Protein 6HND (pdb70)

Foldseek 3Di:
DACPVQFEPQLVVQDDDDDDDDPDDDDPDDDDPDDPWDQCVPPPDAKDKDFDDPFPPDPDVDTFIFIAGQDDPPLLADHCRRLVTDDQLQADPNLQVLVQVQCCLFANFQEDQKGKGKFLFLLRLLLLVLNGRAAAQAEEEEAQFADQSSVVSVVVRNYAYDHFYFDLDLQGQGGPVVSVCVCQVCVCVVPVPGDQHAAYEAQRALGVFAQHHHALVRLLSVLVVCVVSVHAYEHEHAKLLLFADFADQDPDDASVCCRPPQRGHDNSHVDHHFSYKYWYGCPQLPHVVQSITMIMTGNVSVSSSSSVCVPPPRHRNSNSSNVVSSCCCVVQVGNNSSSVNSVSVSVVLNNLLNLLQNLQCPFVCVVVVQWDWRGRRIDFKIKIAGCDPQPDQQVVLVVQLQVLLVVLPAHWAFSCVRGSDNVVCSSVRRTTMDGSSPDSDSVCSSSNSNSSRVSSVVCVVVVSHSD/DAQPVQFAPQLVVQDDDVPDDDDPPDDDDPDDDDPDDPKPQCVPPPDAKDKAWDDPFPPDDDVDDTDIFIAGQDDPPQLADHCRVLVIDDQLQADPNLQVLVQVQCCQFANFPADQKGKGKFLFQLRLLLLVLQGRAAAQAEEEEAQFADVSSVVSVVVRNYAYDHFYFDLPLQGQGGPVVSVVVCQVPVCVVPVPGDRHAEYEAQRALGVAALHHHALVSLLSVVVSCVVSVHAYEHEHAWLLLFADFADADPDDASVCSSPPGRHHDNSHVDHHFSYKYWYGCPQLPRSVQSITMIMTGNVSVVSSSSVCVPPPRHRNSNSSNVVSSCCCPVLVGNNSSSVNSVSVSVVLNNLLNLLVNLQCVFPCVVVPQWDWRGRRIDFKIWIAGPDPQPDQQVVLQVQLQVLLVVLPAHWAFSCVRGSDNVVCRSVRRTTMDGSSPDPDSVCSSVNSNSSRVSSVVCVVVVSHSD

GO terms:
  GO:0008793 aromatic-amino-acid:2-oxoglutarate transaminase activity (F, IDA)
  GO:0047536 L-2-aminoadipate:2-oxoglutarate transaminase activity (F, IDA)
  GO:0019477 L-lysine catabolic process (P, IMP)
  GO:0009073 aromatic amino acid family biosynthetic process (P, IMP)
  GO:0009074 aromatic amino acid family catabolic process (P, IMP)

Sequence (937 aa):
SDPTHLISKRAAGRTSVDKPPANFKPHEKPLALSYGMPNHGFFPIDSIDVNLVDYPFQKITPQSTVHISRHTTDPKLIDLARGLQYAAVEGHAPLLQFARDFIIRTHKPNYDDWNVFITTGASDGLNKAADVFLDDGDVILVEEFTFSPFLRFSDNAGAKAVPVKINFDNDSDGIDLTQFVDLLENWEKHYPNLPKPKALYTIATGQNPTGFTQSLEFRKKIYDLAVKYDFAIIEDDPYGYLTLPKYEKPNDLEIDDYLKNHLTPSYLELDTTGRVLRVETFSKLFAPGLRLGFIVGHKEVIDAVKNYSDVVNRGASGLTQTIVNNVIQENFKGVDGWLEWILKMRLNYSYRKDLLLYSIFESQAYKKGYVDVIDPKAGMFVTFKINLPKDVDVLQKMKLLLWKLISYGILVVPGYNMTVDLEFSKDRSNFFRLCYALANNDEEILESGKRLTDAVYEFFSNGLEFHSDPTHLISKRAAGRTSVPSDKPPANFKPHEKPLALSYGMPNHGFFPIDSIDVNLVDYPFQKIHTPQSTVHISRHTTDPKLIDLARGLQYAAVEGHAPLLQFARDFIIRTHKPNYDDWNVFITTGASDGLNKAADVFLDDGDVILVEEFTFSPFLRFSDNAGAKAVPVKINFDNDSDGIDLTQFVDLLENWEKHYPNLPKPKALYTIATGQNPTGFTQSLEFRKKIYDLAVKYDFAIIEDDPYGYLTLPKYEKPNDLEIDDYLKNHLTPSYLELDTTGRVLRVETFSKLFAPGLRLGFIVGHKEVIDAVKNYSDVVNRGASGLTQTIVNNVIQENFKGVDGWLEWILKMRLNYSYRKDLLLYSIFESQAYKKGYVDVIDPKAGMFVTFKINLPKDVDVLQKMKLLLWKLISYGILVVPGYNMTVDLEFSKDRSNFFRLCYALANNDEEILESGKRLTDAVYEFFSNGLEFH

Structure (mmCIF, N/CA/C/O backbone):
data_6HND
#
_entry.id   6HND
#
_cell.length_a   75.377
_cell.length_b   89.285
_cell.length_c   161.908
_cell.angle_alpha   90.00
_cell.angle_beta   90.00
_cell.angle_gamma   90.00
#
_symmetry.space_group_name_H-M   'P 21 21 21'
#
loop_
_entity.id
_entity.type
_entity.pdbx_description
1 polymer 'Aromatic-amino-acid:2-oxoglutarate transaminase'
2 non-polymer "PYRIDOXAL-5'-PHOSPHATE"
3 non-polymer (4S)-2-METHYL-2,4-PENTANEDIOL
4 non-polymer 'POTASSIUM ION'
5 water water
#
loop_
_atom_site.group_PDB
_atom_site.id
_atom_site.type_symbol
_atom_site.label_atom_id
_atom_site.label_alt_id
_atom_site.label_comp_id
_atom_site.label_asym_id
_atom_site.label_entity_id
_atom_site.label_seq_id
_atom_site.pdbx_PDB_ins_code
_atom_site.Cartn_x
_atom_site.Cartn_y
_atom_site.Cartn_z
_atom_site.occupancy
_atom_site.B_iso_or_equiv
_atom_site.auth_seq_id
_atom_site.auth_comp_id
_atom_site.auth_asym_id
_atom_site.auth_atom_id
_atom_site.pdbx_PDB_model_num
ATOM 1 N N . SER A 1 2 ? 50.327 67.288 -18.861 1.00 71.13 2 SER A N 1
ATOM 2 C CA . SER A 1 2 ? 49.608 66.428 -17.879 1.00 75.44 2 SER A CA 1
ATOM 3 C C . SER A 1 2 ? 50.619 65.593 -17.077 1.00 73.87 2 SER A C 1
ATOM 4 O O . SER A 1 2 ? 51.864 65.765 -17.286 1.00 65.63 2 SER A O 1
ATOM 7 N N . ASP A 1 3 ? 50.106 64.746 -16.175 1.00 58.57 3 ASP A N 1
ATOM 8 C CA . ASP A 1 3 ? 50.925 64.042 -15.151 1.00 53.28 3 ASP A CA 1
ATOM 9 C C . ASP A 1 3 ? 50.190 62.767 -14.768 1.00 51.66 3 ASP A C 1
ATOM 10 O O . ASP A 1 3 ? 49.012 62.597 -15.112 1.00 48.08 3 ASP A O 1
ATOM 15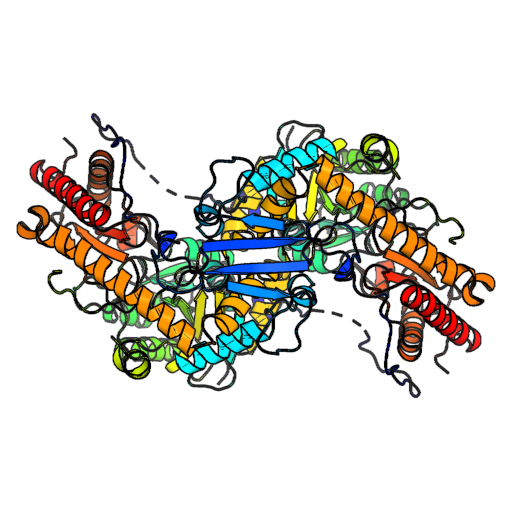 N N . PRO A 1 4 ? 50.901 61.817 -14.112 1.00 49.03 4 PRO A N 1
ATOM 16 C CA . PRO A 1 4 ? 50.366 60.486 -13.861 1.00 48.67 4 PRO A CA 1
ATOM 17 C C . PRO A 1 4 ? 49.598 60.347 -12.544 1.00 47.70 4 PRO A C 1
ATOM 18 O O . PRO A 1 4 ? 49.320 59.222 -12.154 1.00 50.48 4 PRO A O 1
ATOM 22 N N . THR A 1 5 ? 49.226 61.466 -11.922 1.00 46.08 5 THR A N 1
ATOM 23 C CA . THR A 1 5 ? 48.539 61.480 -10.603 1.00 45.65 5 THR A CA 1
ATOM 24 C C . THR A 1 5 ? 47.379 60.480 -10.610 1.00 41.19 5 THR A C 1
ATOM 25 O O . THR A 1 5 ? 47.258 59.736 -9.645 1.00 37.97 5 THR A O 1
ATOM 29 N N . HIS A 1 6 ? 46.544 60.480 -11.648 1.00 39.38 6 HIS A N 1
ATOM 30 C CA . HIS A 1 6 ? 45.321 59.623 -11.711 1.00 39.75 6 HIS A CA 1
ATOM 31 C C . HIS A 1 6 ? 45.701 58.134 -11.795 1.00 36.71 6 HIS A C 1
ATOM 32 O O . HIS A 1 6 ? 44.811 57.254 -11.575 1.00 32.87 6 HIS A O 1
ATOM 39 N N . LEU A 1 7 ? 46.959 57.844 -12.137 1.00 36.82 7 LEU A N 1
ATOM 40 C CA . LEU A 1 7 ? 47.432 56.447 -12.367 1.00 41.45 7 LEU A CA 1
ATOM 41 C C . LEU A 1 7 ? 47.898 55.816 -11.042 1.00 40.52 7 LEU A C 1
ATOM 42 O O . LEU A 1 7 ? 47.861 54.559 -10.932 1.00 43.28 7 LEU A O 1
ATOM 47 N N . ILE A 1 8 ? 48.303 56.637 -10.069 1.00 41.11 8 ILE A N 1
ATOM 48 C CA . ILE A 1 8 ? 48.776 56.171 -8.723 1.00 39.63 8 ILE A CA 1
ATOM 49 C C . ILE A 1 8 ? 47.608 55.517 -7.974 1.00 36.18 8 ILE A C 1
ATOM 50 O O . ILE A 1 8 ? 46.526 56.087 -7.954 1.00 36.04 8 ILE A O 1
ATOM 55 N N . SER A 1 9 ? 47.839 54.328 -7.426 1.00 35.81 9 SER A N 1
ATOM 56 C CA . SER A 1 9 ? 46.860 53.495 -6.706 1.00 35.68 9 SER A CA 1
ATOM 57 C C . SER A 1 9 ? 46.382 54.271 -5.501 1.00 34.86 9 SER A C 1
ATOM 58 O O . SER A 1 9 ? 47.204 54.979 -4.940 1.00 36.21 9 SER A O 1
ATOM 61 N N . LYS A 1 10 ? 45.106 54.125 -5.144 1.00 42.08 10 LYS A N 1
ATOM 62 C CA . LYS A 1 10 ? 44.503 54.702 -3.905 1.00 44.06 10 LYS A CA 1
ATOM 63 C C . LYS A 1 10 ? 45.321 54.227 -2.702 1.00 41.54 10 LYS A C 1
ATOM 64 O O . LYS A 1 10 ? 45.726 55.065 -1.866 1.00 40.45 10 LYS A O 1
ATOM 70 N N . ARG A 1 11 ? 45.627 52.934 -2.670 1.00 38.09 11 ARG A N 1
ATOM 71 C CA . ARG A 1 11 ? 46.460 52.342 -1.601 1.00 38.44 11 ARG A CA 1
ATOM 72 C C . ARG A 1 11 ? 47.735 53.175 -1.472 1.00 37.30 11 ARG A C 1
ATOM 73 O O . ARG A 1 11 ? 47.969 53.698 -0.382 1.00 39.52 11 ARG A O 1
ATOM 81 N N . ALA A 1 12 ? 48.503 53.365 -2.544 1.00 36.26 12 ALA A N 1
ATOM 82 C CA . ALA A 1 12 ? 49.837 53.997 -2.423 1.00 37.57 12 ALA A CA 1
ATOM 83 C C . ALA A 1 12 ? 49.671 55.491 -2.132 1.00 35.93 12 ALA A C 1
ATOM 84 O O . ALA A 1 12 ? 50.459 56.010 -1.334 1.00 38.14 12 ALA A O 1
ATOM 86 N N . ALA A 1 13 ? 48.663 56.138 -2.716 1.00 35.83 13 ALA A N 1
ATOM 87 C CA . ALA A 1 13 ? 48.367 57.589 -2.551 1.00 39.73 13 ALA A CA 1
ATOM 88 C C . ALA A 1 13 ? 47.933 57.879 -1.113 1.00 37.17 13 ALA A C 1
ATOM 89 O O . ALA A 1 13 ? 48.249 58.972 -0.641 1.00 37.67 13 ALA A O 1
ATOM 91 N N . GLY A 1 14 ? 47.276 56.922 -0.451 1.00 42.61 14 GLY A N 1
ATOM 92 C CA . GLY A 1 14 ? 46.735 57.045 0.924 1.00 45.25 14 GLY A CA 1
ATOM 93 C C . GLY A 1 14 ? 47.807 56.988 2.008 1.00 46.63 14 GLY A C 1
ATOM 94 O O . GLY A 1 14 ? 47.538 57.486 3.115 1.00 46.12 14 GLY A O 1
ATOM 95 N N . ARG A 1 15 ? 48.988 56.419 1.725 1.00 41.56 15 ARG A N 1
ATOM 96 C CA . ARG A 1 15 ? 50.059 56.296 2.743 1.00 42.76 15 ARG A CA 1
ATOM 97 C C . ARG A 1 15 ? 50.532 57.714 3.068 1.00 45.48 15 ARG A C 1
ATOM 98 O O . ARG A 1 15 ? 50.628 58.516 2.147 1.00 50.33 15 ARG A O 1
ATOM 106 N N . THR A 1 16 ? 50.752 58.022 4.344 1.00 55.12 16 THR A N 1
ATOM 107 C CA . THR A 1 16 ? 51.195 59.362 4.824 1.00 63.94 16 THR A CA 1
ATOM 108 C C . THR A 1 16 ? 52.721 59.360 4.932 1.00 62.07 16 THR A C 1
ATOM 109 O O . THR A 1 16 ? 53.297 58.275 4.840 1.00 63.09 16 THR A O 1
ATOM 113 N N . SER A 1 17 ? 53.332 60.525 5.141 1.00 67.50 17 SER A N 1
ATOM 114 C CA . SER A 1 17 ? 54.793 60.767 5.021 1.00 76.56 17 SER A CA 1
ATOM 115 C C . SER A 1 17 ? 55.479 60.847 6.397 1.00 88.19 17 SER A C 1
ATOM 116 O O . SER A 1 17 ? 54.834 60.542 7.422 1.00 88.49 17 SER A O 1
ATOM 119 N N . VAL A 1 18 ? 56.747 61.271 6.404 1.00 98.56 18 VAL A N 1
ATOM 120 C CA . VAL A 1 18 ? 57.699 61.177 7.550 1.00 99.80 18 VAL A CA 1
ATOM 121 C C . VAL A 1 18 ? 58.255 62.577 7.846 1.00 95.50 18 VAL A C 1
ATOM 122 O O . VAL A 1 18 ? 57.968 63.087 8.949 1.00 98.39 18 VAL A O 1
ATOM 126 N N . ASP A 1 26 ? 53.257 73.365 15.585 1.00 67.62 26 ASP A N 1
ATOM 127 C CA . ASP A 1 26 ? 52.485 74.512 16.138 1.00 64.49 26 ASP A CA 1
ATOM 128 C C . ASP A 1 26 ? 53.284 75.799 15.888 1.00 57.42 26 ASP A C 1
ATOM 129 O O . ASP A 1 26 ? 54.396 75.701 15.391 1.00 55.84 26 ASP A O 1
ATOM 134 N N . LYS A 1 27 ? 52.710 76.959 16.213 1.00 65.76 27 LYS A N 1
ATOM 135 C CA . LYS A 1 27 ? 53.218 78.309 15.824 1.00 62.94 27 LYS A CA 1
ATOM 136 C C . LYS A 1 27 ? 54.354 78.719 16.752 1.00 52.40 27 LYS A C 1
ATOM 137 O O . LYS A 1 27 ? 54.144 78.807 17.951 1.00 54.63 27 LYS A O 1
ATOM 143 N N . PRO A 1 28 ? 55.553 79.048 16.234 1.00 49.92 28 PRO A N 1
ATOM 144 C CA . PRO A 1 28 ? 56.664 79.474 17.086 1.00 53.18 28 PRO A CA 1
ATOM 145 C C . PRO A 1 28 ? 56.305 80.676 17.942 1.00 53.10 28 PRO A C 1
ATOM 146 O O . PRO A 1 28 ? 55.563 81.547 17.505 1.00 57.77 28 PRO A O 1
ATOM 150 N N . PRO A 1 29 ? 56.789 80.757 19.198 1.00 63.48 29 PRO A N 1
ATOM 151 C CA . PRO A 1 29 ? 56.521 81.922 20.044 1.00 63.57 29 PRO A CA 1
ATOM 152 C C . PRO A 1 29 ? 57.251 83.146 19.478 1.00 64.85 29 PRO A C 1
ATOM 153 O O . PRO A 1 29 ? 58.149 82.968 18.658 1.00 59.98 29 PRO A O 1
ATOM 157 N N . ALA A 1 30 ? 56.853 84.334 19.939 1.00 73.18 30 ALA A N 1
ATOM 158 C CA . ALA A 1 30 ? 57.223 85.651 19.372 1.00 81.56 30 ALA A CA 1
ATOM 159 C C . ALA A 1 30 ? 58.738 85.730 19.104 1.00 79.08 30 ALA A C 1
ATOM 160 O O . ALA A 1 30 ? 59.145 85.828 17.911 1.00 71.06 30 ALA A O 1
ATOM 162 N N . ASN A 1 31 ? 59.552 85.708 20.161 1.00 70.71 31 ASN A N 1
ATOM 163 C CA . ASN A 1 31 ? 60.966 86.162 20.069 1.00 85.31 31 ASN A CA 1
ATOM 164 C C . ASN A 1 31 ? 61.881 84.939 20.004 1.00 85.90 31 ASN A C 1
ATOM 165 O O . ASN A 1 31 ? 62.873 84.882 20.776 1.00 77.17 31 ASN A O 1
ATOM 170 N N . PHE A 1 32 ? 61.564 84.024 19.083 1.00 80.51 32 PHE A N 1
ATOM 171 C CA . PHE A 1 32 ? 62.194 82.687 18.963 1.00 77.04 32 PHE A CA 1
ATOM 172 C C . PHE A 1 32 ? 63.298 82.733 17.905 1.00 70.17 32 PHE A C 1
ATOM 173 O O . PHE A 1 32 ? 63.005 82.791 16.713 1.00 64.55 32 PHE A O 1
ATOM 181 N N . LYS A 1 33 ? 64.545 82.730 18.348 1.00 76.61 33 LYS A N 1
ATOM 182 C CA . LYS A 1 33 ? 65.704 82.484 17.466 1.00 76.09 33 LYS A CA 1
ATOM 183 C C . LYS A 1 33 ? 66.192 81.073 17.792 1.00 71.47 33 LYS A C 1
ATOM 184 O O . LYS A 1 33 ? 66.453 80.750 18.952 1.00 64.00 33 LYS A O 1
ATOM 190 N N . PRO A 1 34 ? 66.309 80.163 16.801 1.00 68.33 34 PRO A N 1
ATOM 191 C CA . PRO A 1 34 ? 67.016 78.909 17.027 1.00 67.11 34 PRO A CA 1
ATOM 192 C C . PRO A 1 34 ? 68.448 79.233 17.472 1.00 68.12 34 PRO A C 1
ATOM 193 O O . PRO A 1 34 ? 68.872 80.375 17.359 1.00 71.44 34 PRO A O 1
ATOM 197 N N . HIS A 1 35 ? 69.144 78.235 18.004 1.00 60.47 35 HIS A N 1
ATOM 198 C CA . HIS A 1 35 ? 70.575 78.318 18.365 1.00 55.76 35 HIS A CA 1
ATOM 199 C C . HIS A 1 35 ? 71.392 78.049 17.107 1.00 62.48 35 HIS A C 1
ATOM 200 O O . HIS A 1 35 ? 70.916 77.290 16.226 1.00 62.28 35 HIS A O 1
ATOM 207 N N . GLU A 1 36 ? 72.554 78.689 17.010 1.00 73.62 36 GLU A N 1
ATOM 208 C CA . GLU A 1 36 ? 73.397 78.668 15.786 1.00 81.82 36 GLU A CA 1
ATOM 209 C C . GLU A 1 36 ? 73.909 77.234 15.584 1.00 68.45 36 GLU A C 1
ATOM 210 O O . GLU A 1 36 ? 73.868 76.754 14.438 1.00 62.20 36 GLU A O 1
ATOM 216 N N . LYS A 1 37 ? 74.404 76.603 16.656 1.00 60.66 37 LYS A N 1
ATOM 217 C CA . LYS A 1 37 ? 75.035 75.254 16.652 1.00 65.89 37 LYS A CA 1
ATOM 218 C C . LYS A 1 37 ? 74.358 74.404 17.727 1.00 60.72 37 LYS A C 1
ATOM 219 O O . LYS A 1 37 ? 74.841 74.333 18.855 1.00 58.72 37 LYS A O 1
ATOM 225 N N . PRO A 1 38 ? 73.210 73.753 17.422 1.00 55.25 38 PRO A N 1
ATOM 226 C CA . PRO A 1 38 ? 72.532 72.912 18.401 1.00 49.11 38 PRO A CA 1
ATOM 227 C C . PRO A 1 38 ? 73.301 71.597 18.579 1.00 47.99 38 PRO A C 1
ATOM 228 O O . PRO A 1 38 ? 73.991 71.190 17.651 1.00 45.69 38 PRO A O 1
ATOM 232 N N . LEU A 1 39 ? 73.213 71.023 19.785 1.00 46.54 39 LEU A N 1
ATOM 233 C CA . LEU A 1 39 ? 73.623 69.633 20.122 1.00 46.85 39 LEU A CA 1
ATOM 234 C C . LEU A 1 39 ? 72.377 68.730 20.154 1.00 46.94 39 LEU A C 1
ATOM 235 O O . LEU A 1 39 ? 71.301 69.189 20.548 1.00 42.06 39 LEU A O 1
ATOM 240 N N . ALA A 1 40 ? 72.531 67.479 1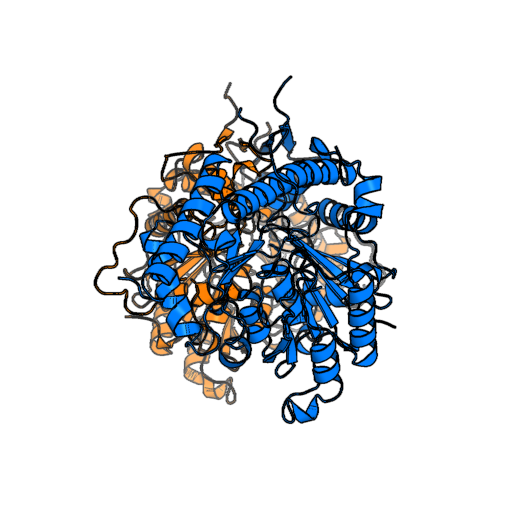9.728 1.00 50.99 40 ALA A N 1
ATOM 241 C CA . ALA A 1 40 ? 71.442 66.487 19.613 1.00 47.80 40 ALA A CA 1
ATOM 242 C C . ALA A 1 40 ? 71.538 65.468 20.757 1.00 45.73 40 ALA A C 1
ATOM 243 O O . ALA A 1 40 ? 72.566 64.760 20.850 1.00 52.25 40 ALA A O 1
ATOM 245 N N . LEU A 1 41 ? 70.474 65.383 21.564 1.00 41.61 41 LEU A N 1
ATOM 246 C CA . LEU A 1 41 ? 70.099 64.187 22.364 1.00 41.91 41 LEU A CA 1
ATOM 247 C C . LEU A 1 41 ? 68.843 63.549 21.758 1.00 40.88 41 LEU A C 1
ATOM 248 O O . LEU A 1 41 ? 68.138 62.815 22.479 1.00 45.40 41 LEU A O 1
ATOM 253 N N . SER A 1 42 ? 68.560 63.791 20.484 1.00 45.76 42 SER A N 1
ATOM 254 C CA . SER A 1 42 ? 67.260 63.430 19.863 1.00 50.85 42 SER A CA 1
ATOM 255 C C . SER A 1 42 ? 67.367 62.067 19.167 1.00 53.03 42 SER A C 1
ATOM 256 O O . SER A 1 42 ? 66.832 61.106 19.694 1.00 57.02 42 SER A O 1
ATOM 259 N N . TYR A 1 43 ? 68.127 61.990 18.080 1.00 60.74 43 TYR A N 1
ATOM 260 C CA . TYR A 1 43 ? 68.142 60.849 17.132 1.00 63.45 43 TYR A CA 1
ATOM 261 C C . TYR A 1 43 ? 68.785 59.640 17.827 1.00 55.60 43 TYR A C 1
ATOM 262 O O . TYR A 1 43 ? 69.904 59.740 18.352 1.00 59.85 43 TYR A O 1
ATOM 271 N N . GLY A 1 44 ? 68.077 58.516 17.849 1.00 51.11 44 GLY A N 1
ATOM 272 C CA . GLY A 1 44 ? 68.551 57.260 18.469 1.00 53.15 44 GLY A CA 1
ATOM 273 C C . GLY A 1 44 ? 69.526 56.520 17.577 1.00 50.92 44 GLY A C 1
ATOM 274 O O . GLY A 1 44 ? 69.110 55.561 16.919 1.00 59.37 44 GLY A O 1
ATOM 275 N N . MET A 1 45 ? 70.781 56.950 17.533 1.00 52.23 45 MET A N 1
ATOM 276 C CA . MET A 1 45 ? 71.779 56.350 16.614 1.00 55.97 45 MET A CA 1
ATOM 277 C C . MET A 1 45 ? 73.211 56.513 17.124 1.00 54.20 45 MET A C 1
ATOM 278 O O . MET A 1 45 ? 73.652 57.589 17.528 1.00 52.30 45 MET A O 1
ATOM 283 N N . PRO A 1 46 ? 74.008 55.437 17.023 1.00 48.13 46 PRO A N 1
ATOM 284 C CA . PRO A 1 46 ? 75.381 55.463 17.492 1.00 45.57 46 PRO A CA 1
ATOM 285 C C . PRO A 1 46 ? 76.247 56.451 16.697 1.00 42.96 46 PRO A C 1
ATOM 286 O O . PRO A 1 46 ? 76.190 56.503 15.481 1.00 43.34 46 PRO A O 1
ATOM 290 N N . ASN A 1 47 ? 77.052 57.223 17.408 1.00 38.70 47 ASN A N 1
ATOM 291 C CA . ASN A 1 47 ? 78.193 57.952 16.808 1.00 37.71 47 ASN A CA 1
ATOM 292 C C . ASN A 1 47 ? 79.012 56.960 15.962 1.00 36.32 47 ASN A C 1
ATOM 293 O O . ASN A 1 47 ? 79.186 55.826 16.390 1.00 32.15 47 ASN A O 1
ATOM 298 N N . HIS A 1 48 ? 79.519 57.371 14.804 1.00 35.15 48 HIS A N 1
ATOM 299 C CA . HIS A 1 48 ? 80.387 56.524 13.936 1.00 37.51 48 HIS A CA 1
ATOM 300 C C . HIS A 1 48 ? 81.606 55.954 14.693 1.00 36.02 48 HIS A C 1
ATOM 301 O O . HIS A 1 48 ? 82.189 54.976 14.219 1.00 36.57 48 HIS A O 1
ATOM 308 N N . GLY A 1 49 ? 81.993 56.515 15.836 1.00 36.08 49 GLY A N 1
ATOM 309 C CA . GLY A 1 49 ? 83.092 55.959 16.653 1.00 36.23 49 GLY A CA 1
ATOM 310 C C . GLY A 1 49 ? 82.804 54.536 17.128 1.00 36.95 49 GLY A C 1
ATOM 311 O O . GLY A 1 49 ? 83.758 53.777 17.383 1.00 35.12 49 GLY A O 1
ATOM 312 N N . PHE A 1 50 ? 81.527 54.174 17.256 1.00 36.91 50 PHE A N 1
ATOM 313 C CA . PHE A 1 50 ? 81.096 52.829 17.699 1.00 35.45 50 PHE A CA 1
ATOM 314 C C . PHE A 1 50 ? 81.239 51.806 16.565 1.00 37.06 50 PHE A C 1
ATOM 315 O O . PHE A 1 50 ? 81.217 50.624 16.879 1.00 40.37 50 PHE A O 1
ATOM 323 N N . PHE A 1 51 ? 81.398 52.217 15.304 1.00 39.34 51 PHE A N 1
ATOM 324 C CA . PHE A 1 51 ? 81.415 51.280 14.141 1.00 39.09 51 PHE A CA 1
ATOM 325 C C . PHE A 1 51 ? 82.717 50.471 14.124 1.00 43.03 51 PHE A C 1
ATOM 326 O O . PHE A 1 51 ? 83.825 51.032 14.111 1.00 40.00 51 PHE A O 1
ATOM 334 N N . PRO A 1 52 ? 82.621 49.121 14.062 1.00 39.83 52 PRO A N 1
ATOM 335 C CA . PRO A 1 52 ? 83.806 48.254 14.026 1.00 42.25 52 PRO A CA 1
ATOM 336 C C . PRO A 1 52 ? 84.742 48.476 12.817 1.00 44.97 52 PRO A C 1
ATOM 337 O O . PRO A 1 52 ? 85.940 48.108 12.913 1.00 36.76 52 PRO A O 1
ATOM 341 N N . ILE A 1 53 ? 84.207 49.033 11.712 1.00 37.90 53 ILE A N 1
ATOM 342 C CA . ILE A 1 53 ? 84.943 49.146 10.418 1.00 38.74 53 ILE A CA 1
ATOM 343 C C . ILE A 1 53 ? 85.464 50.577 10.289 1.00 40.20 53 ILE A C 1
ATOM 344 O O . ILE A 1 53 ? 84.647 51.509 10.312 1.00 38.63 53 ILE A O 1
ATOM 349 N N . ASP A 1 54 ? 86.778 50.716 10.118 1.00 41.82 54 ASP A N 1
ATOM 350 C CA . ASP A 1 54 ? 87.470 52.017 9.992 1.00 39.55 54 ASP A CA 1
ATOM 351 C C . ASP A 1 54 ? 87.638 52.371 8.514 1.00 38.37 54 ASP A C 1
ATOM 352 O O . ASP A 1 54 ? 87.509 53.535 8.165 1.00 36.05 54 ASP A O 1
ATOM 357 N N . SER A 1 55 ? 87.954 51.391 7.671 1.00 41.71 55 SER A N 1
ATOM 358 C CA . SER A 1 55 ? 88.166 51.607 6.220 1.00 37.61 55 SER A CA 1
ATOM 359 C C . SER A 1 55 ? 88.004 50.289 5.465 1.00 36.62 55 SER A C 1
ATOM 360 O O . SER A 1 55 ? 88.049 49.205 6.093 1.00 37.87 55 SER A O 1
ATOM 363 N N . ILE A 1 56 ? 87.822 50.391 4.150 1.00 35.48 56 ILE A N 1
ATOM 364 C CA . ILE A 1 56 ? 87.596 49.207 3.266 1.00 36.67 56 ILE A CA 1
ATOM 365 C C . ILE A 1 56 ? 88.369 49.434 1.969 1.00 35.04 56 ILE A C 1
ATOM 366 O O . ILE A 1 56 ? 88.214 50.515 1.347 1.00 41.42 56 ILE A O 1
ATOM 371 N N . ASP A 1 57 ? 89.145 48.434 1.580 1.00 35.75 57 ASP A N 1
ATOM 372 C CA . ASP A 1 57 ? 89.785 48.349 0.249 1.00 38.18 57 ASP A CA 1
ATOM 373 C C . ASP A 1 57 ? 88.983 47.334 -0.575 1.00 37.72 57 ASP A C 1
ATOM 374 O O . ASP A 1 57 ? 88.906 46.131 -0.176 1.00 36.91 57 ASP A O 1
ATOM 379 N N . VAL A 1 58 ? 88.445 47.799 -1.696 1.00 34.02 58 VAL A N 1
ATOM 380 C CA . VAL A 1 58 ? 87.731 46.953 -2.691 1.00 37.18 58 VAL A CA 1
ATOM 381 C C . VAL A 1 58 ? 88.687 46.761 -3.865 1.00 37.55 58 VAL A C 1
ATOM 382 O O . VAL A 1 58 ? 89.057 47.779 -4.466 1.00 36.17 58 VAL A O 1
ATOM 386 N N . ASN A 1 59 ? 89.079 45.511 -4.136 1.00 39.34 59 ASN A N 1
ATOM 387 C CA . ASN A 1 59 ? 90.113 45.116 -5.141 1.00 40.61 59 ASN A CA 1
ATOM 388 C C . ASN A 1 59 ? 89.399 44.543 -6.375 1.00 39.27 59 ASN A C 1
ATOM 389 O O . ASN A 1 59 ? 88.658 43.556 -6.223 1.00 37.09 59 ASN A O 1
ATOM 394 N N . LEU A 1 60 ? 89.609 45.156 -7.543 1.00 39.63 60 LEU A N 1
ATOM 395 C CA . LEU A 1 60 ? 88.791 44.961 -8.763 1.00 43.46 60 LEU A CA 1
ATOM 396 C C . LEU A 1 60 ? 89.549 44.173 -9.840 1.00 45.57 60 LEU A C 1
ATOM 397 O O . LEU A 1 60 ? 90.789 44.128 -9.805 1.00 47.28 60 LEU A O 1
ATOM 402 N N . VAL A 1 61 ? 88.795 43.540 -10.739 1.00 41.59 61 VAL A N 1
ATOM 403 C CA . VAL A 1 61 ? 89.305 43.004 -12.031 1.00 43.15 61 VAL A CA 1
ATOM 404 C C . VAL A 1 61 ? 89.213 44.128 -13.077 1.00 43.37 61 VAL A C 1
ATOM 405 O O . VAL A 1 61 ? 88.401 45.062 -12.891 1.00 41.96 61 VAL A O 1
ATOM 409 N N . ASP A 1 62 ? 90.065 44.080 -14.105 1.00 47.14 62 ASP A N 1
ATOM 410 C CA . ASP A 1 62 ? 90.071 45.080 -15.207 1.00 50.42 62 ASP A CA 1
ATOM 411 C C . ASP A 1 62 ? 89.138 44.610 -16.317 1.00 49.24 62 ASP A C 1
ATOM 412 O O . ASP A 1 62 ? 88.739 45.474 -17.120 1.00 44.96 62 ASP A O 1
ATOM 417 N N . TYR A 1 63 ? 88.823 43.308 -16.357 1.00 42.50 63 TYR A N 1
ATOM 418 C CA . TYR A 1 63 ? 87.909 42.727 -17.369 1.00 46.89 63 TYR A CA 1
ATOM 419 C C . TYR A 1 63 ? 87.307 41.443 -16.805 1.00 42.32 63 TYR A C 1
ATOM 420 O O . TYR A 1 63 ? 87.929 40.745 -15.999 1.00 37.31 63 TYR A O 1
ATOM 429 N N . PRO A 1 64 ? 86.069 41.101 -17.228 1.00 39.57 64 PRO A N 1
ATOM 430 C CA . PRO A 1 64 ? 85.443 39.842 -16.846 1.00 38.89 64 PRO A CA 1
ATOM 431 C C . PRO A 1 64 ? 86.379 38.655 -17.067 1.00 38.97 64 PRO A C 1
ATOM 432 O O . PRO A 1 64 ? 87.036 38.610 -18.053 1.00 45.05 64 PRO A O 1
ATOM 436 N N . PHE A 1 65 ? 86.415 37.723 -16.130 1.00 42.16 65 PHE A N 1
ATOM 437 C CA . PHE A 1 65 ? 87.188 36.452 -16.226 1.00 42.88 65 PHE A CA 1
ATOM 438 C C . PHE A 1 65 ? 88.695 36.684 -16.051 1.00 42.98 65 PHE A C 1
ATOM 439 O O . PHE A 1 65 ? 89.404 35.679 -15.990 1.00 47.17 65 PHE A O 1
ATOM 447 N N . GLN A 1 66 ? 89.156 37.924 -15.864 1.00 46.87 66 GLN A N 1
ATOM 448 C CA . GLN A 1 66 ? 90.566 38.200 -15.476 1.00 54.14 66 GLN A CA 1
ATOM 449 C C . GLN A 1 66 ? 90.960 37.332 -14.271 1.00 54.76 66 GLN A C 1
ATOM 450 O O . GLN A 1 66 ? 90.162 37.249 -13.324 1.00 51.06 66 GLN A O 1
ATOM 456 N N . LYS A 1 67 ? 92.167 36.757 -14.316 1.00 65.97 67 LYS A N 1
ATOM 457 C CA . LYS A 1 67 ? 92.784 35.893 -13.267 1.00 71.84 67 LYS A CA 1
ATOM 458 C C . LYS A 1 67 ? 93.852 36.702 -12.520 1.00 73.83 67 LYS A C 1
ATOM 459 O O . LYS A 1 67 ? 94.790 37.147 -13.199 1.00 79.47 67 LYS A O 1
ATOM 465 N N . ILE A 1 68 ? 93.720 36.891 -11.198 1.00 80.29 68 ILE A N 1
ATOM 466 C CA . ILE A 1 68 ? 94.818 37.397 -10.306 1.00 88.64 68 ILE A CA 1
ATOM 467 C C . ILE A 1 68 ? 95.424 36.201 -9.553 1.00 84.91 68 ILE A C 1
ATOM 468 O O . ILE A 1 68 ? 94.629 35.388 -9.007 1.00 67.53 68 ILE A O 1
ATOM 473 N N . THR A 1 105 ? 102.378 47.430 -12.716 1.00 91.14 105 THR A N 1
ATOM 474 C CA . THR A 1 105 ? 100.937 47.487 -13.100 1.00 97.22 105 THR A CA 1
ATOM 475 C C . THR A 1 105 ? 100.108 46.871 -11.963 1.00 93.72 105 THR A C 1
ATOM 476 O O . THR A 1 105 ? 99.622 45.738 -12.051 1.00 75.37 105 THR A O 1
ATOM 480 N N . PRO A 1 106 ? 99.910 47.612 -10.845 1.00 92.45 106 PRO A N 1
ATOM 481 C CA . PRO A 1 106 ? 99.259 47.051 -9.659 1.00 83.84 106 PRO A CA 1
ATOM 482 C C . PRO A 1 106 ? 97.736 46.888 -9.830 1.00 71.15 106 PRO A C 1
ATOM 483 O O . PRO A 1 106 ? 97.108 47.639 -10.572 1.00 62.20 106 PRO A O 1
ATOM 487 N N . GLN A 1 107 ? 97.165 45.913 -9.126 1.00 61.51 107 GLN A N 1
ATOM 488 C CA . GLN A 1 107 ? 95.715 45.605 -9.181 1.00 56.40 107 GLN A CA 1
ATOM 489 C C . GLN A 1 107 ? 94.938 46.899 -8.934 1.00 52.60 107 GLN A C 1
ATOM 490 O O . GLN A 1 107 ? 95.348 47.676 -8.048 1.00 57.00 107 GLN A O 1
ATOM 496 N N . SER A 1 108 ? 93.876 47.145 -9.701 1.00 48.79 108 SER A N 1
ATOM 497 C CA . SER A 1 108 ? 92.982 48.315 -9.491 1.00 49.93 108 SER A CA 1
ATOM 498 C C . SER A 1 108 ? 92.282 48.127 -8.140 1.00 49.63 108 SER A C 1
ATOM 499 O O . SER A 1 108 ? 91.833 46.996 -7.842 1.00 46.01 108 SER A O 1
ATOM 502 N N . THR A 1 109 ? 92.235 49.179 -7.331 1.00 44.69 109 THR A N 1
ATOM 503 C CA . THR A 1 109 ? 91.692 49.124 -5.956 1.00 46.09 109 THR A CA 1
ATOM 504 C C . THR A 1 109 ? 91.044 50.478 -5.620 1.00 45.77 109 THR A C 1
ATOM 505 O O . THR A 1 109 ? 91.373 51.486 -6.255 1.00 41.76 109 THR A O 1
ATOM 509 N N . VAL A 1 110 ? 90.121 50.473 -4.662 1.00 44.96 110 VAL A N 1
ATOM 510 C CA . VAL A 1 110 ? 89.406 51.684 -4.183 1.00 41.43 110 VAL A CA 1
ATOM 511 C C . VAL A 1 110 ? 89.494 51.676 -2.661 1.00 36.54 110 VAL A C 1
ATOM 512 O O . VAL A 1 110 ? 89.105 50.672 -2.065 1.00 40.14 110 VAL A O 1
ATOM 516 N N . HIS A 1 111 ? 90.096 52.706 -2.081 1.00 36.52 111 HIS A N 1
ATOM 517 C CA . HIS A 1 111 ? 90.130 52.929 -0.616 1.00 39.79 111 HIS A CA 1
ATOM 518 C C . HIS A 1 111 ? 88.859 53.691 -0.248 1.00 40.93 111 HIS A C 1
ATOM 519 O O . HIS A 1 111 ? 88.594 54.755 -0.845 1.00 42.99 111 HIS A O 1
ATOM 526 N N . ILE A 1 112 ? 88.059 53.111 0.633 1.00 37.44 112 ILE A N 1
ATOM 527 C CA . ILE A 1 112 ? 86.871 53.784 1.203 1.00 36.41 112 ILE A CA 1
ATOM 528 C C . ILE A 1 112 ? 87.244 54.137 2.637 1.00 37.87 112 ILE A C 1
ATOM 529 O O . ILE A 1 112 ? 87.448 53.196 3.452 1.00 37.16 112 ILE A O 1
ATOM 534 N N . SER A 1 113 ? 87.318 55.432 2.925 1.00 39.63 113 SER A N 1
ATOM 535 C CA . SER A 1 113 ? 87.787 55.954 4.227 1.00 44.18 113 SER A CA 1
ATOM 536 C C . SER A 1 113 ? 86.579 56.306 5.110 1.00 41.21 113 SER A C 1
ATOM 537 O O . SER A 1 113 ? 85.461 56.325 4.588 1.00 38.56 113 SER A O 1
ATOM 540 N N . ARG A 1 114 ? 86.814 56.575 6.401 1.00 39.65 114 ARG A N 1
ATOM 541 C CA . ARG A 1 114 ? 85.780 57.003 7.380 1.00 39.70 114 ARG A CA 1
ATOM 542 C C . ARG A 1 114 ? 85.160 58.335 6.935 1.00 38.93 114 ARG A C 1
ATOM 543 O O . ARG A 1 114 ? 83.905 58.497 7.068 1.00 36.01 114 ARG A O 1
ATOM 551 N N . HIS A 1 115 ? 85.990 59.248 6.422 1.00 39.18 115 HIS A N 1
ATOM 552 C CA . HIS A 1 115 ? 85.585 60.639 6.031 1.00 40.38 115 HIS A CA 1
ATOM 553 C C . HIS A 1 115 ? 86.076 60.959 4.620 1.00 40.13 115 HIS A C 1
ATOM 554 O O . HIS A 1 115 ? 87.230 60.577 4.256 1.00 40.42 115 HIS A O 1
ATOM 561 N N . THR A 1 116 ? 85.237 61.691 3.897 1.00 43.44 116 THR A N 1
ATOM 562 C CA . THR A 1 116 ? 85.529 62.320 2.592 1.00 45.15 116 THR A CA 1
ATOM 563 C C . THR A 1 116 ? 84.816 63.673 2.533 1.00 47.55 116 THR A C 1
ATOM 564 O O . THR A 1 116 ? 83.802 63.855 3.273 1.00 42.83 116 THR A O 1
ATOM 568 N N . THR A 1 117 ? 85.286 64.548 1.636 1.00 49.66 117 THR A N 1
ATOM 569 C CA . THR A 1 117 ? 84.617 65.819 1.242 1.00 51.05 117 THR A CA 1
ATOM 570 C C . THR A 1 117 ? 84.281 65.765 -0.252 1.00 46.73 117 THR A C 1
ATOM 571 O O . THR A 1 117 ? 83.569 66.637 -0.738 1.00 60.16 117 THR A O 1
ATOM 575 N N . ASP A 1 118 ? 84.723 64.731 -0.945 1.00 44.75 118 ASP A N 1
ATOM 576 C CA . ASP A 1 118 ? 84.341 64.517 -2.349 1.00 44.44 118 ASP A CA 1
ATOM 577 C C . ASP A 1 118 ? 82.828 64.309 -2.394 1.00 45.65 118 ASP A C 1
ATOM 578 O O . ASP A 1 118 ? 82.327 63.275 -1.962 1.00 47.13 118 ASP A O 1
ATOM 583 N N . PRO A 1 119 ? 82.042 65.250 -2.960 1.00 48.09 119 PRO A N 1
ATOM 584 C CA . PRO A 1 119 ? 80.591 65.063 -3.087 1.00 47.85 119 PRO A CA 1
ATOM 585 C C . PRO A 1 119 ? 80.133 63.893 -3.981 1.00 46.77 119 PRO A C 1
ATOM 586 O O . PRO A 1 119 ? 78.949 63.632 -4.021 1.00 46.56 119 PRO A O 1
ATOM 590 N N . LYS A 1 120 ? 81.052 63.228 -4.696 1.00 46.65 120 LYS A N 1
ATOM 591 C CA . LYS A 1 120 ? 80.717 62.094 -5.611 1.00 49.51 120 LYS A CA 1
ATOM 592 C C . LYS A 1 120 ? 80.947 60.754 -4.884 1.00 48.54 120 LYS A C 1
ATOM 593 O O . LYS A 1 120 ? 80.647 59.687 -5.481 1.00 42.89 120 LYS A O 1
ATOM 599 N N . LEU A 1 121 ? 81.452 60.810 -3.644 1.00 40.48 121 LEU A N 1
ATOM 600 C CA . LEU A 1 121 ? 81.851 59.630 -2.852 1.00 43.96 121 LEU A CA 1
ATOM 601 C C . LEU A 1 121 ? 80.976 59.516 -1.596 1.00 42.50 121 LEU A C 1
ATOM 602 O O . LEU A 1 121 ? 80.483 60.543 -1.114 1.00 44.83 121 LEU A O 1
ATOM 607 N N . ILE A 1 122 ? 80.786 58.293 -1.106 1.00 37.06 122 ILE A N 1
ATOM 608 C CA . ILE A 1 122 ? 80.121 58.006 0.197 1.00 37.63 122 ILE A CA 1
ATOM 609 C C . ILE A 1 122 ? 81.210 57.467 1.134 1.00 38.03 122 ILE A C 1
ATOM 610 O O . ILE A 1 122 ? 81.971 56.559 0.726 1.00 40.81 122 ILE A O 1
ATOM 615 N N . ASP A 1 123 ? 81.296 58.038 2.334 1.00 34.04 123 ASP A N 1
ATOM 616 C CA . ASP A 1 123 ? 82.311 57.667 3.332 1.00 34.46 123 ASP A CA 1
ATOM 617 C C . ASP A 1 123 ? 81.622 56.685 4.282 1.00 36.89 123 ASP A C 1
ATOM 618 O O . ASP A 1 123 ? 80.394 56.475 4.124 1.00 35.19 123 ASP A O 1
ATOM 623 N N . LEU A 1 124 ? 82.380 56.079 5.192 1.00 34.34 124 LEU A N 1
ATOM 624 C CA . LEU A 1 124 ? 81.820 55.082 6.131 1.00 37.40 124 LEU A CA 1
ATOM 625 C C . LEU A 1 124 ? 81.071 55.803 7.254 1.00 40.49 124 LEU A C 1
ATOM 626 O O . LEU A 1 124 ? 80.035 55.240 7.705 1.00 36.17 124 LEU A O 1
ATOM 631 N N . ALA A 1 125 ? 81.493 57.031 7.618 1.00 41.62 125 ALA A N 1
ATOM 632 C CA . ALA A 1 125 ? 80.819 57.823 8.677 1.00 41.15 125 ALA A CA 1
ATOM 633 C C . ALA A 1 125 ? 79.331 57.879 8.316 1.00 37.58 125 ALA A C 1
ATOM 634 O O . ALA A 1 125 ? 78.530 57.581 9.181 1.00 34.21 125 ALA A O 1
ATOM 636 N N . ARG A 1 126 ? 79.017 58.169 7.051 1.00 35.91 126 ARG A N 1
ATOM 637 C CA . ARG A 1 126 ? 77.629 58.315 6.541 1.00 37.45 126 ARG A CA 1
ATOM 638 C C . ARG A 1 126 ? 77.103 56.998 5.957 1.00 35.67 126 ARG A C 1
ATOM 639 O O . ARG A 1 126 ? 75.917 56.701 6.171 1.00 36.67 126 ARG A O 1
ATOM 647 N N . GLY A 1 127 ? 77.936 56.240 5.255 1.00 34.31 127 GLY A N 1
ATOM 648 C CA . GLY A 1 127 ? 77.539 54.951 4.663 1.00 33.49 127 GLY A CA 1
ATOM 649 C C . GLY A 1 127 ? 77.073 53.947 5.706 1.00 35.10 127 GLY A C 1
ATOM 650 O O . GLY A 1 127 ? 76.118 53.225 5.402 1.00 37.95 127 GLY A O 1
ATOM 651 N N . LEU A 1 128 ? 77.704 53.902 6.885 1.00 33.87 128 LEU A N 1
ATOM 652 C CA . LEU A 1 128 ? 77.373 52.923 7.968 1.00 34.56 128 LEU A CA 1
ATOM 653 C C . LEU A 1 128 ? 76.337 53.486 8.964 1.00 35.64 128 LEU A C 1
ATOM 654 O O . LEU A 1 128 ? 75.978 52.770 9.929 1.00 33.70 128 LEU A O 1
ATOM 659 N N . GLN A 1 129 ? 75.860 54.706 8.727 1.00 32.65 129 GLN A N 1
ATOM 660 C CA . GLN A 1 129 ? 74.905 55.427 9.593 1.00 33.22 129 GLN A CA 1
ATOM 661 C C . GLN A 1 129 ? 73.540 55.433 8.911 1.00 35.54 129 GLN A C 1
ATOM 662 O O . GLN A 1 129 ? 73.478 55.285 7.669 1.00 36.47 129 GLN A O 1
ATOM 668 N N . TYR A 1 130 ? 72.479 55.622 9.691 1.00 37.95 130 TYR A N 1
ATOM 669 C CA . TYR A 1 130 ? 71.107 55.844 9.179 1.00 35.83 130 TYR A CA 1
ATOM 670 C C . TYR A 1 130 ? 71.170 56.842 8.033 1.00 36.83 130 TYR A C 1
ATOM 671 O O . TYR A 1 130 ? 71.961 57.804 8.090 1.00 35.49 130 TYR A O 1
ATOM 680 N N . ALA A 1 131 ? 70.386 56.588 6.983 1.00 41.17 131 ALA A N 1
ATOM 681 C CA . ALA A 1 131 ? 70.396 57.414 5.758 1.00 38.88 131 ALA A CA 1
ATOM 682 C C . ALA A 1 131 ? 68.985 57.498 5.188 1.00 35.36 131 ALA A C 1
ATOM 683 O O . ALA A 1 131 ? 68.133 56.662 5.527 1.00 34.05 131 ALA A O 1
ATOM 685 N N . ALA A 1 132 ? 68.763 58.473 4.323 1.00 37.80 132 ALA A N 1
ATOM 686 C CA . ALA A 1 132 ? 67.451 58.666 3.664 1.00 38.93 132 ALA A CA 1
ATOM 687 C C . ALA A 1 132 ? 67.088 57.339 2.986 1.00 37.01 132 ALA A C 1
ATOM 688 O O . ALA A 1 132 ? 67.975 56.714 2.398 1.00 36.35 132 ALA A O 1
ATOM 690 N N . VAL A 1 133 ? 65.832 56.922 3.096 1.00 35.28 133 VAL A N 1
ATOM 691 C CA . VAL A 1 133 ? 65.319 55.632 2.560 1.00 35.82 133 VAL A CA 1
ATOM 692 C C . VAL A 1 133 ? 65.455 55.631 1.031 1.00 37.08 133 VAL A C 1
ATOM 693 O O . VAL A 1 133 ? 65.495 54.529 0.444 1.00 37.03 133 VAL A O 1
ATOM 697 N N . GLU A 1 134 ? 65.458 56.809 0.395 1.00 36.39 134 GLU A N 1
ATOM 698 C CA . GLU A 1 134 ? 65.483 56.922 -1.088 1.00 35.13 134 GLU A CA 1
ATOM 699 C C . GLU A 1 134 ? 66.891 56.612 -1.598 1.00 33.78 134 GLU A C 1
ATOM 700 O O . GLU A 1 134 ? 67.020 56.301 -2.782 1.00 32.82 134 GLU A O 1
ATOM 706 N N . GLY A 1 135 ? 67.897 56.670 -0.727 1.00 31.86 135 GLY A N 1
ATOM 707 C CA . GLY A 1 135 ? 69.294 56.349 -1.073 1.00 31.97 135 GLY A CA 1
ATOM 708 C C . GLY A 1 135 ? 70.255 57.459 -0.685 1.00 30.49 135 GLY A C 1
ATOM 709 O O . GLY A 1 135 ? 69.820 58.562 -0.355 1.00 34.89 135 GLY A O 1
ATOM 710 N N . HIS A 1 136 ? 71.535 57.149 -0.681 1.00 31.19 136 HIS A N 1
ATOM 711 C CA . HIS A 1 136 ? 72.638 58.122 -0.566 1.00 33.12 136 HIS A CA 1
ATOM 712 C C . HIS A 1 136 ? 72.629 59.017 -1.799 1.00 36.08 136 HIS A C 1
ATOM 713 O O . HIS A 1 136 ? 72.470 58.470 -2.867 1.00 41.39 136 HIS A O 1
ATOM 720 N N . ALA A 1 137 ? 72.868 60.325 -1.639 1.00 41.07 137 ALA A N 1
ATOM 721 C CA . ALA A 1 137 ? 72.785 61.377 -2.690 1.00 41.04 137 ALA A CA 1
ATOM 722 C C . ALA A 1 137 ? 73.775 61.106 -3.830 1.00 37.62 137 ALA A C 1
ATOM 723 O O . ALA A 1 137 ? 73.403 61.207 -4.990 1.00 39.22 137 ALA A O 1
ATOM 725 N N . PRO A 1 138 ? 75.054 60.765 -3.577 1.00 32.91 138 PRO A N 1
ATOM 726 C CA . PRO A 1 138 ? 75.965 60.415 -4.663 1.00 35.11 138 PRO A CA 1
ATOM 727 C C . PRO A 1 138 ? 75.432 59.297 -5.572 1.00 36.35 138 PRO A C 1
ATOM 728 O O . PRO A 1 138 ? 75.581 59.433 -6.754 1.00 39.73 138 PRO A O 1
ATOM 732 N N . LEU A 1 139 ? 74.759 58.276 -5.024 1.00 36.32 139 LEU A N 1
ATOM 733 C CA . LEU A 1 139 ? 74.273 57.112 -5.821 1.00 34.75 139 LEU A CA 1
ATOM 734 C C . LEU A 1 139 ? 73.022 57.519 -6.611 1.00 33.86 139 LEU A C 1
ATOM 735 O O . LEU A 1 139 ? 72.964 57.159 -7.805 1.00 34.37 139 LEU A O 1
ATOM 740 N N . LEU A 1 140 ? 72.089 58.252 -5.995 1.00 32.52 140 LEU A N 1
ATOM 741 C CA . LEU A 1 140 ? 70.932 58.881 -6.682 1.00 36.34 140 LEU A CA 1
ATOM 742 C C . LEU A 1 140 ? 71.414 59.788 -7.831 1.00 38.38 140 LEU A C 1
ATOM 743 O O . LEU A 1 140 ? 70.817 59.719 -8.922 1.00 36.46 140 LEU A O 1
ATOM 748 N N . GLN A 1 141 ? 72.483 60.564 -7.628 1.00 36.46 141 GLN A N 1
ATOM 749 C CA . GLN A 1 141 ? 73.033 61.471 -8.665 1.00 38.12 141 GLN A CA 1
ATOM 750 C C . GLN A 1 141 ? 73.633 60.626 -9.796 1.00 37.28 141 GLN A C 1
ATOM 751 O O . GLN A 1 141 ? 73.351 60.941 -10.987 1.00 35.80 141 GLN A O 1
ATOM 757 N N . PHE A 1 142 ? 74.410 59.591 -9.484 1.00 35.48 142 PHE A N 1
ATOM 758 C CA . PHE A 1 142 ? 74.946 58.693 -10.541 1.00 38.09 142 PHE A CA 1
ATOM 759 C C . PHE A 1 142 ? 73.783 58.096 -11.353 1.00 38.86 142 PHE A C 1
ATOM 760 O O . PHE A 1 142 ? 73.853 58.094 -12.573 1.00 42.24 142 PHE A O 1
ATOM 768 N N . ALA A 1 143 ? 72.744 57.567 -10.711 1.00 41.33 143 ALA A N 1
ATOM 769 C CA . ALA A 1 143 ? 71.594 56.978 -11.435 1.00 44.21 143 ALA A CA 1
ATOM 770 C C . ALA A 1 143 ? 70.945 58.041 -12.355 1.00 38.77 143 ALA A C 1
ATOM 771 O O . ALA A 1 143 ? 70.621 57.700 -13.517 1.00 35.72 143 ALA A O 1
ATOM 773 N N . ARG A 1 144 ? 70.777 59.274 -11.886 1.00 34.21 144 ARG A N 1
ATOM 774 C CA . ARG A 1 144 ? 70.261 60.398 -12.728 1.00 42.69 144 ARG A CA 1
ATOM 775 C C . ARG A 1 144 ? 71.162 60.579 -13.954 1.00 36.00 144 ARG A C 1
ATOM 776 O O . ARG A 1 144 ? 70.624 60.509 -15.058 1.00 33.43 144 ARG A O 1
ATOM 784 N N . ASP A 1 145 ? 72.461 60.811 -13.738 1.00 35.29 145 ASP A N 1
ATOM 785 C CA . ASP A 1 145 ? 73.473 61.106 -14.790 1.00 40.08 145 ASP A CA 1
ATOM 786 C C . ASP A 1 145 ? 73.515 59.933 -15.776 1.00 41.51 145 ASP A C 1
ATOM 787 O O . ASP A 1 145 ? 73.603 60.197 -16.963 1.00 45.41 145 ASP A O 1
ATOM 792 N N . PHE A 1 146 ? 73.445 58.689 -15.293 1.00 42.08 146 PHE A N 1
ATOM 793 C CA . PHE A 1 146 ? 73.459 57.445 -16.110 1.00 40.35 146 PHE A CA 1
ATOM 794 C C . PHE A 1 146 ? 72.243 57.429 -17.056 1.00 38.31 146 PHE A C 1
ATOM 795 O O . PHE A 1 146 ? 72.397 57.215 -18.275 1.00 32.65 146 PHE A O 1
ATOM 803 N N . ILE A 1 147 ? 71.049 57.677 -16.512 1.00 38.58 147 ILE A N 1
ATOM 804 C CA . ILE A 1 147 ? 69.781 57.617 -17.289 1.00 39.13 147 ILE A CA 1
ATOM 805 C C . ILE A 1 147 ? 69.774 58.779 -18.295 1.00 39.96 147 ILE A C 1
ATOM 806 O O . ILE A 1 147 ? 69.305 58.572 -19.444 1.00 37.27 147 ILE A O 1
ATOM 811 N N . ILE A 1 148 ? 70.277 59.954 -17.909 1.00 40.85 148 ILE A N 1
ATOM 812 C CA . ILE A 1 148 ? 70.333 61.130 -18.828 1.00 38.29 148 ILE A CA 1
ATOM 813 C C . ILE A 1 148 ? 71.179 60.727 -20.037 1.00 37.27 148 ILE A C 1
ATOM 814 O O . ILE A 1 148 ? 70.772 61.048 -21.159 1.00 39.45 148 ILE A O 1
ATOM 819 N N . ARG A 1 149 ? 72.278 60.013 -19.805 1.00 35.45 149 ARG A N 1
ATOM 820 C CA . ARG A 1 149 ? 73.230 59.588 -20.863 1.00 36.83 149 ARG A CA 1
ATOM 821 C C . ARG A 1 149 ? 72.585 58.509 -21.752 1.00 37.59 149 ARG A C 1
ATOM 822 O O . ARG A 1 149 ? 72.700 58.620 -22.983 1.00 42.49 149 ARG A O 1
ATOM 830 N N . THR A 1 150 ? 71.943 57.496 -21.161 1.00 35.57 150 THR A N 1
ATOM 831 C CA . THR A 1 150 ? 71.498 56.268 -21.863 1.00 36.90 150 THR A CA 1
ATOM 832 C C . THR A 1 150 ? 70.037 56.367 -22.322 1.00 37.31 150 THR A C 1
ATOM 833 O O . THR A 1 150 ? 69.712 55.724 -23.304 1.00 37.52 150 THR A O 1
ATOM 837 N N . HIS A 1 151 ? 69.162 57.074 -21.611 1.00 40.35 151 HIS A N 1
ATOM 838 C CA . HIS A 1 151 ? 67.696 56.901 -21.788 1.00 41.23 151 HIS A CA 1
ATOM 839 C C . HIS A 1 151 ? 66.929 58.120 -21.272 1.00 39.27 151 HIS A C 1
ATOM 840 O O . HIS A 1 151 ? 65.961 57.927 -20.528 1.00 39.55 151 HIS A O 1
ATOM 847 N N . LYS A 1 152 ? 67.318 59.317 -21.710 1.00 38.83 152 LYS A N 1
ATOM 848 C CA . LYS A 1 152 ? 66.827 60.600 -21.140 1.00 43.62 152 LYS A CA 1
ATOM 849 C C . LYS A 1 152 ? 65.306 60.635 -21.261 1.00 37.99 152 LYS A C 1
ATOM 850 O O . LYS A 1 152 ? 64.772 60.462 -22.341 1.00 41.62 152 LYS A O 1
ATOM 856 N N . PRO A 1 153 ? 64.545 60.799 -20.161 1.00 38.22 153 PRO A N 1
ATOM 857 C CA . PRO A 1 153 ? 63.097 60.977 -20.263 1.00 42.50 153 PRO A CA 1
ATOM 858 C C . PRO A 1 153 ? 62.749 62.203 -21.124 1.00 42.58 153 PRO A C 1
ATOM 859 O O . PRO A 1 153 ? 63.542 63.117 -21.234 1.00 43.10 153 PRO A O 1
ATOM 863 N N . ASN A 1 154 ? 61.585 62.153 -21.761 1.00 43.15 154 ASN A N 1
ATOM 864 C CA . ASN A 1 154 ? 61.096 63.198 -22.691 1.00 45.04 154 ASN A CA 1
ATOM 865 C C . ASN A 1 154 ? 60.182 64.151 -21.913 1.00 46.96 154 ASN A C 1
ATOM 866 O O . ASN A 1 154 ? 59.178 64.609 -22.492 1.00 48.14 154 ASN A O 1
ATOM 871 N N . TYR A 1 155 ? 60.484 64.363 -20.625 1.00 43.22 155 TYR A N 1
ATOM 872 C CA . TYR A 1 155 ? 59.777 65.305 -19.728 1.00 42.57 155 TYR A CA 1
ATOM 873 C C . TYR A 1 155 ? 60.748 65.645 -18.599 1.00 43.52 155 TYR A C 1
ATOM 874 O O . TYR A 1 155 ? 61.832 65.009 -18.575 1.00 42.89 155 TYR A O 1
ATOM 883 N N . ASP A 1 156 ? 60.424 66.639 -17.763 1.00 42.57 156 ASP A N 1
ATOM 884 C CA . ASP A 1 156 ? 61.398 67.252 -16.809 1.00 48.15 156 ASP A CA 1
ATOM 885 C C . ASP A 1 156 ? 61.130 66.765 -15.381 1.00 43.18 156 ASP A C 1
ATOM 886 O O . ASP A 1 156 ? 62.029 66.904 -14.554 1.00 52.01 156 ASP A O 1
ATOM 891 N N . ASP A 1 157 ? 59.947 66.220 -15.108 1.00 38.54 157 ASP A N 1
ATOM 892 C CA . ASP A 1 157 ? 59.427 66.046 -13.733 1.00 40.73 157 ASP A CA 1
ATOM 893 C C . ASP A 1 157 ? 59.625 64.601 -13.262 1.00 39.34 157 ASP A C 1
ATOM 894 O O . ASP A 1 157 ? 58.684 64.042 -12.663 1.00 40.53 157 ASP A O 1
ATOM 899 N N . TRP A 1 158 ? 60.789 64.009 -13.529 1.00 38.25 158 TRP A N 1
ATOM 900 C CA . TRP A 1 158 ? 61.103 62.600 -13.167 1.00 36.81 158 TRP A CA 1
ATOM 901 C C . TRP A 1 158 ? 62.154 62.607 -12.071 1.00 38.05 158 TRP A C 1
ATOM 902 O O . TRP A 1 158 ? 62.931 63.567 -11.989 1.00 36.92 158 TRP A O 1
ATOM 913 N N . ASN A 1 159 ? 62.201 61.524 -11.301 1.00 40.80 159 ASN A N 1
ATOM 914 C CA . ASN A 1 159 ? 63.273 61.310 -10.306 1.00 42.52 159 ASN A CA 1
ATOM 915 C C . ASN A 1 159 ? 63.617 59.815 -10.266 1.00 41.28 159 ASN A C 1
ATOM 916 O O . ASN A 1 159 ? 62.935 59.013 -10.941 1.00 38.07 159 ASN A O 1
ATOM 921 N N . VAL A 1 160 ? 64.704 59.496 -9.570 1.00 41.05 160 VAL A N 1
ATOM 922 C CA . VAL A 1 160 ? 65.180 58.117 -9.280 1.00 39.93 160 VAL A CA 1
ATOM 923 C C . VAL A 1 160 ? 65.027 57.829 -7.777 1.00 38.65 160 VAL A C 1
ATOM 924 O O . VAL A 1 160 ? 64.846 58.780 -6.984 1.00 37.62 160 VAL A O 1
ATOM 928 N N . PHE A 1 161 ? 64.999 56.540 -7.440 1.00 36.33 161 PHE A N 1
ATOM 929 C CA . PHE A 1 161 ? 64.800 55.989 -6.080 1.00 34.83 161 PHE A CA 1
ATOM 930 C C . PHE A 1 161 ? 65.668 54.740 -5.978 1.00 32.68 161 PHE A C 1
ATOM 931 O O . PHE A 1 161 ? 65.567 53.927 -6.897 1.00 34.55 161 PHE A O 1
ATOM 939 N N . ILE A 1 162 ? 66.519 54.594 -4.964 1.00 30.03 162 ILE A N 1
ATOM 940 C CA . ILE A 1 162 ? 67.404 53.399 -4.860 1.00 30.10 162 ILE A CA 1
ATOM 941 C C . ILE A 1 162 ? 66.570 52.215 -4.350 1.00 32.27 162 ILE A C 1
ATOM 942 O O . ILE A 1 162 ? 65.803 52.395 -3.425 1.00 33.78 162 ILE A O 1
ATOM 947 N N . THR A 1 163 ? 66.680 51.052 -4.997 1.00 35.20 163 THR A N 1
ATOM 948 C CA . THR A 1 163 ? 65.929 49.818 -4.663 1.00 32.99 163 THR A CA 1
ATOM 949 C C . THR A 1 163 ? 66.911 48.722 -4.252 1.00 32.85 163 THR A C 1
ATOM 950 O O . THR A 1 163 ? 68.153 48.977 -4.311 1.00 28.69 163 THR A O 1
ATOM 954 N N . THR A 1 164 ? 66.388 47.552 -3.863 1.00 31.99 164 THR A N 1
ATOM 955 C CA . THR A 1 164 ? 67.219 46.370 -3.531 1.00 32.11 164 THR A CA 1
ATOM 956 C C . THR A 1 164 ? 67.264 45.399 -4.707 1.00 29.42 164 THR A C 1
ATOM 957 O O . THR A 1 164 ? 67.560 44.241 -4.447 1.00 27.04 164 THR A O 1
ATOM 961 N N . GLY A 1 165 ? 67.008 45.874 -5.933 1.00 29.79 165 GLY A N 1
ATOM 962 C CA . GLY A 1 165 ? 67.052 45.063 -7.168 1.00 30.81 165 GLY A CA 1
ATOM 963 C C . GLY A 1 165 ? 65.828 45.250 -8.042 1.00 28.72 165 GLY A C 1
ATOM 964 O O . GLY A 1 165 ? 64.960 46.027 -7.661 1.00 29.73 165 GLY A O 1
ATOM 965 N N . ALA A 1 166 ? 65.757 44.552 -9.184 1.00 29.02 166 ALA A N 1
ATOM 966 C CA . ALA A 1 166 ? 64.633 44.642 -10.144 1.00 31.03 166 ALA A CA 1
ATOM 967 C C . ALA A 1 166 ? 63.340 44.101 -9.505 1.00 33.09 166 ALA A C 1
ATOM 968 O O . ALA A 1 166 ? 62.279 44.801 -9.613 1.00 28.57 166 ALA A O 1
ATOM 970 N N . SER A 1 167 ? 63.406 42.943 -8.839 1.00 29.59 167 SER A N 1
ATOM 971 C CA . SER A 1 167 ? 62.202 42.358 -8.188 1.00 33.98 167 SER A CA 1
ATOM 972 C C . SER A 1 167 ? 61.654 43.350 -7.164 1.00 32.87 167 SER A C 1
ATOM 973 O O . SER A 1 167 ? 60.423 43.434 -7.038 1.00 31.72 167 SER A O 1
ATOM 976 N N . ASP A 1 168 ? 62.529 44.083 -6.474 1.00 31.68 168 ASP A N 1
ATOM 977 C CA . ASP A 1 168 ? 62.099 45.114 -5.496 1.00 35.14 168 ASP A CA 1
ATOM 978 C C . ASP A 1 168 ? 61.419 46.292 -6.232 1.00 35.58 168 ASP A C 1
ATOM 979 O O . ASP A 1 168 ? 60.332 46.742 -5.780 1.00 34.41 168 ASP A O 1
ATOM 984 N N . GLY A 1 169 ? 62.038 46.785 -7.314 1.00 34.71 169 GLY A N 1
ATOM 985 C CA . GLY A 1 169 ? 61.465 47.841 -8.171 1.00 31.95 169 GLY A CA 1
ATOM 986 C C . GLY A 1 169 ? 60.113 47.431 -8.731 1.00 31.79 169 GLY A C 1
ATOM 987 O O . GLY A 1 169 ? 59.170 48.247 -8.750 1.00 34.78 169 GLY A O 1
ATOM 988 N N . LEU A 1 170 ? 60.003 46.194 -9.184 1.00 30.24 170 LEU A N 1
ATOM 989 C CA . LEU A 1 170 ? 58.761 45.654 -9.765 1.00 28.85 170 LEU A CA 1
ATOM 990 C C . LEU A 1 170 ? 57.654 45.631 -8.695 1.00 29.85 170 LEU A C 1
ATOM 991 O O . LEU A 1 170 ? 56.484 45.937 -9.032 1.00 33.22 170 LEU A O 1
ATOM 996 N N . ASN A 1 171 ? 57.976 45.220 -7.471 1.00 30.65 171 ASN A N 1
ATOM 997 C CA . ASN A 1 171 ? 56.978 45.166 -6.370 1.00 33.12 171 ASN A CA 1
ATOM 998 C C . ASN A 1 171 ? 56.532 46.595 -6.068 1.00 29.09 171 ASN A C 1
ATOM 999 O O . ASN A 1 171 ? 55.313 46.810 -5.991 1.00 29.79 171 ASN A O 1
ATOM 1004 N N . LYS A 1 172 ? 57.479 47.531 -6.005 1.00 26.91 172 LYS A N 1
ATOM 1005 C CA . LYS A 1 172 ? 57.190 48.972 -5.780 1.00 28.38 172 LYS A CA 1
ATOM 1006 C C . LYS A 1 172 ? 56.218 49.462 -6.869 1.00 33.14 172 LYS A C 1
ATOM 1007 O O . LYS A 1 172 ? 55.265 50.236 -6.549 1.00 29.46 172 LYS A O 1
ATOM 1013 N N . ALA A 1 173 ? 56.454 49.015 -8.110 1.00 33.27 173 ALA A N 1
ATOM 1014 C CA . ALA A 1 173 ? 55.729 49.444 -9.316 1.00 35.02 173 ALA A CA 1
ATOM 1015 C C . ALA A 1 173 ? 54.333 48.827 -9.284 1.00 32.15 173 ALA A C 1
ATOM 1016 O O . ALA A 1 173 ? 53.363 49.529 -9.626 1.00 29.82 173 ALA A O 1
ATOM 1018 N N . ALA A 1 174 ? 54.219 47.566 -8.898 1.00 28.25 174 ALA A N 1
ATOM 1019 C CA . ALA A 1 174 ? 52.890 46.920 -8.778 1.00 30.20 174 ALA A CA 1
ATOM 1020 C C . ALA A 1 174 ? 52.062 47.675 -7.727 1.00 33.75 174 ALA A C 1
ATOM 1021 O O . ALA A 1 174 ? 50.879 48.034 -7.974 1.00 31.18 174 ALA A O 1
ATOM 1023 N N . ASP A 1 175 ? 52.662 47.947 -6.585 1.00 35.60 175 ASP A N 1
ATOM 1024 C CA . ASP A 1 175 ? 51.966 48.677 -5.489 1.00 33.80 175 ASP A CA 1
ATOM 1025 C C . ASP A 1 175 ? 51.566 50.093 -5.925 1.00 33.85 175 ASP A C 1
ATOM 1026 O O . ASP A 1 175 ? 50.423 50.500 -5.670 1.00 35.84 175 ASP A O 1
ATOM 1031 N N . VAL A 1 176 ? 52.458 50.830 -6.581 1.00 30.77 176 VAL A N 1
ATOM 1032 C CA . VAL A 1 176 ? 52.195 52.260 -6.848 1.00 31.33 176 VAL A CA 1
ATOM 1033 C C . VAL A 1 176 ? 51.125 52.383 -7.942 1.00 35.02 176 VAL A C 1
ATOM 1034 O O . VAL A 1 176 ? 50.473 53.433 -7.986 1.00 37.05 176 VAL A O 1
ATOM 1038 N N . PHE A 1 177 ? 50.916 51.378 -8.797 1.00 35.68 177 PHE A N 1
ATOM 1039 C CA . PHE A 1 177 ? 49.921 51.496 -9.897 1.00 33.04 177 PHE A CA 1
ATOM 1040 C C . PHE A 1 177 ? 48.675 50.634 -9.679 1.00 34.09 177 PHE A C 1
ATOM 1041 O O . PHE A 1 177 ? 47.653 50.994 -10.277 1.00 40.72 177 PHE A O 1
ATOM 1049 N N . LEU A 1 178 ? 48.690 49.573 -8.869 1.00 32.70 178 LEU A N 1
ATOM 1050 C CA . LEU A 1 178 ? 47.582 48.582 -8.906 1.00 33.36 178 LEU A CA 1
ATOM 1051 C C . LEU A 1 178 ? 46.801 48.588 -7.591 1.00 36.34 178 LEU A C 1
ATOM 1052 O O . LEU A 1 178 ? 47.401 48.295 -6.565 1.00 35.30 178 LEU A O 1
ATOM 1057 N N . ASP A 1 179 ? 45.498 48.882 -7.660 1.00 37.89 179 ASP A N 1
ATOM 1058 C CA . ASP A 1 179 ? 44.539 48.814 -6.526 1.00 40.77 179 ASP A CA 1
ATOM 1059 C C . ASP A 1 179 ? 43.940 47.420 -6.528 1.00 40.19 179 ASP A C 1
ATOM 1060 O O . ASP A 1 179 ? 44.051 46.736 -7.559 1.00 40.83 179 ASP A O 1
ATOM 1065 N N . ASP A 1 180 ? 43.312 47.044 -5.422 1.00 44.07 180 ASP A N 1
ATOM 1066 C CA . ASP A 1 180 ? 42.537 45.788 -5.301 1.00 44.78 180 ASP A CA 1
ATOM 1067 C C . ASP A 1 180 ? 41.486 45.746 -6.412 1.00 42.99 180 ASP A C 1
ATOM 1068 O O . ASP A 1 180 ? 40.708 46.692 -6.486 1.00 46.17 180 ASP A O 1
ATOM 1073 N N . GLY A 1 181 ? 41.510 44.701 -7.251 1.00 41.19 181 GLY A N 1
ATOM 1074 C CA . GLY A 1 181 ? 40.576 44.471 -8.375 1.00 41.20 181 GLY A CA 1
ATOM 1075 C C . GLY A 1 181 ? 41.048 45.012 -9.727 1.00 39.07 181 GLY A C 1
ATOM 1076 O O . GLY A 1 181 ? 40.325 44.834 -10.710 1.00 40.48 181 GLY A O 1
ATOM 1077 N N . ASP A 1 182 ? 42.183 45.703 -9.787 1.00 37.40 182 ASP A N 1
ATOM 1078 C CA . ASP A 1 182 ? 42.723 46.264 -11.047 1.00 36.33 182 ASP A CA 1
ATOM 1079 C C . ASP A 1 182 ? 43.262 45.131 -11.923 1.00 41.86 182 ASP A C 1
ATOM 1080 O O . ASP A 1 182 ? 43.600 44.027 -11.395 1.00 42.12 182 ASP A O 1
ATOM 1085 N N . VAL A 1 183 ? 43.407 45.418 -13.216 1.00 36.17 183 VAL A N 1
ATOM 1086 C CA . VAL A 1 183 ? 43.989 44.454 -14.176 1.00 34.77 183 VAL A CA 1
ATOM 1087 C C . VAL A 1 183 ? 45.346 44.992 -14.616 1.00 33.15 183 VAL A C 1
ATOM 1088 O O . VAL A 1 183 ? 45.465 46.217 -14.817 1.00 36.03 183 VAL A O 1
ATOM 1092 N N . ILE A 1 184 ? 46.343 44.108 -14.673 1.00 31.00 184 ILE A N 1
ATOM 1093 C CA . ILE A 1 184 ? 47.674 44.378 -15.288 1.00 31.52 184 ILE A CA 1
ATOM 1094 C C . ILE A 1 184 ? 47.861 43.435 -16.484 1.00 33.23 184 ILE A C 1
ATOM 1095 O O . ILE A 1 184 ? 47.659 42.197 -16.365 1.00 35.55 184 ILE A O 1
ATOM 1100 N N . LEU A 1 185 ? 48.189 44.025 -17.623 1.00 33.05 185 LEU A N 1
ATOM 1101 C CA . LEU A 1 185 ? 48.585 43.292 -18.835 1.00 30.84 185 LEU A CA 1
ATOM 1102 C C . LEU A 1 185 ? 50.036 42.819 -18.629 1.00 31.61 185 LEU A C 1
ATOM 1103 O O . LEU A 1 185 ? 50.912 43.644 -18.277 1.00 30.32 185 LEU A O 1
ATOM 1108 N N . VAL A 1 186 ? 50.262 41.527 -18.820 1.00 28.18 186 VAL A N 1
ATOM 1109 C CA . VAL A 1 186 ? 51.568 40.849 -18.634 1.00 30.81 186 VAL A CA 1
ATOM 1110 C C . VAL A 1 186 ? 51.811 40.014 -19.894 1.00 31.27 186 VAL A C 1
ATOM 1111 O O . VAL A 1 186 ? 50.857 39.404 -20.394 1.00 33.04 186 VAL A O 1
ATOM 1115 N N . GLU A 1 187 ? 53.032 39.997 -20.401 1.00 32.80 187 GLU A N 1
ATOM 1116 C CA . GLU A 1 187 ? 53.396 39.116 -21.536 1.00 30.84 187 GLU A CA 1
ATOM 1117 C C . GLU A 1 187 ? 53.177 37.666 -21.074 1.00 33.98 187 GLU A C 1
ATOM 1118 O O . GLU A 1 187 ? 53.494 37.338 -19.901 1.00 33.03 187 GLU A O 1
ATOM 1124 N N . GLU A 1 188 ? 52.562 36.857 -21.935 1.00 33.94 188 GLU A N 1
ATOM 1125 C CA . GLU A 1 188 ? 51.973 35.542 -21.591 1.00 33.78 188 GLU A CA 1
ATOM 1126 C C . GLU A 1 188 ? 53.072 34.631 -21.040 1.00 33.19 188 GLU A C 1
ATOM 1127 O O . GLU A 1 188 ? 52.772 33.787 -20.160 1.00 31.80 188 GLU A O 1
ATOM 1133 N N . PHE A 1 189 ? 54.288 34.781 -21.561 1.00 32.98 189 PHE A N 1
ATOM 1134 C CA . PHE A 1 189 ? 55.536 34.266 -20.957 1.00 33.70 189 PHE A CA 1
ATOM 1135 C C . PHE A 1 189 ? 56.249 35.474 -20.344 1.00 33.92 189 PHE A C 1
ATOM 1136 O O . PHE A 1 189 ? 56.385 36.497 -21.030 1.00 37.93 189 PHE A O 1
ATOM 1144 N N . THR A 1 190 ? 56.678 35.363 -19.088 1.00 32.50 190 THR A N 1
ATOM 1145 C CA . THR A 1 190 ? 57.206 36.498 -18.300 1.00 34.64 190 THR A CA 1
ATOM 1146 C C . THR A 1 190 ? 58.128 36.017 -17.172 1.00 35.64 190 THR A C 1
ATOM 1147 O O . THR A 1 190 ? 58.369 34.773 -17.013 1.00 34.70 190 THR A O 1
ATOM 1151 N N . PHE A 1 191 ? 58.661 36.998 -16.457 1.00 33.91 191 PHE A N 1
ATOM 1152 C CA . PHE A 1 191 ? 59.385 36.834 -15.179 1.00 38.04 191 PHE A CA 1
ATOM 1153 C C . PHE A 1 191 ? 58.323 36.563 -14.094 1.00 34.62 191 PHE A C 1
ATOM 1154 O O . PHE A 1 191 ? 57.745 37.518 -13.518 1.00 36.59 191 PHE A O 1
ATOM 1162 N N . SER A 1 192 ? 58.058 35.278 -13.858 1.00 35.91 192 SER A N 1
ATOM 1163 C CA . SER A 1 192 ? 57.005 34.697 -12.966 1.00 38.15 192 SER A CA 1
ATOM 1164 C C . SER A 1 192 ? 56.897 35.400 -11.606 1.00 34.23 192 SER A C 1
ATOM 1165 O O . SER A 1 192 ? 55.799 35.611 -11.155 1.00 33.95 192 SER A O 1
ATOM 1168 N N . PRO A 1 193 ? 57.989 35.738 -10.878 1.00 33.87 193 PRO A N 1
ATOM 1169 C CA . PRO A 1 193 ? 57.856 36.405 -9.588 1.00 34.06 193 PRO A CA 1
ATOM 1170 C C . PRO A 1 193 ? 57.047 37.707 -9.669 1.00 35.98 193 PRO A C 1
ATOM 1171 O O . PRO A 1 193 ? 56.526 38.106 -8.640 1.00 35.68 193 PRO A O 1
ATOM 1175 N N . PHE A 1 194 ? 56.968 38.353 -10.837 1.00 31.64 194 PHE A N 1
ATOM 1176 C CA . PHE A 1 194 ? 56.146 39.573 -10.993 1.00 31.62 194 PHE A CA 1
ATOM 1177 C C . PHE A 1 194 ? 54.715 39.262 -10.527 1.00 33.97 194 PHE A C 1
ATOM 1178 O O . PHE A 1 194 ? 54.087 40.098 -9.868 1.00 33.19 194 PHE A O 1
ATOM 1186 N N . LEU A 1 195 ? 54.211 38.071 -10.861 1.00 35.07 195 LEU A N 1
ATOM 1187 C CA . LEU A 1 195 ? 52.824 37.673 -10.537 1.00 37.89 195 LEU A CA 1
ATOM 1188 C C . LEU A 1 195 ? 52.634 37.621 -9.019 1.00 35.96 195 LEU A C 1
ATOM 1189 O O . LEU A 1 195 ? 51.505 37.825 -8.572 1.00 42.74 195 LEU A O 1
ATOM 1194 N N . ARG A 1 196 ? 53.687 37.421 -8.242 1.00 34.44 196 ARG A N 1
ATOM 1195 C CA . ARG A 1 196 ? 53.565 37.480 -6.761 1.00 35.36 196 ARG A CA 1
ATOM 1196 C C . ARG A 1 196 ? 53.290 38.928 -6.372 1.00 35.59 196 ARG A C 1
ATOM 1197 O O . ARG A 1 196 ? 52.403 39.133 -5.539 1.00 32.97 196 ARG A O 1
ATOM 1205 N N . PHE A 1 197 ? 53.954 39.886 -7.028 1.00 33.33 197 PHE A N 1
ATOM 1206 C CA . PHE A 1 197 ? 53.861 41.324 -6.679 1.00 33.16 197 PHE A CA 1
ATOM 1207 C C . PHE A 1 197 ? 52.490 41.853 -7.117 1.00 34.82 197 PHE A C 1
ATOM 1208 O O . PHE A 1 197 ? 51.846 42.619 -6.360 1.00 33.36 197 PHE A O 1
ATOM 1216 N N . SER A 1 198 ? 52.022 41.459 -8.297 1.00 34.50 198 SER A N 1
ATOM 1217 C CA . SER A 1 198 ? 50.705 41.913 -8.808 1.00 35.04 198 SER A CA 1
ATOM 1218 C C . SER A 1 198 ? 49.618 41.267 -7.933 1.00 34.22 198 SER A C 1
ATOM 1219 O O . SER A 1 198 ? 48.664 41.963 -7.585 1.00 34.03 198 SER A O 1
ATOM 1222 N N . ASP A 1 199 ? 49.778 40.001 -7.547 1.00 35.54 199 ASP A N 1
ATOM 1223 C CA . ASP A 1 199 ? 48.813 39.306 -6.653 1.00 38.25 199 ASP A CA 1
ATOM 1224 C C . ASP A 1 199 ? 48.792 40.014 -5.290 1.00 41.50 199 ASP A C 1
ATOM 1225 O O . ASP A 1 199 ? 47.691 40.284 -4.778 1.00 41.09 199 ASP A O 1
ATOM 1230 N N . ASN A 1 200 ? 49.968 40.365 -4.765 1.00 35.91 200 ASN A N 1
ATOM 1231 C CA . ASN A 1 200 ? 50.113 41.122 -3.498 1.00 38.14 200 ASN A CA 1
ATOM 1232 C C . ASN A 1 200 ? 49.246 42.389 -3.547 1.00 38.17 200 ASN A C 1
ATOM 1233 O O . ASN A 1 200 ? 48.699 42.746 -2.526 1.00 37.54 200 ASN A O 1
ATOM 1238 N N . ALA A 1 201 ? 49.146 43.063 -4.695 1.00 41.19 201 ALA A N 1
ATOM 1239 C CA . ALA A 1 201 ? 48.396 44.336 -4.827 1.00 36.86 201 ALA A CA 1
ATOM 1240 C C . ALA A 1 201 ? 46.910 44.045 -5.052 1.00 36.11 201 ALA A C 1
ATOM 1241 O O . ALA A 1 201 ? 46.141 45.013 -5.174 1.00 41.09 201 ALA A O 1
ATOM 1243 N N . GLY A 1 202 ? 46.527 42.772 -5.163 1.00 36.59 202 GLY A N 1
ATOM 1244 C CA . GLY A 1 202 ? 45.136 42.354 -5.441 1.00 40.88 202 GLY A CA 1
ATOM 1245 C C . GLY A 1 202 ? 44.724 42.540 -6.902 1.00 40.28 202 GLY A C 1
ATOM 1246 O O . GLY A 1 202 ? 43.524 42.608 -7.158 1.00 38.49 202 GLY A O 1
ATOM 1247 N N . ALA A 1 203 ? 45.688 42.643 -7.824 1.00 40.80 203 ALA A N 1
ATOM 1248 C CA . ALA A 1 203 ? 45.475 42.800 -9.283 1.00 38.33 203 ALA A CA 1
ATOM 1249 C C . ALA A 1 203 ? 45.333 41.430 -9.958 1.00 40.67 203 ALA A C 1
ATOM 1250 O O . ALA A 1 203 ? 45.992 40.452 -9.510 1.00 37.77 203 ALA A O 1
ATOM 1252 N N . LYS A 1 204 ? 44.515 41.374 -11.017 1.00 42.61 204 LYS A N 1
ATOM 1253 C CA . LYS A 1 204 ? 44.392 40.214 -11.934 1.00 45.27 204 LYS A CA 1
ATOM 1254 C C . LYS A 1 204 ? 45.348 40.443 -13.105 1.00 42.35 204 LYS A C 1
ATOM 1255 O O . LYS A 1 204 ? 45.355 41.546 -13.661 1.00 40.18 204 LYS A O 1
ATOM 1261 N N . ALA A 1 205 ? 46.136 39.430 -13.445 1.00 40.49 205 ALA A N 1
ATOM 1262 C CA . ALA A 1 205 ? 47.103 39.446 -14.555 1.00 38.22 205 ALA A CA 1
ATOM 1263 C C . ALA A 1 205 ? 46.404 38.859 -15.793 1.00 40.67 205 ALA A C 1
ATOM 1264 O O . ALA A 1 205 ? 46.004 37.680 -15.764 1.00 37.96 205 ALA A O 1
ATOM 1266 N N . VAL A 1 206 ? 46.259 39.666 -16.842 1.00 39.07 206 VAL A N 1
ATOM 1267 C CA . VAL A 1 206 ? 45.707 39.230 -18.151 1.00 39.21 206 VAL A CA 1
ATOM 1268 C C . VAL A 1 206 ? 46.878 39.030 -19.123 1.00 35.63 206 VAL A C 1
ATOM 1269 O O . VAL A 1 206 ? 47.655 39.942 -19.377 1.00 34.17 206 VAL A O 1
ATOM 1273 N N . PRO A 1 207 ? 47.064 37.805 -19.662 1.00 33.73 207 PRO A N 1
ATOM 1274 C CA . PRO A 1 207 ? 48.176 37.526 -20.563 1.00 34.12 207 PRO A CA 1
ATOM 1275 C C . PRO A 1 207 ? 48.015 38.243 -21.913 1.00 36.92 207 PRO A C 1
ATOM 1276 O O . PRO A 1 207 ? 46.890 38.303 -22.403 1.00 41.43 207 PRO A O 1
ATOM 1280 N N . VAL A 1 208 ? 49.117 38.758 -22.466 1.00 38.98 208 VAL A N 1
ATOM 1281 C CA . VAL A 1 208 ? 49.241 39.348 -23.840 1.00 39.60 208 VAL A CA 1
ATOM 1282 C C . VAL A 1 208 ? 50.034 38.382 -24.746 1.00 40.57 208 VAL A C 1
ATOM 1283 O O . VAL A 1 208 ? 51.204 38.035 -24.381 1.00 33.23 208 VAL A O 1
ATOM 1287 N N . LYS A 1 209 ? 49.454 37.920 -25.865 1.00 35.75 209 LYS A N 1
ATOM 1288 C CA . LYS A 1 209 ? 50.115 36.850 -26.658 1.00 36.79 209 LYS A CA 1
ATOM 1289 C C . LYS A 1 209 ? 51.465 37.386 -27.151 1.00 35.45 209 LYS A C 1
ATOM 1290 O O . LYS A 1 209 ? 51.575 38.593 -27.442 1.00 31.88 209 LYS A O 1
ATOM 1296 N N . ILE A 1 210 ? 52.467 36.511 -27.175 1.00 32.70 210 ILE A N 1
ATOM 1297 C CA . ILE A 1 210 ? 53.770 36.761 -27.831 1.00 34.01 210 ILE A CA 1
ATOM 1298 C C . ILE A 1 210 ? 53.714 36.123 -29.223 1.00 37.29 210 ILE A C 1
ATOM 1299 O O . ILE A 1 210 ? 53.157 34.990 -29.360 1.00 34.84 210 ILE A O 1
ATOM 1304 N N . ASN A 1 211 ? 54.244 36.839 -30.214 1.00 37.59 211 ASN A N 1
ATOM 1305 C CA . ASN A 1 211 ? 54.493 36.318 -31.578 1.00 36.43 211 ASN A CA 1
ATOM 1306 C C . ASN A 1 211 ? 55.874 35.658 -31.527 1.00 37.27 211 ASN A C 1
ATOM 1307 O O . ASN A 1 211 ? 56.837 36.325 -31.061 1.00 30.90 211 ASN A O 1
ATOM 1312 N N . PHE A 1 212 ? 55.966 34.402 -32.001 1.00 36.40 212 PHE A N 1
ATOM 1313 C CA . PHE A 1 212 ? 57.201 33.578 -31.979 1.00 36.34 212 PHE A CA 1
ATOM 1314 C C . PHE A 1 212 ? 57.929 33.546 -33.332 1.00 37.77 212 PHE A C 1
ATOM 1315 O O . PHE A 1 212 ? 58.872 32.752 -33.445 1.00 43.04 212 PHE A O 1
ATOM 1323 N N . ASP A 1 213 ? 57.571 34.384 -34.305 1.00 34.70 213 ASP A N 1
ATOM 1324 C CA . ASP A 1 213 ? 58.290 34.409 -35.602 1.00 36.60 213 ASP A CA 1
ATOM 1325 C C . ASP A 1 213 ? 59.727 34.847 -35.305 1.00 41.83 213 ASP A C 1
ATOM 1326 O O . ASP A 1 213 ? 59.934 35.528 -34.273 1.00 41.88 213 ASP A O 1
ATOM 1331 N N . ASN A 1 214 ? 60.683 34.506 -36.168 1.00 43.00 214 ASN A N 1
ATOM 1332 C CA . ASN A 1 214 ? 62.123 34.786 -35.916 1.00 44.92 214 ASN A CA 1
ATOM 1333 C C . ASN A 1 214 ? 62.348 36.310 -35.910 1.00 45.75 214 ASN A C 1
ATOM 1334 O O . ASN A 1 214 ? 63.283 36.747 -35.228 1.00 50.71 214 ASN A O 1
ATOM 1339 N N . ASP A 1 215 ? 61.512 37.099 -36.590 1.00 40.15 215 ASP A N 1
ATOM 1340 C CA . ASP A 1 215 ? 61.622 38.585 -36.626 1.00 42.69 215 ASP A CA 1
ATOM 1341 C C . ASP A 1 215 ? 60.599 39.272 -35.690 1.00 42.81 215 ASP A C 1
ATOM 1342 O O . ASP A 1 215 ? 60.239 40.450 -35.947 1.00 48.41 215 ASP A O 1
ATOM 1347 N N . SER A 1 216 ? 60.056 38.572 -34.692 1.00 42.77 216 SER A N 1
ATOM 1348 C CA . SER A 1 216 ? 59.048 39.132 -33.750 1.00 40.04 216 SER A CA 1
ATOM 1349 C C . SER A 1 216 ? 59.650 40.282 -32.919 1.00 38.98 216 SER A C 1
ATOM 1350 O O . SER A 1 216 ? 60.858 40.268 -32.627 1.00 36.29 216 SER A O 1
ATOM 1353 N N . ASP A 1 217 ? 58.818 41.250 -32.539 1.00 38.41 217 ASP A N 1
ATOM 1354 C CA . ASP A 1 217 ? 59.148 42.296 -31.535 1.00 40.90 217 ASP A CA 1
ATOM 1355 C C . ASP A 1 217 ? 58.886 41.769 -30.110 1.00 35.60 217 ASP A C 1
ATOM 1356 O O . ASP A 1 217 ? 59.232 42.461 -29.129 1.00 38.99 217 ASP A O 1
ATOM 1361 N N . GLY A 1 218 ? 58.291 40.585 -30.004 1.00 35.37 218 GLY A N 1
ATOM 1362 C CA . GLY A 1 218 ? 57.765 40.020 -28.756 1.00 36.44 218 GLY A CA 1
ATOM 1363 C C . GLY A 1 218 ? 56.259 40.019 -28.776 1.00 34.75 218 GLY A C 1
ATOM 1364 O O . GLY A 1 218 ? 55.693 39.184 -29.462 1.00 36.27 218 GLY A O 1
ATOM 1365 N N . ILE A 1 219 ? 55.637 40.919 -28.015 1.00 37.63 219 ILE A N 1
ATOM 1366 C CA . ILE A 1 219 ? 54.162 41.066 -27.974 1.00 34.46 219 ILE A CA 1
ATOM 1367 C C . ILE A 1 219 ? 53.655 41.007 -29.429 1.00 36.33 219 ILE A C 1
ATOM 1368 O O . ILE A 1 219 ? 54.211 41.683 -30.329 1.00 35.00 219 ILE A O 1
ATOM 1373 N N . ASP A 1 220 ? 52.631 40.212 -29.669 1.00 35.92 220 ASP A N 1
ATOM 1374 C CA . ASP A 1 220 ? 51.906 40.221 -30.957 1.00 40.18 220 ASP A CA 1
ATOM 1375 C C . ASP A 1 220 ? 51.035 41.479 -30.986 1.00 39.68 220 ASP A C 1
ATOM 1376 O O . ASP A 1 220 ? 49.992 41.461 -30.306 1.00 34.90 220 ASP A O 1
ATOM 1381 N N . LEU A 1 221 ? 51.411 42.494 -31.775 1.00 40.34 221 LEU A N 1
ATOM 1382 C CA . LEU A 1 221 ? 50.772 43.835 -31.722 1.00 42.66 221 LEU A CA 1
ATOM 1383 C C . LEU A 1 221 ? 49.321 43.738 -32.198 1.00 42.35 221 LEU A C 1
ATOM 1384 O O . LEU A 1 221 ? 48.489 44.470 -31.659 1.00 45.64 221 LEU A O 1
ATOM 1389 N N . THR A 1 222 ? 49.043 42.880 -33.179 1.00 44.59 222 THR A N 1
ATOM 1390 C CA . THR A 1 222 ? 47.697 42.696 -33.790 1.00 44.79 222 THR A CA 1
ATOM 1391 C C . THR A 1 222 ? 46.740 42.153 -32.712 1.00 43.05 222 THR A C 1
ATOM 1392 O O . THR A 1 222 ? 45.630 42.679 -32.591 1.00 42.23 222 THR A O 1
ATOM 1396 N N . GLN A 1 223 ? 47.140 41.129 -31.953 1.00 45.79 223 GLN A N 1
ATOM 1397 C CA . GLN A 1 223 ? 46.293 40.564 -30.868 1.00 43.87 223 GLN A CA 1
ATOM 1398 C C . GLN A 1 223 ? 46.229 41.533 -29.676 1.00 39.30 223 GLN A C 1
ATOM 1399 O O . GLN A 1 223 ? 45.226 41.483 -28.950 1.00 45.24 223 GLN A O 1
ATOM 1405 N N . PHE A 1 224 ? 47.239 42.375 -29.460 1.00 36.73 224 PHE A N 1
ATOM 1406 C CA . PHE A 1 224 ? 47.249 43.378 -28.360 1.00 39.80 224 PHE A CA 1
ATOM 1407 C C . PHE A 1 224 ? 46.199 44.456 -28.670 1.00 39.29 224 PHE A C 1
ATOM 1408 O O . PHE A 1 224 ? 45.372 44.778 -27.785 1.00 36.63 224 PHE A O 1
ATOM 1416 N N . VAL A 1 225 ? 46.188 44.959 -29.907 1.00 36.20 225 VAL A N 1
ATOM 1417 C CA . VAL A 1 225 ? 45.180 45.960 -30.361 1.00 38.77 225 VAL A CA 1
ATOM 1418 C C . VAL A 1 225 ? 43.795 45.300 -30.321 1.00 39.73 225 VAL A C 1
ATOM 1419 O O . VAL A 1 225 ? 42.832 45.954 -29.858 1.00 37.21 225 VAL A O 1
ATOM 1423 N N . ASP A 1 226 ? 43.679 44.033 -30.721 1.00 39.73 226 ASP A N 1
ATOM 1424 C CA . ASP A 1 226 ? 42.361 43.339 -30.653 1.00 45.88 226 ASP A CA 1
ATOM 1425 C C . ASP A 1 226 ? 41.896 43.274 -29.190 1.00 45.70 226 ASP A C 1
ATOM 1426 O O . ASP A 1 226 ? 40.676 43.415 -28.925 1.00 47.28 226 ASP A O 1
ATOM 1431 N N . LEU A 1 227 ? 42.824 43.011 -28.271 1.00 48.01 227 LEU A N 1
ATOM 1432 C CA . LEU A 1 227 ? 42.498 42.804 -26.834 1.00 43.98 227 LEU A CA 1
ATOM 1433 C C . LEU A 1 227 ? 41.951 44.130 -26.297 1.00 41.51 227 LEU A C 1
ATOM 1434 O O . LEU A 1 227 ? 40.895 44.119 -25.672 1.00 41.40 227 LEU A O 1
ATOM 1439 N N . LEU A 1 228 ? 42.632 45.232 -26.590 1.00 37.18 228 LEU A N 1
ATOM 1440 C CA . LEU A 1 228 ? 42.243 46.556 -26.080 1.00 39.66 228 LEU A CA 1
ATOM 1441 C C . LEU A 1 228 ? 40.959 47.056 -26.770 1.00 43.74 228 LEU A C 1
ATOM 1442 O O . LEU A 1 228 ? 40.112 47.607 -26.063 1.00 48.56 228 LEU A O 1
ATOM 1447 N N . GLU A 1 229 ? 40.773 46.836 -28.074 1.00 44.05 229 GLU A N 1
ATOM 1448 C CA . GLU A 1 229 ? 39.609 47.405 -28.803 1.00 44.80 229 GLU A CA 1
ATOM 1449 C C . GLU A 1 229 ? 38.335 46.624 -28.467 1.00 44.49 229 GLU A C 1
ATOM 1450 O O . GLU A 1 229 ? 37.254 47.214 -28.567 1.00 39.60 229 GLU A O 1
ATOM 1456 N N . ASN A 1 230 ? 38.447 45.334 -28.130 1.00 50.41 230 ASN A N 1
ATOM 1457 C CA . ASN A 1 230 ? 37.284 44.433 -27.887 1.00 47.76 230 ASN A CA 1
ATOM 1458 C C . ASN A 1 230 ? 37.333 43.905 -26.450 1.00 45.65 230 ASN A C 1
ATOM 1459 O O . ASN A 1 230 ? 36.962 42.726 -26.233 1.00 43.58 230 ASN A O 1
ATOM 1464 N N . TRP A 1 231 ? 37.711 44.768 -25.497 1.00 45.91 231 TRP A N 1
ATOM 1465 C CA . TRP A 1 231 ? 38.021 44.370 -24.095 1.00 50.75 231 TRP A CA 1
ATOM 1466 C C . TRP A 1 231 ? 36.819 43.644 -23.470 1.00 54.73 231 TRP A C 1
ATOM 1467 O O . TRP A 1 231 ? 37.032 42.592 -22.834 1.00 51.50 231 TRP A O 1
ATOM 1478 N N . GLU A 1 232 ? 35.604 44.165 -23.667 1.00 58.09 232 GLU A N 1
ATOM 1479 C CA . GLU A 1 232 ? 34.371 43.627 -23.038 1.00 63.55 232 GLU A CA 1
ATOM 1480 C C . GLU A 1 232 ? 34.016 42.267 -23.646 1.00 60.45 232 GLU A C 1
ATOM 1481 O O . GLU A 1 232 ? 33.323 41.497 -22.974 1.00 65.61 232 GLU A O 1
ATOM 1487 N N . LYS A 1 233 ? 34.505 41.954 -24.843 1.00 64.12 233 LYS A N 1
ATOM 1488 C CA . LYS A 1 233 ? 34.239 40.651 -25.504 1.00 71.59 233 LYS A CA 1
ATOM 1489 C C . LYS A 1 233 ? 35.162 39.591 -24.891 1.00 65.12 233 LYS A C 1
ATOM 1490 O O . LYS A 1 233 ? 34.680 38.498 -24.610 1.00 61.66 233 LYS A O 1
ATOM 1496 N N . HIS A 1 234 ? 36.440 39.905 -24.670 1.00 60.56 234 HIS A N 1
ATOM 1497 C CA . HIS A 1 234 ? 37.413 38.963 -24.058 1.00 56.02 234 HIS A CA 1
ATOM 1498 C C . HIS A 1 234 ? 37.141 38.834 -22.555 1.00 51.85 234 HIS A C 1
ATOM 1499 O O . HIS A 1 234 ? 37.312 37.705 -22.028 1.00 49.90 234 HIS A O 1
ATOM 1506 N N . TYR A 1 235 ? 36.791 39.933 -21.874 1.00 48.82 235 TYR A N 1
ATOM 1507 C CA . TYR A 1 235 ? 36.686 39.974 -20.389 1.00 51.26 235 TYR A CA 1
ATOM 1508 C C . TYR A 1 235 ? 35.541 40.895 -19.974 1.00 52.92 235 TYR A C 1
ATOM 1509 O O . TYR A 1 235 ? 35.752 41.995 -19.470 1.00 55.21 235 TYR A O 1
ATOM 1518 N N . PRO A 1 236 ? 34.273 40.462 -20.121 1.00 60.71 236 PRO A N 1
ATOM 1519 C CA . PRO A 1 236 ? 33.135 41.334 -19.808 1.00 62.05 236 PRO A CA 1
ATOM 1520 C C . PRO A 1 236 ? 33.061 41.722 -18.318 1.00 63.97 236 PRO A C 1
ATOM 1521 O O . PRO A 1 236 ? 32.450 42.733 -18.039 1.00 63.23 236 PRO A O 1
ATOM 1525 N N . ASN A 1 237 ? 33.733 40.964 -17.429 1.00 69.72 237 ASN A N 1
ATOM 1526 C CA . ASN A 1 237 ? 33.670 41.132 -15.949 1.00 70.24 237 ASN A CA 1
ATOM 1527 C C . ASN A 1 237 ? 34.841 41.963 -15.387 1.00 71.32 237 ASN A C 1
ATOM 1528 O O . ASN A 1 237 ? 34.624 42.576 -14.313 1.00 64.05 237 ASN A O 1
ATOM 1533 N N . LEU A 1 238 ? 35.996 42.038 -16.074 1.00 64.58 238 LEU A N 1
ATOM 1534 C CA . LEU A 1 238 ? 37.215 42.752 -15.587 1.00 54.39 238 LEU A CA 1
ATOM 1535 C C . LEU A 1 238 ? 37.145 44.219 -15.976 1.00 51.69 238 LEU A C 1
ATOM 1536 O O . LEU A 1 238 ? 36.729 44.534 -17.086 1.00 55.40 238 LEU A O 1
ATOM 1541 N N . PRO A 1 239 ? 37.623 45.146 -15.114 1.00 46.92 239 PRO A N 1
ATOM 1542 C CA . PRO A 1 239 ? 37.863 46.529 -15.522 1.00 46.76 239 PRO A CA 1
ATOM 1543 C C . PRO A 1 239 ? 38.900 46.648 -16.642 1.00 45.66 239 PRO A C 1
ATOM 1544 O O . PRO A 1 239 ? 39.678 45.726 -16.838 1.00 43.18 239 PRO A O 1
ATOM 1548 N N . LYS A 1 240 ? 38.902 47.806 -17.298 1.00 44.82 240 LYS A N 1
ATOM 1549 C CA . LYS A 1 240 ? 39.896 48.179 -18.328 1.00 49.20 240 LYS A CA 1
ATOM 1550 C C . LYS A 1 240 ? 41.266 48.060 -17.686 1.00 46.82 240 LYS A C 1
ATOM 1551 O O . LYS A 1 240 ? 41.409 48.391 -16.514 1.00 47.64 240 LYS A O 1
ATOM 1557 N N . PRO A 1 241 ? 42.297 47.578 -18.407 1.00 48.22 241 PRO A N 1
ATOM 1558 C CA . PRO A 1 241 ? 43.625 47.441 -17.819 1.00 46.34 241 PRO A CA 1
ATOM 1559 C C . PRO A 1 241 ? 44.154 48.776 -17.276 1.00 41.96 241 PRO A C 1
ATOM 1560 O O . PRO A 1 241 ? 43.889 49.822 -17.841 1.00 43.56 241 PRO A O 1
ATOM 1564 N N . LYS A 1 242 ? 44.834 48.689 -16.139 1.00 37.82 242 LYS A N 1
ATOM 1565 C CA . LYS A 1 242 ? 45.450 49.820 -15.411 1.00 36.47 242 LYS A CA 1
ATOM 1566 C C . LYS A 1 242 ? 46.896 50.005 -15.867 1.00 36.39 242 LYS A C 1
ATOM 1567 O O . LYS A 1 242 ? 47.409 51.145 -15.815 1.00 36.17 242 LYS A O 1
ATOM 1573 N N . ALA A 1 243 ? 47.577 48.916 -16.234 1.00 37.91 243 ALA A N 1
ATOM 1574 C CA . ALA A 1 243 ? 49.010 48.971 -16.597 1.00 36.22 243 ALA A CA 1
ATOM 1575 C C . ALA A 1 243 ? 49.392 47.823 -17.531 1.00 33.14 243 ALA A C 1
ATOM 1576 O O . ALA A 1 243 ? 48.592 46.885 -17.700 1.00 32.19 243 ALA A O 1
ATOM 1578 N N . LEU A 1 244 ? 50.609 47.920 -18.076 1.00 33.02 244 LEU A N 1
ATOM 1579 C CA . LEU A 1 244 ? 51.305 46.871 -18.870 1.00 33.79 244 LEU A CA 1
ATOM 1580 C C . LEU A 1 244 ? 52.688 46.633 -18.257 1.00 35.40 244 LEU A C 1
ATOM 1581 O O . LEU A 1 244 ? 53.416 47.637 -18.035 1.00 35.15 244 LEU A O 1
ATOM 1586 N N . TYR A 1 245 ? 53.030 45.365 -17.999 1.00 33.71 245 TYR A N 1
ATOM 1587 C CA . TYR A 1 245 ? 54.376 44.941 -17.559 1.00 33.33 245 TYR A CA 1
ATOM 1588 C C . TYR A 1 245 ? 55.059 44.321 -18.783 1.00 33.12 245 TYR A C 1
ATOM 1589 O O . TYR A 1 245 ? 54.613 43.273 -19.296 1.00 30.24 245 TYR A O 1
ATOM 1598 N N . THR A 1 246 ? 56.122 44.953 -19.249 1.00 31.45 246 THR A N 1
ATOM 1599 C CA . THR A 1 246 ? 56.807 44.523 -20.487 1.00 33.45 246 THR A CA 1
ATOM 1600 C C . THR A 1 246 ? 58.309 44.548 -20.232 1.00 32.70 246 THR A C 1
ATOM 1601 O O . THR A 1 246 ? 58.826 45.569 -19.775 1.00 29.67 246 THR A O 1
ATOM 1605 N N . ILE A 1 247 ? 58.950 43.419 -20.492 1.00 32.09 247 ILE A N 1
ATOM 1606 C CA . ILE A 1 247 ? 60.418 43.302 -20.545 1.00 31.66 247 ILE A CA 1
ATOM 1607 C C . ILE A 1 247 ? 60.756 43.488 -22.024 1.00 34.42 247 ILE A C 1
ATOM 1608 O O . ILE A 1 247 ? 61.017 42.491 -22.714 1.00 36.49 247 ILE A O 1
ATOM 1613 N N . ALA A 1 248 ? 60.724 44.743 -22.481 1.00 36.62 248 ALA A N 1
ATOM 1614 C CA . ALA A 1 248 ? 60.682 45.142 -23.908 1.00 33.48 248 ALA A CA 1
ATOM 1615 C C . ALA A 1 248 ? 61.978 44.723 -24.609 1.00 32.98 248 ALA A C 1
ATOM 1616 O O . ALA A 1 248 ? 61.886 44.198 -25.716 1.00 33.55 248 ALA A O 1
ATOM 1618 N N . THR A 1 249 ? 63.127 44.876 -23.961 1.00 33.61 249 THR A N 1
ATOM 1619 C CA . THR A 1 249 ? 64.441 44.415 -24.481 1.00 34.28 249 THR A CA 1
ATOM 1620 C C . THR A 1 249 ? 64.902 43.134 -23.790 1.00 36.02 249 THR A C 1
ATOM 1621 O O . THR A 1 249 ? 65.009 43.132 -22.548 1.00 39.67 249 THR A O 1
ATOM 1625 N N . GLY A 1 250 ? 65.286 42.119 -24.575 1.00 35.20 250 GLY A N 1
ATOM 1626 C CA . GLY A 1 250 ? 65.814 40.852 -24.026 1.00 34.90 250 GLY A CA 1
ATOM 1627 C C . GLY A 1 250 ? 64.769 40.211 -23.140 1.00 36.51 250 GLY A C 1
ATOM 1628 O O . GLY A 1 250 ? 65.098 39.829 -22.000 1.00 43.49 250 GLY A O 1
ATOM 1629 N N . GLN A 1 251 ? 63.536 40.143 -23.660 1.00 37.38 251 GLN A N 1
ATOM 1630 C CA . GLN A 1 251 ? 62.318 39.638 -22.981 1.00 35.26 251 GLN A CA 1
ATOM 1631 C C . GLN A 1 251 ? 62.661 38.322 -22.261 1.00 35.72 251 GLN A C 1
ATOM 1632 O O . GLN A 1 251 ? 63.314 37.443 -22.853 1.00 31.63 251 GLN A O 1
ATOM 1638 N N . ASN A 1 252 ? 62.264 38.215 -21.002 1.00 34.95 252 ASN A N 1
ATOM 1639 C CA . ASN A 1 252 ? 62.395 36.968 -20.223 1.00 37.59 252 ASN A CA 1
ATOM 1640 C C . ASN A 1 252 ? 61.051 36.243 -20.275 1.00 37.28 252 ASN A C 1
ATOM 1641 O O . ASN A 1 252 ? 60.090 36.714 -19.691 1.00 38.77 252 ASN A O 1
ATOM 1646 N N . PRO A 1 253 ? 60.914 35.043 -20.872 1.00 38.83 253 PRO A N 1
ATOM 1647 C CA . PRO A 1 253 ? 62.049 34.225 -21.315 1.00 40.93 253 PRO A CA 1
ATOM 1648 C C . PRO A 1 253 ? 62.465 34.276 -22.787 1.00 38.49 253 PRO A C 1
ATOM 1649 O O . PRO A 1 253 ? 63.513 33.733 -23.091 1.00 43.91 253 PRO A O 1
ATOM 1653 N N . THR A 1 254 ? 61.656 34.889 -23.653 1.00 39.60 254 THR A N 1
ATOM 1654 C CA . THR A 1 254 ? 61.719 34.690 -25.129 1.00 38.41 254 THR A CA 1
ATOM 1655 C C . THR A 1 254 ? 62.954 35.349 -25.752 1.00 38.30 254 THR A C 1
ATOM 1656 O O . THR A 1 254 ? 63.409 34.837 -26.765 1.00 40.05 254 THR A O 1
ATOM 1660 N N . GLY A 1 255 ? 63.441 36.457 -25.192 1.00 40.62 255 GLY A N 1
ATOM 1661 C CA . GLY A 1 255 ? 64.673 37.132 -25.635 1.00 38.46 255 GLY A CA 1
ATOM 1662 C C . GLY A 1 255 ? 64.387 38.155 -26.706 1.00 37.77 255 GLY A C 1
ATOM 1663 O O . GLY A 1 255 ? 65.332 38.794 -27.177 1.00 40.69 255 GLY A O 1
ATOM 1664 N N . PHE A 1 256 ? 63.124 38.340 -27.082 1.00 40.52 256 PHE A N 1
ATOM 1665 C CA . PHE A 1 256 ? 62.739 39.337 -28.119 1.00 40.15 256 PHE A CA 1
ATOM 1666 C C . PHE A 1 256 ? 63.000 40.779 -27.645 1.00 37.47 256 PHE A C 1
ATOM 1667 O O . PHE A 1 256 ? 62.893 41.072 -26.456 1.00 41.34 256 PHE A O 1
ATOM 1675 N N . THR A 1 257 ? 63.313 41.660 -28.588 1.00 34.84 257 THR A N 1
ATOM 1676 C CA . THR A 1 257 ? 63.510 43.111 -28.400 1.00 33.16 257 THR A CA 1
ATOM 1677 C C . THR A 1 257 ? 62.516 43.885 -29.269 1.00 35.45 257 THR A C 1
ATOM 1678 O O . THR A 1 257 ? 62.617 43.757 -30.502 1.00 36.87 257 THR A O 1
ATOM 1682 N N . GLN A 1 258 ? 61.610 44.659 -28.648 1.00 32.96 258 GLN A N 1
ATOM 1683 C CA . GLN A 1 258 ? 60.696 45.586 -29.358 1.00 33.82 258 GLN A CA 1
ATOM 1684 C C . GLN A 1 258 ? 61.549 46.645 -30.061 1.00 36.83 258 GLN A C 1
ATOM 1685 O O . GLN A 1 258 ? 62.466 47.222 -29.412 1.00 34.70 258 GLN A O 1
ATOM 1691 N N . SER A 1 259 ? 61.249 46.916 -31.328 1.00 34.95 259 SER A N 1
ATOM 1692 C CA . SER A 1 259 ? 61.884 48.007 -32.101 1.00 36.34 259 SER A CA 1
ATOM 1693 C C . SER A 1 259 ? 61.370 49.352 -31.569 1.00 36.14 259 SER A C 1
ATOM 1694 O O . SER A 1 259 ? 60.355 49.386 -30.851 1.00 36.45 259 SER A O 1
ATOM 1697 N N . LEU A 1 260 ? 62.090 50.428 -31.878 1.00 40.72 260 LEU A N 1
ATOM 1698 C CA . LEU A 1 260 ? 61.654 51.798 -31.567 1.00 42.05 260 LEU A CA 1
ATOM 1699 C C . LEU A 1 260 ? 60.219 51.985 -32.094 1.00 43.55 260 LEU A C 1
ATOM 1700 O O . LEU A 1 260 ? 59.348 52.448 -31.344 1.00 41.25 260 LEU A O 1
ATOM 1705 N N . GLU A 1 261 ? 59.979 51.616 -33.345 1.00 41.58 261 GLU A N 1
ATOM 1706 C CA . GLU A 1 261 ? 58.694 51.847 -34.049 1.00 43.44 261 GLU A CA 1
ATOM 1707 C C . GLU A 1 261 ? 57.570 51.096 -33.313 1.00 38.97 261 GLU A C 1
ATOM 1708 O O . GLU A 1 261 ? 56.460 51.643 -33.172 1.00 41.35 261 GLU A O 1
ATOM 1714 N N . PHE A 1 262 ? 57.831 49.879 -32.846 1.00 36.00 262 PHE A N 1
ATOM 1715 C CA . PHE A 1 262 ? 56.875 49.075 -32.036 1.00 35.90 262 PHE A CA 1
ATOM 1716 C C . PHE A 1 262 ? 56.580 49.776 -30.697 1.00 35.45 262 PHE A C 1
ATOM 1717 O O . PHE A 1 262 ? 55.399 49.970 -30.298 1.00 35.44 262 PHE A O 1
ATOM 1725 N N . ARG A 1 263 ? 57.629 50.216 -30.016 1.00 36.82 263 ARG A N 1
ATOM 1726 C CA . ARG A 1 263 ? 57.497 50.951 -28.725 1.00 39.76 263 ARG A CA 1
ATOM 1727 C C . ARG A 1 263 ? 56.561 52.145 -28.936 1.00 37.72 263 ARG A C 1
ATOM 1728 O O . ARG A 1 263 ? 55.693 52.348 -28.079 1.00 37.30 263 ARG A O 1
ATOM 1736 N N . LYS A 1 264 ? 56.713 52.884 -30.043 1.00 39.61 264 LYS A N 1
ATOM 1737 C CA . LYS A 1 264 ? 55.898 54.094 -30.339 1.00 42.66 264 LYS A CA 1
ATOM 1738 C C . LYS A 1 264 ? 54.435 53.668 -30.442 1.00 43.06 264 LYS A C 1
ATOM 1739 O O . LYS A 1 264 ? 53.570 54.376 -29.887 1.00 41.69 264 LYS A O 1
ATOM 1745 N N . LYS A 1 265 ? 54.163 52.525 -31.079 1.00 42.91 265 LYS A N 1
ATOM 1746 C CA . LYS A 1 265 ? 52.773 51.998 -31.179 1.00 43.48 265 LYS A CA 1
ATOM 1747 C C . LYS A 1 265 ? 52.239 51.596 -29.787 1.00 40.55 265 LYS A C 1
ATOM 1748 O O . LYS A 1 265 ? 51.080 51.923 -29.511 1.00 40.94 265 LYS A O 1
ATOM 1754 N N . ILE A 1 266 ? 53.040 50.939 -28.932 1.00 39.87 266 ILE A N 1
ATOM 1755 C CA . ILE A 1 266 ? 52.624 50.524 -27.550 1.00 36.12 266 ILE A CA 1
ATOM 1756 C C . ILE A 1 266 ? 52.375 51.776 -26.690 1.00 34.96 266 ILE A C 1
ATOM 1757 O O . ILE A 1 266 ? 51.376 51.790 -25.925 1.00 34.94 266 ILE A O 1
ATOM 1762 N N . TYR A 1 267 ? 53.209 52.808 -26.826 1.00 33.51 267 TYR A N 1
ATOM 1763 C CA . TYR A 1 267 ? 53.068 54.055 -26.033 1.00 38.11 267 TYR A CA 1
ATOM 1764 C C . TYR A 1 267 ? 51.757 54.767 -26.388 1.00 40.91 267 TYR A C 1
ATOM 1765 O O . TYR A 1 267 ? 51.025 55.163 -25.463 1.00 40.01 267 TYR A O 1
ATOM 1774 N N . ASP A 1 268 ? 51.482 54.933 -27.686 1.00 41.34 268 ASP A N 1
ATOM 1775 C CA . ASP A 1 268 ? 50.259 55.581 -28.223 1.00 41.04 268 ASP A CA 1
ATOM 1776 C C . ASP A 1 268 ? 49.050 54.783 -27.734 1.00 37.45 268 ASP A C 1
ATOM 1777 O O . ASP A 1 268 ? 48.054 55.428 -27.389 1.00 41.56 268 ASP A O 1
ATOM 1782 N N . LEU A 1 269 ? 49.134 53.447 -27.674 1.00 39.45 269 LEU A N 1
ATOM 1783 C CA . LEU A 1 269 ? 48.077 52.592 -27.057 1.00 38.19 269 LEU A CA 1
ATOM 1784 C C . LEU A 1 269 ? 47.967 52.908 -25.554 1.00 40.69 269 LEU A C 1
ATOM 1785 O O . LEU A 1 269 ? 46.809 53.010 -25.049 1.00 36.19 269 LEU A O 1
ATOM 1790 N N . ALA A 1 270 ? 49.089 53.084 -24.848 1.00 37.56 270 ALA A N 1
ATOM 1791 C CA . ALA A 1 270 ? 49.051 53.388 -23.397 1.00 42.33 270 ALA A CA 1
ATOM 1792 C C . ALA A 1 270 ? 48.376 54.769 -23.174 1.00 47.70 270 ALA A C 1
ATOM 1793 O O . ALA A 1 270 ? 47.622 54.958 -22.139 1.00 39.13 270 ALA A O 1
ATOM 1795 N N . VAL A 1 271 ? 48.584 55.720 -24.098 1.00 44.47 271 VAL A N 1
ATOM 1796 C CA . VAL A 1 271 ? 47.938 57.068 -24.009 1.00 43.28 271 VAL A CA 1
ATOM 1797 C C . VAL A 1 271 ? 46.439 56.923 -24.320 1.00 42.57 271 VAL A C 1
ATOM 1798 O O . VAL A 1 271 ? 45.629 57.337 -23.499 1.00 44.93 271 VAL A O 1
ATOM 1802 N N . LYS A 1 272 ? 46.085 56.278 -25.420 1.00 42.07 272 LYS A N 1
ATOM 1803 C CA . LYS A 1 272 ? 44.681 56.142 -25.873 1.00 46.32 272 LYS A CA 1
ATOM 1804 C C . LYS A 1 272 ? 43.810 55.445 -24.820 1.00 44.21 272 LYS A C 1
ATOM 1805 O O . LYS A 1 272 ? 42.680 55.871 -24.622 1.00 45.28 272 LYS A O 1
ATOM 1811 N N . TYR A 1 273 ? 44.307 54.372 -24.211 1.00 44.96 273 TYR A N 1
ATOM 1812 C CA . TYR A 1 273 ? 43.550 53.489 -23.293 1.00 41.34 273 TYR A CA 1
ATOM 1813 C C . TYR A 1 273 ? 43.938 53.789 -21.834 1.00 41.57 273 TYR A C 1
ATOM 1814 O O . TYR A 1 273 ? 43.377 53.134 -20.936 1.00 40.37 273 TYR A O 1
ATOM 1823 N N . ASP A 1 274 ? 44.868 54.743 -21.644 1.00 42.71 274 ASP A N 1
ATOM 1824 C CA . ASP A 1 274 ? 45.297 55.422 -20.382 1.00 43.37 274 ASP A CA 1
ATOM 1825 C C . ASP A 1 274 ? 45.742 54.394 -19.345 1.00 42.37 274 ASP A C 1
ATOM 1826 O O . ASP A 1 274 ? 45.095 54.309 -18.296 1.00 44.98 274 ASP A O 1
ATOM 1831 N N . PHE A 1 275 ? 46.823 53.664 -19.634 1.00 40.01 275 PHE A N 1
ATOM 1832 C CA . PHE A 1 275 ? 47.427 52.690 -18.703 1.00 37.23 275 PHE A CA 1
ATOM 1833 C C . PHE A 1 275 ? 48.914 53.017 -18.521 1.00 41.66 275 PHE A C 1
ATOM 1834 O O . PHE A 1 275 ? 49.503 53.696 -19.382 1.00 39.11 275 PHE A O 1
ATOM 1842 N N . ALA A 1 276 ? 49.471 52.652 -17.357 1.00 38.17 276 ALA A N 1
ATOM 1843 C CA . ALA A 1 276 ? 50.896 52.830 -17.015 1.00 35.23 276 ALA A CA 1
ATOM 1844 C C . ALA A 1 276 ? 51.713 51.763 -17.728 1.00 33.77 276 ALA A C 1
ATOM 1845 O O . ALA A 1 276 ? 51.187 50.667 -17.984 1.00 33.44 276 ALA A O 1
ATOM 1847 N N . ILE A 1 277 ? 52.954 52.098 -18.040 1.00 31.63 277 ILE A N 1
ATOM 1848 C CA . ILE A 1 277 ? 53.963 51.126 -18.512 1.00 31.69 277 ILE A CA 1
ATOM 1849 C C . ILE A 1 277 ? 55.002 50.910 -17.407 1.00 32.01 277 ILE A C 1
ATOM 1850 O O . ILE A 1 277 ? 55.721 51.861 -17.013 1.00 33.93 277 ILE A O 1
ATOM 1855 N N . ILE A 1 278 ? 55.064 49.678 -16.919 1.00 32.46 278 ILE A N 1
ATOM 1856 C CA . ILE A 1 278 ? 56.196 49.174 -16.104 1.00 32.22 278 ILE A CA 1
ATOM 1857 C C . ILE A 1 278 ? 57.187 48.541 -17.084 1.00 29.72 278 ILE A C 1
ATOM 1858 O O . ILE A 1 278 ? 56.938 47.443 -17.589 1.00 28.72 278 ILE A O 1
ATOM 1863 N N . GLU A 1 279 ? 58.256 49.270 -17.364 1.00 30.95 279 GLU A N 1
ATOM 1864 C CA . GLU A 1 279 ? 59.377 48.817 -18.209 1.00 32.93 279 GLU A CA 1
ATOM 1865 C C . GLU A 1 279 ? 60.432 48.154 -17.318 1.00 33.97 279 GLU A C 1
ATOM 1866 O O . GLU A 1 279 ? 61.003 48.858 -16.460 1.00 33.13 279 GLU A O 1
ATOM 1872 N N . ASP A 1 280 ? 60.693 46.860 -17.510 1.00 35.83 280 ASP A N 1
ATOM 1873 C CA . ASP A 1 280 ? 61.744 46.114 -16.758 1.00 34.92 280 ASP A CA 1
ATOM 1874 C C . ASP A 1 280 ? 62.915 45.891 -17.725 1.00 35.93 280 ASP A C 1
ATOM 1875 O O . ASP A 1 280 ? 62.656 45.325 -18.807 1.00 33.89 280 ASP A O 1
ATOM 1880 N N . ASP A 1 281 ? 64.118 46.369 -17.388 1.00 32.70 281 ASP A N 1
ATOM 1881 C CA . ASP A 1 281 ? 65.281 46.327 -18.302 1.00 32.87 281 ASP A CA 1
ATOM 1882 C C . ASP A 1 281 ? 66.561 45.952 -17.551 1.00 33.83 281 ASP A C 1
ATOM 1883 O O . ASP A 1 281 ? 67.486 46.768 -17.424 1.00 34.22 281 ASP A O 1
ATOM 1888 N N . PRO A 1 282 ? 66.703 44.687 -17.083 1.00 34.46 282 PRO A N 1
ATOM 1889 C CA . PRO A 1 282 ? 67.920 44.242 -16.401 1.00 37.30 282 PRO A CA 1
ATOM 1890 C C . PRO A 1 282 ? 69.162 44.027 -17.285 1.00 40.97 282 PRO A C 1
ATOM 1891 O O . PRO A 1 282 ? 70.264 44.016 -16.743 1.00 42.56 282 PRO A O 1
ATOM 1895 N N . TYR A 1 283 ? 68.993 43.876 -18.601 1.00 45.43 283 TYR A N 1
ATOM 1896 C CA . TYR A 1 283 ? 70.138 43.599 -19.518 1.00 51.50 283 TYR A CA 1
ATOM 1897 C C . TYR A 1 283 ? 69.918 44.167 -20.931 1.00 42.00 283 TYR A C 1
ATOM 1898 O O . TYR A 1 283 ? 70.634 43.762 -21.818 1.00 37.65 283 TYR A O 1
ATOM 1907 N N . GLY A 1 284 ? 69.077 45.184 -21.102 1.00 39.70 284 GLY A N 1
ATOM 1908 C CA . GLY A 1 284 ? 68.958 45.857 -22.403 1.00 38.27 284 GLY A CA 1
ATOM 1909 C C . GLY A 1 284 ? 70.263 46.507 -22.852 1.00 36.63 284 GLY A C 1
ATOM 1910 O O . GLY A 1 284 ? 70.406 46.726 -24.059 1.00 41.79 284 GLY A O 1
ATOM 1911 N N . TYR A 1 285 ? 71.184 46.792 -21.932 1.00 33.34 285 TYR A N 1
ATOM 1912 C CA . TYR A 1 285 ? 72.508 47.406 -22.207 1.00 35.63 285 TYR A CA 1
ATOM 1913 C C . TYR A 1 285 ? 73.452 46.408 -22.883 1.00 37.92 285 TYR A C 1
ATOM 1914 O O . TYR A 1 285 ? 74.393 46.857 -23.552 1.00 40.34 285 TYR A O 1
ATOM 1923 N N . LEU A 1 286 ? 73.203 45.111 -22.712 1.00 37.37 286 LEU A N 1
ATOM 1924 C CA . LEU A 1 286 ? 73.990 44.015 -23.330 1.00 38.15 286 LEU A CA 1
ATOM 1925 C C . LEU A 1 286 ? 73.381 43.701 -24.701 1.00 39.00 286 LEU A C 1
ATOM 1926 O O . LEU A 1 286 ? 72.707 42.652 -24.829 1.00 38.03 286 LEU A O 1
ATOM 1931 N N . THR A 1 287 ? 73.571 44.595 -25.677 1.00 38.38 287 THR A N 1
ATOM 1932 C CA . THR A 1 287 ? 73.070 44.425 -27.063 1.00 36.05 287 THR A CA 1
ATOM 1933 C C . THR A 1 287 ? 73.985 43.439 -27.809 1.00 38.51 287 THR A C 1
ATOM 1934 O O . THR A 1 287 ? 75.220 43.486 -27.597 1.00 34.52 287 THR A O 1
ATOM 1938 N N . LEU A 1 288 ? 73.381 42.559 -28.618 1.00 38.11 288 LEU A N 1
ATOM 1939 C CA . LEU A 1 288 ? 74.054 41.415 -29.283 1.00 40.65 288 LEU A CA 1
ATOM 1940 C C . LEU A 1 288 ? 73.900 41.555 -30.792 1.00 39.35 288 LEU A C 1
ATOM 1941 O O . LEU A 1 288 ? 72.797 41.490 -31.329 1.00 38.67 288 LEU A O 1
ATOM 1946 N N . PRO A 1 289 ? 75.006 41.735 -31.532 1.00 38.52 289 PRO A N 1
ATOM 1947 C CA . PRO A 1 289 ? 74.937 41.748 -32.993 1.00 42.71 289 PRO A CA 1
ATOM 1948 C C . PRO A 1 289 ? 74.400 40.401 -33.509 1.00 41.16 289 PRO A C 1
ATOM 1949 O O . PRO A 1 289 ? 74.595 39.377 -32.862 1.00 37.69 289 PRO A O 1
ATOM 1953 N N . LYS A 1 290 ? 73.648 40.416 -34.605 1.00 42.19 290 LYS A N 1
ATOM 1954 C CA . LYS A 1 290 ? 72.966 39.181 -35.080 1.00 50.58 290 LYS A CA 1
ATOM 1955 C C . LYS A 1 290 ? 74.003 38.069 -35.327 1.00 46.37 290 LYS A C 1
ATOM 1956 O O . LYS A 1 290 ? 75.215 38.350 -35.527 1.00 38.51 290 LYS A O 1
ATOM 1962 N N . TYR A 1 291 ? 73.558 36.820 -35.238 1.00 41.19 291 TYR A N 1
ATOM 1963 C CA . TYR A 1 291 ? 74.447 35.643 -35.349 1.00 43.82 291 TYR A CA 1
ATOM 1964 C C . TYR A 1 291 ? 75.372 35.743 -36.584 1.00 43.53 291 TYR A C 1
ATOM 1965 O O . TYR A 1 291 ? 74.918 36.057 -37.717 1.00 39.62 291 TYR A O 1
ATOM 1974 N N . GLU A 1 292 ? 76.650 35.443 -36.349 1.00 47.60 292 GLU A N 1
ATOM 1975 C CA . GLU A 1 292 ? 77.728 35.189 -37.347 1.00 55.32 292 GLU A CA 1
ATOM 1976 C C . GLU A 1 292 ? 78.465 33.915 -36.922 1.00 54.96 292 GLU A C 1
ATOM 1977 O O . GLU A 1 292 ? 78.651 33.745 -35.701 1.00 49.01 292 GLU A O 1
ATOM 1983 N N . LYS A 1 293 ? 78.865 33.051 -37.862 1.00 62.21 293 LYS A N 1
ATOM 1984 C CA . LYS A 1 293 ? 79.695 31.851 -37.553 1.00 65.06 293 LYS A CA 1
ATOM 1985 C C . LYS A 1 293 ? 80.803 32.324 -36.622 1.00 59.80 293 LYS A C 1
ATOM 1986 O O . LYS A 1 293 ? 81.533 33.226 -36.994 1.00 59.84 293 LYS A O 1
ATOM 1992 N N . PRO A 1 294 ? 80.919 31.847 -35.361 1.00 65.15 294 PRO A N 1
ATOM 1993 C CA . PRO A 1 294 ? 82.085 32.170 -34.535 1.00 68.62 294 PRO A CA 1
ATOM 1994 C C . PRO A 1 294 ? 83.410 31.555 -35.023 1.00 68.82 294 PRO A C 1
ATOM 1995 O O . PRO A 1 294 ? 83.405 30.751 -35.951 1.00 62.11 294 PRO A O 1
ATOM 1999 N N . ASN A 1 295 ? 84.502 31.979 -34.383 1.00 78.89 295 ASN A N 1
ATOM 2000 C CA . ASN A 1 295 ? 85.872 31.425 -34.533 1.00 89.95 295 ASN A CA 1
ATOM 2001 C C . ASN A 1 295 ? 86.185 30.517 -33.333 1.00 85.55 295 ASN A C 1
ATOM 2002 O O . ASN A 1 295 ? 86.366 29.303 -33.564 1.00 87.02 295 ASN A O 1
ATOM 2007 N N . ASP A 1 309 ? 85.003 46.326 -30.731 1.00 86.50 309 ASP A N 1
ATOM 2008 C CA . ASP A 1 309 ? 85.662 47.558 -30.205 1.00 86.51 309 ASP A CA 1
ATOM 2009 C C . ASP A 1 309 ? 84.718 48.760 -30.407 1.00 84.84 309 ASP A C 1
ATOM 2010 O O . ASP A 1 309 ? 85.224 49.865 -30.755 1.00 84.89 309 ASP A O 1
ATOM 2015 N N . LEU A 1 310 ? 83.404 48.545 -30.219 1.00 65.99 310 LEU A N 1
ATOM 2016 C CA . LEU A 1 310 ? 82.345 49.589 -30.165 1.00 59.10 310 LEU A CA 1
ATOM 2017 C C . LEU A 1 310 ? 82.795 50.760 -29.281 1.00 55.78 310 LEU A C 1
ATOM 2018 O O . LEU A 1 310 ? 83.336 50.503 -28.198 1.00 54.40 310 LEU A O 1
ATOM 2023 N N . GLU A 1 311 ? 82.553 51.987 -29.749 1.00 51.23 311 GLU A N 1
ATOM 2024 C CA . GLU A 1 311 ? 82.733 53.264 -29.014 1.00 49.60 311 GLU A CA 1
ATOM 2025 C C . GLU A 1 311 ? 81.381 53.690 -28.406 1.00 47.65 311 GLU A C 1
ATOM 2026 O O . GLU A 1 311 ? 80.321 53.463 -29.040 1.00 40.88 311 GLU A O 1
ATOM 2032 N N . ILE A 1 312 ? 81.425 54.318 -27.232 1.00 44.99 312 ILE A N 1
ATOM 2033 C CA . ILE A 1 312 ? 80.237 54.761 -26.449 1.00 51.23 312 ILE A CA 1
ATOM 2034 C C . ILE A 1 312 ? 79.216 55.431 -27.383 1.00 49.98 312 ILE A C 1
ATOM 2035 O O . ILE A 1 312 ? 78.040 55.011 -27.402 1.00 44.96 312 ILE A O 1
ATOM 2040 N N . ASP A 1 313 ? 79.631 56.465 -28.104 1.00 48.85 313 ASP A N 1
ATOM 2041 C CA . ASP A 1 313 ? 78.713 57.296 -28.923 1.00 51.52 313 ASP A CA 1
ATOM 2042 C C . ASP A 1 313 ? 78.025 56.420 -29.973 1.00 48.29 313 ASP A C 1
ATOM 2043 O O . ASP A 1 313 ? 76.828 56.644 -30.207 1.00 44.94 313 ASP A O 1
ATOM 2048 N N . ASP A 1 314 ? 78.740 55.465 -30.581 1.00 46.19 314 ASP A N 1
ATOM 2049 C CA . ASP A 1 314 ? 78.163 54.569 -31.630 1.00 46.33 314 ASP A CA 1
ATOM 2050 C C . ASP A 1 314 ? 77.129 53.654 -30.944 1.00 41.57 314 ASP A C 1
ATOM 2051 O O . ASP A 1 314 ? 75.964 53.596 -31.391 1.00 43.69 314 ASP A O 1
ATOM 2056 N N . TYR A 1 315 ? 77.534 53.013 -29.852 1.00 40.26 315 TYR A N 1
ATOM 2057 C CA . TYR A 1 315 ? 76.667 52.208 -28.962 1.00 37.32 315 TYR A CA 1
ATOM 2058 C C . TYR A 1 315 ? 75.399 52.982 -28.595 1.00 38.53 315 TYR A C 1
ATOM 2059 O O . TYR A 1 315 ? 74.309 52.465 -28.851 1.00 36.04 315 TYR A O 1
ATOM 2068 N N . LEU A 1 316 ? 75.532 54.188 -28.036 1.00 42.80 316 LEU A N 1
ATOM 2069 C CA . LEU A 1 316 ? 74.378 54.968 -27.520 1.00 43.37 316 LEU A CA 1
ATOM 2070 C C . LEU A 1 316 ? 73.458 55.308 -28.692 1.00 46.57 316 LEU A C 1
ATOM 2071 O O . LEU A 1 316 ? 72.233 55.127 -28.537 1.00 50.26 316 LEU A O 1
ATOM 2076 N N . LYS A 1 317 ? 74.017 55.750 -29.817 1.00 51.41 317 LYS A N 1
ATOM 2077 C CA . LYS A 1 317 ? 73.222 56.285 -30.957 1.00 57.42 317 LYS A CA 1
ATOM 2078 C C . LYS A 1 317 ? 72.617 55.126 -31.755 1.00 55.09 317 LYS A C 1
ATOM 2079 O O . LYS A 1 317 ? 71.428 55.225 -32.148 1.00 54.74 317 LYS A O 1
ATOM 2085 N N . ASN A 1 318 ? 73.366 54.042 -31.952 1.00 50.19 318 ASN A N 1
ATOM 2086 C CA . ASN A 1 318 ? 73.006 53.050 -32.998 1.00 49.52 318 ASN A CA 1
ATOM 2087 C C . ASN A 1 318 ? 72.696 51.652 -32.447 1.00 44.04 318 ASN A C 1
ATOM 2088 O O . ASN A 1 318 ? 71.955 50.960 -33.144 1.00 42.55 318 ASN A O 1
ATOM 2093 N N . HIS A 1 319 ? 73.220 51.239 -31.286 1.00 40.43 319 HIS A N 1
ATOM 2094 C CA . HIS A 1 319 ? 73.072 49.847 -30.754 1.00 43.95 319 HIS A CA 1
ATOM 2095 C C . HIS A 1 319 ? 71.931 49.752 -29.730 1.00 44.54 319 HIS A C 1
ATOM 2096 O O . HIS A 1 319 ? 71.068 48.882 -29.878 1.00 41.89 319 HIS A O 1
ATOM 2103 N N . LEU A 1 320 ? 71.919 50.653 -28.750 1.00 42.51 320 LEU A N 1
ATOM 2104 C CA . LEU A 1 320 ? 70.957 50.663 -27.633 1.00 40.79 320 LEU A CA 1
ATOM 2105 C C . LEU A 1 320 ? 69.560 50.953 -28.192 1.00 39.21 320 LEU A C 1
ATOM 2106 O O . LEU A 1 320 ? 69.458 51.868 -28.975 1.00 42.38 320 LEU A O 1
ATOM 2111 N N . THR A 1 321 ? 68.532 50.170 -27.861 1.00 36.98 321 THR A N 1
ATOM 2112 C CA . THR A 1 321 ? 67.126 50.491 -28.225 1.00 39.62 321 THR A CA 1
ATOM 2113 C C . THR A 1 321 ? 66.575 51.486 -27.195 1.00 44.15 321 THR A C 1
ATOM 2114 O O . THR A 1 321 ? 66.816 51.353 -25.994 1.00 44.80 321 THR A O 1
ATOM 2118 N N . PRO A 1 322 ? 65.917 52.582 -27.638 1.00 41.60 322 PRO A N 1
ATOM 2119 C CA . PRO A 1 322 ? 65.341 53.536 -26.712 1.00 39.08 322 PRO A CA 1
ATOM 2120 C C . PRO A 1 322 ? 64.381 52.886 -25.701 1.00 42.63 322 PRO A C 1
ATOM 2121 O O . PRO A 1 322 ? 63.593 52.020 -26.074 1.00 39.00 322 PRO A O 1
ATOM 2125 N N . SER A 1 323 ? 64.444 53.390 -24.457 1.00 39.17 323 SER A N 1
ATOM 2126 C CA . SER A 1 323 ? 63.501 53.128 -23.342 1.00 35.56 323 SER A CA 1
ATOM 2127 C C . SER A 1 323 ? 62.160 53.834 -23.619 1.00 36.06 323 SER A C 1
ATOM 2128 O O . SER A 1 323 ? 62.142 54.955 -24.188 1.00 34.57 323 SER A O 1
ATOM 2131 N N . TYR A 1 324 ? 61.070 53.244 -23.142 1.00 34.14 324 TYR A N 1
ATOM 2132 C CA . TYR A 1 324 ? 59.752 53.909 -23.021 1.00 33.72 324 TYR A CA 1
ATOM 2133 C C . TYR A 1 324 ? 59.899 55.267 -22.320 1.00 35.42 324 TYR A C 1
ATOM 2134 O O . TYR A 1 324 ? 59.089 56.149 -22.592 1.00 37.91 324 TYR A O 1
ATOM 2143 N N . LEU A 1 325 ? 60.921 55.483 -21.498 1.00 36.94 325 LEU A N 1
ATOM 2144 C CA . LEU A 1 325 ? 61.137 56.823 -20.882 1.00 40.21 325 LEU A CA 1
ATOM 2145 C C . LEU A 1 325 ? 61.274 57.875 -21.986 1.00 41.29 325 LEU A C 1
ATOM 2146 O O . LEU A 1 325 ? 60.858 59.029 -21.762 1.00 39.59 325 LEU A O 1
ATOM 2151 N N . GLU A 1 326 ? 61.894 57.507 -23.100 1.00 37.93 326 GLU A N 1
ATOM 2152 C CA . GLU A 1 326 ? 62.298 58.498 -24.125 1.00 42.16 326 GLU A CA 1
ATOM 2153 C C . GLU A 1 326 ? 61.045 58.875 -24.920 1.00 39.99 326 GLU A C 1
ATOM 2154 O O . GLU A 1 326 ? 61.075 59.920 -25.574 1.00 48.69 326 GLU A O 1
ATOM 2160 N N . LEU A 1 327 ? 59.984 58.070 -24.857 1.00 35.50 327 LEU A N 1
ATOM 2161 C CA . LEU A 1 327 ? 58.683 58.381 -25.498 1.00 38.84 327 LEU A CA 1
ATOM 2162 C C . LEU A 1 327 ? 57.730 59.055 -24.507 1.00 39.13 327 LEU A C 1
ATOM 2163 O O . LEU A 1 327 ? 56.715 59.628 -24.941 1.00 41.25 327 LEU A O 1
ATOM 2168 N N . ASP A 1 328 ? 58.013 58.949 -23.216 1.00 39.45 328 ASP A N 1
ATOM 2169 C CA . ASP A 1 328 ? 57.083 59.404 -22.161 1.00 37.35 328 ASP A CA 1
ATOM 2170 C C . ASP A 1 328 ? 57.136 60.934 -22.089 1.00 40.41 328 ASP A C 1
ATOM 2171 O O . ASP A 1 328 ? 58.250 61.474 -21.857 1.00 36.15 328 ASP A O 1
ATOM 2176 N N . THR A 1 329 ? 55.975 61.589 -22.248 1.00 39.00 329 THR A N 1
ATOM 2177 C CA . THR A 1 329 ? 55.801 63.067 -22.128 1.00 44.92 329 THR A CA 1
ATOM 2178 C C . THR A 1 329 ? 55.151 63.451 -20.786 1.00 43.88 329 THR A C 1
ATOM 2179 O O . THR A 1 329 ? 55.155 64.645 -20.501 1.00 40.90 329 THR A O 1
ATOM 2183 N N . THR A 1 330 ? 54.630 62.499 -19.992 1.00 43.11 330 THR A N 1
ATOM 2184 C CA . THR A 1 330 ? 53.745 62.818 -18.839 1.00 43.58 330 THR A CA 1
ATOM 2185 C C . THR A 1 330 ? 54.073 62.030 -17.558 1.00 50.45 330 THR A C 1
ATOM 2186 O O . THR A 1 330 ? 53.589 62.458 -16.494 1.00 55.25 330 THR A O 1
ATOM 2190 N N . GLY A 1 331 ? 54.857 60.950 -17.619 1.00 44.41 331 GLY A N 1
ATOM 2191 C CA . GLY A 1 331 ? 55.250 60.182 -16.423 1.00 42.30 331 GLY A CA 1
ATOM 2192 C C . GLY A 1 331 ? 54.430 58.916 -16.253 1.00 41.24 331 GLY A C 1
ATOM 2193 O O . GLY A 1 331 ? 54.432 58.347 -15.109 1.00 37.87 331 GLY A O 1
ATOM 2194 N N . ARG A 1 332 ? 53.797 58.439 -17.333 1.00 35.70 332 ARG A N 1
ATOM 2195 C CA . ARG A 1 332 ? 52.998 57.182 -17.285 1.00 38.09 332 ARG A CA 1
ATOM 2196 C C . ARG A 1 332 ? 53.935 55.964 -17.337 1.00 33.82 332 ARG A C 1
ATOM 2197 O O . ARG A 1 332 ? 53.405 54.836 -17.174 1.00 32.68 332 ARG A O 1
ATOM 2205 N N . VAL A 1 333 ? 55.249 56.173 -17.485 1.00 29.94 333 VAL A N 1
ATOM 2206 C CA . VAL A 1 333 ? 56.260 55.077 -17.535 1.00 32.30 333 VAL A CA 1
ATOM 2207 C C . VAL A 1 333 ? 57.054 55.028 -16.239 1.00 35.51 333 VAL A C 1
ATOM 2208 O O . VAL A 1 333 ? 57.542 56.091 -15.788 1.00 32.32 333 VAL A O 1
ATOM 2212 N N . LEU A 1 334 ? 57.218 53.813 -15.699 1.00 36.29 334 LEU A N 1
ATOM 2213 C CA . LEU A 1 334 ? 58.121 53.545 -14.546 1.00 34.38 334 LEU A CA 1
ATOM 2214 C C . LEU A 1 334 ? 59.138 52.523 -15.037 1.00 31.19 334 LEU A C 1
ATOM 2215 O O . LEU A 1 334 ? 58.750 51.397 -15.403 1.00 30.27 334 LEU A O 1
ATOM 2220 N N . ARG A 1 335 ? 60.391 52.943 -15.122 1.00 32.87 335 ARG A N 1
ATOM 2221 C CA . ARG A 1 335 ? 61.508 52.077 -15.563 1.00 33.49 335 ARG A CA 1
ATOM 2222 C C . ARG A 1 335 ? 62.145 51.416 -14.341 1.00 33.87 335 ARG A C 1
ATOM 2223 O O . ARG A 1 335 ? 62.498 52.151 -13.403 1.00 37.17 335 ARG A O 1
ATOM 2231 N N . VAL A 1 336 ? 62.289 50.089 -14.364 1.00 31.50 336 VAL A N 1
ATOM 2232 C CA . VAL A 1 336 ? 62.990 49.294 -13.316 1.00 33.13 336 VAL A CA 1
ATOM 2233 C C . VAL A 1 336 ? 64.390 48.911 -13.824 1.00 34.54 336 VAL A C 1
ATOM 2234 O O . VAL A 1 336 ? 64.509 48.247 -14.895 1.00 35.74 336 VAL A O 1
ATOM 2238 N N . GLU A 1 337 ? 65.417 49.320 -13.080 1.00 32.92 337 GLU A N 1
ATOM 2239 C CA . GLU A 1 337 ? 66.842 48.993 -13.336 1.00 31.32 337 GLU A CA 1
ATOM 2240 C C . GLU A 1 337 ? 67.378 48.189 -12.158 1.00 31.69 337 GLU A C 1
ATOM 2241 O O . GLU A 1 337 ? 66.787 48.257 -11.054 1.00 31.88 337 GLU A O 1
ATOM 2247 N N . THR A 1 338 ? 68.458 47.449 -12.378 1.00 32.01 338 THR A N 1
ATOM 2248 C CA . THR A 1 338 ? 69.146 46.671 -11.322 1.00 31.41 338 THR A CA 1
ATOM 2249 C C . THR A 1 338 ? 70.640 46.686 -11.605 1.00 31.96 338 THR A C 1
ATOM 2250 O O . THR A 1 338 ? 71.045 46.870 -12.814 1.00 31.13 338 THR A O 1
ATOM 2254 N N . PHE A 1 339 ? 71.414 46.466 -10.546 1.00 31.36 339 PHE A N 1
ATOM 2255 C CA . PHE A 1 339 ? 72.879 46.238 -10.598 1.00 34.64 339 PHE A CA 1
ATOM 2256 C C . PHE A 1 339 ? 73.141 44.727 -10.640 1.00 30.64 339 PHE A C 1
ATOM 2257 O O . PHE A 1 339 ? 74.337 44.348 -10.594 1.00 35.23 339 PHE A O 1
ATOM 2265 N N . SER A 1 340 ? 72.102 43.890 -10.728 1.00 29.46 340 SER A N 1
ATOM 2266 C CA . SER A 1 340 ? 72.205 42.418 -10.501 1.00 34.15 340 SER A CA 1
ATOM 2267 C C . SER A 1 340 ? 72.981 41.769 -11.652 1.00 38.58 340 SER A C 1
ATOM 2268 O O . SER A 1 340 ? 73.803 40.879 -11.430 1.00 39.17 340 SER A O 1
ATOM 2271 N N . LYS A 1 341 ? 72.672 42.176 -12.891 1.00 41.30 341 LYS A N 1
ATOM 2272 C CA . LYS A 1 341 ? 73.127 41.454 -14.071 1.00 42.91 341 LYS A CA 1
ATOM 2273 C C . LYS A 1 341 ? 74.380 42.148 -14.637 1.00 43.60 341 LYS A C 1
ATOM 2274 O O . LYS A 1 341 ? 75.186 41.508 -15.300 1.00 56.28 341 LYS A O 1
ATOM 2280 N N . LEU A 1 342 ? 74.631 43.415 -14.286 1.00 42.50 342 LEU A N 1
ATOM 2281 C CA . LEU A 1 342 ? 75.777 44.159 -14.799 1.00 42.75 342 LEU A CA 1
ATOM 2282 C C . LEU A 1 342 ? 76.905 44.305 -13.776 1.00 37.41 342 LEU A C 1
ATOM 2283 O O . LEU A 1 342 ? 78.014 44.607 -14.200 1.00 42.62 342 LEU A O 1
ATOM 2288 N N . PHE A 1 343 ? 76.626 44.203 -12.479 1.00 32.09 343 PHE A N 1
ATOM 2289 C CA . PHE A 1 343 ? 77.644 44.224 -11.406 1.00 31.80 343 PHE A CA 1
ATOM 2290 C C . PHE A 1 343 ? 77.662 42.837 -10.730 1.00 35.95 343 PHE A C 1
ATOM 2291 O O . PHE A 1 343 ? 78.606 42.071 -10.982 1.00 37.76 343 PHE A O 1
ATOM 2299 N N . ALA A 1 344 ? 76.637 42.514 -9.928 1.00 36.42 344 ALA A N 1
ATOM 2300 C CA . ALA A 1 344 ? 76.462 41.231 -9.200 1.00 34.82 344 ALA A CA 1
ATOM 2301 C C . ALA A 1 344 ? 75.057 41.136 -8.589 1.00 32.41 344 ALA A C 1
ATOM 2302 O O . ALA A 1 344 ? 74.540 42.059 -7.969 1.00 34.08 344 ALA A O 1
ATOM 2304 N N . PRO A 1 345 ? 74.379 39.986 -8.703 1.00 32.99 345 PRO A N 1
ATOM 2305 C CA . PRO A 1 345 ? 73.092 39.813 -8.021 1.00 32.08 345 PRO A CA 1
ATOM 2306 C C . PRO A 1 345 ? 73.151 40.035 -6.495 1.00 33.19 345 PRO A C 1
ATOM 2307 O O . PRO A 1 345 ? 72.187 40.519 -5.880 1.00 32.34 345 PRO A O 1
ATOM 2311 N N . GLY A 1 346 ? 74.262 39.652 -5.868 1.00 30.69 346 GLY A N 1
ATOM 2312 C CA . GLY A 1 346 ? 74.321 39.571 -4.401 1.00 29.69 346 GLY A CA 1
ATOM 2313 C C . GLY A 1 346 ? 74.416 40.941 -3.788 1.00 32.35 346 GLY A C 1
ATOM 2314 O O . GLY A 1 346 ? 74.457 41.037 -2.547 1.00 34.18 346 GLY A O 1
ATOM 2315 N N . LEU A 1 347 ? 74.496 41.984 -4.618 1.00 33.34 347 LEU A N 1
ATOM 2316 C CA . LEU A 1 347 ? 74.407 43.383 -4.132 1.00 31.06 347 LEU A CA 1
ATOM 2317 C C . LEU A 1 347 ? 73.020 43.621 -3.519 1.00 31.10 347 LEU A C 1
ATOM 2318 O O . LEU A 1 347 ? 72.953 44.261 -2.478 1.00 30.23 347 LEU A O 1
ATOM 2323 N N . ARG A 1 348 ? 71.958 43.107 -4.148 1.00 30.86 348 ARG A N 1
ATOM 2324 C CA . ARG A 1 348 ? 70.566 43.471 -3.810 1.00 31.51 348 ARG A CA 1
ATOM 2325 C C . ARG A 1 348 ? 70.474 44.995 -3.931 1.00 31.34 348 ARG A C 1
ATOM 2326 O O . ARG A 1 348 ? 70.197 45.691 -2.923 1.00 31.05 348 ARG A O 1
ATOM 2334 N N . LEU A 1 349 ? 70.749 45.502 -5.129 1.00 33.68 349 LEU A N 1
ATOM 2335 C CA . LEU A 1 349 ? 70.780 46.959 -5.392 1.00 32.98 349 LEU A CA 1
ATOM 2336 C C . LEU A 1 349 ? 70.264 47.232 -6.794 1.00 32.07 349 LEU A C 1
ATOM 2337 O O . LEU A 1 349 ? 70.636 46.497 -7.708 1.00 35.67 349 LEU A O 1
ATOM 2342 N N . GLY A 1 350 ? 69.445 48.271 -6.929 1.00 33.50 350 GLY A N 1
ATOM 2343 C CA . GLY A 1 350 ? 68.948 48.775 -8.215 1.00 30.78 350 GLY A CA 1
ATOM 2344 C C . GLY A 1 350 ? 68.466 50.198 -8.107 1.00 32.04 350 GLY A C 1
ATOM 2345 O O . GLY A 1 350 ? 68.796 50.868 -7.130 1.00 30.71 350 GLY A O 1
ATOM 2346 N N . PHE A 1 351 ? 67.694 50.656 -9.091 1.00 36.34 351 PHE A N 1
ATOM 2347 C CA . PHE A 1 351 ? 66.917 51.919 -8.973 1.00 36.96 351 PHE A CA 1
ATOM 2348 C C . PHE A 1 351 ? 65.730 51.838 -9.914 1.00 34.26 351 PHE A C 1
ATOM 2349 O O . PHE A 1 351 ? 65.723 50.991 -10.797 1.00 32.39 351 PHE A O 1
ATOM 2357 N N . ILE A 1 352 ? 64.750 52.686 -9.656 1.00 33.79 352 ILE A N 1
ATOM 2358 C CA . ILE A 1 352 ? 63.582 52.927 -10.537 1.00 34.27 352 ILE A CA 1
ATOM 2359 C C . ILE A 1 352 ? 63.643 54.392 -11.006 1.00 33.41 352 ILE A C 1
ATOM 2360 O O . ILE A 1 352 ? 64.244 55.230 -10.324 1.00 29.57 352 ILE A O 1
ATOM 2365 N N . VAL A 1 353 ? 63.061 54.660 -12.166 1.00 33.43 353 VAL A N 1
ATOM 2366 C CA . VAL A 1 353 ? 62.968 56.018 -12.759 1.00 35.67 353 VAL A CA 1
ATOM 2367 C C . VAL A 1 353 ? 61.490 56.223 -13.028 1.00 34.24 353 VAL A C 1
ATOM 2368 O O . VAL A 1 353 ? 60.891 55.357 -13.630 1.00 39.96 353 VAL A O 1
ATOM 2372 N N . GLY A 1 354 ? 60.925 57.311 -12.547 1.00 34.63 354 GLY A N 1
ATOM 2373 C CA . GLY A 1 354 ? 59.528 57.661 -12.854 1.00 37.89 354 GLY A CA 1
ATOM 2374 C C . GLY A 1 354 ? 59.219 59.073 -12.418 1.00 35.53 354 GLY A C 1
ATOM 2375 O O . GLY A 1 354 ? 60.145 59.757 -11.969 1.00 36.35 354 GLY A O 1
ATOM 2376 N N . HIS A 1 355 ? 57.960 59.477 -12.550 1.00 37.33 355 HIS A N 1
ATOM 2377 C CA . HIS A 1 355 ? 57.467 60.841 -12.209 1.00 38.87 355 HIS A CA 1
ATOM 2378 C C . HIS A 1 355 ? 57.729 61.111 -10.723 1.00 43.17 355 HIS A C 1
ATOM 2379 O O . HIS A 1 355 ? 57.547 60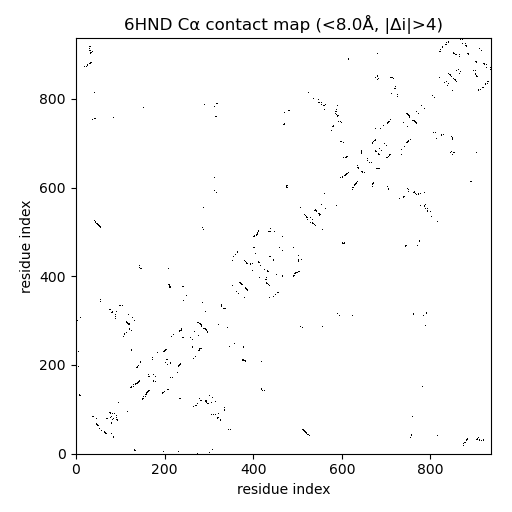.176 -9.905 1.00 40.42 355 HIS A O 1
ATOM 2386 N N . LYS A 1 356 ? 58.138 62.337 -10.385 1.00 48.61 356 LYS A N 1
ATOM 2387 C CA . LYS A 1 356 ? 58.328 62.820 -8.985 1.00 49.79 356 LYS A CA 1
ATOM 2388 C C . LYS A 1 356 ? 57.268 62.231 -8.052 1.00 40.96 356 LYS A C 1
ATOM 2389 O O . LYS A 1 356 ? 57.634 61.832 -6.967 1.00 40.00 356 LYS A O 1
ATOM 2395 N N . GLU A 1 357 ? 55.997 62.262 -8.460 1.00 40.80 357 GLU A N 1
ATOM 2396 C CA . GLU A 1 357 ? 54.812 61.909 -7.640 1.00 43.11 357 GLU A CA 1
ATOM 2397 C C . GLU A 1 357 ? 54.673 60.386 -7.484 1.00 43.30 357 GLU A C 1
ATOM 2398 O O . GLU A 1 357 ? 54.208 59.954 -6.414 1.00 39.15 357 GLU A O 1
ATOM 2404 N N . VAL A 1 358 ? 55.025 59.607 -8.513 1.00 37.02 358 VAL A N 1
ATOM 2405 C CA . VAL A 1 358 ? 55.092 58.119 -8.438 1.00 34.94 358 VAL A CA 1
ATOM 2406 C C . VAL A 1 358 ? 56.205 57.759 -7.452 1.00 32.19 358 VAL A C 1
ATOM 2407 O O . VAL A 1 358 ? 55.956 56.941 -6.533 1.00 32.41 358 VAL A O 1
ATOM 2411 N N . ILE A 1 359 ? 57.372 58.371 -7.595 1.00 29.36 359 ILE A N 1
ATOM 2412 C CA . ILE A 1 359 ? 58.522 58.106 -6.687 1.00 33.94 359 ILE A CA 1
ATOM 2413 C C . ILE A 1 359 ? 58.152 58.441 -5.224 1.00 37.36 359 ILE A C 1
ATOM 2414 O O . ILE A 1 359 ? 58.582 57.666 -4.317 1.00 36.11 359 ILE A O 1
ATOM 2419 N N . ASP A 1 360 ? 57.398 59.527 -4.985 1.00 39.88 360 ASP A N 1
ATOM 2420 C CA . ASP A 1 360 ? 56.964 59.964 -3.628 1.00 44.13 360 ASP A CA 1
ATOM 2421 C C . ASP A 1 360 ? 56.101 58.871 -2.996 1.00 40.65 360 ASP A C 1
ATOM 2422 O O . ASP A 1 360 ? 56.345 58.527 -1.825 1.00 35.32 360 ASP A O 1
ATOM 2427 N N . ALA A 1 361 ? 55.130 58.353 -3.742 1.00 36.67 361 ALA A N 1
ATOM 2428 C CA . ALA A 1 361 ? 54.305 57.216 -3.289 1.00 38.83 361 ALA A CA 1
ATOM 2429 C C . ALA A 1 361 ? 55.222 56.019 -3.004 1.00 37.78 361 ALA A C 1
ATOM 2430 O O . ALA A 1 361 ? 55.094 55.425 -1.920 1.00 36.73 361 ALA A O 1
ATOM 2432 N N . VAL A 1 362 ? 56.128 55.678 -3.915 1.00 36.12 362 VAL A N 1
ATOM 2433 C CA . VAL A 1 362 ? 57.053 54.516 -3.710 1.00 36.70 362 VAL A CA 1
ATOM 2434 C C . VAL A 1 362 ? 57.834 54.717 -2.393 1.00 35.04 362 VAL A C 1
ATOM 2435 O O . VAL A 1 362 ? 57.997 53.715 -1.626 1.00 33.54 362 VAL A O 1
ATOM 2439 N N . LYS A 1 363 ? 58.241 55.951 -2.082 1.00 35.61 363 LYS A N 1
ATOM 2440 C CA . LYS A 1 363 ? 58.950 56.289 -0.809 1.00 36.41 363 LYS A CA 1
ATOM 2441 C C . LYS A 1 363 ? 58.104 55.828 0.387 1.00 34.82 363 LYS A C 1
ATOM 2442 O O . LYS A 1 363 ? 58.615 55.080 1.213 1.00 32.42 363 LYS A O 1
ATOM 2448 N N . ASN A 1 364 ? 56.830 56.205 0.439 1.00 34.49 364 ASN A N 1
ATOM 2449 C CA . ASN A 1 364 ? 55.914 55.919 1.577 1.00 32.66 364 ASN A CA 1
ATOM 2450 C C . ASN A 1 364 ? 55.659 54.409 1.691 1.00 34.76 364 ASN A C 1
ATOM 2451 O O . ASN A 1 364 ? 55.521 53.921 2.846 1.00 34.59 364 ASN A O 1
ATOM 2456 N N . TYR A 1 365 ? 55.597 53.688 0.558 1.00 32.41 365 TYR A N 1
ATOM 2457 C CA . TYR A 1 365 ? 55.531 52.199 0.538 1.00 33.08 365 TYR A CA 1
ATOM 2458 C C . TYR A 1 365 ? 56.823 51.646 1.154 1.00 29.94 365 TYR A C 1
ATOM 2459 O O . TYR A 1 365 ? 56.756 50.777 1.992 1.00 28.48 365 TYR A O 1
ATOM 2468 N N . SER A 1 366 ? 57.975 52.206 0.781 1.00 30.12 366 SER A N 1
ATOM 2469 C CA . SER A 1 366 ? 59.312 51.707 1.183 1.00 31.17 366 SER A CA 1
ATOM 2470 C C . SER A 1 366 ? 59.478 51.849 2.709 1.00 32.20 366 SER A C 1
ATOM 2471 O O . SER A 1 366 ? 59.983 50.918 3.333 1.00 30.59 366 SER A O 1
ATOM 2474 N N . ASP A 1 367 ? 58.983 52.940 3.289 1.00 32.40 367 ASP A N 1
ATOM 2475 C CA . ASP A 1 367 ? 58.988 53.206 4.748 1.00 34.33 367 ASP A CA 1
ATOM 2476 C C . ASP A 1 367 ? 58.292 52.050 5.504 1.00 33.25 367 ASP A C 1
ATOM 2477 O O . ASP A 1 367 ? 58.663 51.800 6.650 1.00 34.30 367 ASP A O 1
ATOM 2482 N N . VAL A 1 368 ? 57.302 51.383 4.911 1.00 33.10 368 VAL A N 1
ATOM 2483 C CA . VAL A 1 368 ? 56.561 50.268 5.558 1.00 31.27 368 VAL A CA 1
ATOM 2484 C C . VAL A 1 368 ? 57.320 48.955 5.353 1.00 33.69 368 VAL A C 1
ATOM 2485 O O . VAL A 1 368 ? 57.677 48.326 6.370 1.00 35.15 368 VAL A O 1
ATOM 2489 N N . VAL A 1 369 ? 57.567 48.541 4.104 1.00 31.30 369 VAL A N 1
ATOM 2490 C CA . VAL A 1 369 ? 57.947 47.132 3.803 1.00 31.29 369 VAL A CA 1
ATOM 2491 C C . VAL A 1 369 ? 59.434 46.954 3.456 1.00 32.30 369 VAL A C 1
ATOM 2492 O O . VAL A 1 369 ? 59.893 45.769 3.406 1.00 34.25 369 VAL A O 1
ATOM 2496 N N . ASN A 1 370 ? 60.180 48.015 3.171 1.00 35.61 370 ASN A N 1
ATOM 2497 C CA . ASN A 1 370 ? 61.601 47.861 2.739 1.00 35.98 370 ASN A CA 1
ATOM 2498 C C . ASN A 1 370 ? 62.361 49.165 2.963 1.00 35.85 370 ASN A C 1
ATOM 2499 O O . ASN A 1 370 ? 62.462 49.968 2.022 1.00 35.83 370 ASN A O 1
ATOM 2504 N N . ARG A 1 371 ? 62.910 49.328 4.166 1.00 35.61 371 ARG A N 1
ATOM 2505 C CA . ARG A 1 371 ? 63.423 50.627 4.674 1.00 34.18 371 ARG A CA 1
ATOM 2506 C C . ARG A 1 371 ? 64.892 50.851 4.264 1.00 34.97 371 ARG A C 1
ATOM 2507 O O . ARG A 1 371 ? 65.745 51.135 5.153 1.00 36.06 371 ARG A O 1
ATOM 2515 N N . GLY A 1 372 ? 65.186 50.758 2.961 1.00 32.90 372 GLY A N 1
ATOM 2516 C CA . GLY A 1 372 ? 66.482 51.172 2.384 1.00 34.29 372 GLY A CA 1
ATOM 2517 C C . GLY A 1 372 ? 67.357 49.997 1.949 1.00 34.47 372 GLY A C 1
ATOM 2518 O O . GLY A 1 372 ? 67.487 49.001 2.711 1.00 28.99 372 GLY A O 1
ATOM 2519 N N . ALA A 1 373 ? 67.919 50.094 0.745 1.00 32.41 373 ALA A N 1
ATOM 2520 C CA . ALA A 1 373 ? 69.071 49.277 0.302 1.00 36.53 373 ALA A CA 1
ATOM 2521 C C . ALA A 1 373 ? 70.236 49.432 1.293 1.00 33.81 373 ALA A C 1
ATOM 2522 O O . ALA A 1 373 ? 70.447 50.525 1.809 1.00 34.77 373 ALA A O 1
ATOM 2524 N N . SER A 1 374 ? 70.919 48.339 1.604 1.00 29.90 374 SER A N 1
ATOM 2525 C CA . SER A 1 374 ? 72.133 48.344 2.456 1.00 31.78 374 SER A CA 1
ATOM 2526 C C . SER A 1 374 ? 72.989 49.590 2.163 1.00 30.44 374 SER A C 1
ATOM 2527 O O . SER A 1 374 ? 73.451 49.754 1.024 1.00 28.78 374 SER A O 1
ATOM 2530 N N . GLY A 1 375 ? 73.230 50.412 3.181 1.00 30.75 375 GLY A N 1
ATOM 2531 C CA . GLY A 1 375 ? 74.102 51.597 3.112 1.00 30.43 375 GLY A CA 1
ATOM 2532 C C . GLY A 1 375 ? 75.520 51.225 2.760 1.00 29.83 375 GLY A C 1
ATOM 2533 O O . GLY A 1 375 ? 76.126 51.931 1.956 1.00 34.70 375 GLY A O 1
ATOM 2534 N N . LEU A 1 376 ? 76.032 50.141 3.324 1.00 28.89 376 LEU A N 1
ATOM 2535 C CA . LEU A 1 376 ? 77.421 49.672 3.067 1.00 30.06 376 LEU A CA 1
ATOM 2536 C C . LEU A 1 376 ? 77.554 49.256 1.597 1.00 32.40 376 LEU A C 1
ATOM 2537 O O . LEU A 1 376 ? 78.580 49.576 0.973 1.00 33.75 376 LEU A O 1
ATOM 2542 N N . THR A 1 377 ? 76.536 48.580 1.049 1.00 33.16 377 THR A N 1
ATOM 2543 C CA . THR A 1 377 ? 76.499 48.180 -0.384 1.00 31.12 377 THR A CA 1
ATOM 2544 C C . THR A 1 377 ? 76.428 49.440 -1.255 1.00 31.52 377 THR A C 1
ATOM 2545 O O . THR A 1 377 ? 77.197 49.525 -2.191 1.00 33.84 377 THR A O 1
ATOM 2549 N N . GLN A 1 378 ? 75.594 50.417 -0.912 1.00 31.68 378 GLN A N 1
ATOM 2550 C CA . GLN A 1 378 ? 75.492 51.676 -1.692 1.00 33.72 378 GLN A CA 1
ATOM 2551 C C . GLN A 1 378 ? 76.860 52.333 -1.687 1.00 35.39 378 GLN A C 1
ATOM 2552 O O . GLN A 1 378 ? 77.282 52.855 -2.741 1.00 33.84 378 GLN A O 1
ATOM 2558 N N . THR A 1 379 ? 77.507 52.312 -0.532 1.00 30.32 379 THR A N 1
ATOM 2559 C CA . THR A 1 379 ? 78.850 52.895 -0.369 1.00 34.75 379 THR A CA 1
ATOM 2560 C C . THR A 1 379 ? 79.814 52.227 -1.358 1.00 35.83 379 THR A C 1
ATOM 2561 O O . THR A 1 379 ? 80.495 52.946 -2.100 1.00 39.11 379 THR A O 1
ATOM 2565 N N . ILE A 1 380 ? 79.876 50.902 -1.362 1.00 36.21 380 ILE A N 1
ATOM 2566 C CA . ILE A 1 380 ? 80.887 50.147 -2.157 1.00 34.77 380 ILE A CA 1
ATOM 2567 C C . ILE A 1 380 ? 80.598 50.303 -3.659 1.00 36.57 380 ILE A C 1
ATOM 2568 O O . ILE A 1 380 ? 81.549 50.553 -4.401 1.00 33.40 380 ILE A O 1
ATOM 2573 N N . VAL A 1 381 ? 79.339 50.164 -4.087 1.00 30.87 381 VAL A N 1
ATOM 2574 C CA . VAL A 1 381 ? 79.000 50.215 -5.518 1.00 32.98 381 VAL A CA 1
ATOM 2575 C C . VAL A 1 381 ? 79.256 51.648 -5.995 1.00 37.24 381 VAL A C 1
ATOM 2576 O O . VAL A 1 381 ? 79.950 51.817 -7.045 1.00 37.46 381 VAL A O 1
ATOM 2580 N N . ASN A 1 382 ? 78.767 52.635 -5.250 1.00 35.95 382 ASN A N 1
ATOM 2581 C CA . ASN A 1 382 ? 78.931 54.065 -5.607 1.00 38.21 382 ASN A CA 1
ATOM 2582 C C . ASN A 1 382 ? 80.421 54.358 -5.755 1.00 36.23 382 ASN A C 1
ATOM 2583 O O . ASN A 1 382 ? 80.797 55.005 -6.734 1.00 38.10 382 ASN A O 1
ATOM 2588 N N . ASN A 1 383 ? 81.234 53.934 -4.798 1.00 36.03 383 ASN A N 1
ATOM 2589 C CA . ASN A 1 383 ? 82.635 54.425 -4.750 1.00 40.11 383 ASN A CA 1
ATOM 2590 C C . ASN A 1 383 ? 83.424 53.667 -5.821 1.00 40.21 383 ASN A C 1
ATOM 2591 O O . ASN A 1 383 ? 84.310 54.256 -6.442 1.00 41.42 383 ASN A O 1
ATOM 2596 N N . VAL A 1 384 ? 83.074 52.420 -6.090 1.00 40.81 384 VAL A N 1
ATOM 2597 C CA . VAL A 1 384 ? 83.750 51.636 -7.166 1.00 38.80 384 VAL A CA 1
ATOM 2598 C C . VAL A 1 384 ? 83.434 52.314 -8.500 1.00 38.61 384 VAL A C 1
ATOM 2599 O O . VAL A 1 384 ? 84.350 52.512 -9.276 1.00 38.98 384 VAL A O 1
ATOM 2603 N N . ILE A 1 385 ? 82.179 52.689 -8.735 1.00 36.40 385 ILE A N 1
ATOM 2604 C CA . ILE A 1 385 ? 81.771 53.274 -10.037 1.00 37.54 385 ILE A CA 1
ATOM 2605 C C . ILE A 1 385 ? 82.450 54.644 -10.210 1.00 41.83 385 ILE A C 1
ATOM 2606 O O . ILE A 1 385 ? 82.831 54.923 -11.357 1.00 40.30 385 ILE A O 1
ATOM 2611 N N . GLN A 1 386 ? 82.605 55.444 -9.143 1.00 41.60 386 GLN A N 1
ATOM 2612 C CA . GLN A 1 386 ? 83.196 56.815 -9.216 1.00 43.79 386 GLN A CA 1
ATOM 2613 C C . GLN A 1 386 ? 84.732 56.797 -9.245 1.00 43.87 386 GLN A C 1
ATOM 2614 O O . GLN A 1 386 ? 85.288 57.488 -10.101 1.00 45.02 386 GLN A O 1
ATOM 2620 N N . GLU A 1 387 ? 85.376 56.103 -8.307 1.00 41.59 387 GLU A N 1
ATOM 2621 C CA . GLU A 1 387 ? 86.854 56.062 -8.145 1.00 47.99 387 GLU A CA 1
ATOM 2622 C C . GLU A 1 387 ? 87.493 55.200 -9.246 1.00 50.84 387 GLU A C 1
ATOM 2623 O O . GLU A 1 387 ? 88.434 55.670 -9.897 1.00 49.28 387 GLU A O 1
ATOM 2629 N N . ASN A 1 388 ? 87.026 53.967 -9.436 1.00 46.18 388 ASN A N 1
ATOM 2630 C CA . ASN A 1 388 ? 87.657 53.013 -10.381 1.00 43.30 388 ASN A CA 1
ATOM 2631 C C . ASN A 1 388 ? 87.250 53.389 -11.809 1.00 43.97 388 ASN A C 1
ATOM 2632 O O . ASN A 1 388 ? 88.140 53.656 -12.642 1.00 44.47 388 ASN A O 1
ATOM 2637 N N . PHE A 1 389 ? 85.949 53.472 -12.063 1.00 43.88 389 PHE A N 1
ATOM 2638 C CA . PHE A 1 389 ? 85.376 53.601 -13.424 1.00 45.96 389 PHE A CA 1
ATOM 2639 C C . PHE A 1 389 ? 85.197 55.071 -13.824 1.00 41.91 389 PHE A C 1
ATOM 2640 O O . PHE A 1 389 ? 84.937 55.316 -15.002 1.00 45.89 389 PHE A O 1
ATOM 2648 N N . LYS A 1 390 ? 85.354 56.012 -12.900 1.00 39.29 390 LYS A N 1
ATOM 2649 C CA . LYS A 1 390 ? 85.339 57.476 -13.180 1.00 43.55 390 LYS A CA 1
ATOM 2650 C C . LYS A 1 390 ? 83.971 57.910 -13.701 1.00 43.28 390 LYS A C 1
ATOM 2651 O O . LYS A 1 390 ? 83.935 58.865 -14.486 1.00 49.10 390 LYS A O 1
ATOM 2657 N N . GLY A 1 391 ? 82.896 57.248 -13.259 1.00 42.52 391 GLY A N 1
ATOM 2658 C CA . GLY A 1 391 ? 81.504 57.687 -13.461 1.00 39.90 391 GLY A CA 1
ATOM 2659 C C . GLY A 1 391 ? 80.821 57.013 -14.643 1.00 36.20 391 GLY A C 1
ATOM 2660 O O . GLY A 1 391 ? 81.130 55.859 -14.978 1.00 32.69 391 GLY A O 1
ATOM 2661 N N . VAL A 1 392 ? 79.903 57.742 -15.254 1.00 37.80 392 VAL A N 1
ATOM 2662 C CA . VAL A 1 392 ? 78.927 57.226 -16.248 1.00 44.31 392 VAL A CA 1
ATOM 2663 C C . VAL A 1 392 ? 79.631 56.582 -17.455 1.00 44.78 392 VAL A C 1
ATOM 2664 O O . VAL A 1 392 ? 79.272 55.442 -17.788 1.00 48.13 392 VAL A O 1
ATOM 2668 N N . ASP A 1 393 ? 80.540 57.286 -18.123 1.00 43.85 393 ASP A N 1
ATOM 2669 C CA . ASP A 1 393 ? 81.132 56.804 -19.400 1.00 45.05 393 ASP A CA 1
ATOM 2670 C C . ASP A 1 393 ? 82.032 55.598 -19.098 1.00 45.39 393 ASP A C 1
ATOM 2671 O O . ASP A 1 393 ? 81.977 54.598 -19.842 1.00 46.58 393 ASP A O 1
ATOM 2676 N N . GLY A 1 394 ? 82.792 55.650 -18.006 1.00 43.19 394 GLY A N 1
ATOM 2677 C CA . GLY A 1 394 ? 83.660 54.525 -17.618 1.00 42.77 394 GLY A CA 1
ATOM 2678 C C . GLY A 1 394 ? 82.856 53.289 -17.263 1.00 39.36 394 GLY A C 1
ATOM 2679 O O . GLY A 1 394 ? 83.293 52.197 -17.620 1.00 41.42 394 GLY A O 1
ATOM 2680 N N . TRP A 1 395 ? 81.723 53.445 -16.576 1.00 38.59 395 TRP A N 1
ATOM 2681 C CA . TRP A 1 395 ? 80.800 52.319 -16.277 1.00 35.90 395 TRP A CA 1
ATOM 2682 C C . TRP A 1 395 ? 80.275 51.783 -17.605 1.00 35.61 395 TRP A C 1
ATOM 2683 O O . TRP A 1 395 ? 80.269 50.535 -17.764 1.00 36.07 395 TRP A O 1
ATOM 2694 N N . LEU A 1 396 ? 79.945 52.656 -18.570 1.00 36.27 396 LEU A N 1
ATOM 2695 C CA . LEU A 1 396 ? 79.487 52.188 -19.913 1.00 37.11 396 LEU A CA 1
ATOM 2696 C C . LEU A 1 396 ? 80.597 51.355 -20.584 1.00 42.35 396 LEU A C 1
ATOM 2697 O O . LEU A 1 396 ? 80.251 50.327 -21.224 1.00 39.85 396 LEU A O 1
ATOM 2702 N N . GLU A 1 397 ? 81.879 51.706 -20.396 1.00 44.32 397 GLU A N 1
ATOM 2703 C CA . GLU A 1 397 ? 83.018 50.917 -20.950 1.00 44.35 397 GLU A CA 1
ATOM 2704 C C . GLU A 1 397 ? 83.057 49.546 -20.274 1.00 41.97 397 GLU A C 1
ATOM 2705 O O . GLU A 1 397 ? 83.437 48.574 -20.951 1.00 42.64 397 GLU A O 1
ATOM 2711 N N . TRP A 1 398 ? 82.741 49.459 -18.979 1.00 41.46 398 TRP A N 1
ATOM 2712 C CA . TRP A 1 398 ? 82.683 48.152 -18.274 1.00 40.07 398 TRP A CA 1
ATOM 2713 C C . TRP A 1 398 ? 81.548 47.319 -18.904 1.00 39.01 398 TRP A C 1
ATOM 2714 O O . TRP A 1 398 ? 81.746 46.104 -19.207 1.00 32.95 398 TRP A O 1
ATOM 2725 N N . ILE A 1 399 ? 80.396 47.954 -19.115 1.00 37.03 399 ILE A N 1
ATOM 2726 C CA . ILE A 1 399 ? 79.201 47.311 -19.748 1.00 39.55 399 ILE A CA 1
ATOM 2727 C C . ILE A 1 399 ? 79.581 46.772 -21.133 1.00 37.71 399 ILE A C 1
ATOM 2728 O O . ILE A 1 399 ? 79.195 45.614 -21.429 1.00 40.06 399 ILE A O 1
ATOM 2733 N N . LEU A 1 400 ? 80.373 47.525 -21.903 1.00 38.36 400 LEU A N 1
ATOM 2734 C CA . LEU A 1 400 ? 80.786 47.141 -23.284 1.00 46.41 400 LEU A CA 1
ATOM 2735 C C . LEU A 1 400 ? 81.702 45.904 -23.272 1.00 41.25 400 LEU A C 1
ATOM 2736 O O . LEU A 1 400 ? 81.585 45.082 -24.213 1.00 37.47 400 LEU A O 1
ATOM 2741 N N . LYS A 1 401 ? 82.586 45.777 -22.290 1.00 40.24 401 LYS A N 1
ATOM 2742 C CA . LYS A 1 401 ? 83.447 44.572 -22.169 1.00 46.54 401 LYS A CA 1
ATOM 2743 C C . LYS A 1 401 ? 82.545 43.375 -21.861 1.00 44.45 401 LYS A C 1
ATOM 2744 O O . LYS A 1 401 ? 82.829 42.273 -22.357 1.00 45.26 401 LYS A O 1
ATOM 2750 N N . MET A 1 402 ? 81.561 43.575 -20.986 1.00 42.94 402 MET A N 1
ATOM 2751 C CA . MET A 1 402 ? 80.576 42.525 -20.631 1.00 45.99 402 MET A CA 1
ATOM 2752 C C . MET A 1 402 ? 79.850 42.101 -21.926 1.00 40.73 402 MET A C 1
ATOM 2753 O O . MET A 1 402 ? 79.804 40.897 -22.244 1.00 40.56 402 MET A O 1
ATOM 2758 N N . ARG A 1 403 ? 79.365 43.081 -22.685 1.00 39.59 403 ARG A N 1
ATOM 2759 C CA . ARG A 1 403 ? 78.654 42.912 -23.978 1.00 37.56 403 ARG A CA 1
ATOM 2760 C C . ARG A 1 403 ? 79.426 41.956 -24.895 1.00 38.39 403 ARG A C 1
ATOM 2761 O O . ARG A 1 403 ? 78.803 41.026 -25.407 1.00 40.15 403 ARG A O 1
ATOM 2769 N N . LEU A 1 404 ? 80.722 42.195 -25.112 1.00 43.94 404 LEU A N 1
ATOM 2770 C CA . LEU A 1 404 ? 81.600 41.369 -25.985 1.00 42.26 404 LEU A CA 1
ATOM 2771 C C . LEU A 1 404 ? 81.538 39.926 -25.497 1.00 43.24 404 LEU A C 1
ATOM 2772 O O . LEU A 1 404 ? 81.471 39.013 -26.340 1.00 44.49 404 LEU A O 1
ATOM 2777 N N . ASN A 1 405 ? 81.542 39.715 -24.184 1.00 43.54 405 ASN A N 1
ATOM 2778 C CA . ASN A 1 405 ? 81.536 38.344 -23.612 1.00 46.80 405 ASN A CA 1
ATOM 2779 C C . ASN A 1 405 ? 80.212 37.660 -23.976 1.00 44.83 405 ASN A C 1
ATOM 2780 O O . ASN A 1 405 ? 80.221 36.567 -24.581 1.00 44.68 405 ASN A O 1
ATOM 2785 N N . TYR A 1 406 ? 79.112 38.308 -23.625 1.00 40.95 406 TYR A N 1
ATOM 2786 C CA . TYR A 1 406 ? 77.746 37.782 -23.800 1.00 41.16 406 TYR A CA 1
ATOM 2787 C C . TYR A 1 406 ? 77.523 37.530 -25.288 1.00 37.25 406 TYR A C 1
ATOM 2788 O O . TYR A 1 406 ? 76.866 36.533 -25.617 1.00 35.38 406 TYR A O 1
ATOM 2797 N N . SER A 1 407 ? 78.055 38.406 -26.142 1.00 35.68 407 SER A N 1
ATOM 2798 C CA . SER A 1 407 ? 77.903 38.306 -27.615 1.00 42.35 407 SER A CA 1
ATOM 2799 C C . SER A 1 407 ? 78.552 37.004 -28.106 1.00 41.91 407 SER A C 1
ATOM 2800 O O . SER A 1 407 ? 77.882 36.255 -28.856 1.00 44.63 407 SER A O 1
ATOM 2803 N N . TYR A 1 408 ? 79.790 36.731 -27.676 1.00 42.69 408 TYR A N 1
ATOM 2804 C CA . TYR A 1 408 ? 80.549 35.520 -28.062 1.00 44.81 408 TYR A CA 1
ATOM 2805 C C . TYR A 1 408 ? 79.835 34.297 -27.509 1.00 41.60 408 TYR A C 1
ATOM 2806 O O . TYR A 1 408 ? 79.683 33.340 -28.240 1.00 47.24 408 TYR A O 1
ATOM 2815 N N . ARG A 1 409 ? 79.424 34.332 -26.246 1.00 37.46 409 ARG A N 1
ATOM 2816 C CA . ARG A 1 409 ? 78.717 33.194 -25.612 1.00 35.45 409 ARG A CA 1
ATOM 2817 C C . ARG A 1 409 ? 77.441 32.859 -26.399 1.00 36.06 409 ARG A C 1
ATOM 2818 O O . ARG A 1 409 ? 77.166 31.665 -26.587 1.00 33.43 409 ARG A O 1
ATOM 2826 N N . LYS A 1 410 ? 76.650 33.855 -26.799 1.00 36.20 410 LYS A N 1
ATOM 2827 C CA . LYS A 1 410 ? 75.350 33.597 -27.485 1.00 39.40 410 LYS A CA 1
ATOM 2828 C C . LYS A 1 410 ? 75.612 32.926 -28.843 1.00 40.47 410 LYS A C 1
ATOM 2829 O O . LYS A 1 410 ? 74.895 31.960 -29.181 1.00 36.71 410 LYS A O 1
ATOM 2835 N N . ASP A 1 411 ? 76.579 33.453 -29.597 1.00 38.36 411 ASP A N 1
ATOM 2836 C CA . ASP A 1 411 ? 76.953 32.963 -30.949 1.00 38.94 411 ASP A CA 1
ATOM 2837 C C . ASP A 1 411 ? 77.503 31.536 -30.831 1.00 37.14 411 ASP A C 1
ATOM 2838 O O . ASP A 1 411 ? 77.189 30.693 -31.694 1.00 34.85 411 ASP A O 1
ATOM 2843 N N . LEU A 1 412 ? 78.227 31.258 -29.751 1.00 36.97 412 LEU A N 1
ATOM 2844 C CA . LEU A 1 412 ? 78.807 29.924 -29.465 1.00 39.56 412 LEU A CA 1
ATOM 2845 C C . LEU A 1 412 ? 77.681 28.918 -29.208 1.00 38.62 412 LEU A C 1
ATOM 2846 O O . LEU A 1 412 ? 77.713 27.808 -29.799 1.00 38.78 412 LEU A O 1
ATOM 2851 N N . LEU A 1 413 ? 76.718 29.277 -28.371 1.00 35.39 413 LEU A N 1
ATOM 2852 C CA . LEU A 1 413 ? 75.578 28.375 -28.089 1.00 36.68 413 LEU A CA 1
ATOM 2853 C C . LEU A 1 413 ? 74.789 28.146 -29.383 1.00 34.55 413 LEU A C 1
ATOM 2854 O O . LEU A 1 413 ? 74.467 26.992 -29.669 1.00 34.05 413 LEU A O 1
ATOM 2859 N N . LEU A 1 414 ? 74.491 29.207 -30.137 1.00 35.88 414 LEU A N 1
ATOM 2860 C CA . LEU A 1 414 ? 73.734 29.107 -31.409 1.00 38.26 414 LEU A CA 1
ATOM 2861 C C . LEU A 1 414 ? 74.505 28.216 -32.390 1.00 36.73 414 LEU A C 1
ATOM 2862 O O . LEU A 1 414 ? 73.869 27.375 -33.044 1.00 34.83 414 LEU A O 1
ATOM 2867 N N . TYR A 1 415 ? 75.816 28.406 -32.495 1.00 38.96 415 TYR A N 1
ATOM 2868 C CA . TYR A 1 415 ? 76.706 27.552 -33.328 1.00 41.67 415 TYR A CA 1
ATOM 2869 C C . TYR A 1 415 ? 76.522 26.081 -32.946 1.00 40.65 415 TYR A C 1
ATOM 2870 O O . TYR A 1 415 ? 76.183 25.296 -33.833 1.00 40.85 415 TYR A O 1
ATOM 2879 N N . SER A 1 416 ? 76.725 25.721 -31.674 1.00 39.17 416 SER A N 1
ATOM 2880 C CA . SER A 1 416 ? 76.615 24.320 -31.193 1.00 37.93 416 SER A CA 1
ATOM 2881 C C . SER A 1 416 ? 75.275 23.762 -31.666 1.00 39.21 416 SER A C 1
ATOM 2882 O O . SER A 1 416 ? 75.205 22.589 -32.038 1.00 46.07 416 SER A O 1
ATOM 2885 N N . ILE A 1 417 ? 74.241 24.589 -31.705 1.00 37.44 417 ILE A N 1
ATOM 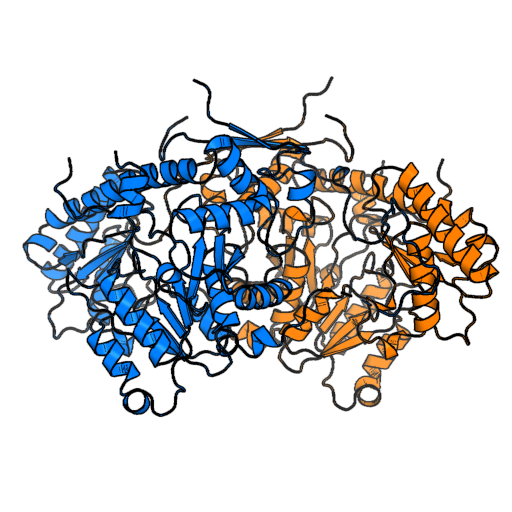2886 C CA . ILE A 1 417 ? 72.878 24.109 -32.071 1.00 36.95 417 ILE A CA 1
ATOM 2887 C C . ILE A 1 417 ? 72.759 23.949 -33.593 1.00 35.07 417 ILE A C 1
ATOM 2888 O O . ILE A 1 417 ? 72.212 22.941 -34.028 1.00 38.35 417 ILE A O 1
ATOM 2893 N N . PHE A 1 418 ? 73.224 24.917 -34.381 1.00 36.98 418 PHE A N 1
ATOM 2894 C CA . PHE A 1 418 ? 73.162 24.882 -35.861 1.00 39.12 418 PHE A CA 1
ATOM 2895 C C . PHE A 1 418 ? 73.933 23.672 -36.428 1.00 39.86 418 PHE A C 1
ATOM 2896 O O . PHE A 1 418 ? 73.552 23.208 -37.510 1.00 44.37 418 PHE A O 1
ATOM 2904 N N . GLU A 1 419 ? 74.972 23.188 -35.740 1.00 40.37 419 GLU A N 1
ATOM 2905 C CA . GLU A 1 419 ? 75.852 22.066 -36.169 1.00 44.79 419 GLU A CA 1
ATOM 2906 C C . GLU A 1 419 ? 75.206 20.700 -35.881 1.00 44.42 419 GLU A C 1
ATOM 2907 O O . GLU A 1 419 ? 75.667 19.699 -36.419 1.00 48.09 419 GLU A O 1
ATOM 2913 N N . SER A 1 420 ? 74.171 20.672 -35.062 1.00 40.54 420 SER A N 1
ATOM 2914 C CA . SER A 1 420 ? 73.545 19.445 -34.545 1.00 39.63 420 SER A CA 1
ATOM 2915 C C . SER A 1 420 ? 72.645 18.841 -35.624 1.00 39.94 420 SER A C 1
ATOM 2916 O O . SER A 1 420 ? 72.141 19.600 -36.456 1.00 45.76 420 SER A O 1
ATOM 2919 N N . GLN A 1 421 ? 72.408 17.533 -35.551 1.00 43.82 421 GLN A N 1
ATOM 2920 C CA . GLN A 1 421 ? 71.455 16.805 -36.420 1.00 46.89 421 GLN A CA 1
ATOM 2921 C C . GLN A 1 421 ? 70.030 17.239 -36.056 1.00 44.70 421 GLN A C 1
ATOM 2922 O O . GLN A 1 421 ? 69.192 17.343 -36.964 1.00 47.41 421 GLN A O 1
ATOM 2928 N N . ALA A 1 422 ? 69.743 17.496 -34.785 1.00 40.84 422 ALA A N 1
ATOM 2929 C CA . ALA A 1 422 ? 68.399 17.948 -34.361 1.00 41.52 422 ALA A CA 1
ATOM 2930 C C . ALA A 1 422 ? 68.032 19.235 -35.121 1.00 38.47 422 ALA A C 1
ATOM 2931 O O . ALA A 1 422 ? 66.882 19.378 -35.535 1.00 39.11 422 ALA A O 1
ATOM 2933 N N . TYR A 1 423 ? 68.956 20.174 -35.264 1.00 38.90 423 TYR A N 1
ATOM 2934 C CA . TYR A 1 423 ? 68.684 21.424 -36.023 1.00 40.34 423 TYR A CA 1
ATOM 2935 C C . TYR A 1 423 ? 68.530 21.085 -37.503 1.00 37.06 423 TYR A C 1
ATOM 2936 O O . TYR A 1 423 ? 67.555 21.539 -38.125 1.00 39.65 423 TYR A O 1
ATOM 2945 N N . LYS A 1 424 ? 69.443 20.284 -38.049 1.00 40.90 424 LYS A N 1
ATOM 2946 C CA . LYS A 1 424 ? 69.501 20.015 -39.517 1.00 44.67 424 LYS A CA 1
ATOM 2947 C C . LYS A 1 424 ? 68.254 19.239 -39.964 1.00 43.36 424 LYS A C 1
ATOM 2948 O O . LYS A 1 424 ? 67.794 19.462 -41.101 1.00 46.48 424 LYS A O 1
ATOM 2954 N N . LYS A 1 425 ? 67.729 18.366 -39.101 1.00 43.82 425 LYS A N 1
ATOM 2955 C CA . LYS A 1 425 ? 66.513 17.552 -39.358 1.00 44.38 425 LYS A CA 1
ATOM 2956 C C . LYS A 1 425 ? 65.242 18.393 -39.131 1.00 41.48 425 LYS A C 1
ATOM 2957 O O . LYS A 1 425 ? 64.153 17.876 -39.414 1.00 43.30 425 LYS A O 1
ATOM 2963 N N . GLY A 1 426 ? 65.360 19.627 -38.620 1.00 40.18 426 GLY A N 1
ATOM 2964 C CA . GLY A 1 426 ? 64.215 20.507 -38.302 1.00 37.20 426 GLY A CA 1
ATOM 2965 C C . GLY A 1 426 ? 63.452 20.123 -37.035 1.00 37.37 426 GLY A C 1
ATOM 2966 O O . GLY A 1 426 ? 62.311 20.574 -36.885 1.00 38.92 426 GLY A O 1
ATOM 2967 N N . TYR A 1 427 ? 64.034 19.343 -36.126 1.00 38.16 427 TYR A N 1
ATOM 2968 C CA . TYR A 1 427 ? 63.410 18.980 -34.827 1.00 39.36 427 TYR A CA 1
ATOM 2969 C C . TYR A 1 427 ? 63.441 20.201 -33.898 1.00 41.66 427 TYR A C 1
ATOM 2970 O O . TYR A 1 427 ? 62.606 20.295 -32.979 1.00 40.91 427 TYR A O 1
ATOM 2979 N N . VAL A 1 428 ? 64.413 21.096 -34.075 1.00 39.06 428 VAL A N 1
ATOM 2980 C CA . VAL A 1 428 ? 64.554 22.277 -33.181 1.00 42.14 428 VAL A CA 1
ATOM 2981 C C . VAL A 1 428 ? 64.905 23.525 -34.003 1.00 42.40 428 VAL A C 1
ATOM 2982 O O . VAL A 1 428 ? 65.432 23.412 -35.126 1.00 40.62 428 VAL A O 1
ATOM 2986 N N . ASP A 1 429 ? 64.692 24.683 -33.387 1.00 43.58 429 ASP A N 1
ATOM 2987 C CA . ASP A 1 429 ? 65.025 26.021 -33.930 1.00 38.86 429 ASP A CA 1
ATOM 2988 C C . ASP A 1 429 ? 65.324 26.935 -32.734 1.00 38.68 429 ASP A C 1
ATOM 2989 O O . ASP A 1 429 ? 64.972 26.554 -31.595 1.00 38.85 429 ASP A O 1
ATOM 2994 N N . VAL A 1 430 ? 65.975 28.062 -32.995 1.00 38.65 430 VAL A N 1
ATOM 2995 C CA . VAL A 1 430 ? 66.477 29.058 -32.006 1.00 42.69 430 VAL A CA 1
ATOM 2996 C C . VAL A 1 430 ? 66.094 30.428 -32.541 1.00 45.13 430 VAL A C 1
ATOM 2997 O O . VAL A 1 430 ? 66.446 30.693 -33.684 1.00 61.52 430 VAL A O 1
ATOM 3001 N N . ILE A 1 431 ? 65.426 31.256 -31.745 1.00 45.44 431 ILE A N 1
ATOM 3002 C CA . ILE A 1 431 ? 65.375 32.733 -31.942 1.00 41.73 431 ILE A CA 1
ATOM 3003 C C . ILE A 1 431 ? 66.759 33.322 -31.606 1.00 40.94 431 ILE A C 1
ATOM 3004 O O . ILE A 1 431 ? 67.319 33.036 -30.535 1.00 39.06 431 ILE A O 1
ATOM 3009 N N . ASP A 1 432 ? 67.290 34.146 -32.501 1.00 36.18 432 ASP A N 1
ATOM 3010 C CA . ASP A 1 432 ? 68.521 34.932 -32.264 1.00 37.57 432 ASP A CA 1
ATOM 3011 C C . ASP A 1 432 ? 68.189 36.141 -31.370 1.00 39.80 432 ASP A C 1
ATOM 3012 O O . ASP A 1 432 ? 67.558 37.107 -31.803 1.00 38.32 432 ASP A O 1
ATOM 3017 N N . PRO A 1 433 ? 68.614 36.171 -30.085 1.00 42.98 433 PRO A N 1
ATOM 3018 C CA . PRO A 1 433 ? 68.289 37.299 -29.209 1.00 39.80 433 PRO A CA 1
ATOM 3019 C C . PRO A 1 433 ? 69.110 38.531 -29.587 1.00 40.31 433 PRO A C 1
ATOM 3020 O O . PRO A 1 433 ? 70.265 38.350 -29.955 1.00 40.02 433 PRO A O 1
ATOM 3024 N N . LYS A 1 434 ? 68.518 39.726 -29.451 1.00 42.45 434 LYS A N 1
ATOM 3025 C CA . LYS A 1 434 ? 69.131 41.037 -29.815 1.00 36.04 434 LYS A CA 1
ATOM 3026 C C . LYS A 1 434 ? 69.802 41.659 -28.592 1.00 36.81 434 LYS A C 1
ATOM 3027 O O . LYS A 1 434 ? 70.641 42.586 -28.756 1.00 34.84 434 LYS A O 1
ATOM 3033 N N . ALA A 1 435 ? 69.510 41.124 -27.410 1.00 35.44 435 ALA A N 1
ATOM 3034 C CA . ALA A 1 435 ? 70.068 41.611 -26.138 1.00 34.78 435 ALA A CA 1
ATOM 3035 C C . ALA A 1 435 ? 69.933 40.535 -25.068 1.00 34.84 435 ALA A C 1
ATOM 3036 O O . ALA A 1 435 ? 69.040 39.664 -25.161 1.00 38.37 435 ALA A O 1
ATOM 3038 N N . GLY A 1 436 ? 70.754 40.649 -24.044 1.00 33.46 436 GLY A N 1
ATOM 3039 C CA . GLY A 1 436 ? 70.533 39.935 -22.780 1.00 37.45 436 GLY A CA 1
ATOM 3040 C C . GLY A 1 436 ? 71.228 38.599 -22.768 1.00 38.15 436 GLY A C 1
ATOM 3041 O O . GLY A 1 436 ? 72.332 38.511 -23.352 1.00 35.55 436 GLY A O 1
ATOM 3042 N N . MET A 1 437 ? 70.611 37.617 -22.109 1.00 39.06 437 MET A N 1
ATOM 3043 C CA . MET A 1 437 ? 71.291 36.362 -21.721 1.00 38.70 437 MET A CA 1
ATOM 3044 C C . MET A 1 437 ? 70.388 35.157 -21.993 1.00 35.45 437 MET A C 1
ATOM 3045 O O . MET A 1 437 ? 70.784 34.057 -21.597 1.00 38.26 437 MET A O 1
ATOM 3050 N N . PHE A 1 438 ? 69.247 35.317 -22.657 1.00 36.31 438 PHE A N 1
ATOM 3051 C CA . PHE A 1 438 ? 68.297 34.186 -22.845 1.00 37.83 438 PHE A CA 1
ATOM 3052 C C . PHE A 1 438 ? 68.092 33.889 -24.330 1.00 40.40 438 PHE A C 1
ATOM 3053 O O . PHE A 1 438 ? 68.067 34.848 -25.141 1.00 36.66 438 PHE A O 1
ATOM 3061 N N . VAL A 1 439 ? 67.912 32.594 -24.637 1.00 38.90 439 VAL A N 1
ATOM 3062 C CA . VAL A 1 439 ? 67.591 32.055 -25.992 1.00 35.54 439 VAL A CA 1
ATOM 3063 C C . VAL A 1 439 ? 66.337 31.192 -25.891 1.00 34.70 439 VAL A C 1
ATOM 3064 O O . VAL A 1 439 ? 66.319 30.235 -25.112 1.00 34.43 439 VAL A O 1
ATOM 3068 N N . THR A 1 440 ? 65.327 31.511 -26.694 1.00 36.77 440 THR A N 1
ATOM 3069 C CA . THR A 1 440 ? 64.194 30.598 -26.987 1.00 36.49 440 THR A CA 1
ATOM 3070 C C . THR A 1 440 ? 64.692 29.479 -27.889 1.00 35.12 440 THR A C 1
ATOM 3071 O O . THR A 1 440 ? 65.184 29.765 -28.997 1.00 32.68 440 THR A O 1
ATOM 3075 N N . PHE A 1 441 ? 64.576 28.259 -27.379 1.00 38.11 441 PHE A N 1
ATOM 3076 C CA . PHE A 1 441 ? 64.908 26.979 -28.039 1.00 32.70 441 PHE A CA 1
ATOM 3077 C C . PHE A 1 441 ? 63.599 26.277 -28.358 1.00 32.53 441 PHE A C 1
ATOM 3078 O O . PHE A 1 441 ? 62.963 25.733 -27.435 1.00 35.95 441 PHE A O 1
ATOM 3086 N N . LYS A 1 442 ? 63.212 26.297 -29.625 1.00 34.61 442 LYS A N 1
ATOM 3087 C CA . LYS A 1 442 ? 61.908 25.767 -30.074 1.00 36.72 442 LYS A CA 1
ATOM 3088 C C . LYS A 1 442 ? 62.037 24.269 -30.313 1.00 37.12 442 LYS A C 1
ATOM 3089 O O . LYS A 1 442 ? 63.127 23.803 -30.754 1.00 34.44 442 LYS A O 1
ATOM 3095 N N . ILE A 1 443 ? 60.957 23.553 -29.998 1.00 38.00 443 ILE A N 1
ATOM 3096 C CA . ILE A 1 443 ? 60.788 22.085 -30.236 1.00 39.61 443 ILE A CA 1
ATOM 3097 C C . ILE A 1 443 ? 59.662 21.909 -31.268 1.00 38.24 443 ILE A C 1
ATOM 3098 O O . ILE A 1 443 ? 58.502 22.216 -30.928 1.00 37.02 443 ILE A O 1
ATOM 3103 N N . ASN A 1 444 ? 59.982 21.484 -32.491 1.00 37.60 444 ASN A N 1
ATOM 3104 C CA . ASN A 1 444 ? 58.970 21.324 -33.573 1.00 45.09 444 ASN A CA 1
ATOM 3105 C C . ASN A 1 444 ? 58.228 19.993 -33.326 1.00 44.55 444 ASN A C 1
ATOM 3106 O O . ASN A 1 444 ? 58.440 19.022 -34.081 1.00 45.74 444 ASN A O 1
ATOM 3111 N N . LEU A 1 445 ? 57.402 19.941 -32.281 1.00 38.81 445 LEU A N 1
ATOM 3112 C CA . LEU A 1 445 ? 56.501 18.786 -32.018 1.00 39.29 445 LEU A CA 1
ATOM 3113 C C . LEU A 1 445 ? 55.482 18.720 -33.152 1.00 40.64 445 LEU A C 1
ATOM 3114 O O . LEU A 1 445 ? 55.103 19.732 -33.715 1.00 40.53 445 LEU A O 1
ATOM 3119 N N . PRO A 1 446 ? 55.015 17.537 -33.572 1.00 41.62 446 PRO A N 1
ATOM 3120 C CA . PRO A 1 446 ? 53.891 17.482 -34.504 1.00 44.55 446 PRO A CA 1
ATOM 3121 C C . PRO A 1 446 ? 52.710 18.255 -33.904 1.00 43.36 446 PRO A C 1
ATOM 3122 O O . PRO A 1 446 ? 52.557 18.232 -32.707 1.00 45.46 446 PRO A O 1
ATOM 3126 N N . LYS A 1 447 ? 51.939 18.937 -34.753 1.00 43.59 447 LYS A N 1
ATOM 3127 C CA . LYS A 1 447 ? 50.846 19.873 -34.375 1.00 45.33 447 LYS A CA 1
ATOM 3128 C C . LYS A 1 447 ? 49.817 19.187 -33.450 1.00 47.55 447 LYS A C 1
ATOM 3129 O O . LYS A 1 447 ? 49.186 19.911 -32.634 1.00 45.45 447 LYS A O 1
ATOM 3135 N N . ASP A 1 448 ? 49.629 17.866 -33.567 1.00 42.52 448 ASP A N 1
ATOM 3136 C CA . ASP A 1 448 ? 48.462 17.164 -32.971 1.00 47.24 448 ASP A CA 1
ATOM 3137 C C . ASP A 1 448 ? 48.845 16.464 -31.659 1.00 47.64 448 ASP A C 1
ATOM 3138 O O . ASP A 1 448 ? 47.916 15.915 -31.026 1.00 47.74 448 ASP A O 1
ATOM 3143 N N . VAL A 1 449 ? 50.120 16.482 -31.245 1.00 44.36 449 VAL A N 1
ATOM 3144 C CA . VAL A 1 449 ? 50.520 15.891 -29.935 1.00 43.13 449 VAL A CA 1
ATOM 3145 C C . VAL A 1 449 ? 50.222 16.895 -28.827 1.00 42.56 449 VAL A C 1
ATOM 3146 O O . VAL A 1 449 ? 50.027 18.083 -29.109 1.00 43.33 449 VAL A O 1
ATOM 3150 N N . ASP A 1 450 ? 50.130 16.382 -27.611 1.00 45.46 450 ASP A N 1
ATOM 3151 C CA . ASP A 1 450 ? 49.885 17.157 -26.372 1.00 44.97 450 ASP A CA 1
ATOM 3152 C C . ASP A 1 450 ? 51.196 17.912 -26.062 1.00 44.24 450 ASP A C 1
ATOM 3153 O O . ASP A 1 450 ? 52.168 17.242 -25.674 1.00 41.86 450 ASP A O 1
ATOM 3158 N N . VAL A 1 451 ? 51.243 19.236 -26.255 1.00 40.33 451 VAL A N 1
ATOM 3159 C CA . VAL A 1 451 ? 52.479 20.050 -26.038 1.00 44.82 451 VAL A CA 1
ATOM 3160 C C . VAL A 1 451 ? 53.035 19.788 -24.631 1.00 41.78 451 VAL A C 1
ATOM 3161 O O . VAL A 1 451 ? 54.256 19.551 -24.521 1.00 40.47 451 VAL A O 1
ATOM 3165 N N . LEU A 1 452 ? 52.192 19.916 -23.601 1.00 41.53 452 LEU A N 1
ATOM 3166 C CA . LEU A 1 452 ? 52.615 19.834 -22.175 1.00 43.51 452 LEU A CA 1
ATOM 3167 C C . LEU A 1 452 ? 53.102 18.407 -21.878 1.00 43.48 452 LEU A C 1
ATOM 3168 O O . LEU A 1 452 ? 54.202 18.270 -21.327 1.00 38.63 452 LEU A O 1
ATOM 3173 N N . GLN A 1 453 ? 52.349 17.381 -22.279 1.00 47.16 453 GLN A N 1
ATOM 3174 C CA . GLN A 1 453 ? 52.725 15.964 -22.023 1.00 50.21 453 GLN A CA 1
ATOM 3175 C C . GLN A 1 453 ? 54.119 15.759 -22.636 1.00 47.19 453 GLN A C 1
ATOM 3176 O O . GLN A 1 453 ? 55.030 15.321 -21.919 1.00 45.38 453 GLN A O 1
ATOM 3182 N N . LYS A 1 454 ? 54.317 16.109 -23.906 1.00 46.50 454 LYS A N 1
ATOM 3183 C CA . LYS A 1 454 ? 55.562 15.736 -24.627 1.00 44.89 454 LYS A CA 1
ATOM 3184 C C . LYS A 1 454 ? 56.727 16.593 -24.127 1.00 45.20 454 LYS A C 1
ATOM 3185 O O . LYS A 1 454 ? 57.852 16.045 -24.054 1.00 42.13 454 LYS A O 1
ATOM 3191 N N . MET A 1 455 ? 56.492 17.869 -23.792 1.00 41.74 455 MET A N 1
ATOM 3192 C CA . MET A 1 455 ? 57.579 18.775 -23.316 1.00 40.10 455 MET A CA 1
ATOM 3193 C C . MET A 1 455 ? 58.085 18.346 -21.920 1.00 43.76 455 MET A C 1
ATOM 3194 O O . MET A 1 455 ? 59.319 18.528 -21.653 1.00 39.86 455 MET A O 1
ATOM 3199 N N . LYS A 1 456 ? 57.196 17.842 -21.042 1.00 46.22 456 LYS A N 1
ATOM 3200 C CA . LYS A 1 456 ? 57.550 17.283 -19.701 1.00 48.02 456 LYS A CA 1
ATOM 3201 C C . LYS A 1 456 ? 58.442 16.054 -19.896 1.00 42.24 456 LYS A C 1
ATOM 3202 O O . LYS A 1 456 ? 59.520 15.949 -19.260 1.00 44.68 456 LYS A O 1
ATOM 3208 N N . LEU A 1 457 ? 57.988 15.145 -20.749 1.00 40.34 457 LEU A N 1
ATOM 3209 C CA . LEU A 1 457 ? 58.721 13.903 -21.108 1.00 40.95 457 LEU A CA 1
ATOM 3210 C C . LEU A 1 457 ? 60.110 14.287 -21.650 1.00 42.14 457 LEU A C 1
ATOM 3211 O O . LEU A 1 457 ? 61.098 13.776 -21.105 1.00 46.61 457 LEU A O 1
ATOM 3216 N N . LEU A 1 458 ? 60.191 15.217 -22.615 1.00 41.10 458 LEU A N 1
ATOM 3217 C CA . LEU A 1 458 ? 61.464 15.707 -23.222 1.00 40.26 458 LEU A CA 1
ATOM 3218 C C . LEU A 1 458 ? 62.352 16.375 -22.155 1.00 41.68 458 LEU A C 1
ATOM 3219 O O . LEU A 1 458 ? 63.583 16.198 -22.213 1.00 42.20 458 LEU A O 1
ATOM 3224 N N . LEU A 1 459 ? 61.776 17.068 -21.173 1.00 40.64 459 LEU A N 1
ATOM 3225 C CA . LEU A 1 459 ? 62.586 17.659 -20.078 1.00 43.54 459 LEU A CA 1
ATOM 3226 C C . LEU A 1 459 ? 63.272 16.546 -19.264 1.00 43.98 459 LEU A C 1
ATOM 3227 O O . LEU A 1 459 ? 64.489 16.691 -18.955 1.00 43.14 459 LEU A O 1
ATOM 3232 N N . TRP A 1 460 ? 62.556 15.468 -18.938 1.00 41.12 460 TRP A N 1
ATOM 3233 C CA . TRP A 1 460 ? 63.151 14.302 -18.220 1.00 41.83 460 TRP A CA 1
ATOM 3234 C C . TRP A 1 460 ? 64.348 13.773 -19.014 1.00 40.58 460 TRP A C 1
ATOM 3235 O O . TRP A 1 460 ? 65.386 13.539 -18.389 1.00 45.70 460 TRP A O 1
ATOM 3246 N N . LYS A 1 461 ? 64.200 13.641 -20.336 1.00 41.74 461 LYS A N 1
ATOM 3247 C CA . LYS A 1 461 ? 65.267 13.232 -21.277 1.00 38.30 461 LYS A CA 1
ATOM 3248 C C . LYS A 1 461 ? 66.447 14.205 -21.225 1.00 40.73 461 LYS A C 1
ATOM 3249 O O . LYS A 1 461 ? 67.605 13.714 -21.211 1.00 37.64 461 LYS A O 1
ATOM 3255 N N . LEU A 1 462 ? 66.197 15.522 -21.237 1.00 37.80 462 LEU A N 1
ATOM 3256 C CA . LEU A 1 462 ? 67.295 16.522 -21.118 1.00 39.52 462 LEU A CA 1
ATOM 3257 C C . LEU A 1 462 ? 68.035 16.265 -19.801 1.00 37.96 462 LEU A C 1
ATOM 3258 O O . LEU A 1 462 ? 69.271 16.359 -19.771 1.00 40.75 462 LEU A O 1
ATOM 3263 N N . ILE A 1 463 ? 67.315 16.021 -18.714 1.00 39.74 463 ILE A N 1
ATOM 3264 C CA . ILE A 1 463 ? 67.961 15.882 -17.374 1.00 41.34 463 ILE A CA 1
ATOM 3265 C C . ILE A 1 463 ? 68.822 14.603 -17.384 1.00 41.76 463 ILE A C 1
ATOM 3266 O O . ILE A 1 463 ? 69.992 14.666 -16.902 1.00 40.43 463 ILE A O 1
ATOM 3271 N N . SER A 1 464 ? 68.327 13.510 -17.981 1.00 41.76 464 SER A N 1
ATOM 3272 C CA . SER A 1 464 ? 69.081 12.233 -18.077 1.00 42.46 464 SER A CA 1
ATOM 3273 C C . SER A 1 464 ? 70.347 12.467 -18.900 1.00 42.18 464 SER A C 1
ATOM 3274 O O . SER A 1 464 ? 71.357 11.820 -18.615 1.00 48.20 464 SER A O 1
ATOM 3277 N N . TYR A 1 465 ? 70.313 13.397 -19.849 1.00 43.29 465 TYR A N 1
ATOM 3278 C CA . TYR A 1 465 ? 71.482 13.744 -20.705 1.00 42.65 465 TYR A CA 1
ATOM 3279 C C . TYR A 1 465 ? 72.385 14.783 -20.026 1.00 38.93 465 TYR A C 1
ATOM 3280 O O . TYR A 1 465 ? 73.432 15.085 -20.628 1.00 38.84 465 TYR A O 1
ATOM 3289 N N . GLY A 1 466 ? 72.044 15.271 -18.823 1.00 37.06 466 GLY A N 1
ATOM 3290 C CA . GLY A 1 466 ? 72.944 16.135 -18.033 1.00 35.90 466 GLY A CA 1
ATOM 3291 C C . GLY A 1 466 ? 72.956 17.552 -18.578 1.00 42.16 466 GLY A C 1
ATOM 3292 O O . GLY A 1 466 ? 74.050 18.166 -18.650 1.00 46.48 466 GLY A O 1
ATOM 3293 N N . ILE A 1 467 ? 71.785 18.049 -18.981 1.00 44.31 467 ILE A N 1
ATOM 3294 C CA . ILE A 1 467 ? 71.559 19.460 -19.417 1.00 41.27 467 ILE A CA 1
ATOM 3295 C C . ILE A 1 467 ? 70.272 19.946 -18.746 1.00 41.30 467 ILE A C 1
ATOM 3296 O O . ILE A 1 467 ? 69.219 19.255 -18.882 1.00 40.00 467 ILE A O 1
ATOM 3301 N N . LEU A 1 468 ? 70.381 21.050 -17.998 1.00 42.96 468 LEU A N 1
ATOM 3302 C CA . LEU A 1 468 ? 69.268 21.693 -17.243 1.00 40.94 468 LEU A CA 1
ATOM 3303 C C . LEU A 1 468 ? 68.863 22.991 -17.948 1.00 43.34 468 LEU A C 1
ATOM 3304 O O . LEU A 1 468 ? 69.737 23.891 -18.188 1.00 40.25 468 LEU A O 1
ATOM 3309 N N . VAL A 1 469 ? 67.584 23.070 -18.276 1.00 37.89 469 VAL A N 1
ATOM 3310 C CA . VAL A 1 469 ? 66.949 24.223 -18.960 1.00 41.01 469 VAL A CA 1
ATOM 3311 C C . VAL A 1 469 ? 65.650 24.534 -18.209 1.00 41.07 469 VAL A C 1
ATOM 3312 O O . VAL A 1 469 ? 65.276 23.717 -17.362 1.00 39.60 469 VAL A O 1
ATOM 3316 N N . VAL A 1 470 ? 64.990 25.659 -18.517 1.00 42.69 470 VAL A N 1
ATOM 3317 C CA . VAL A 1 470 ? 63.637 26.007 -17.979 1.00 40.20 470 VAL A CA 1
ATOM 3318 C C . VAL A 1 470 ? 62.596 25.799 -19.079 1.00 39.19 470 VAL A C 1
ATOM 3319 O O . VAL A 1 470 ? 62.675 26.381 -20.162 1.00 39.03 470 VAL A O 1
ATOM 3323 N N . PRO A 1 471 ? 61.572 24.959 -18.855 1.00 35.84 471 PRO A N 1
ATOM 3324 C CA . PRO A 1 471 ? 60.466 24.855 -19.809 1.00 37.77 471 PRO A CA 1
ATOM 3325 C C . PRO A 1 471 ? 59.586 26.111 -19.817 1.00 37.84 471 PRO A C 1
ATOM 3326 O O . PRO A 1 471 ? 59.272 26.664 -18.759 1.00 36.40 471 PRO A O 1
ATOM 3330 N N . GLY A 1 472 ? 59.191 26.549 -21.007 1.00 38.30 472 GLY A N 1
ATOM 3331 C CA . GLY A 1 472 ? 58.370 27.764 -21.168 1.00 39.76 472 GLY A CA 1
ATOM 3332 C C . GLY A 1 472 ? 57.082 27.681 -20.361 1.00 38.17 472 GLY A C 1
ATOM 3333 O O . GLY A 1 472 ? 56.656 28.721 -19.860 1.00 42.98 472 GLY A O 1
ATOM 3334 N N . TYR A 1 473 ? 56.514 26.480 -20.191 1.00 37.72 473 TYR A N 1
ATOM 3335 C CA . TYR A 1 473 ? 55.217 26.269 -19.508 1.00 38.72 473 TYR A CA 1
ATOM 3336 C C . TYR A 1 473 ? 55.328 26.640 -18.022 1.00 37.14 473 TYR A C 1
ATOM 3337 O O . TYR A 1 473 ? 54.284 26.901 -17.420 1.00 41.49 473 TYR A O 1
ATOM 3346 N N . ASN A 1 474 ? 56.539 26.748 -17.476 1.00 35.41 474 ASN A N 1
ATOM 3347 C CA . ASN A 1 474 ? 56.765 27.156 -16.069 1.00 34.92 474 ASN A CA 1
ATOM 3348 C C . ASN A 1 474 ? 56.748 28.673 -15.967 1.00 36.53 474 ASN A C 1
ATOM 3349 O O . ASN A 1 474 ? 56.867 29.173 -14.850 1.00 34.15 474 ASN A O 1
ATOM 3354 N N . MET A 1 475 ? 56.646 29.414 -17.073 1.00 35.33 475 MET A N 1
ATOM 3355 C CA . MET A 1 475 ? 56.800 30.884 -16.967 1.00 39.31 475 MET A CA 1
ATOM 3356 C C . MET A 1 475 ? 55.578 31.558 -17.578 1.00 37.24 475 MET A C 1
ATOM 3357 O O . MET A 1 475 ? 55.716 32.665 -18.141 1.00 38.53 475 MET A O 1
ATOM 3362 N N . THR A 1 476 ? 54.416 30.935 -17.426 1.00 33.73 476 THR A N 1
ATOM 3363 C CA . THR A 1 476 ? 53.149 31.447 -18.000 1.00 34.27 476 THR A CA 1
ATOM 3364 C C . THR A 1 476 ? 52.421 32.280 -16.960 1.00 34.05 476 THR A C 1
ATOM 3365 O O . THR A 1 476 ? 52.563 32.014 -15.746 1.00 31.16 476 THR A O 1
ATOM 3369 N N . VAL A 1 477 ? 51.641 33.227 -17.452 1.00 35.76 477 VAL A N 1
ATOM 3370 C CA . VAL A 1 477 ? 50.590 33.891 -16.650 1.00 38.09 477 VAL A CA 1
ATOM 3371 C C . VAL A 1 477 ? 49.451 32.896 -16.455 1.00 39.97 477 VAL A C 1
ATOM 3372 O O . VAL A 1 477 ? 49.004 32.735 -15.296 1.00 41.70 477 VAL A O 1
ATOM 3376 N N . ASP A 1 478 ? 49.017 32.278 -17.555 1.00 42.27 478 ASP A N 1
ATOM 3377 C CA . ASP A 1 478 ? 47.891 31.311 -17.624 1.00 44.32 478 ASP A CA 1
ATOM 3378 C C . ASP A 1 478 ? 48.286 30.184 -18.588 1.00 42.56 478 ASP A C 1
ATOM 3379 O O . ASP A 1 478 ? 48.442 30.442 -19.814 1.00 39.27 478 ASP A O 1
ATOM 3384 N N . LEU A 1 479 ? 48.397 28.977 -18.044 1.00 45.72 479 LEU A N 1
ATOM 3385 C CA . LEU A 1 479 ? 48.945 27.773 -18.707 1.00 46.28 479 LEU A CA 1
ATOM 3386 C C . LEU A 1 479 ? 48.031 27.359 -19.860 1.00 46.54 479 LEU A C 1
ATOM 3387 O O . LEU A 1 479 ? 48.549 27.150 -20.954 1.00 44.13 479 LEU A O 1
ATOM 3392 N N . GLU A 1 480 ? 46.725 27.260 -19.630 1.00 43.35 480 GLU A N 1
ATOM 3393 C CA . GLU A 1 480 ? 45.746 26.891 -20.685 1.00 48.42 480 GLU A CA 1
ATOM 3394 C C . GLU A 1 480 ? 45.817 27.915 -21.829 1.00 47.05 480 GLU A C 1
ATOM 3395 O O . GLU A 1 480 ? 45.710 27.534 -23.000 1.00 42.73 480 GLU A O 1
ATOM 3401 N N . PHE A 1 481 ? 45.923 29.198 -21.516 1.00 43.10 481 PHE A N 1
ATOM 3402 C CA . PHE A 1 481 ? 45.981 30.239 -22.568 1.00 41.37 481 PHE A CA 1
ATOM 3403 C C . PHE A 1 481 ? 47.242 30.018 -23.429 1.00 39.89 481 PHE A C 1
ATOM 3404 O O . PHE A 1 481 ? 47.154 30.148 -24.655 1.00 34.45 481 PHE A O 1
ATOM 3412 N N . SER A 1 482 ? 48.380 29.636 -22.841 1.00 35.20 482 SER A N 1
ATOM 3413 C CA . SER A 1 482 ? 49.683 29.688 -23.544 1.00 36.11 482 SER A CA 1
ATOM 3414 C C . SER A 1 482 ? 50.176 28.308 -23.994 1.00 38.36 482 SER A C 1
ATOM 3415 O O . SER A 1 482 ? 51.215 28.274 -24.656 1.00 44.11 482 SER A O 1
ATOM 3418 N N . LYS A 1 483 ? 49.481 27.214 -23.687 1.00 44.81 483 LYS A N 1
ATOM 3419 C CA . LYS A 1 483 ? 50.014 25.830 -23.870 1.00 46.97 483 LYS A CA 1
ATOM 3420 C C . LYS A 1 483 ? 50.482 25.634 -25.324 1.00 44.47 483 LYS A C 1
ATOM 3421 O O . LYS A 1 483 ? 51.593 25.096 -25.529 1.00 41.49 483 LYS A O 1
ATOM 3427 N N . ASP A 1 484 ? 49.715 26.116 -26.307 1.00 43.06 484 ASP A N 1
ATOM 3428 C CA . ASP A 1 484 ? 50.002 25.860 -27.745 1.00 43.23 484 ASP A CA 1
ATOM 3429 C C . ASP A 1 484 ? 51.327 26.502 -28.140 1.00 39.15 484 ASP A C 1
ATOM 3430 O O . ASP A 1 484 ? 51.840 26.082 -29.165 1.00 38.98 484 ASP A O 1
ATOM 3435 N N . ARG A 1 485 ? 51.868 27.445 -27.351 1.00 40.57 485 ARG A N 1
ATOM 3436 C CA . ARG A 1 485 ? 53.145 28.164 -27.667 1.00 37.31 485 ARG A CA 1
ATOM 3437 C C . ARG A 1 485 ? 54.224 27.827 -26.626 1.00 33.52 485 ARG A C 1
ATOM 3438 O O . ARG A 1 485 ? 55.257 28.506 -26.620 1.00 33.62 485 ARG A O 1
ATOM 3446 N N . SER A 1 486 ? 54.015 26.775 -25.826 1.00 36.41 486 SER A N 1
ATOM 3447 C CA . SER A 1 486 ? 54.885 26.336 -24.697 1.00 39.23 486 SER A CA 1
ATOM 3448 C C . SER A 1 486 ? 55.876 25.285 -25.173 1.00 38.46 486 SER A C 1
ATOM 3449 O O . SER A 1 486 ? 56.590 24.718 -24.318 1.00 45.16 486 SER A O 1
ATOM 3452 N N . ASN A 1 487 ? 55.909 25.035 -26.481 1.00 39.79 487 ASN A N 1
ATOM 3453 C CA . ASN A 1 487 ? 56.860 24.084 -27.107 1.00 38.27 487 ASN A CA 1
ATOM 3454 C C . ASN A 1 487 ? 58.223 24.765 -27.219 1.00 35.87 487 ASN A C 1
ATOM 3455 O O . ASN A 1 487 ? 58.783 24.796 -28.307 1.00 36.41 487 ASN A O 1
ATOM 3460 N N . PHE A 1 488 ? 58.776 25.240 -26.115 1.00 33.75 488 PHE A N 1
ATOM 3461 C CA . PHE A 1 488 ? 60.160 25.766 -26.114 1.00 35.89 488 PHE A CA 1
ATOM 3462 C C . PHE A 1 488 ? 60.754 25.697 -24.707 1.00 34.20 488 PHE A C 1
ATOM 3463 O O . PHE A 1 488 ? 59.982 25.615 -23.741 1.00 36.77 488 PHE A O 1
ATOM 3471 N N . PHE A 1 489 ? 62.090 25.688 -24.640 1.00 32.00 489 PHE A N 1
ATOM 3472 C CA . PHE A 1 489 ? 62.900 25.868 -23.408 1.00 32.49 489 PHE A CA 1
ATOM 3473 C C . PHE A 1 489 ? 63.692 27.179 -23.545 1.00 31.79 489 PHE A C 1
ATOM 3474 O O . PHE A 1 489 ? 64.145 27.553 -24.641 1.00 30.78 489 PHE A O 1
ATOM 3482 N N . ARG A 1 490 ? 63.826 27.875 -22.434 1.00 28.38 490 ARG A N 1
ATOM 3483 C CA . ARG A 1 490 ? 64.694 29.044 -22.287 1.00 30.41 490 ARG A CA 1
ATOM 3484 C C . ARG A 1 490 ? 66.085 28.497 -22.002 1.00 31.36 490 ARG A C 1
ATOM 3485 O O . ARG A 1 490 ? 66.175 27.556 -21.198 1.00 32.25 490 ARG A O 1
ATOM 3493 N N . LEU A 1 491 ? 67.111 29.048 -22.651 1.00 32.65 491 LEU A N 1
ATOM 3494 C CA . LEU A 1 491 ? 68.530 28.677 -22.407 1.00 34.42 491 LEU A CA 1
ATOM 3495 C C . LEU A 1 491 ? 69.194 29.938 -21.899 1.00 35.66 491 LEU A C 1
ATOM 3496 O O . LEU A 1 491 ? 68.800 31.022 -22.347 1.00 40.20 491 LEU A O 1
ATOM 3501 N N . CYS A 1 492 ? 70.135 29.789 -20.994 1.00 33.71 492 CYS A N 1
ATOM 3502 C CA . CYS A 1 492 ? 70.878 30.922 -20.437 1.00 35.90 492 CYS A CA 1
ATOM 3503 C C . CYS A 1 492 ? 72.354 30.581 -20.487 1.00 34.49 492 CYS A C 1
ATOM 3504 O O . CYS A 1 492 ? 72.742 29.584 -19.839 1.00 34.38 492 CYS A O 1
ATOM 3507 N N . TYR A 1 493 ? 73.112 31.394 -21.224 1.00 36.33 493 TYR A N 1
ATOM 3508 C CA . TYR A 1 493 ? 74.559 31.197 -21.457 1.00 35.32 493 TYR A CA 1
ATOM 3509 C C . TYR A 1 493 ? 75.359 32.101 -20.516 1.00 35.66 493 TYR A C 1
ATOM 3510 O O . TYR A 1 493 ? 76.570 32.216 -20.741 1.00 39.90 493 TYR A O 1
ATOM 3519 N N . ALA A 1 494 ? 74.737 32.676 -19.485 1.00 34.31 494 ALA A N 1
ATOM 3520 C CA . ALA A 1 494 ? 75.411 33.565 -18.500 1.00 39.73 494 ALA A CA 1
ATOM 3521 C C . ALA A 1 494 ? 76.179 32.795 -17.410 1.00 42.12 494 ALA A C 1
ATOM 3522 O O . ALA A 1 494 ? 77.206 33.328 -16.956 1.00 41.60 494 ALA A O 1
ATOM 3524 N N . LEU A 1 495 ? 75.723 31.603 -16.995 1.00 40.66 495 LEU A N 1
ATOM 3525 C CA . LEU A 1 495 ? 76.323 30.849 -15.860 1.00 43.21 495 LEU A CA 1
ATOM 3526 C C . LEU A 1 495 ? 77.623 30.124 -16.242 1.00 43.12 495 LEU A C 1
ATOM 3527 O O . LEU A 1 495 ? 78.458 29.973 -15.341 1.00 41.80 495 LEU A O 1
ATOM 3532 N N . ALA A 1 496 ? 77.792 29.665 -17.489 1.00 41.76 496 ALA A N 1
ATOM 3533 C CA . ALA A 1 496 ? 78.913 28.784 -17.907 1.00 45.57 496 ALA A CA 1
ATOM 3534 C C . ALA A 1 496 ? 80.251 29.426 -17.534 1.00 47.21 496 ALA A C 1
ATOM 3535 O O . ALA A 1 496 ? 80.403 30.662 -17.716 1.00 46.86 496 ALA A O 1
ATOM 3537 N N . ASN A 1 497 ? 81.179 28.604 -17.051 1.00 42.17 497 ASN A N 1
ATOM 3538 C CA . ASN A 1 497 ? 82.562 28.992 -16.663 1.00 43.31 497 ASN A CA 1
ATOM 3539 C C . ASN A 1 497 ? 83.395 29.344 -17.899 1.00 44.99 497 ASN A C 1
ATOM 3540 O O . ASN A 1 497 ? 84.247 30.216 -17.794 1.00 48.06 497 ASN A O 1
ATOM 3545 N N . ASN A 1 498 ? 83.160 28.680 -19.031 1.00 48.35 498 ASN A N 1
ATOM 3546 C CA . ASN A 1 498 ? 84.051 28.761 -20.218 1.00 43.97 498 ASN A CA 1
ATOM 3547 C C . ASN A 1 498 ? 83.306 28.297 -21.476 1.00 46.06 498 ASN A C 1
ATOM 3548 O O . ASN A 1 498 ? 82.170 27.746 -21.363 1.00 43.92 498 ASN A O 1
ATOM 3553 N N . ASP A 1 499 ? 83.974 28.473 -22.619 1.00 49.28 499 ASP A N 1
ATOM 3554 C CA . ASP A 1 499 ? 83.526 28.102 -23.986 1.00 49.02 499 ASP A CA 1
ATOM 3555 C C . ASP A 1 499 ? 83.185 26.606 -24.036 1.00 48.36 499 ASP A C 1
ATOM 3556 O O . ASP A 1 499 ? 82.122 26.262 -24.601 1.00 47.40 499 ASP A O 1
ATOM 3561 N N . GLU A 1 500 ? 84.037 25.762 -23.448 1.00 47.02 500 GLU A N 1
ATOM 3562 C CA . GLU A 1 500 ? 83.906 24.283 -23.497 1.00 48.57 500 GLU A CA 1
ATOM 3563 C C . GLU A 1 500 ? 82.559 23.883 -22.884 1.00 44.97 500 GLU A C 1
ATOM 3564 O O . GLU A 1 500 ? 81.913 22.985 -23.418 1.00 42.71 500 GLU A O 1
ATOM 3570 N N . GLU A 1 501 ? 82.134 24.527 -21.798 1.00 44.03 501 GLU A N 1
ATOM 3571 C CA . GLU A 1 501 ? 80.836 24.180 -21.160 1.00 46.29 501 GLU A CA 1
ATOM 3572 C C . GLU A 1 501 ? 79.672 24.573 -22.078 1.00 42.95 501 GLU A C 1
ATOM 3573 O O . GLU A 1 501 ? 78.648 23.839 -22.079 1.00 40.83 501 GLU A O 1
ATOM 3579 N N . ILE A 1 502 ? 79.812 25.666 -22.832 1.00 38.41 502 ILE A N 1
ATOM 3580 C CA . ILE A 1 502 ? 78.702 26.173 -23.681 1.00 38.73 502 ILE A CA 1
ATOM 3581 C C . ILE A 1 502 ? 78.514 25.150 -24.797 1.00 39.35 502 ILE A C 1
ATOM 3582 O O . ILE A 1 502 ? 77.355 24.719 -25.022 1.00 37.01 502 ILE A O 1
ATOM 3587 N N . LEU A 1 503 ? 79.619 24.763 -25.453 1.00 40.83 503 LEU A N 1
ATOM 3588 C CA . LEU A 1 503 ? 79.613 23.808 -26.604 1.00 39.24 503 LEU A CA 1
ATOM 3589 C C . LEU A 1 503 ? 79.098 22.451 -26.110 1.00 36.01 503 LEU A C 1
ATOM 3590 O O . LEU A 1 503 ? 78.207 21.870 -26.763 1.00 41.32 503 LEU A O 1
ATOM 3595 N N . GLU A 1 504 ? 79.549 21.988 -24.951 1.00 35.15 504 GLU A N 1
ATOM 3596 C CA . GLU A 1 504 ? 79.078 20.694 -24.405 1.00 33.81 504 GLU A CA 1
ATOM 3597 C C . GLU A 1 504 ? 77.583 20.816 -24.091 1.00 36.23 504 GLU A C 1
ATOM 3598 O O . GLU A 1 504 ? 76.844 19.839 -24.383 1.00 36.31 504 GLU A O 1
ATOM 3604 N N . SER A 1 505 ? 77.138 21.976 -23.588 1.00 34.01 505 SER A N 1
ATOM 3605 C CA . SER A 1 505 ? 75.717 22.233 -23.217 1.00 35.82 505 SER A CA 1
ATOM 3606 C C . SER A 1 505 ? 74.796 22.073 -24.435 1.00 32.39 505 SER A C 1
ATOM 3607 O O . SER A 1 505 ? 73.821 21.352 -24.340 1.00 31.62 505 SER A O 1
ATOM 3610 N N . GLY A 1 506 ? 75.101 22.778 -25.515 1.00 32.44 506 GLY A N 1
ATOM 3611 C CA . GLY A 1 506 ? 74.382 22.675 -26.788 1.00 34.13 506 GLY A CA 1
ATOM 3612 C C . GLY A 1 506 ? 74.402 21.271 -27.337 1.00 35.59 506 GLY A C 1
ATOM 3613 O O . GLY A 1 506 ? 73.432 20.884 -27.995 1.00 39.87 506 GLY A O 1
ATOM 3614 N N . LYS A 1 507 ? 75.492 20.534 -27.133 1.00 40.69 507 LYS A N 1
ATOM 3615 C CA . LYS A 1 507 ? 75.638 19.152 -27.651 1.00 36.39 507 LYS A CA 1
ATOM 3616 C C . LYS A 1 507 ? 74.665 18.243 -26.899 1.00 34.11 507 LYS A C 1
ATOM 3617 O O . LYS A 1 507 ? 73.886 17.531 -27.561 1.00 35.48 507 LYS A O 1
ATOM 3623 N N . ARG A 1 508 ? 74.691 18.279 -25.567 1.00 34.11 508 ARG A N 1
ATOM 3624 C CA . ARG A 1 508 ? 73.810 17.445 -24.715 1.00 36.62 508 ARG A CA 1
ATOM 3625 C C . ARG A 1 508 ? 72.342 17.769 -25.010 1.00 39.00 508 ARG A C 1
ATOM 3626 O O . ARG A 1 508 ? 71.503 16.836 -25.045 1.00 38.93 508 ARG A O 1
ATOM 3634 N N . LEU A 1 509 ? 72.042 19.053 -25.192 1.00 38.83 509 LEU A N 1
ATOM 3635 C CA . LEU A 1 509 ? 70.670 19.555 -25.441 1.00 38.16 509 LEU A CA 1
ATOM 3636 C C . LEU A 1 509 ? 70.204 18.948 -26.760 1.00 39.21 509 LEU A C 1
ATOM 3637 O O . LEU A 1 509 ? 69.115 18.349 -26.808 1.00 39.02 509 LEU A O 1
ATOM 3642 N N . THR A 1 510 ? 71.029 19.098 -27.798 1.00 39.02 510 THR A N 1
ATOM 3643 C CA . THR A 1 510 ? 70.665 18.714 -29.182 1.00 40.87 510 THR A CA 1
ATOM 3644 C C . THR A 1 510 ? 70.651 17.185 -29.319 1.00 39.41 510 THR A C 1
ATOM 3645 O O . THR A 1 510 ? 69.725 16.691 -30.003 1.00 37.93 510 THR A O 1
ATOM 3649 N N . ASP A 1 511 ? 71.619 16.471 -28.721 1.00 41.46 511 ASP A N 1
ATOM 3650 C CA . ASP A 1 511 ? 71.613 14.977 -28.649 1.00 40.62 511 ASP A CA 1
ATOM 3651 C C . ASP A 1 511 ? 70.313 14.504 -27.963 1.00 38.25 511 ASP A C 1
ATOM 3652 O O . ASP A 1 511 ? 69.635 13.640 -28.485 1.00 38.17 511 ASP A O 1
ATOM 3657 N N . ALA A 1 512 ? 69.989 15.046 -26.793 1.00 38.32 512 ALA A N 1
ATOM 3658 C CA . ALA A 1 512 ? 68.790 14.667 -26.017 1.00 38.86 512 ALA A CA 1
ATOM 3659 C C . ALA A 1 512 ? 67.557 14.770 -26.922 1.00 38.21 512 ALA A C 1
ATOM 3660 O O . ALA A 1 512 ? 66.784 13.786 -26.990 1.00 38.92 512 ALA A O 1
ATOM 3662 N N . VAL A 1 513 ? 67.366 15.899 -27.614 1.00 37.07 513 VAL A N 1
ATOM 3663 C CA . VAL A 1 513 ? 66.144 16.097 -28.453 1.00 38.33 513 VAL A CA 1
ATOM 3664 C C . VAL A 1 513 ? 66.183 15.106 -29.618 1.00 38.08 513 VAL A C 1
ATOM 3665 O O . VAL A 1 513 ? 65.111 14.559 -29.974 1.00 39.82 513 VAL A O 1
ATOM 3669 N N . TYR A 1 514 ? 67.356 14.883 -30.211 1.00 39.44 514 TYR A N 1
ATOM 3670 C CA . TYR A 1 514 ? 67.493 13.973 -31.371 1.00 37.90 514 TYR A CA 1
ATOM 3671 C C . TYR A 1 514 ? 67.072 12.564 -30.915 1.00 40.92 514 TYR A C 1
ATOM 3672 O O . TYR A 1 514 ? 66.254 11.955 -31.599 1.00 40.87 514 TYR A O 1
ATOM 3681 N N . GLU A 1 515 ? 67.549 12.095 -29.757 1.00 41.64 515 GLU A N 1
ATOM 3682 C CA . GLU A 1 515 ? 67.182 10.761 -29.201 1.00 45.05 515 GLU A CA 1
ATOM 3683 C C . GLU A 1 515 ? 65.654 10.713 -29.038 1.00 45.48 515 GLU A C 1
ATOM 3684 O O . GLU A 1 515 ? 65.053 9.731 -29.547 1.00 39.57 515 GLU A O 1
ATOM 3690 N N . PHE A 1 516 ? 65.057 11.770 -28.447 1.00 42.27 516 PHE A N 1
ATOM 3691 C CA . PHE A 1 516 ? 63.609 11.884 -28.118 1.00 41.71 516 PHE A CA 1
ATOM 3692 C C . PHE A 1 516 ? 62.747 11.733 -29.374 1.00 41.90 516 PHE A C 1
ATOM 3693 O O . PHE A 1 516 ? 61.790 10.933 -29.374 1.00 40.43 516 PHE A O 1
ATOM 3701 N N . PHE A 1 517 ? 63.079 12.460 -30.435 1.00 43.07 517 PHE A N 1
ATOM 3702 C CA . PHE A 1 517 ? 62.406 12.352 -31.761 1.00 44.93 517 PHE A CA 1
ATOM 3703 C C . PHE A 1 517 ? 62.680 10.983 -32.426 1.00 46.34 517 PHE A C 1
ATOM 3704 O O . PHE A 1 517 ? 61.735 10.412 -32.981 1.00 44.53 517 PHE A O 1
ATOM 3712 N N . SER A 1 518 ? 63.925 10.482 -32.402 1.00 48.01 518 SER A N 1
ATOM 3713 C CA . SER A 1 518 ? 64.306 9.121 -32.887 1.00 50.53 518 SER A CA 1
ATOM 3714 C C . SER A 1 518 ? 63.465 8.064 -32.164 1.00 50.63 518 SER A C 1
ATOM 3715 O O . SER A 1 518 ? 63.126 7.068 -32.800 1.00 48.06 518 SER A O 1
ATOM 3718 N N . ASN A 1 519 ? 63.138 8.295 -30.890 1.00 45.33 519 ASN A N 1
ATOM 3719 C CA . ASN A 1 519 ? 62.304 7.378 -30.077 1.00 42.67 519 ASN A CA 1
ATOM 3720 C C . ASN A 1 519 ? 60.802 7.512 -30.369 1.00 40.39 519 ASN A C 1
ATOM 3721 O O . ASN A 1 519 ? 60.039 6.869 -29.653 1.00 46.15 519 ASN A O 1
ATOM 3726 N N . GLY A 1 520 ? 60.376 8.291 -31.364 1.00 40.53 520 GLY A N 1
ATOM 3727 C CA . GLY A 1 520 ? 58.937 8.546 -31.588 1.00 43.83 520 GLY A CA 1
ATOM 3728 C C . GLY A 1 520 ? 58.299 9.410 -30.495 1.00 42.61 520 GLY A C 1
ATOM 3729 O O . GLY A 1 520 ? 57.100 9.255 -30.269 1.00 43.14 520 GLY A O 1
ATOM 3730 N N . LEU A 1 521 ? 59.057 10.353 -29.920 1.00 46.51 521 LEU A N 1
ATOM 3731 C CA . LEU A 1 521 ? 58.644 11.335 -28.871 1.00 47.68 521 LEU A CA 1
ATOM 3732 C C . LEU A 1 521 ? 58.360 10.562 -27.581 1.00 47.76 521 LEU A C 1
ATOM 3733 O O . LEU A 1 521 ? 57.233 10.655 -27.051 1.00 40.56 521 LEU A O 1
ATOM 3738 N N . GLU A 1 522 ? 59.344 9.774 -27.152 1.00 50.85 522 GLU A N 1
ATOM 3739 C CA . GLU A 1 522 ? 59.250 8.850 -25.990 1.00 49.88 522 GLU A CA 1
ATOM 3740 C C . GLU A 1 522 ? 60.612 8.888 -25.296 1.00 48.19 522 GLU A C 1
ATOM 3741 O O . GLU A 1 522 ? 61.602 9.248 -25.961 1.00 44.88 522 GLU A O 1
ATOM 3747 N N . PHE A 1 523 ? 60.659 8.567 -24.007 1.00 53.28 523 PHE A N 1
ATOM 3748 C CA . PHE A 1 523 ? 61.912 8.581 -23.210 1.00 53.15 523 PHE A CA 1
ATOM 3749 C C . PHE A 1 523 ? 62.825 7.422 -23.661 1.00 57.89 523 PHE A C 1
ATOM 3750 O O . PHE A 1 523 ? 64.034 7.704 -23.875 1.00 47.85 523 PHE A O 1
ATOM 3758 N N . HIS A 1 524 ? 62.263 6.195 -23.757 1.00 65.17 524 HIS A N 1
ATOM 3759 C CA . HIS A 1 524 ? 62.808 4.940 -24.368 1.00 67.39 524 HIS A CA 1
ATOM 3760 C C . HIS A 1 524 ? 64.267 4.716 -23.949 1.00 73.71 524 HIS A C 1
ATOM 3761 O O . HIS A 1 524 ? 64.538 4.194 -22.847 1.00 78.95 524 HIS A O 1
ATOM 3768 N N . SER B 1 2 ? 51.808 22.739 21.363 1.00 73.13 2 SER B N 1
ATOM 3769 C CA . SER B 1 2 ? 53.294 22.850 21.229 1.00 77.34 2 SER B CA 1
ATOM 3770 C C . SER B 1 2 ? 53.705 23.286 19.806 1.00 73.63 2 SER B C 1
ATOM 3771 O O . SER B 1 2 ? 54.882 23.053 19.430 1.00 72.65 2 SER B O 1
ATOM 3774 N N . ASP B 1 3 ? 52.800 23.914 19.039 1.00 68.20 3 ASP B N 1
ATOM 3775 C CA . ASP B 1 3 ? 53.164 24.760 17.867 1.00 56.70 3 ASP B CA 1
ATOM 3776 C C . ASP B 1 3 ? 52.213 25.952 17.815 1.00 47.92 3 ASP B C 1
ATOM 3777 O O . ASP B 1 3 ? 51.144 25.902 18.405 1.00 52.72 3 ASP B O 1
ATOM 3782 N N . PRO B 1 4 ? 52.574 27.054 17.105 1.00 45.42 4 PRO B N 1
ATOM 3783 C CA . PRO B 1 4 ? 51.741 28.252 17.004 1.00 41.03 4 PRO B CA 1
ATOM 3784 C C . PRO B 1 4 ? 50.980 28.458 15.688 1.00 39.17 4 PRO B C 1
ATOM 3785 O O . PRO B 1 4 ? 50.609 29.579 15.405 1.00 40.47 4 PRO B O 1
ATOM 3789 N N . THR B 1 5 ? 50.735 27.384 14.940 1.00 41.58 5 THR B N 1
ATOM 3790 C CA . THR B 1 5 ? 49.916 27.363 13.694 1.00 41.13 5 THR B CA 1
ATOM 3791 C C . THR B 1 5 ? 48.661 28.235 13.880 1.00 40.26 5 THR B C 1
ATOM 3792 O O . THR B 1 5 ? 48.297 29.013 12.949 1.00 39.20 5 THR B O 1
ATOM 3796 N N . HIS B 1 6 ? 47.978 28.119 15.016 1.00 36.29 6 HIS B N 1
ATOM 3797 C CA . HIS B 1 6 ? 46.683 28.827 15.221 1.00 39.23 6 HIS B CA 1
ATOM 3798 C C . HIS B 1 6 ? 46.895 30.355 15.204 1.00 41.14 6 HIS B C 1
ATOM 3799 O O . HIS B 1 6 ? 45.891 31.090 14.980 1.00 42.62 6 HIS B O 1
ATOM 3806 N N . LEU B 1 7 ? 48.117 30.841 15.477 1.00 35.14 7 LEU B N 1
ATOM 3807 C CA . LEU B 1 7 ? 48.369 32.308 15.627 1.00 37.23 7 LEU B CA 1
ATOM 3808 C C . LEU B 1 7 ? 48.813 32.906 14.283 1.00 32.99 7 LEU B C 1
ATOM 3809 O O . LEU B 1 7 ? 48.736 34.131 14.108 1.00 38.32 7 LEU B O 1
ATOM 3814 N N . ILE B 1 8 ? 49.278 32.096 13.352 1.00 34.43 8 ILE B N 1
ATOM 3815 C CA . ILE B 1 8 ? 49.704 32.615 12.015 1.00 36.11 8 ILE B CA 1
ATOM 3816 C C . ILE B 1 8 ? 48.493 33.212 11.281 1.00 34.90 8 ILE B C 1
ATOM 3817 O O . ILE B 1 8 ? 47.419 32.602 11.274 1.00 37.42 8 ILE B O 1
ATOM 3822 N N . SER B 1 9 ? 48.625 34.450 10.804 1.00 36.83 9 SER B N 1
ATOM 3823 C CA . SER B 1 9 ? 47.606 35.157 9.993 1.00 35.10 9 SER B CA 1
ATOM 3824 C C . SER B 1 9 ? 47.234 34.288 8.781 1.00 39.04 9 SER B C 1
ATOM 3825 O O . SER B 1 9 ? 48.130 33.620 8.206 1.00 37.16 9 SER B O 1
ATOM 3828 N N . LYS B 1 10 ? 45.949 34.298 8.436 1.00 41.28 10 LYS B N 1
ATOM 3829 C CA . LYS B 1 10 ? 45.377 33.696 7.206 1.00 43.67 10 LYS B CA 1
ATOM 3830 C C . LYS B 1 10 ? 46.140 34.237 5.998 1.00 39.66 10 LYS B C 1
ATOM 3831 O O . LYS B 1 10 ? 46.472 33.417 5.155 1.00 38.34 10 LYS B O 1
ATOM 3837 N N . ARG B 1 11 ? 46.425 35.544 5.987 1.00 35.93 11 ARG B N 1
ATOM 3838 C CA . ARG B 1 11 ? 47.162 36.218 4.886 1.00 37.74 11 ARG B CA 1
ATOM 3839 C C . ARG B 1 11 ? 48.543 35.577 4.713 1.00 37.06 11 ARG B C 1
ATOM 3840 O O . ARG B 1 11 ? 48.836 35.135 3.613 1.00 39.58 11 ARG B O 1
ATOM 3848 N N . ALA B 1 12 ? 49.345 35.517 5.774 1.00 37.19 12 ALA B N 1
ATOM 3849 C CA . ALA B 1 12 ? 50.702 34.933 5.665 1.00 37.85 12 ALA B CA 1
ATOM 3850 C C . ALA B 1 12 ? 50.636 33.409 5.426 1.00 38.95 12 ALA B C 1
ATOM 3851 O O . ALA B 1 12 ? 51.519 32.897 4.749 1.00 40.16 12 ALA B O 1
ATOM 3853 N N . ALA B 1 13 ? 49.658 32.686 5.968 1.00 36.08 13 ALA B N 1
ATOM 3854 C CA . ALA B 1 13 ? 49.551 31.223 5.755 1.00 39.47 13 ALA B CA 1
ATOM 3855 C C . ALA B 1 13 ? 49.076 30.931 4.329 1.00 41.31 13 ALA B C 1
ATOM 3856 O O . ALA B 1 13 ? 49.363 29.826 3.848 1.00 41.14 13 ALA B O 1
ATOM 3858 N N . GLY B 1 14 ? 48.312 31.842 3.718 1.00 41.50 14 GLY B N 1
ATOM 3859 C CA . GLY B 1 14 ? 47.767 31.670 2.355 1.00 45.30 14 GLY B CA 1
ATOM 3860 C C . GLY B 1 14 ? 48.817 31.838 1.257 1.00 43.98 14 GLY B C 1
ATOM 3861 O O . GLY B 1 14 ? 48.615 31.310 0.156 1.00 44.42 14 GLY B O 1
ATOM 3862 N N . ARG B 1 15 ? 49.906 32.558 1.521 1.00 44.57 15 ARG B N 1
ATOM 3863 C CA . ARG B 1 15 ? 51.005 32.731 0.532 1.00 46.70 15 ARG B CA 1
ATOM 3864 C C . ARG B 1 15 ? 51.609 31.364 0.168 1.00 44.32 15 ARG B C 1
ATOM 3865 O O . ARG B 1 15 ? 51.904 30.599 1.077 1.00 47.80 15 ARG B O 1
ATOM 3873 N N . THR B 1 16 ? 51.786 31.075 -1.122 1.00 48.04 16 THR B N 1
ATOM 3874 C CA . THR B 1 16 ? 52.408 29.809 -1.618 1.00 59.78 16 THR B CA 1
ATOM 3875 C C . THR B 1 16 ? 53.943 29.893 -1.553 1.00 60.35 16 THR B C 1
ATOM 3876 O O . THR B 1 16 ? 54.467 30.982 -1.275 1.00 64.89 16 THR B O 1
ATOM 3880 N N . SER B 1 17 ? 54.627 28.768 -1.784 1.00 69.37 17 SER B N 1
ATOM 3881 C CA . SER B 1 17 ? 56.109 28.610 -1.753 1.00 77.93 17 SER B CA 1
ATOM 3882 C C . SER B 1 17 ? 56.706 28.712 -3.166 1.00 78.61 17 SER B C 1
ATOM 3883 O O . SER B 1 17 ? 55.942 28.653 -4.154 1.00 76.68 17 SER B O 1
ATOM 3886 N N . VAL B 1 18 ? 58.032 28.864 -3.242 1.00 87.41 18 VAL B N 1
ATOM 3887 C CA . VAL B 1 18 ? 58.834 28.924 -4.502 1.00 99.23 18 VAL B CA 1
ATOM 3888 C C . VAL B 1 18 ? 58.044 28.262 -5.643 1.00 110.83 18 VAL B C 1
ATOM 3889 O O . VAL B 1 18 ? 58.599 27.343 -6.281 1.00 116.22 18 VAL B O 1
ATOM 3893 N N . PRO B 1 24 ? 61.156 19.141 -12.282 1.00 82.36 24 PRO B N 1
ATOM 3894 C CA . PRO B 1 24 ? 59.783 18.660 -12.559 1.00 87.72 24 PRO B CA 1
ATOM 3895 C C . PRO B 1 24 ? 59.144 18.001 -11.318 1.00 95.16 24 PRO B C 1
ATOM 3896 O O . PRO B 1 24 ? 59.880 17.483 -10.485 1.00 91.29 24 PRO B O 1
ATOM 3900 N N . SER B 1 25 ? 57.807 18.025 -11.215 1.00 93.90 25 SER B N 1
ATOM 3901 C CA . SER B 1 25 ? 57.040 17.555 -10.023 1.00 97.80 25 SER B CA 1
ATOM 3902 C C . SER B 1 25 ? 56.375 16.180 -10.254 1.00 95.44 25 SER B C 1
ATOM 3903 O O . SER B 1 25 ? 56.148 15.494 -9.242 1.00 95.92 25 SER B O 1
ATOM 3906 N N . ASP B 1 26 ? 56.101 15.773 -11.506 1.00 91.48 26 ASP B N 1
ATOM 3907 C CA . ASP B 1 26 ? 55.350 14.530 -11.849 1.00 82.23 26 ASP B CA 1
ATOM 3908 C C . ASP B 1 26 ? 56.287 13.310 -11.731 1.00 79.39 26 ASP B C 1
ATOM 3909 O O . ASP B 1 26 ? 57.422 13.463 -11.226 1.00 74.28 26 ASP B O 1
ATOM 3914 N N . LYS B 1 27 ? 55.812 12.120 -12.115 1.00 77.99 27 LYS B N 1
ATOM 3915 C CA . LYS B 1 27 ? 56.553 10.833 -11.959 1.00 82.16 27 LYS B CA 1
ATOM 3916 C C . LYS B 1 27 ? 57.564 10.668 -13.095 1.00 72.62 27 LYS B C 1
ATOM 3917 O O . LYS B 1 27 ? 57.163 10.646 -14.260 1.00 63.61 27 LYS B O 1
ATOM 3923 N N . PRO B 1 28 ? 58.886 10.537 -12.802 1.00 58.83 28 PRO B N 1
ATOM 3924 C CA . PRO B 1 28 ? 59.880 10.289 -13.840 1.00 59.16 28 PRO B CA 1
ATOM 3925 C C . PRO B 1 28 ? 59.573 8.975 -14.542 1.00 52.74 28 PRO B C 1
ATOM 3926 O O . PRO B 1 28 ? 59.018 8.058 -13.942 1.00 52.48 28 PRO B O 1
ATOM 3930 N N . PRO B 1 29 ? 59.877 8.878 -15.855 1.00 55.17 29 PRO B N 1
ATOM 3931 C CA . PRO B 1 29 ? 59.701 7.625 -16.593 1.00 56.31 29 PRO B CA 1
ATOM 3932 C C . PRO B 1 29 ? 60.580 6.490 -16.033 1.00 57.74 29 PRO B C 1
ATOM 3933 O O . PRO B 1 29 ? 61.561 6.760 -15.370 1.00 58.27 29 PRO B O 1
ATOM 3937 N N . ALA B 1 30 ? 60.191 5.243 -16.304 1.00 63.31 30 ALA B N 1
ATOM 3938 C CA . ALA B 1 30 ? 60.665 4.021 -15.610 1.00 62.50 30 ALA B CA 1
ATOM 3939 C C . ALA B 1 30 ? 62.195 3.973 -15.619 1.00 62.78 30 ALA B C 1
ATOM 3940 O O . ALA B 1 30 ? 62.803 3.566 -14.599 1.00 59.70 30 ALA B O 1
ATOM 3942 N N . ASN B 1 31 ? 62.797 4.365 -16.737 1.00 59.25 31 ASN B N 1
ATOM 3943 C CA . ASN B 1 31 ? 64.242 4.148 -16.983 1.00 60.20 31 ASN B CA 1
ATOM 3944 C C . ASN B 1 31 ? 65.044 5.425 -16.697 1.00 60.42 31 ASN B C 1
ATOM 3945 O O . ASN B 1 31 ? 66.195 5.497 -17.154 1.00 57.50 31 ASN B O 1
ATOM 3950 N N . PHE B 1 32 ? 64.480 6.402 -15.985 1.00 57.97 32 PHE B N 1
ATOM 3951 C CA . PHE B 1 32 ? 65.135 7.718 -15.784 1.00 58.06 32 PHE B CA 1
ATOM 3952 C C . PHE B 1 32 ? 66.205 7.606 -14.693 1.00 60.53 32 PHE B C 1
ATOM 3953 O O . PHE B 1 32 ? 65.913 7.117 -13.594 1.00 66.76 32 PHE B O 1
ATOM 3961 N N . LYS B 1 33 ? 67.419 8.041 -15.025 1.00 62.01 33 LYS B N 1
ATOM 3962 C CA . LYS B 1 33 ? 68.570 8.176 -14.106 1.00 64.23 33 LYS B CA 1
ATOM 3963 C C . LYS B 1 33 ? 69.133 9.576 -14.318 1.00 63.35 33 LYS B C 1
ATOM 3964 O O . LYS B 1 33 ? 69.514 9.931 -15.435 1.00 50.80 33 LYS B O 1
ATOM 3970 N N . PRO B 1 34 ? 69.208 10.415 -13.261 1.00 64.03 34 PRO B N 1
ATOM 3971 C CA . PRO B 1 34 ? 69.788 11.746 -13.391 1.00 63.69 34 PRO B CA 1
ATOM 3972 C C . PRO B 1 34 ? 71.271 11.580 -13.725 1.00 58.44 34 PRO B C 1
ATOM 3973 O O . PRO B 1 34 ? 71.837 10.598 -13.324 1.00 58.83 34 PRO B O 1
ATOM 3977 N N . HIS B 1 35 ? 71.836 12.516 -14.479 1.00 54.81 35 HIS B N 1
ATOM 3978 C CA . HIS B 1 35 ? 73.260 12.502 -14.888 1.00 49.56 35 HIS B CA 1
ATOM 3979 C C . HIS B 1 35 ? 74.054 12.972 -13.669 1.00 52.83 35 HIS B C 1
ATOM 3980 O O . HIS B 1 35 ? 73.502 13.813 -12.922 1.00 48.53 35 HIS B O 1
ATOM 3987 N N . GLU B 1 36 ? 75.269 12.448 -13.466 1.00 53.08 36 GLU B N 1
ATOM 3988 C CA . GLU B 1 36 ? 76.050 12.636 -12.208 1.00 59.63 36 GLU B CA 1
ATOM 3989 C C . GLU B 1 36 ? 76.673 14.045 -12.150 1.00 59.10 36 GLU B C 1
ATOM 3990 O O . GLU B 1 36 ? 76.755 14.611 -11.031 1.00 60.70 36 GLU B O 1
ATOM 3996 N N . LYS B 1 37 ? 77.095 14.608 -13.292 1.00 59.73 37 LYS B N 1
ATOM 3997 C CA . LYS B 1 37 ? 77.593 16.011 -13.418 1.00 54.73 37 LYS B CA 1
ATOM 3998 C C . LYS B 1 37 ? 76.838 16.736 -14.532 1.00 56.53 37 LYS B C 1
ATOM 3999 O O . LYS B 1 37 ? 77.338 16.862 -15.660 1.00 50.10 37 LYS B O 1
ATOM 4005 N N . PRO B 1 38 ? 75.613 17.245 -14.248 1.00 49.87 38 PRO B N 1
ATOM 4006 C CA . PRO B 1 38 ? 74.849 17.995 -15.243 1.00 46.10 38 PRO B CA 1
ATOM 4007 C C . PRO B 1 38 ? 75.491 19.366 -15.473 1.00 41.60 38 PRO B C 1
ATOM 4008 O O . PRO B 1 38 ? 76.086 19.886 -14.552 1.00 40.34 38 PRO B O 1
ATOM 4012 N N . LEU B 1 39 ? 75.404 19.888 -16.699 1.00 42.42 39 LEU B N 1
ATOM 4013 C CA . LEU B 1 39 ? 75.625 21.336 -16.996 1.00 43.80 39 LEU B CA 1
ATOM 4014 C C . LEU B 1 39 ? 74.268 22.051 -17.030 1.00 42.20 39 LEU B C 1
ATOM 4015 O O . LEU B 1 39 ? 73.247 21.397 -17.328 1.00 44.43 39 LEU B O 1
ATOM 4020 N N . ALA B 1 40 ? 74.261 23.323 -16.638 1.00 43.43 40 ALA B N 1
ATOM 4021 C CA . ALA B 1 40 ? 73.050 24.154 -16.468 1.00 41.08 40 ALA B CA 1
ATOM 4022 C C . ALA B 1 40 ? 73.014 25.249 -17.539 1.00 38.54 40 ALA B C 1
ATOM 4023 O O . ALA B 1 40 ? 73.999 25.977 -17.684 1.00 40.29 40 ALA B O 1
ATOM 4025 N N . LEU B 1 41 ? 71.905 25.349 -18.262 1.00 41.60 41 LEU B N 1
ATOM 4026 C CA . LEU B 1 41 ? 71.533 26.536 -19.080 1.00 42.69 41 LEU B CA 1
ATOM 4027 C C . LEU B 1 41 ? 70.246 27.126 -18.491 1.00 44.43 41 LEU B C 1
ATOM 4028 O O . LEU B 1 41 ? 69.525 27.843 -19.240 1.00 48.07 41 LEU B O 1
ATOM 4033 N N . SER B 1 42 ? 69.956 26.849 -17.210 1.00 45.16 42 SER B N 1
ATOM 4034 C CA . SER B 1 42 ? 68.626 27.122 -16.604 1.00 49.18 42 SER B CA 1
ATOM 4035 C C . SER B 1 42 ? 68.595 28.531 -15.992 1.00 48.06 42 SER B C 1
ATOM 4036 O O . SER B 1 42 ? 67.981 29.412 -16.588 1.00 52.07 42 SER B O 1
ATOM 4039 N N . TYR B 1 43 ? 69.288 28.746 -14.886 1.00 56.60 43 TYR B N 1
ATOM 4040 C CA . TYR B 1 43 ? 69.103 29.926 -14.004 1.00 59.66 43 TYR B CA 1
ATOM 4041 C C . TYR B 1 43 ? 69.793 31.150 -14.628 1.00 48.15 43 TYR B C 1
ATOM 4042 O O . TYR B 1 43 ? 70.895 30.982 -15.126 1.00 47.08 43 TYR B O 1
ATOM 4051 N N . GLY B 1 44 ? 69.180 32.337 -14.528 1.00 43.35 44 GLY B N 1
ATOM 4052 C CA . GLY B 1 44 ? 69.694 33.634 -15.016 1.00 41.30 44 GLY B CA 1
ATOM 4053 C C . GLY B 1 44 ? 70.718 34.248 -14.082 1.00 45.14 44 GLY B C 1
ATOM 4054 O O . GLY B 1 44 ? 70.542 35.395 -13.693 1.00 53.65 44 GLY B O 1
ATOM 4055 N N . MET B 1 45 ? 71.758 33.495 -13.724 1.00 53.32 45 MET B N 1
ATOM 4056 C CA . MET B 1 45 ? 72.878 33.910 -12.834 1.00 51.59 45 MET B CA 1
ATOM 4057 C C . MET B 1 45 ? 74.106 34.181 -13.691 1.00 53.27 45 MET B C 1
ATOM 4058 O O . MET B 1 45 ? 74.513 33.332 -14.473 1.00 53.35 45 MET B O 1
ATOM 4063 N N . PRO B 1 46 ? 74.728 35.373 -13.613 1.00 47.21 46 PRO B N 1
ATOM 4064 C CA . PRO B 1 46 ? 76.000 35.567 -14.273 1.00 42.60 46 PRO B CA 1
ATOM 4065 C C . PRO B 1 46 ? 76.999 34.757 -13.455 1.00 39.70 46 PRO B C 1
ATOM 4066 O O . PRO B 1 46 ? 76.961 34.814 -12.233 1.00 39.34 46 PRO B O 1
ATOM 4070 N N . ASN B 1 47 ? 77.851 34.015 -14.154 1.00 37.48 47 ASN B N 1
ATOM 4071 C CA . ASN B 1 47 ? 79.083 33.413 -13.584 1.00 35.92 47 ASN B CA 1
ATOM 4072 C C . ASN B 1 47 ? 79.855 34.467 -12.781 1.00 37.66 47 ASN B C 1
ATOM 4073 O O . ASN B 1 47 ? 79.916 35.594 -13.246 1.00 37.82 47 ASN B O 1
ATOM 4078 N N . HIS B 1 48 ? 80.463 34.094 -11.649 1.00 38.36 48 HIS B N 1
ATOM 4079 C CA . HIS B 1 48 ? 81.237 35.017 -10.776 1.00 40.58 48 HIS B CA 1
ATOM 4080 C C . HIS B 1 48 ? 82.362 35.723 -11.552 1.00 40.36 48 HIS B C 1
ATOM 4081 O O . HIS B 1 48 ? 82.789 36.777 -11.078 1.00 36.86 48 HIS B O 1
ATOM 4088 N N . GLY B 1 49 ? 82.829 35.187 -12.690 1.00 42.01 49 GLY B N 1
ATOM 4089 C CA . GLY B 1 49 ? 83.882 35.830 -13.511 1.00 39.32 49 GLY B CA 1
ATOM 4090 C C . GLY B 1 49 ? 83.485 37.232 -13.995 1.00 42.23 49 GLY B C 1
ATOM 4091 O O . GLY B 1 49 ? 84.388 38.058 -14.272 1.00 37.83 49 GLY B O 1
ATOM 4092 N N . PHE B 1 50 ? 82.184 37.488 -14.118 1.00 34.95 50 PHE B N 1
ATOM 4093 C CA . PHE B 1 50 ? 81.619 38.786 -14.525 1.00 36.12 50 PHE B CA 1
ATOM 4094 C C . PHE B 1 50 ? 81.702 39.838 -13.412 1.00 36.07 50 PHE B C 1
ATOM 4095 O O . PHE B 1 50 ? 81.528 41.014 -13.721 1.00 34.30 50 PHE B O 1
ATOM 4103 N N . PHE B 1 51 ? 81.910 39.458 -12.154 1.00 34.88 51 PHE B N 1
ATOM 4104 C CA . PHE B 1 51 ? 81.818 40.407 -11.011 1.00 36.40 51 PHE B CA 1
ATOM 4105 C C . PHE B 1 51 ? 83.049 41.312 -10.997 1.00 37.90 51 PHE B C 1
ATOM 4106 O O . PHE B 1 51 ? 84.177 40.817 -11.045 1.00 38.72 51 PHE B O 1
ATOM 4114 N N . PRO B 1 52 ? 82.879 42.650 -10.899 1.00 34.76 52 PRO B N 1
ATOM 4115 C CA . PRO B 1 52 ? 84.012 43.571 -10.875 1.00 38.71 52 PRO B CA 1
ATOM 4116 C C . PRO B 1 52 ? 84.945 43.382 -9.669 1.00 37.89 52 PRO B C 1
ATOM 4117 O O . PRO B 1 52 ? 86.100 43.724 -9.778 1.00 44.06 52 PRO B O 1
ATOM 4121 N N . ILE B 1 53 ? 84.430 42.856 -8.558 1.00 36.64 53 ILE B N 1
ATOM 4122 C CA . ILE B 1 53 ? 85.139 42.803 -7.243 1.00 37.66 53 ILE B CA 1
ATOM 4123 C C . ILE B 1 53 ? 85.757 41.421 -7.098 1.00 37.64 53 ILE B C 1
ATOM 4124 O O . ILE B 1 53 ? 84.976 40.472 -7.040 1.00 37.14 53 ILE B O 1
ATOM 4129 N N . ASP B 1 54 ? 87.091 41.342 -7.017 1.00 41.31 54 ASP B N 1
ATOM 4130 C CA . ASP B 1 54 ? 87.868 40.079 -6.866 1.00 42.78 54 ASP B CA 1
ATOM 4131 C C . ASP B 1 54 ? 88.162 39.778 -5.382 1.00 40.97 54 ASP B C 1
ATOM 4132 O O . ASP B 1 54 ? 88.176 38.566 -5.001 1.00 38.50 54 ASP B O 1
ATOM 4137 N N . SER B 1 55 ? 88.412 40.809 -4.568 1.00 35.44 55 SER B N 1
ATOM 4138 C CA . SER B 1 55 ? 88.663 40.651 -3.107 1.00 40.54 55 SER B CA 1
ATOM 4139 C C . SER B 1 55 ? 88.368 41.963 -2.359 1.00 40.05 55 SER B C 1
ATOM 4140 O O . SER B 1 55 ? 88.357 43.033 -2.981 1.00 40.57 55 SER B O 1
ATOM 4143 N N . ILE B 1 56 ? 88.155 41.862 -1.052 1.00 39.40 56 ILE B N 1
ATOM 4144 C CA . ILE B 1 56 ? 87.834 43.013 -0.154 1.00 41.94 56 ILE B CA 1
ATOM 4145 C C . ILE B 1 56 ? 88.687 42.861 1.110 1.00 37.23 56 ILE B C 1
ATOM 4146 O O . ILE B 1 56 ? 88.789 41.738 1.622 1.00 37.40 56 ILE B O 1
ATOM 4151 N N . ASP B 1 57 ? 89.345 43.941 1.515 1.00 34.39 57 ASP B N 1
ATOM 4152 C CA . ASP B 1 57 ? 90.054 44.048 2.811 1.00 36.48 57 ASP B CA 1
ATOM 4153 C C . ASP B 1 57 ? 89.193 44.947 3.673 1.00 36.11 57 ASP B C 1
ATOM 4154 O O . ASP B 1 57 ? 88.871 46.066 3.217 1.00 39.97 57 ASP B O 1
ATOM 4159 N N . VAL B 1 58 ? 88.749 44.431 4.810 1.00 39.28 58 VAL B N 1
ATOM 4160 C CA . VAL B 1 58 ? 87.894 45.177 5.775 1.00 38.63 58 VAL B CA 1
ATOM 4161 C C . VAL B 1 58 ? 88.807 45.495 6.952 1.00 39.44 58 VAL B C 1
ATOM 4162 O O . VAL B 1 58 ? 89.215 44.544 7.628 1.00 33.90 58 VAL B O 1
ATOM 4166 N N . ASN B 1 59 ? 89.123 46.777 7.127 1.00 39.36 59 ASN B N 1
ATOM 4167 C CA . ASN B 1 59 ? 90.088 47.294 8.130 1.00 40.19 59 ASN B CA 1
ATOM 4168 C C . ASN B 1 59 ? 89.299 47.808 9.342 1.00 40.63 59 ASN B C 1
ATOM 4169 O O . ASN B 1 59 ? 88.392 48.655 9.147 1.00 40.24 59 ASN B O 1
ATOM 4174 N N . LEU B 1 60 ? 89.637 47.301 10.532 1.00 38.47 60 LEU B N 1
ATOM 4175 C CA . LEU B 1 60 ? 88.792 47.400 11.744 1.00 44.56 60 LEU B CA 1
ATOM 4176 C C . LEU B 1 60 ? 89.482 48.221 12.835 1.00 42.25 60 LEU B C 1
ATOM 4177 O O . LEU B 1 60 ? 90.697 48.484 12.751 1.00 45.67 60 LEU B O 1
ATOM 4182 N N . VAL B 1 61 ? 88.687 48.623 13.811 1.00 41.18 61 VAL B N 1
ATOM 4183 C CA . VAL B 1 61 ? 89.161 49.188 15.101 1.00 43.80 61 VAL B CA 1
ATOM 4184 C C . VAL B 1 61 ? 89.133 48.038 16.097 1.00 44.60 61 VAL B C 1
ATOM 4185 O O . VAL B 1 61 ? 88.419 47.060 15.830 1.00 50.20 61 VAL B O 1
ATOM 4189 N N . ASP B 1 62 ? 89.921 48.138 17.166 1.00 51.94 62 ASP B N 1
ATOM 4190 C CA . ASP B 1 62 ? 89.984 47.131 18.259 1.00 53.47 62 ASP B CA 1
ATOM 4191 C C . ASP B 1 62 ? 88.989 47.510 19.355 1.00 50.16 62 ASP B C 1
ATOM 4192 O O . ASP B 1 62 ? 88.507 46.600 20.063 1.00 54.26 62 ASP B O 1
ATOM 4197 N N . TYR B 1 63 ? 88.686 48.799 19.479 1.00 42.35 63 TYR B N 1
ATOM 4198 C CA . TYR B 1 63 ? 87.768 49.325 20.515 1.00 43.66 63 TYR B CA 1
ATOM 4199 C C . TYR B 1 63 ? 87.083 50.551 19.930 1.00 45.16 63 TYR B C 1
ATOM 4200 O O . TYR B 1 63 ? 87.651 51.256 19.080 1.00 45.94 63 TYR B O 1
ATOM 4209 N N . PRO B 1 64 ? 85.833 50.823 20.356 1.00 41.92 64 PRO B N 1
ATOM 4210 C CA . PRO B 1 64 ? 85.129 52.025 19.924 1.00 39.86 64 PRO B CA 1
ATOM 4211 C C . PRO B 1 64 ? 85.991 53.265 20.167 1.00 40.08 64 PRO B C 1
ATOM 4212 O O . PRO B 1 64 ? 86.590 53.349 21.222 1.00 41.84 64 PRO B O 1
ATOM 4216 N N . PHE B 1 65 ? 85.983 54.199 19.209 1.00 44.32 65 PHE B N 1
ATOM 4217 C CA . PHE B 1 65 ? 86.670 55.520 19.261 1.00 43.13 65 PHE B CA 1
ATOM 4218 C C . PHE B 1 65 ? 88.191 55.375 19.133 1.00 43.08 65 PHE B C 1
ATOM 4219 O O . PHE B 1 65 ? 88.838 56.391 19.319 1.00 47.24 65 PHE B O 1
ATOM 4227 N N . GLN B 1 66 ? 88.730 54.202 18.779 1.00 46.43 66 GLN B N 1
ATOM 4228 C CA . GLN B 1 66 ? 90.169 54.064 18.426 1.00 50.71 66 GLN B CA 1
ATOM 4229 C C . GLN B 1 66 ? 90.500 55.002 17.260 1.00 52.98 66 GLN B C 1
ATOM 4230 O O . GLN B 1 66 ? 89.714 55.038 16.301 1.00 52.18 66 GLN B O 1
ATOM 4236 N N . LYS B 1 67 ? 91.633 55.711 17.348 1.00 60.69 67 LYS B N 1
ATOM 4237 C CA . LYS B 1 67 ? 92.183 56.626 16.306 1.00 69.12 67 LYS B CA 1
ATOM 4238 C C . LYS B 1 67 ? 93.303 55.886 15.566 1.00 73.23 67 LYS B C 1
ATOM 4239 O O . LYS B 1 67 ? 94.293 55.520 16.228 1.00 68.27 67 LYS B O 1
ATOM 4245 N N . ILE B 1 68 ? 93.130 55.656 14.254 1.00 82.46 68 ILE B N 1
ATOM 4246 C CA . ILE B 1 68 ? 94.029 54.816 13.396 1.00 83.61 68 ILE B CA 1
ATOM 4247 C C . ILE B 1 68 ? 95.038 55.729 12.687 1.00 73.01 68 ILE B C 1
ATOM 4248 O O . ILE B 1 68 ? 94.552 56.690 12.055 1.00 63.75 68 ILE B O 1
ATOM 4253 N N . HIS B 1 104 ? 103.453 49.404 17.128 1.00 80.17 104 HIS B N 1
ATOM 4254 C CA . HIS B 1 104 ? 103.232 48.656 18.392 1.00 85.73 104 HIS B CA 1
ATOM 4255 C C . HIS B 1 104 ? 102.324 47.454 18.096 1.00 91.39 104 HIS B C 1
ATOM 4256 O O . HIS B 1 104 ? 102.732 46.324 18.413 1.00 99.88 104 HIS B O 1
ATOM 4263 N N . THR B 1 105 ? 101.149 47.682 17.500 1.00 89.59 105 THR B N 1
ATOM 4264 C CA . THR B 1 105 ? 100.204 46.622 17.037 1.00 86.08 105 THR B CA 1
ATOM 4265 C C . THR B 1 105 ? 99.789 46.930 15.598 1.00 82.72 105 THR B C 1
ATOM 4266 O O . THR B 1 105 ? 99.305 48.028 15.314 1.00 74.41 105 THR B O 1
ATOM 4270 N N . PRO B 1 106 ? 99.958 45.990 14.638 1.00 80.13 106 PRO B N 1
ATOM 4271 C CA . PRO B 1 106 ? 99.284 46.103 13.341 1.00 74.87 106 PRO B CA 1
ATOM 4272 C C . PRO B 1 106 ? 97.754 46.262 13.488 1.00 68.50 106 PRO B C 1
ATOM 4273 O O . PRO B 1 106 ? 97.158 45.739 14.423 1.00 53.13 106 PRO B O 1
ATOM 4277 N N . GLN B 1 107 ? 97.145 47.018 12.574 1.00 60.07 107 GLN B N 1
ATOM 4278 C CA . GLN B 1 107 ? 95.678 47.179 12.493 1.00 52.68 107 GLN B CA 1
ATOM 4279 C C . GLN B 1 107 ? 95.055 45.818 12.151 1.00 48.17 107 GLN B C 1
ATOM 4280 O O . GLN B 1 107 ? 95.650 45.048 11.366 1.00 45.54 107 GLN B O 1
ATOM 4286 N N . SER B 1 108 ? 93.918 45.519 12.770 1.00 48.50 108 SER B N 1
ATOM 4287 C CA . SER B 1 108 ? 93.107 44.313 12.487 1.00 47.94 108 SER B CA 1
ATOM 4288 C C . SER B 1 108 ? 92.474 44.494 11.112 1.00 44.67 108 SER B C 1
ATOM 4289 O O . SER B 1 108 ? 91.932 45.583 10.833 1.00 38.72 108 SER B O 1
ATOM 4292 N N . THR B 1 109 ? 92.615 43.484 10.262 1.00 43.19 109 THR B N 1
ATOM 4293 C CA . THR B 1 109 ? 92.058 43.481 8.892 1.00 44.71 109 THR B CA 1
ATOM 4294 C C . THR B 1 109 ? 91.528 42.078 8.578 1.00 39.46 109 THR B C 1
ATOM 4295 O O . THR B 1 109 ? 92.129 41.077 8.997 1.00 43.18 109 THR B O 1
ATOM 4299 N N . VAL B 1 110 ? 90.402 42.011 7.899 1.00 37.70 110 VAL B N 1
ATOM 4300 C CA . VAL B 1 110 ? 89.848 40.738 7.362 1.00 38.33 110 VAL B CA 1
ATOM 4301 C C . VAL B 1 110 ? 89.924 40.815 5.829 1.00 35.90 110 VAL B C 1
ATOM 4302 O O . VAL B 1 110 ? 89.511 41.832 5.242 1.00 39.42 110 VAL B O 1
ATOM 4306 N N . HIS B 1 111 ? 90.461 39.783 5.206 1.00 36.56 111 HIS B N 1
ATOM 4307 C CA . HIS B 1 111 ? 90.522 39.648 3.731 1.00 39.53 111 HIS B CA 1
ATOM 4308 C C . HIS B 1 111 ? 89.398 38.711 3.275 1.00 41.58 111 HIS B C 1
ATOM 4309 O O . HIS B 1 111 ? 89.295 37.563 3.784 1.00 40.27 111 HIS B O 1
ATOM 4316 N N . ILE B 1 112 ? 88.567 39.194 2.359 1.00 41.89 112 ILE B N 1
ATOM 4317 C CA . ILE B 1 112 ? 87.449 38.407 1.771 1.00 42.14 112 ILE B CA 1
ATOM 4318 C C . ILE B 1 112 ? 87.850 38.060 0.343 1.00 41.18 112 ILE B C 1
ATOM 4319 O O . ILE B 1 112 ? 87.908 38.979 -0.490 1.00 45.21 112 ILE B O 1
ATOM 4324 N N . SER B 1 113 ? 88.132 36.787 0.087 1.00 44.09 113 SER B N 1
ATOM 4325 C CA . SER B 1 113 ? 88.625 36.272 -1.222 1.00 44.36 113 SER B CA 1
ATOM 4326 C C . SER B 1 113 ? 87.442 35.812 -2.091 1.00 39.91 113 SER B C 1
ATOM 4327 O O . SER B 1 113 ? 86.325 35.557 -1.546 1.00 40.85 113 SER B O 1
ATOM 4330 N N . ARG B 1 114 ? 87.686 35.663 -3.388 1.00 38.31 114 ARG B N 1
ATOM 4331 C CA . ARG B 1 114 ? 86.701 35.127 -4.352 1.00 37.29 114 ARG B CA 1
ATOM 4332 C C . ARG B 1 114 ? 86.206 33.772 -3.853 1.00 39.98 114 ARG B C 1
ATOM 4333 O O . ARG B 1 114 ? 84.976 33.546 -3.907 1.00 44.19 114 ARG B O 1
ATOM 4341 N N . HIS B 1 115 ? 87.101 32.923 -3.340 1.00 42.09 115 HIS B N 1
ATOM 4342 C CA . HIS B 1 115 ? 86.793 31.502 -3.007 1.00 43.63 115 HIS B CA 1
ATOM 4343 C C . HIS B 1 115 ? 87.276 31.168 -1.604 1.00 43.38 115 HIS B C 1
ATOM 4344 O O . HIS B 1 115 ? 88.392 31.586 -1.265 1.00 47.53 115 HIS B O 1
ATOM 4351 N N . THR B 1 116 ? 86.478 30.390 -0.867 1.00 44.37 116 THR B N 1
ATOM 4352 C CA . THR B 1 116 ? 86.846 29.825 0.451 1.00 44.22 116 THR B CA 1
ATOM 4353 C C . THR B 1 116 ? 86.283 28.410 0.561 1.00 45.82 116 THR B C 1
ATOM 4354 O O . THR B 1 116 ? 85.259 28.142 -0.092 1.00 45.11 116 THR B O 1
ATOM 4358 N N . THR B 1 117 ? 86.911 27.560 1.378 1.00 48.61 117 THR B N 1
ATOM 4359 C CA . THR B 1 117 ? 86.382 26.226 1.798 1.00 53.12 117 THR B CA 1
ATOM 4360 C C . THR B 1 117 ? 86.114 26.222 3.313 1.00 54.13 117 THR B C 1
ATOM 4361 O O . THR B 1 117 ? 85.795 25.146 3.862 1.00 54.47 117 THR B O 1
ATOM 4365 N N . ASP B 1 118 ? 86.272 27.366 3.984 1.00 46.34 118 ASP B N 1
ATOM 4366 C CA . ASP B 1 118 ? 85.950 27.474 5.425 1.00 48.49 118 ASP B CA 1
ATOM 4367 C C . ASP B 1 118 ? 84.432 27.582 5.548 1.00 50.04 118 ASP B C 1
ATOM 4368 O O . ASP B 1 118 ? 83.864 28.585 5.131 1.00 47.18 118 ASP B O 1
ATOM 4373 N N . PRO B 1 119 ? 83.725 26.570 6.112 1.00 51.36 119 PRO B N 1
ATOM 4374 C CA . PRO B 1 119 ? 82.265 26.624 6.227 1.00 48.45 119 PRO B CA 1
ATOM 4375 C C . PRO B 1 119 ? 81.698 27.741 7.120 1.00 45.90 119 PRO B C 1
ATOM 4376 O O . PRO B 1 119 ? 80.480 27.877 7.209 1.00 49.81 119 PRO B O 1
ATOM 4380 N N . LYS B 1 120 ? 82.561 28.509 7.777 1.00 44.08 120 LYS B N 1
ATOM 4381 C CA . LYS B 1 120 ? 82.134 29.574 8.710 1.00 47.81 120 LYS B CA 1
ATOM 4382 C C . LYS B 1 120 ? 82.306 30.933 8.025 1.00 45.83 120 LYS B C 1
ATOM 4383 O O . LYS B 1 120 ? 81.880 31.956 8.619 1.00 40.60 120 LYS B O 1
ATOM 4389 N N . LEU B 1 121 ? 82.833 30.935 6.794 1.00 41.52 121 LEU B N 1
ATOM 4390 C CA . LEU B 1 121 ? 83.069 32.166 5.994 1.00 44.20 121 LEU B CA 1
ATOM 4391 C C . LEU B 1 121 ? 82.203 32.154 4.743 1.00 39.81 121 LEU B C 1
ATOM 4392 O O . LEU B 1 121 ? 81.903 31.080 4.233 1.00 39.04 121 LEU B O 1
ATOM 4397 N N . ILE B 1 122 ? 81.858 33.346 4.261 1.00 41.83 122 ILE B N 1
ATOM 4398 C CA . ILE B 1 122 ? 81.222 33.546 2.929 1.00 37.51 122 ILE B CA 1
ATOM 4399 C C . ILE B 1 122 ? 82.276 34.150 2.009 1.00 36.93 122 ILE B C 1
ATOM 4400 O O . ILE B 1 122 ? 82.864 35.142 2.407 1.00 39.04 122 ILE B O 1
ATOM 4405 N N . ASP B 1 123 ? 82.508 33.534 0.849 1.00 36.02 123 ASP B N 1
ATOM 4406 C CA . ASP B 1 123 ? 83.407 34.051 -0.207 1.00 37.89 123 ASP B CA 1
ATOM 4407 C C . ASP B 1 123 ? 82.599 34.970 -1.137 1.00 37.90 123 ASP B C 1
ATOM 4408 O O . ASP B 1 123 ? 81.327 35.001 -1.040 1.00 32.26 123 ASP B O 1
ATOM 4413 N N . LEU B 1 124 ? 83.285 35.707 -2.006 1.00 35.64 124 LEU B N 1
ATOM 4414 C CA . LEU B 1 124 ? 82.590 36.658 -2.907 1.00 39.91 124 LEU B CA 1
ATOM 4415 C C . LEU B 1 124 ? 81.911 35.894 -4.055 1.00 41.53 124 LEU B C 1
ATOM 4416 O O . LEU B 1 124 ? 80.869 36.381 -4.540 1.00 39.03 124 LEU B O 1
ATOM 4421 N N . ALA B 1 125 ? 82.425 34.727 -4.459 1.00 42.53 125 ALA B N 1
ATOM 4422 C CA . ALA B 1 125 ? 81.784 33.890 -5.508 1.00 43.00 125 ALA B CA 1
ATOM 4423 C C . ALA B 1 125 ? 80.328 33.589 -5.103 1.00 39.94 125 ALA B C 1
ATOM 4424 O O . ALA B 1 125 ? 79.402 33.728 -5.941 1.00 36.05 125 ALA B O 1
ATOM 4426 N N . ARG B 1 126 ? 80.103 33.247 -3.847 1.00 36.37 126 ARG B N 1
ATOM 4427 C CA . ARG B 1 126 ? 78.718 33.034 -3.351 1.00 41.18 126 ARG B CA 1
ATOM 4428 C C . ARG B 1 126 ? 78.105 34.343 -2.821 1.00 38.99 126 ARG B C 1
ATOM 4429 O O . ARG B 1 126 ? 76.889 34.539 -3.023 1.00 38.81 126 ARG B O 1
ATOM 4437 N N . GLY B 1 127 ? 78.902 35.203 -2.177 1.00 38.01 127 GLY B N 1
ATOM 4438 C CA . GLY B 1 127 ? 78.413 36.431 -1.517 1.00 36.72 127 GLY B CA 1
ATOM 4439 C C . GLY B 1 127 ? 77.800 37.401 -2.512 1.00 36.08 127 GLY B C 1
ATOM 4440 O O . GLY B 1 127 ? 76.780 38.052 -2.176 1.00 36.94 127 GLY B O 1
ATOM 4441 N N . LEU B 1 128 ? 78.399 37.489 -3.698 1.00 34.03 128 LEU B N 1
ATOM 4442 C CA . LEU B 1 128 ? 77.931 38.339 -4.807 1.00 34.63 128 LEU B CA 1
ATOM 4443 C C . LEU B 1 128 ? 76.986 37.603 -5.765 1.00 36.39 128 LEU B C 1
ATOM 4444 O O . LEU B 1 128 ? 76.445 38.278 -6.705 1.00 34.13 128 LEU B O 1
ATOM 4449 N N . GLN B 1 129 ? 76.730 36.314 -5.535 1.00 38.26 129 GLN B N 1
ATOM 4450 C CA . GLN B 1 129 ? 75.747 35.533 -6.337 1.00 38.46 129 GLN B CA 1
ATOM 4451 C C . GLN B 1 129 ? 74.388 35.506 -5.617 1.00 40.57 129 GLN B C 1
ATOM 4452 O O . GLN B 1 129 ? 74.365 35.728 -4.382 1.00 40.63 129 GLN B O 1
ATOM 4458 N N . TYR B 1 130 ? 73.310 35.279 -6.387 1.00 39.58 130 TYR B N 1
ATOM 4459 C CA . TYR B 1 130 ? 71.949 34.937 -5.896 1.00 38.23 130 TYR B CA 1
ATOM 4460 C C . TYR B 1 130 ? 72.094 33.937 -4.751 1.00 37.13 130 TYR B C 1
ATOM 4461 O O . TYR B 1 130 ? 72.891 32.968 -4.879 1.00 34.93 130 TYR B O 1
ATOM 4470 N N . ALA B 1 131 ? 71.378 34.192 -3.659 1.00 36.86 131 ALA B N 1
ATOM 4471 C CA . ALA B 1 131 ? 71.434 33.393 -2.415 1.00 38.34 131 ALA B CA 1
ATOM 4472 C C . ALA B 1 131 ? 70.010 33.063 -1.934 1.00 35.82 131 ALA B C 1
ATOM 4473 O O . ALA B 1 131 ? 69.081 33.736 -2.330 1.00 33.95 131 ALA B O 1
ATOM 4475 N N . ALA B 1 132 ? 69.852 32.074 -1.071 1.00 36.85 132 ALA B N 1
ATOM 4476 C CA . ALA B 1 132 ? 68.560 31.771 -0.407 1.00 37.39 132 ALA B CA 1
ATOM 4477 C C . ALA B 1 132 ? 68.076 33.041 0.294 1.00 34.80 132 ALA B C 1
ATOM 4478 O O . ALA B 1 132 ? 68.901 33.714 0.954 1.00 33.95 132 ALA B O 1
ATOM 4480 N N . VAL B 1 133 ? 66.780 33.313 0.194 1.00 31.14 133 VAL B N 1
ATOM 4481 C CA . VAL B 1 133 ? 66.173 34.582 0.671 1.00 35.23 133 VAL B CA 1
ATOM 4482 C C . VAL B 1 133 ? 66.304 34.688 2.191 1.00 35.23 133 VAL B C 1
ATOM 4483 O O . VAL B 1 133 ? 66.381 35.825 2.665 1.00 35.84 133 VAL B O 1
ATOM 4487 N N . GLU B 1 134 ? 66.326 33.561 2.908 1.00 33.86 134 GLU B N 1
ATOM 4488 C CA . GLU B 1 134 ? 66.428 33.504 4.394 1.00 33.25 134 GLU B CA 1
ATOM 4489 C C . GLU B 1 134 ? 67.847 33.861 4.863 1.00 33.50 134 GLU B C 1
ATOM 4490 O O . GLU B 1 134 ? 68.025 34.157 6.057 1.00 33.47 134 GLU B O 1
ATOM 4496 N N . GLY B 1 135 ? 68.832 33.819 3.974 1.00 31.78 135 GLY B N 1
ATOM 4497 C CA . GLY B 1 135 ? 70.185 34.308 4.264 1.00 32.13 135 GLY B CA 1
ATOM 4498 C C . GLY B 1 135 ? 71.237 33.269 3.940 1.00 35.31 135 GLY B C 1
ATOM 4499 O O . GLY B 1 135 ? 70.887 32.078 3.719 1.00 36.53 135 GLY B O 1
ATOM 4500 N N . HIS B 1 136 ? 72.498 33.699 3.934 1.00 35.99 136 HIS B N 1
ATOM 4501 C CA . HIS B 1 136 ? 73.673 32.806 3.773 1.00 34.23 136 HIS B CA 1
ATOM 4502 C C . HIS B 1 136 ? 73.799 31.911 5.001 1.00 34.85 136 HIS B C 1
ATOM 4503 O O . HIS B 1 136 ? 73.548 32.389 6.081 1.00 37.49 136 HIS B O 1
ATOM 4510 N N . ALA B 1 137 ? 74.239 30.673 4.808 1.00 38.44 137 ALA B N 1
ATOM 4511 C CA . ALA B 1 137 ? 74.224 29.588 5.808 1.00 38.59 137 ALA B CA 1
ATOM 4512 C C . ALA B 1 137 ? 75.131 29.954 6.982 1.00 36.77 137 ALA B C 1
ATOM 4513 O O . ALA B 1 137 ? 74.761 29.764 8.135 1.00 36.00 137 ALA B O 1
ATOM 4515 N N . PRO B 1 138 ? 76.374 30.415 6.755 1.00 35.18 138 PRO B N 1
ATOM 4516 C CA . PRO B 1 138 ? 77.261 30.728 7.872 1.00 38.20 138 PRO B CA 1
ATOM 4517 C C . PRO B 1 138 ? 76.727 31.868 8.767 1.00 38.01 138 PRO B C 1
ATOM 4518 O O . PRO B 1 138 ? 77.087 31.931 9.926 1.00 40.00 138 PRO B O 1
ATOM 4522 N N . LEU B 1 139 ? 75.898 32.761 8.225 1.00 38.54 139 LEU B N 1
ATOM 4523 C CA . LEU B 1 139 ? 75.390 33.909 9.013 1.00 38.05 139 LEU B CA 1
ATOM 4524 C C . LEU B 1 139 ? 74.190 33.420 9.807 1.00 37.86 139 LEU B C 1
ATOM 4525 O O . LEU B 1 139 ? 74.047 33.872 10.966 1.00 34.03 139 LEU B O 1
ATOM 4530 N N . LEU B 1 140 ? 73.346 32.588 9.181 1.00 36.94 140 LEU B N 1
ATOM 4531 C CA . LEU B 1 140 ? 72.216 31.925 9.873 1.00 36.83 140 LEU B CA 1
ATOM 4532 C C . LEU B 1 140 ? 72.799 31.096 11.025 1.00 38.26 140 LEU B C 1
ATOM 4533 O O . LEU B 1 140 ? 72.310 31.277 12.128 1.00 36.86 140 LEU B O 1
ATOM 4538 N N . GLN B 1 141 ? 73.847 30.287 10.798 1.00 38.95 141 GLN B N 1
ATOM 4539 C CA . GLN B 1 141 ? 74.420 29.437 11.876 1.00 41.85 141 GLN B CA 1
ATOM 4540 C C . GLN B 1 141 ? 74.944 30.342 13.001 1.00 43.64 141 GLN B C 1
ATOM 4541 O O . GLN B 1 141 ? 74.622 30.047 14.183 1.00 39.75 141 GLN B O 1
ATOM 4547 N N . PHE B 1 142 ? 75.679 31.413 12.681 1.00 41.19 142 PHE B N 1
ATOM 4548 C CA . PHE B 1 142 ? 76.202 32.335 13.719 1.00 41.12 142 PHE B CA 1
ATOM 4549 C C . PHE B 1 142 ? 75.047 32.866 14.568 1.00 40.22 142 PHE B C 1
ATOM 4550 O O . PHE B 1 142 ? 75.185 32.867 15.792 1.00 38.81 142 PHE B O 1
ATOM 4558 N N . ALA B 1 143 ? 73.949 33.294 13.943 1.00 41.37 143 ALA B N 1
ATOM 4559 C CA . ALA B 1 143 ? 72.755 33.807 14.668 1.00 42.97 143 ALA B CA 1
ATOM 4560 C C . ALA B 1 143 ? 72.164 32.692 15.560 1.00 38.97 143 ALA B C 1
ATOM 4561 O O . ALA B 1 143 ? 71.823 33.021 16.699 1.00 35.88 143 ALA B O 1
ATOM 4563 N N . ARG B 1 144 ? 72.042 31.439 15.092 1.00 36.64 144 ARG B N 1
ATOM 4564 C CA . ARG B 1 144 ? 71.585 30.316 15.966 1.00 40.93 144 ARG B CA 1
ATOM 4565 C C . ARG B 1 144 ? 72.505 30.237 17.197 1.00 37.03 144 ARG B C 1
ATOM 4566 O O . ARG B 1 144 ? 72.000 30.258 18.318 1.00 38.51 144 ARG B O 1
ATOM 4574 N N . ASP B 1 145 ? 73.814 30.156 16.976 1.00 36.42 145 ASP B N 1
ATOM 4575 C CA . ASP B 1 145 ? 74.834 29.926 18.027 1.00 37.13 145 ASP B CA 1
ATOM 4576 C C . ASP B 1 145 ? 74.780 31.062 19.047 1.00 37.98 145 ASP B C 1
ATOM 4577 O O . ASP B 1 145 ? 74.848 30.770 20.256 1.00 37.87 145 ASP B O 1
ATOM 4582 N N . PHE B 1 146 ? 74.629 32.303 18.569 1.00 36.58 146 PHE B N 1
ATOM 4583 C CA . PHE B 1 146 ? 74.572 33.539 19.385 1.00 35.27 146 PHE B CA 1
ATOM 4584 C C . PHE B 1 146 ? 73.344 33.486 20.282 1.00 36.32 146 PHE B C 1
ATOM 4585 O O . PHE B 1 146 ? 73.465 33.830 21.465 1.00 39.57 146 PHE B O 1
ATOM 4593 N N . ILE B 1 147 ? 72.185 33.119 19.718 1.00 39.63 147 ILE B N 1
ATOM 4594 C CA . ILE B 1 147 ? 70.899 33.019 20.475 1.00 39.34 147 ILE B CA 1
ATOM 4595 C C . ILE B 1 147 ? 70.977 31.829 21.453 1.00 38.45 147 ILE B C 1
ATOM 4596 O O . ILE B 1 147 ? 70.517 31.963 22.587 1.00 40.89 147 ILE B O 1
ATOM 4601 N N . ILE B 1 148 ? 71.583 30.714 21.071 1.00 37.11 148 ILE B N 1
ATOM 4602 C CA . ILE B 1 148 ? 71.776 29.579 22.016 1.00 42.34 148 ILE B CA 1
ATOM 4603 C C . ILE B 1 148 ? 72.601 30.092 23.212 1.00 39.64 148 ILE B C 1
ATOM 4604 O O . ILE B 1 148 ? 72.190 29.838 24.346 1.00 41.54 148 ILE B O 1
ATOM 4609 N N . ARG B 1 149 ? 73.669 30.856 22.967 1.00 38.70 149 ARG B N 1
ATOM 4610 C CA . ARG B 1 149 ? 74.562 31.373 24.041 1.00 39.21 149 ARG B CA 1
ATOM 4611 C C . ARG B 1 149 ? 73.803 32.373 24.943 1.00 38.49 149 ARG B C 1
ATOM 4612 O O . ARG B 1 149 ? 73.903 32.257 26.179 1.00 33.63 149 ARG B O 1
ATOM 4620 N N . THR B 1 150 ? 73.058 33.319 24.365 1.00 37.11 150 THR B N 1
ATOM 4621 C CA . THR B 1 150 ? 72.526 34.505 25.100 1.00 42.74 150 THR B CA 1
ATOM 4622 C C . THR B 1 150 ? 71.095 34.285 25.596 1.00 35.93 150 THR B C 1
ATOM 4623 O O . THR B 1 150 ? 70.769 34.829 26.671 1.00 35.58 150 THR B O 1
ATOM 4627 N N . HIS B 1 151 ? 70.263 33.582 24.829 1.00 37.58 151 HIS B N 1
ATOM 4628 C CA . HIS B 1 151 ? 68.782 33.602 25.012 1.00 38.97 151 HIS B CA 1
ATOM 4629 C C . HIS B 1 151 ? 68.123 32.324 24.481 1.00 37.98 151 HIS B C 1
ATOM 4630 O O . HIS B 1 151 ? 67.190 32.462 23.693 1.00 37.67 151 HIS B O 1
ATOM 4637 N N . LYS B 1 152 ? 68.599 31.143 24.881 1.00 39.92 152 LYS B N 1
ATOM 4638 C CA . LYS B 1 152 ? 68.166 29.823 24.338 1.00 44.59 152 LYS B CA 1
ATOM 4639 C C . LYS B 1 152 ? 66.652 29.683 24.480 1.00 41.05 152 LYS B C 1
ATOM 4640 O O . LYS B 1 152 ? 66.123 29.757 25.583 1.00 45.15 152 LYS B O 1
ATOM 4646 N N . PRO B 1 153 ? 65.890 29.487 23.380 1.00 39.33 153 PRO B N 1
ATOM 4647 C CA . PRO B 1 153 ? 64.466 29.172 23.491 1.00 39.93 153 PRO B CA 1
ATOM 4648 C C . PRO B 1 153 ? 64.207 27.899 24.318 1.00 39.51 153 PRO B C 1
ATOM 4649 O O . PRO B 1 153 ? 65.022 26.996 24.315 1.00 38.41 153 PRO B O 1
ATOM 4653 N N . ASN B 1 154 ? 63.088 27.861 25.023 1.00 39.88 154 ASN B N 1
ATOM 4654 C CA . ASN B 1 154 ? 62.715 26.728 25.902 1.00 41.06 154 ASN B CA 1
ATOM 4655 C C . ASN B 1 154 ? 61.925 25.698 25.096 1.00 39.98 154 ASN B C 1
ATOM 4656 O O . ASN B 1 154 ? 60.921 25.203 25.631 1.00 43.66 154 ASN B O 1
ATOM 4661 N N . TYR B 1 155 ? 62.318 25.435 23.842 1.00 39.07 155 TYR B N 1
ATOM 4662 C CA . TYR B 1 155 ? 61.700 24.417 22.936 1.00 37.68 155 TYR B CA 1
ATOM 4663 C C . TYR B 1 155 ? 62.653 24.252 21.760 1.00 39.64 155 TYR B C 1
ATOM 4664 O O . TYR B 1 155 ? 63.584 25.084 21.648 1.00 44.79 155 TYR B O 1
ATOM 4673 N N . ASP B 1 156 ? 62.430 23.253 20.913 1.00 40.87 156 ASP B N 1
ATOM 4674 C CA . ASP B 1 156 ? 63.458 22.742 19.961 1.00 47.83 156 ASP B CA 1
ATOM 4675 C C . ASP B 1 156 ? 63.171 23.171 18.509 1.00 44.50 156 ASP B C 1
ATOM 4676 O O . ASP B 1 156 ? 64.145 23.238 17.725 1.00 46.89 156 ASP B O 1
ATOM 4681 N N . ASP B 1 157 ? 61.920 23.500 18.181 1.00 43.79 157 ASP B N 1
ATOM 4682 C CA . ASP B 1 157 ? 61.406 23.686 16.796 1.00 48.13 157 ASP B CA 1
ATOM 4683 C C . ASP B 1 157 ? 61.422 25.167 16.391 1.00 43.53 157 ASP B C 1
ATOM 4684 O O . ASP B 1 157 ? 60.440 25.641 15.779 1.00 38.65 157 ASP B O 1
ATOM 4689 N N . TRP B 1 158 ? 62.510 25.864 16.706 1.00 41.21 158 TRP B N 1
ATOM 4690 C CA . TRP B 1 158 ? 62.712 27.295 16.379 1.00 40.07 158 TRP B CA 1
ATOM 4691 C C . TRP B 1 158 ? 63.717 27.393 15.238 1.00 37.49 158 TRP B C 1
ATOM 4692 O O . TRP B 1 158 ? 64.464 26.400 14.992 1.00 32.35 158 TRP B O 1
ATOM 4703 N N . ASN B 1 159 ? 63.757 28.559 14.606 1.00 35.86 159 ASN B N 1
ATOM 4704 C CA . ASN B 1 159 ? 64.754 28.854 13.555 1.00 38.72 159 ASN B CA 1
ATOM 4705 C C . ASN B 1 159 ? 65.006 30.365 13.484 1.00 37.49 159 ASN B C 1
ATOM 4706 O O . ASN B 1 159 ? 64.277 31.141 14.126 1.00 38.85 159 ASN B O 1
ATOM 4711 N N . VAL B 1 160 ? 66.049 30.758 12.758 1.00 36.52 160 VAL B N 1
ATOM 4712 C CA . VAL B 1 160 ? 66.387 32.178 12.529 1.00 37.33 160 VAL B CA 1
ATOM 4713 C C . VAL B 1 160 ? 66.147 32.479 11.044 1.00 36.37 160 VAL B C 1
ATOM 4714 O O . VAL B 1 160 ? 66.071 31.543 10.250 1.00 36.77 160 VAL B O 1
ATOM 4718 N N . PHE B 1 161 ? 66.068 33.764 10.712 1.00 33.89 161 PHE B N 1
ATOM 4719 C CA . PHE B 1 161 ? 65.849 34.314 9.354 1.00 34.00 161 PHE B CA 1
ATOM 4720 C C . PHE B 1 161 ? 66.539 35.682 9.263 1.00 33.61 161 PHE B C 1
ATOM 4721 O O . PHE B 1 161 ? 66.209 36.574 10.060 1.00 34.88 161 PHE B O 1
ATOM 4729 N N . ILE B 1 162 ? 67.464 35.840 8.324 1.00 32.56 162 ILE B N 1
ATOM 4730 C CA . ILE B 1 162 ? 68.204 37.115 8.140 1.00 34.14 162 ILE B CA 1
ATOM 4731 C C . ILE B 1 162 ? 67.211 38.161 7.612 1.00 33.74 162 ILE B C 1
ATOM 4732 O O . ILE B 1 162 ? 66.503 37.870 6.621 1.00 34.91 162 ILE B O 1
ATOM 4737 N N . THR B 1 163 ? 67.183 39.332 8.261 1.00 31.48 163 THR B N 1
ATOM 4738 C CA . THR B 1 163 ? 66.357 40.505 7.883 1.00 29.82 163 THR B CA 1
ATOM 4739 C C . THR B 1 163 ? 67.243 41.676 7.478 1.00 30.04 163 THR B C 1
ATOM 4740 O O . THR B 1 163 ? 68.482 41.564 7.561 1.00 30.76 163 THR B O 1
ATOM 4744 N N . THR B 1 164 ? 66.620 42.785 7.103 1.00 30.61 164 THR B N 1
ATOM 4745 C CA . THR B 1 164 ? 67.349 44.029 6.765 1.00 32.08 164 THR B CA 1
ATOM 4746 C C . THR B 1 164 ? 67.324 44.992 7.961 1.00 31.46 164 THR B C 1
ATOM 4747 O O . THR B 1 164 ? 67.565 46.170 7.747 1.00 31.22 164 THR B O 1
ATOM 4751 N N . GLY B 1 165 ? 67.076 44.491 9.171 1.00 32.91 165 GLY B N 1
ATOM 4752 C CA . GLY B 1 165 ? 67.116 45.284 10.415 1.00 31.90 165 GLY B CA 1
ATOM 4753 C C . GLY B 1 165 ? 65.914 45.041 11.298 1.00 29.90 165 GLY B C 1
ATOM 4754 O O . GLY B 1 165 ? 65.092 44.177 10.984 1.00 36.19 165 GLY B O 1
ATOM 4755 N N . ALA B 1 166 ? 65.786 45.809 12.365 1.00 29.96 166 ALA B N 1
ATOM 4756 C CA . ALA B 1 166 ? 64.709 45.642 13.354 1.00 31.39 166 ALA B CA 1
ATOM 4757 C C . ALA B 1 166 ? 63.342 45.954 12.726 1.00 32.71 166 ALA B C 1
ATOM 4758 O O . ALA B 1 166 ? 62.409 45.144 12.900 1.00 33.91 166 ALA B O 1
ATOM 4760 N N . SER B 1 167 ? 63.230 47.079 12.028 1.00 32.57 167 SER B N 1
ATOM 4761 C CA . SER B 1 167 ? 61.989 47.554 11.373 1.00 33.18 167 SER B CA 1
ATOM 4762 C C . SER B 1 167 ? 61.519 46.535 10.323 1.00 36.88 167 SER B C 1
ATOM 4763 O O . SER B 1 167 ? 60.307 46.243 10.249 1.00 35.69 167 SER B O 1
ATOM 4766 N N . ASP B 1 168 ? 62.449 45.955 9.569 1.00 35.04 168 ASP B N 1
ATOM 4767 C CA . ASP B 1 168 ? 62.156 44.815 8.677 1.00 33.71 168 ASP B CA 1
ATOM 4768 C C . ASP B 1 168 ? 61.607 43.596 9.467 1.00 34.93 168 ASP B C 1
ATOM 4769 O O . ASP B 1 168 ? 60.581 42.982 9.012 1.00 32.28 168 ASP B O 1
ATOM 4774 N N . GLY B 1 169 ? 62.271 43.203 10.562 1.00 32.93 169 GLY B N 1
ATOM 4775 C CA . GLY B 1 169 ? 61.794 42.133 11.468 1.00 33.28 169 GLY B CA 1
ATOM 4776 C C . GLY B 1 169 ? 60.390 42.402 12.012 1.00 32.76 169 GLY B C 1
ATOM 4777 O O . GLY B 1 169 ? 59.559 41.488 12.001 1.00 30.18 169 GLY B O 1
ATOM 4778 N N . LEU B 1 170 ? 60.128 43.634 12.454 1.00 32.58 170 LEU B N 1
ATOM 4779 C CA . LEU B 1 170 ? 58.821 44.075 13.013 1.00 31.35 170 LEU B CA 1
ATOM 4780 C C . LEU B 1 170 ? 57.708 44.035 11.955 1.00 31.46 170 LEU B C 1
ATOM 4781 O O . LEU B 1 170 ? 56.557 43.707 12.295 1.00 33.82 170 LEU B O 1
ATOM 4786 N N . ASN B 1 171 ? 58.011 44.383 10.715 1.00 32.42 171 ASN B N 1
ATOM 4787 C CA . ASN B 1 171 ? 57.024 44.312 9.612 1.00 30.30 171 ASN B CA 1
ATOM 4788 C C . ASN B 1 171 ? 56.735 42.840 9.295 1.00 28.67 171 ASN B C 1
ATOM 4789 O O . ASN B 1 171 ? 55.577 42.486 9.104 1.00 26.76 171 ASN B O 1
ATOM 4794 N N . LYS B 1 172 ? 57.769 42.016 9.277 1.00 28.70 172 LYS B N 1
ATOM 4795 C CA . LYS B 1 172 ? 57.646 40.559 9.093 1.00 28.64 172 LYS B CA 1
ATOM 4796 C C . LYS B 1 172 ? 56.733 39.986 10.190 1.00 32.25 172 LYS B C 1
ATOM 4797 O O . LYS B 1 172 ? 55.884 39.143 9.881 1.00 33.27 172 LYS B O 1
ATOM 4803 N N . ALA B 1 173 ? 56.893 40.429 11.436 1.00 32.55 173 ALA B N 1
ATOM 4804 C CA . ALA B 1 173 ? 56.152 39.903 12.593 1.00 31.77 173 ALA B CA 1
ATOM 4805 C C . ALA B 1 173 ? 54.712 40.396 12.542 1.00 32.09 173 ALA B C 1
ATOM 4806 O O . ALA B 1 173 ? 53.824 39.604 12.821 1.00 30.81 173 ALA B O 1
ATOM 4808 N N . ALA B 1 174 ? 54.490 41.682 12.290 1.00 29.95 174 ALA B N 1
ATOM 4809 C CA . ALA B 1 174 ? 53.127 42.233 12.131 1.00 32.16 174 ALA B CA 1
ATOM 4810 C C . ALA B 1 174 ? 52.411 41.439 11.032 1.00 31.34 174 ALA B C 1
ATOM 4811 O O . ALA B 1 174 ? 51.292 40.969 11.269 1.00 31.96 174 ALA B O 1
ATOM 4813 N N . ASP B 1 175 ? 53.079 41.188 9.907 1.00 34.46 175 ASP B N 1
ATOM 4814 C CA . ASP B 1 175 ? 52.461 40.443 8.775 1.00 32.06 175 ASP B CA 1
ATOM 4815 C C . ASP B 1 175 ? 52.098 39.016 9.210 1.00 31.25 175 ASP B C 1
ATOM 4816 O O . ASP B 1 175 ? 50.980 38.590 8.912 1.00 36.58 175 ASP B O 1
ATOM 4821 N N . VAL B 1 176 ? 53.001 38.302 9.883 1.00 30.49 176 VAL B N 1
ATOM 4822 C CA . VAL B 1 176 ? 52.847 36.850 10.152 1.00 30.45 176 VAL B CA 1
ATOM 4823 C C . VAL B 1 176 ? 51.799 36.634 11.243 1.00 33.57 176 VAL B C 1
ATOM 4824 O O . VAL B 1 176 ? 51.245 35.515 11.269 1.00 32.53 176 VAL B O 1
ATOM 4828 N N . PHE B 1 177 ? 51.543 37.611 12.131 1.00 32.05 177 PHE B N 1
ATOM 4829 C CA . PHE B 1 177 ? 50.574 37.429 13.253 1.00 34.78 177 PHE B CA 1
ATOM 4830 C C . PHE B 1 177 ? 49.250 38.193 13.048 1.00 34.06 177 PHE B C 1
ATOM 4831 O O . PHE B 1 177 ? 48.270 37.758 13.651 1.00 37.17 177 PHE B O 1
ATOM 4839 N N . LEU B 1 178 ? 49.182 39.276 12.273 1.00 31.66 178 LEU B N 1
ATOM 4840 C CA . LEU B 1 178 ? 47.971 40.135 12.265 1.00 31.85 178 LEU B CA 1
ATOM 4841 C C . LEU B 1 178 ? 47.226 40.062 10.924 1.00 34.67 178 LEU B C 1
ATOM 4842 O O . LEU B 1 178 ? 47.756 40.488 9.904 1.00 38.83 178 LEU B O 1
ATOM 4847 N N . ASP B 1 179 ? 45.993 39.597 10.935 1.00 37.03 179 ASP B N 1
ATOM 4848 C CA . ASP B 1 179 ? 45.063 39.726 9.785 1.00 36.82 179 ASP B CA 1
ATOM 4849 C C . ASP B 1 179 ? 44.387 41.083 9.872 1.00 37.45 179 ASP B C 1
ATOM 4850 O O . ASP B 1 179 ? 44.443 41.716 10.957 1.00 35.75 179 ASP B O 1
ATOM 4855 N N . ASP B 1 180 ? 43.760 41.478 8.774 1.00 40.34 180 ASP B N 1
ATOM 4856 C CA . ASP B 1 180 ? 42.893 42.679 8.669 1.00 45.76 180 ASP B CA 1
ATOM 4857 C C . ASP B 1 180 ? 41.818 42.600 9.764 1.00 40.04 180 ASP B C 1
ATOM 4858 O O . ASP B 1 180 ? 41.149 41.574 9.836 1.00 40.80 180 ASP B O 1
ATOM 4863 N N . GLY B 1 181 ? 41.692 43.627 10.600 1.00 35.74 181 GLY B N 1
ATOM 4864 C CA . GLY B 1 181 ? 40.702 43.663 11.685 1.00 36.32 181 GLY B CA 1
ATOM 4865 C C . GLY B 1 181 ? 41.266 43.228 13.030 1.00 33.84 181 GLY B C 1
ATOM 4866 O O . GLY B 1 181 ? 40.605 43.466 14.056 1.00 38.94 181 GLY B O 1
ATOM 4867 N N . ASP B 1 182 ? 42.419 42.566 13.070 1.00 32.73 182 ASP B N 1
ATOM 4868 C CA . ASP B 1 182 ? 42.996 42.108 14.362 1.00 34.42 182 ASP B CA 1
ATOM 4869 C C . ASP B 1 182 ? 43.419 43.320 15.209 1.00 35.63 182 ASP B C 1
ATOM 4870 O O . ASP B 1 182 ? 43.571 44.443 14.692 1.00 36.01 182 ASP B O 1
ATOM 4875 N N . VAL B 1 183 ? 43.531 43.102 16.506 1.00 38.99 183 VAL B N 1
ATOM 4876 C CA . VAL B 1 183 ? 44.019 44.114 17.484 1.00 40.88 183 VAL B CA 1
ATOM 4877 C C . VAL B 1 183 ? 45.442 43.718 17.905 1.00 37.55 183 VAL B C 1
ATOM 4878 O O . VAL B 1 183 ? 45.664 42.539 18.195 1.00 35.72 183 VAL B O 1
ATOM 4882 N N . ILE B 1 184 ? 46.376 44.666 17.922 1.00 34.86 184 ILE B N 1
ATOM 4883 C CA . ILE B 1 184 ? 47.681 44.443 18.594 1.00 32.82 184 ILE B CA 1
ATOM 4884 C C . ILE B 1 184 ? 47.777 45.422 19.753 1.00 32.58 184 ILE B C 1
ATOM 4885 O O . ILE B 1 184 ? 47.418 46.619 19.591 1.00 31.08 184 ILE B O 1
ATOM 4890 N N . LEU B 1 185 ? 48.188 44.877 20.882 1.00 30.15 185 LEU B N 1
ATOM 4891 C CA . LEU B 1 185 ? 48.490 45.609 22.131 1.00 31.88 185 LEU B CA 1
ATOM 4892 C C . LEU B 1 185 ? 49.871 46.235 21.968 1.00 31.99 185 LEU B C 1
ATOM 4893 O O . LEU B 1 185 ? 50.837 45.465 21.725 1.00 31.11 185 LEU B O 1
ATOM 4898 N N . VAL B 1 186 ? 49.961 47.553 22.107 1.00 29.58 186 VAL B N 1
ATOM 4899 C CA . VAL B 1 186 ? 51.243 48.283 21.957 1.00 30.38 186 VAL B CA 1
ATOM 4900 C C . VAL B 1 186 ? 51.459 49.142 23.205 1.00 33.72 186 VAL B C 1
ATOM 4901 O O . VAL B 1 186 ? 50.495 49.808 23.655 1.00 32.89 186 VAL B O 1
ATOM 4905 N N . GLU B 1 187 ? 52.682 49.128 23.737 1.00 33.44 187 GLU B N 1
ATOM 4906 C CA . GLU B 1 187 ? 53.125 50.082 24.798 1.00 33.57 187 GLU B CA 1
ATOM 4907 C C . GLU B 1 187 ? 52.736 51.505 24.378 1.00 33.02 187 GLU B C 1
ATOM 4908 O O . GLU B 1 187 ? 53.051 51.881 23.261 1.00 36.83 187 GLU B O 1
ATOM 4914 N N . GLU B 1 188 ? 52.076 52.246 25.272 1.00 32.82 188 GLU B N 1
ATOM 4915 C CA . GLU B 1 188 ? 51.418 53.547 24.983 1.00 34.88 188 GLU B CA 1
ATOM 4916 C C . GLU B 1 188 ? 52.448 54.551 24.467 1.00 35.70 188 GLU B C 1
ATOM 4917 O O . GLU B 1 188 ? 52.033 55.393 23.679 1.00 32.50 188 GLU B O 1
ATOM 4923 N N . PHE B 1 189 ? 53.707 54.472 24.926 1.00 33.29 189 PHE B N 1
ATOM 4924 C CA . PHE B 1 189 ? 54.874 55.134 24.279 1.00 32.69 189 PHE B CA 1
ATOM 4925 C C . PHE B 1 189 ? 55.705 54.023 23.658 1.00 36.08 189 PHE B C 1
ATOM 4926 O O . PHE B 1 189 ? 56.010 53.024 24.385 1.00 35.03 189 PHE B O 1
ATOM 4934 N N . THR B 1 190 ? 56.017 54.167 22.372 1.00 31.94 190 THR B N 1
ATOM 4935 C CA . THR B 1 190 ? 56.596 53.063 21.583 1.00 31.07 190 THR B CA 1
ATOM 4936 C C . THR B 1 190 ? 57.527 53.601 20.486 1.00 36.62 190 THR B C 1
ATOM 4937 O O . THR B 1 190 ? 57.698 54.849 20.340 1.00 37.17 190 THR B O 1
ATOM 4941 N N . PHE B 1 191 ? 58.145 52.661 19.780 1.00 37.27 191 PHE B N 1
ATOM 4942 C CA . PHE B 1 191 ? 58.814 52.852 18.478 1.00 37.20 191 PHE B CA 1
ATOM 4943 C C . PHE B 1 191 ? 57.717 53.067 17.431 1.00 33.55 191 PHE B C 1
ATOM 4944 O O . PHE B 1 191 ? 57.194 52.095 16.866 1.00 32.28 191 PHE B O 1
ATOM 4952 N N . SER B 1 192 ? 57.374 54.339 17.231 1.00 36.49 192 SER B N 1
ATOM 4953 C CA . SER B 1 192 ? 56.368 54.889 16.271 1.00 38.13 192 SER B CA 1
ATOM 4954 C C . SER B 1 192 ? 56.328 54.142 14.937 1.00 32.59 192 SER B C 1
ATOM 4955 O O . SER B 1 192 ? 55.248 53.847 14.446 1.00 32.21 192 SER B O 1
ATOM 4958 N N . PRO B 1 193 ? 57.453 53.857 14.254 1.00 29.78 193 PRO B N 1
ATOM 4959 C CA . PRO B 1 193 ? 57.355 53.234 12.948 1.00 32.84 193 PRO B CA 1
ATOM 4960 C C . PRO B 1 193 ? 56.599 51.892 13.007 1.00 34.22 193 PRO B C 1
ATOM 4961 O O . PRO B 1 193 ? 55.929 51.561 12.027 1.00 32.71 193 PRO B O 1
ATOM 4965 N N . PHE B 1 194 ? 56.625 51.193 14.146 1.00 31.26 194 PHE B N 1
ATOM 4966 C CA . PHE B 1 194 ? 55.860 49.931 14.318 1.00 31.60 194 PHE B CA 1
ATOM 4967 C C . PHE B 1 194 ? 54.386 50.090 13.884 1.00 35.12 194 PHE B C 1
ATOM 4968 O O . PHE B 1 194 ? 53.787 49.165 13.261 1.00 37.37 194 PHE B O 1
ATOM 4976 N N . LEU B 1 195 ? 53.767 51.212 14.223 1.00 32.57 195 LEU B N 1
ATOM 4977 C CA . LEU B 1 195 ? 52.344 51.440 13.891 1.00 33.42 195 LEU B CA 1
ATOM 4978 C C . LEU B 1 195 ? 52.138 51.444 12.370 1.00 36.50 195 LEU B C 1
ATOM 4979 O O . LEU B 1 195 ? 51.016 51.126 11.926 1.00 37.26 195 LEU B O 1
ATOM 4984 N N . ARG B 1 196 ? 53.155 51.773 11.576 1.00 34.51 196 ARG B N 1
ATOM 4985 C CA . ARG B 1 196 ? 53.016 51.709 10.102 1.00 35.93 196 ARG B CA 1
ATOM 4986 C C . ARG B 1 196 ? 52.846 50.238 9.684 1.00 34.88 196 ARG B C 1
ATOM 4987 O O . ARG B 1 196 ? 52.014 49.942 8.791 1.00 35.36 196 ARG B O 1
ATOM 4995 N N . PHE B 1 197 ? 53.598 49.337 10.318 1.00 31.95 197 PHE B N 1
ATOM 4996 C CA . PHE B 1 197 ? 53.627 47.896 9.982 1.00 31.99 197 PHE B CA 1
ATOM 4997 C C . PHE B 1 197 ? 52.332 47.244 10.466 1.00 30.52 197 PHE B C 1
ATOM 4998 O O . PHE B 1 197 ? 51.799 46.419 9.730 1.00 32.41 197 PHE B O 1
ATOM 5006 N N . SER B 1 198 ? 51.839 47.603 11.652 1.00 32.41 198 SER B N 1
ATOM 5007 C CA . SER B 1 198 ? 50.562 47.055 12.165 1.00 35.13 198 SER B CA 1
ATOM 5008 C C . SER B 1 198 ? 49.443 47.615 11.263 1.00 37.04 198 SER B C 1
ATOM 5009 O O . SER B 1 198 ? 48.636 46.808 10.765 1.00 35.36 198 SER B O 1
ATOM 5012 N N . ASP B 1 199 ? 49.465 48.912 10.958 1.00 37.89 199 ASP B N 1
ATOM 5013 C CA . ASP B 1 199 ? 48.481 49.546 10.036 1.00 43.62 199 ASP B CA 1
ATOM 5014 C C . ASP B 1 199 ? 48.492 48.808 8.677 1.00 43.98 199 ASP B C 1
ATOM 5015 O O . ASP B 1 199 ? 47.413 48.484 8.154 1.00 40.92 199 ASP B O 1
ATOM 5020 N N . ASN B 1 200 ? 49.672 48.512 8.139 1.00 39.59 200 ASN B N 1
ATOM 5021 C CA . ASN B 1 200 ? 49.840 47.744 6.885 1.00 35.26 200 ASN B CA 1
ATOM 5022 C C . ASN B 1 200 ? 49.133 46.39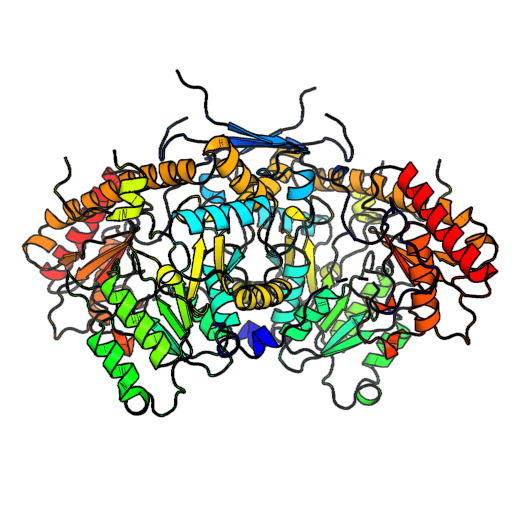0 6.979 1.00 37.26 200 ASN B C 1
ATOM 5023 O O . ASN B 1 200 ? 48.712 45.896 5.955 1.00 35.69 200 ASN B O 1
ATOM 5028 N N . ALA B 1 201 ? 49.094 45.755 8.147 1.00 37.58 201 ALA B N 1
ATOM 5029 C CA . ALA B 1 201 ? 48.555 44.383 8.276 1.00 38.01 201 ALA B CA 1
ATOM 5030 C C . ALA B 1 201 ? 47.044 44.474 8.454 1.00 38.48 201 ALA B C 1
ATOM 5031 O O . ALA B 1 201 ? 46.436 43.409 8.547 1.00 41.66 201 ALA B O 1
ATOM 5033 N N . GLY B 1 202 ? 46.505 45.696 8.529 1.00 36.16 202 GLY B N 1
ATOM 5034 C CA . GLY B 1 202 ? 45.090 46.019 8.787 1.00 39.35 202 GLY B CA 1
ATOM 5035 C C . GLY B 1 202 ? 44.687 45.957 10.274 1.00 40.36 202 GLY B C 1
ATOM 5036 O O . GLY B 1 202 ? 43.470 45.943 10.568 1.00 37.94 202 GLY B O 1
ATOM 5037 N N . ALA B 1 203 ? 45.643 45.960 11.202 1.00 38.49 203 ALA B N 1
ATOM 5038 C CA . ALA B 1 203 ? 45.386 45.771 12.649 1.00 41.65 203 ALA B CA 1
ATOM 5039 C C . ALA B 1 203 ? 45.179 47.127 13.331 1.00 42.74 203 ALA B C 1
ATOM 5040 O O . ALA B 1 203 ? 45.751 48.142 12.854 1.00 43.46 203 ALA B O 1
ATOM 5042 N N . LYS B 1 204 ? 44.373 47.151 14.390 1.00 48.43 204 LYS B N 1
ATOM 5043 C CA . LYS B 1 204 ? 44.226 48.338 15.279 1.00 50.52 204 LYS B CA 1
ATOM 5044 C C . LYS B 1 204 ? 45.228 48.209 16.445 1.00 42.99 204 LYS B C 1
ATOM 5045 O O . LYS B 1 204 ? 45.329 47.123 17.060 1.00 38.15 204 LYS B O 1
ATOM 5051 N N . ALA B 1 205 ? 45.955 49.286 16.728 1.00 41.31 205 ALA B N 1
ATOM 5052 C CA . ALA B 1 205 ? 46.852 49.426 17.895 1.00 37.82 205 ALA B CA 1
ATOM 5053 C C . ALA B 1 205 ? 46.035 49.893 19.101 1.00 37.78 205 ALA B C 1
ATOM 5054 O O . ALA B 1 205 ? 45.380 50.951 19.028 1.00 41.43 205 ALA B O 1
ATOM 5056 N N . VAL B 1 206 ? 46.061 49.114 20.176 1.00 38.67 206 VAL B N 1
ATOM 5057 C CA . VAL B 1 206 ? 45.453 49.483 21.486 1.00 36.51 206 VAL B CA 1
ATOM 5058 C C . VAL B 1 206 ? 46.602 49.738 22.456 1.00 34.79 206 VAL B C 1
ATOM 5059 O O . VAL B 1 206 ? 47.481 48.890 22.626 1.00 30.03 206 VAL B O 1
ATOM 5063 N N . PRO B 1 207 ? 46.650 50.950 23.042 1.00 31.30 207 PRO B N 1
ATOM 5064 C CA . PRO B 1 207 ? 47.738 51.347 23.924 1.00 33.51 207 PRO B CA 1
ATOM 5065 C C . PRO B 1 207 ? 47.678 50.649 25.290 1.00 31.24 207 PRO B C 1
ATOM 5066 O O . PRO B 1 207 ? 46.614 50.507 25.832 1.00 33.74 207 PRO B O 1
ATOM 5070 N N . VAL B 1 208 ? 48.826 50.223 25.796 1.00 32.15 208 VAL B N 1
ATOM 5071 C CA . VAL B 1 208 ? 49.002 49.564 27.122 1.00 34.90 208 VAL B CA 1
ATOM 5072 C C . VAL B 1 208 ? 49.773 50.554 28.001 1.00 35.17 208 VAL B C 1
ATOM 5073 O O . VAL B 1 208 ? 50.934 50.883 27.645 1.00 33.73 208 VAL B O 1
ATOM 5077 N N . LYS B 1 209 ? 49.169 51.009 29.096 1.00 36.15 209 LYS B N 1
ATOM 5078 C CA . LYS B 1 209 ? 49.736 52.077 29.963 1.00 37.97 209 LYS B CA 1
ATOM 5079 C C . LYS B 1 209 ? 51.107 51.651 30.499 1.00 35.16 209 LYS B C 1
ATOM 5080 O O . LYS B 1 209 ? 51.324 50.476 30.796 1.00 31.80 209 LYS B O 1
ATOM 5086 N N . ILE B 1 210 ? 52.013 52.613 30.581 1.00 35.97 210 ILE B N 1
ATOM 5087 C CA . ILE B 1 210 ? 53.352 52.437 31.186 1.00 33.38 210 ILE B CA 1
ATOM 5088 C C . ILE B 1 210 ? 53.310 53.063 32.566 1.00 34.74 210 ILE B C 1
ATOM 5089 O O . ILE B 1 210 ? 52.774 54.166 32.710 1.00 31.94 210 ILE B O 1
ATOM 5094 N N . ASN B 1 211 ? 53.833 52.343 33.553 1.00 39.68 211 ASN B N 1
ATOM 5095 C CA . ASN B 1 211 ? 54.026 52.859 34.927 1.00 37.34 211 ASN B CA 1
ATOM 5096 C C . ASN B 1 211 ? 55.344 53.662 34.912 1.00 35.26 211 ASN B C 1
ATOM 5097 O O . ASN B 1 211 ? 56.358 53.098 34.491 1.00 32.40 211 ASN B O 1
ATOM 5102 N N . PHE B 1 212 ? 55.338 54.910 35.400 1.00 35.56 212 PHE B N 1
ATOM 5103 C CA . PHE B 1 212 ? 56.488 55.853 35.376 1.00 36.78 212 PHE B CA 1
ATOM 5104 C C . PHE B 1 212 ? 57.174 55.990 36.744 1.00 38.21 212 PHE B C 1
ATOM 5105 O O . PHE B 1 212 ? 58.085 56.828 36.838 1.00 38.07 212 PHE B O 1
ATOM 5113 N N . ASP B 1 213 ? 56.846 55.146 37.731 1.00 39.50 213 ASP B N 1
ATOM 5114 C CA . ASP B 1 213 ? 57.638 55.019 38.993 1.00 41.30 213 ASP B CA 1
ATOM 5115 C C . ASP B 1 213 ? 59.104 54.657 38.686 1.00 42.92 213 ASP B C 1
ATOM 5116 O O . ASP B 1 213 ? 59.380 53.970 37.660 1.00 45.65 213 ASP B O 1
ATOM 5121 N N . ASN B 1 214 ? 60.026 55.038 39.566 1.00 42.53 214 ASN B N 1
ATOM 5122 C CA . ASN B 1 214 ? 61.480 54.793 39.350 1.00 45.93 214 ASN B CA 1
ATOM 5123 C C . ASN B 1 214 ? 61.798 53.294 39.302 1.00 44.79 214 ASN B C 1
ATOM 5124 O O . ASN B 1 214 ? 62.806 52.951 38.675 1.00 51.40 214 ASN B O 1
ATOM 5129 N N . ASP B 1 215 ? 60.986 52.449 39.944 1.00 44.34 215 ASP B N 1
ATOM 5130 C CA . ASP B 1 215 ? 61.195 50.978 40.051 1.00 47.07 215 ASP B CA 1
ATOM 5131 C C . ASP B 1 215 ? 60.295 50.263 39.032 1.00 42.35 215 ASP B C 1
ATOM 5132 O O . ASP B 1 215 ? 60.083 49.049 39.186 1.00 44.86 215 ASP B O 1
ATOM 5137 N N . SER B 1 216 ? 59.725 50.984 38.061 1.00 42.15 216 SER B N 1
ATOM 5138 C CA . SER B 1 216 ? 58.747 50.410 37.094 1.00 43.80 216 SER B CA 1
ATOM 5139 C C . SER B 1 216 ? 59.440 49.346 36.227 1.00 41.81 216 SER B C 1
ATOM 5140 O O . SER B 1 216 ? 60.626 49.508 35.907 1.00 44.48 216 SER B O 1
ATOM 5143 N N . ASP B 1 217 ? 58.717 48.300 35.838 1.00 40.29 217 ASP B N 1
ATOM 5144 C CA . ASP B 1 217 ? 59.175 47.331 34.810 1.00 38.86 217 ASP B CA 1
ATOM 5145 C C . ASP B 1 217 ? 58.866 47.876 33.413 1.00 33.16 217 ASP B C 1
ATOM 5146 O O . ASP B 1 217 ? 59.235 47.221 32.430 1.00 36.38 217 ASP B O 1
ATOM 5151 N N . GLY B 1 218 ? 58.172 49.004 33.324 1.00 32.42 218 GLY B N 1
ATOM 5152 C CA . GLY B 1 218 ? 57.590 49.493 32.061 1.00 33.56 218 GLY B CA 1
ATOM 5153 C C . GLY B 1 218 ? 56.082 49.404 32.080 1.00 32.16 218 GLY B C 1
ATOM 5154 O O . GLY B 1 218 ? 55.462 50.134 32.833 1.00 31.51 218 GLY B O 1
ATOM 5155 N N . ILE B 1 219 ? 55.503 48.554 31.242 1.00 34.23 219 ILE B N 1
ATOM 5156 C CA . ILE B 1 219 ? 54.048 48.235 31.290 1.00 37.80 219 ILE B CA 1
ATOM 5157 C C . ILE B 1 219 ? 53.555 48.264 32.748 1.00 36.90 219 ILE B C 1
ATOM 5158 O O . ILE B 1 219 ? 54.204 47.635 33.616 1.00 32.40 219 ILE B O 1
ATOM 5163 N N . ASP B 1 220 ? 52.399 48.886 32.984 1.00 34.75 220 ASP B N 1
ATOM 5164 C CA . ASP B 1 220 ? 51.699 48.843 34.290 1.00 37.01 220 ASP B CA 1
ATOM 5165 C C . ASP B 1 220 ? 50.912 47.523 34.378 1.00 39.44 220 ASP B C 1
ATOM 5166 O O . ASP B 1 220 ? 49.827 47.416 33.761 1.00 36.45 220 ASP B O 1
ATOM 5171 N N . LEU B 1 221 ? 51.415 46.548 35.131 1.00 39.43 221 LEU B N 1
ATOM 5172 C CA . LEU B 1 221 ? 50.818 45.192 35.135 1.00 39.47 221 LEU B CA 1
ATOM 5173 C C . LEU B 1 221 ? 49.355 45.250 35.603 1.00 37.65 221 LEU B C 1
ATOM 5174 O O . LEU B 1 221 ? 48.499 44.602 34.968 1.00 39.25 221 LEU B O 1
ATOM 5179 N N . THR B 1 222 ? 49.048 45.997 36.658 1.00 38.57 222 THR B N 1
ATOM 5180 C CA . THR B 1 222 ? 47.675 46.084 37.220 1.00 38.25 222 THR B CA 1
ATOM 5181 C C . THR B 1 222 ? 46.717 46.541 36.107 1.00 41.10 222 THR B C 1
ATOM 5182 O O . THR B 1 222 ? 45.655 45.902 35.945 1.00 36.98 222 THR B O 1
ATOM 5186 N N . GLN B 1 223 ? 47.086 47.577 35.340 1.00 40.77 223 GLN B N 1
ATOM 5187 C CA . GLN B 1 223 ? 46.215 48.138 34.277 1.00 42.07 223 GLN B CA 1
ATOM 5188 C C . GLN B 1 223 ? 46.205 47.193 33.064 1.00 38.95 223 GLN B C 1
ATOM 5189 O O . GLN B 1 223 ? 45.192 47.185 32.358 1.00 39.17 223 GLN B O 1
ATOM 5195 N N . PHE B 1 224 ? 47.252 46.400 32.855 1.00 33.58 224 PHE B N 1
ATOM 5196 C CA . PHE B 1 224 ? 47.316 45.408 31.762 1.00 36.37 224 PHE B CA 1
ATOM 5197 C C . PHE B 1 224 ? 46.320 44.276 32.074 1.00 34.73 224 PHE B C 1
ATOM 5198 O O . PHE B 1 224 ? 45.386 44.026 31.288 1.00 36.71 224 PHE B O 1
ATOM 5206 N N . VAL B 1 225 ? 46.437 43.662 33.240 1.00 36.29 225 VAL B N 1
ATOM 5207 C CA . VAL B 1 225 ? 45.454 42.644 33.717 1.00 38.06 225 VAL B CA 1
ATOM 5208 C C . VAL B 1 225 ? 44.023 43.207 33.587 1.00 39.97 225 VAL B C 1
ATOM 5209 O O . VAL B 1 225 ? 43.153 42.532 33.007 1.00 39.51 225 VAL B O 1
ATOM 5213 N N . ASP B 1 226 ? 43.772 44.424 34.055 1.00 40.96 226 ASP B N 1
ATOM 5214 C CA . ASP B 1 226 ? 42.415 45.018 34.037 1.00 42.76 226 ASP B CA 1
ATOM 5215 C C . ASP B 1 226 ? 41.917 45.107 32.583 1.00 45.74 226 ASP B C 1
ATOM 5216 O O . ASP B 1 226 ? 40.724 44.739 32.327 1.00 41.14 226 ASP B O 1
ATOM 5221 N N . LEU B 1 227 ? 42.761 45.600 31.667 1.00 40.50 227 LEU B N 1
ATOM 5222 C CA . LEU B 1 227 ? 42.432 45.697 30.213 1.00 41.46 227 LEU B CA 1
ATOM 5223 C C . LEU B 1 227 ? 42.042 44.300 29.698 1.00 36.96 227 LEU B C 1
ATOM 5224 O O . LEU B 1 227 ? 41.036 44.169 29.027 1.00 38.76 227 LEU B O 1
ATOM 5229 N N . LEU B 1 228 ? 42.792 43.265 30.051 1.00 39.73 228 LEU B N 1
ATOM 5230 C CA . LEU B 1 228 ? 42.551 41.899 29.526 1.00 39.02 228 LEU B CA 1
ATOM 5231 C C . LEU B 1 228 ? 41.325 41.268 30.198 1.00 39.21 228 LEU B C 1
ATOM 5232 O O . LEU B 1 228 ? 40.558 40.620 29.498 1.00 47.52 228 LEU B O 1
ATOM 5237 N N . GLU B 1 229 ? 41.125 41.472 31.494 1.00 42.79 229 GLU B N 1
ATOM 5238 C CA . GLU B 1 229 ? 39.989 40.868 32.241 1.00 42.33 229 GLU B CA 1
ATOM 5239 C C . GLU B 1 229 ? 38.699 41.588 31.892 1.00 39.87 229 GLU B C 1
ATOM 5240 O O . GLU B 1 229 ? 37.664 40.955 32.024 1.00 46.92 229 GLU B O 1
ATOM 5246 N N . ASN B 1 230 ? 38.761 42.865 31.500 1.00 41.48 230 ASN B N 1
ATOM 5247 C CA . ASN B 1 230 ? 37.553 43.700 31.274 1.00 39.16 230 ASN B CA 1
ATOM 5248 C C . ASN B 1 230 ? 37.589 44.212 29.827 1.00 40.47 230 ASN B C 1
ATOM 5249 O O . ASN B 1 230 ? 37.097 45.335 29.559 1.00 42.86 230 ASN B O 1
ATOM 5254 N N . TRP B 1 231 ? 38.096 43.400 28.902 1.00 42.54 231 TRP B N 1
ATOM 5255 C CA . TRP B 1 231 ? 38.236 43.808 27.479 1.00 45.70 231 TRP B CA 1
ATOM 5256 C C . TRP B 1 231 ? 36.924 44.406 26.962 1.00 44.81 231 TRP B C 1
ATOM 5257 O O . TRP B 1 231 ? 36.972 45.542 26.423 1.00 43.09 231 TRP B O 1
ATOM 5268 N N . GLU B 1 232 ? 35.805 43.695 27.136 1.00 47.74 232 GLU B N 1
ATOM 5269 C CA . GLU B 1 232 ? 34.470 44.074 26.578 1.00 54.04 232 GLU B CA 1
ATOM 5270 C C . GLU B 1 232 ? 34.026 45.459 27.081 1.00 51.29 232 GLU B C 1
ATOM 5271 O O . GLU B 1 232 ? 33.245 46.122 26.369 1.00 53.12 232 GLU B O 1
ATOM 5277 N N . LYS B 1 233 ? 34.528 45.908 28.231 1.00 50.68 233 LYS B N 1
ATOM 5278 C CA . LYS B 1 233 ? 34.090 47.166 28.886 1.00 56.55 233 LYS B CA 1
ATOM 5279 C C . LYS B 1 233 ? 34.908 48.333 28.334 1.00 55.27 233 LYS B C 1
ATOM 5280 O O . LYS B 1 233 ? 34.323 49.414 28.157 1.00 53.30 233 LYS B O 1
ATOM 5286 N N . HIS B 1 234 ? 36.207 48.121 28.084 1.00 52.05 234 HIS B N 1
ATOM 52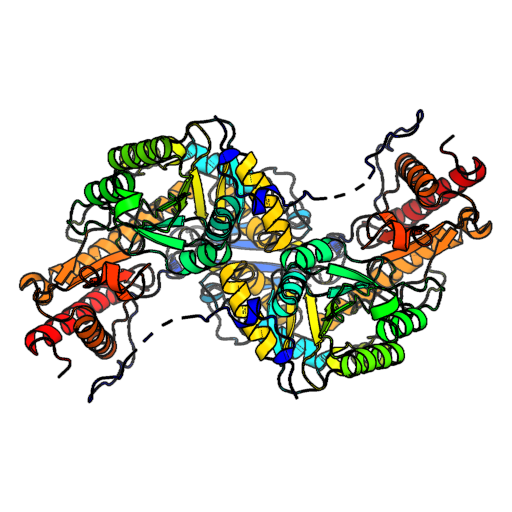87 C CA . HIS B 1 234 ? 37.129 49.127 27.483 1.00 49.14 234 HIS B CA 1
ATOM 5288 C C . HIS B 1 234 ? 36.891 49.292 25.972 1.00 43.26 234 HIS B C 1
ATOM 5289 O O . HIS B 1 234 ? 37.060 50.413 25.455 1.00 46.73 234 HIS B O 1
ATOM 5296 N N . TYR B 1 235 ? 36.606 48.194 25.278 1.00 41.32 235 TYR B N 1
ATOM 5297 C CA . TYR B 1 235 ? 36.667 48.087 23.796 1.00 47.09 235 TYR B CA 1
ATOM 5298 C C . TYR B 1 235 ? 35.541 47.160 23.338 1.00 46.86 235 TYR B C 1
ATOM 5299 O O . TYR B 1 235 ? 35.791 46.094 22.790 1.00 43.45 235 TYR B O 1
ATOM 5308 N N . PRO B 1 236 ? 34.257 47.547 23.539 1.00 52.05 236 PRO B N 1
ATOM 5309 C CA . PRO B 1 236 ? 33.128 46.696 23.160 1.00 53.21 236 PRO B CA 1
ATOM 5310 C C . PRO B 1 236 ? 33.070 46.324 21.664 1.00 52.74 236 PRO B C 1
ATOM 5311 O O . PRO B 1 236 ? 32.465 45.304 21.356 1.00 46.51 236 PRO B O 1
ATOM 5315 N N . ASN B 1 237 ? 33.694 47.106 20.776 1.00 48.13 237 ASN B N 1
ATOM 5316 C CA . ASN B 1 237 ? 33.535 46.906 19.309 1.00 55.70 237 ASN B CA 1
ATOM 5317 C C . ASN B 1 237 ? 34.793 46.293 18.670 1.00 55.92 237 ASN B C 1
ATOM 5318 O O . ASN B 1 237 ? 34.752 46.092 17.441 1.00 52.07 237 ASN B O 1
ATOM 5323 N N . LEU B 1 238 ? 35.814 45.946 19.473 1.00 46.99 238 LEU B N 1
ATOM 5324 C CA . LEU B 1 238 ? 37.106 45.374 19.020 1.00 43.00 238 LEU B CA 1
ATOM 5325 C C . LEU B 1 238 ? 37.204 43.907 19.430 1.00 43.69 238 LEU B C 1
ATOM 5326 O O . LEU B 1 238 ? 36.806 43.516 20.525 1.00 44.03 238 LEU B O 1
ATOM 5331 N N . PRO B 1 239 ? 37.782 43.045 18.569 1.00 39.74 239 PRO B N 1
ATOM 5332 C CA . PRO B 1 239 ? 38.069 41.667 18.952 1.00 41.56 239 PRO B CA 1
ATOM 5333 C C . PRO B 1 239 ? 39.123 41.644 20.069 1.00 39.61 239 PRO B C 1
ATOM 5334 O O . PRO B 1 239 ? 39.766 42.656 20.304 1.00 37.69 239 PRO B O 1
ATOM 5338 N N . LYS B 1 240 ? 39.282 40.488 20.702 1.00 37.80 240 LYS B N 1
ATOM 5339 C CA . LYS B 1 240 ? 40.280 40.278 21.774 1.00 41.27 240 LYS B CA 1
ATOM 5340 C C . LYS B 1 240 ? 41.639 40.395 21.105 1.00 37.71 240 LYS B C 1
ATOM 5341 O O . LYS B 1 240 ? 41.781 40.077 19.934 1.00 37.08 240 LYS B O 1
ATOM 5347 N N . PRO B 1 241 ? 42.668 40.911 21.792 1.00 36.85 241 PRO B N 1
ATOM 5348 C CA . PRO B 1 241 ? 43.943 41.122 21.142 1.00 39.39 241 PRO B CA 1
ATOM 5349 C C . PRO B 1 241 ? 44.493 39.799 20.603 1.00 38.28 241 PRO B C 1
ATOM 5350 O O . PRO B 1 241 ? 44.266 38.743 21.187 1.00 40.38 241 PRO B O 1
ATOM 5354 N N . LYS B 1 242 ? 45.185 39.925 19.476 1.00 35.02 242 LYS B N 1
ATOM 5355 C CA . LYS B 1 242 ? 45.896 38.840 18.775 1.00 35.90 242 LYS B CA 1
ATOM 5356 C C . LYS B 1 242 ? 47.363 38.800 19.226 1.00 34.46 242 LYS B C 1
ATOM 5357 O O . LYS B 1 242 ? 47.965 37.702 19.191 1.00 34.98 242 LYS B O 1
ATOM 5363 N N . ALA B 1 243 ? 47.966 39.949 19.556 1.00 32.91 243 ALA B N 1
ATOM 5364 C CA . ALA B 1 243 ? 49.411 39.999 19.883 1.00 35.32 243 ALA B CA 1
ATOM 5365 C C . ALA B 1 243 ? 49.746 41.158 20.825 1.00 31.17 243 ALA B C 1
ATOM 5366 O O . ALA B 1 243 ? 48.898 42.018 21.063 1.00 32.26 243 ALA B O 1
ATOM 5368 N N . LEU B 1 244 ? 50.942 41.107 21.408 1.00 31.59 244 LEU B N 1
ATOM 5369 C CA . LEU B 1 244 ? 51.551 42.210 22.194 1.00 31.93 244 LEU B CA 1
ATOM 5370 C C . LEU B 1 244 ? 52.926 42.500 21.596 1.00 31.45 244 LEU B C 1
ATOM 5371 O O . LEU B 1 244 ? 53.691 41.541 21.375 1.00 31.89 244 LEU B O 1
ATOM 5376 N N . TYR B 1 245 ? 53.182 43.769 21.289 1.00 32.05 245 TYR B N 1
ATOM 5377 C CA . TYR B 1 245 ? 54.500 44.294 20.855 1.00 31.66 245 TYR B CA 1
ATOM 5378 C C . TYR B 1 245 ? 55.109 44.960 22.080 1.00 31.13 245 TYR B C 1
ATOM 5379 O O . TYR B 1 245 ? 54.537 45.938 22.512 1.00 34.15 245 TYR B O 1
ATOM 5388 N N . THR B 1 246 ? 56.200 44.421 22.612 1.00 32.41 246 THR B N 1
ATOM 5389 C CA . THR B 1 246 ? 56.901 44.963 23.798 1.00 32.31 246 THR B CA 1
ATOM 5390 C C . THR B 1 246 ? 58.402 45.070 23.506 1.00 31.91 246 THR B C 1
ATOM 5391 O O . THR B 1 246 ? 59.013 44.106 23.065 1.00 30.68 246 THR B O 1
ATOM 5395 N N . ILE B 1 247 ? 58.954 46.241 23.778 1.00 32.86 247 ILE B N 1
ATOM 5396 C CA . ILE B 1 247 ? 60.406 46.520 23.814 1.00 31.54 247 ILE B CA 1
ATOM 5397 C C . ILE B 1 247 ? 60.815 46.334 25.282 1.00 34.24 247 ILE B C 1
ATOM 5398 O O . ILE B 1 247 ? 60.903 47.354 26.036 1.00 38.52 247 ILE B O 1
ATOM 5403 N N . ALA B 1 248 ? 60.979 45.077 25.708 1.00 32.02 248 ALA B N 1
ATOM 5404 C CA . ALA B 1 248 ? 60.870 44.673 27.133 1.00 34.99 248 ALA B CA 1
ATOM 5405 C C . ALA B 1 248 ? 62.087 45.198 27.883 1.00 36.40 248 ALA B C 1
ATOM 5406 O O . ALA B 1 248 ? 61.925 45.637 29.048 1.00 37.39 248 ALA B O 1
ATOM 5408 N N . THR B 1 249 ? 63.249 45.164 27.234 1.00 36.39 249 THR B N 1
ATOM 5409 C CA . THR B 1 249 ? 64.531 45.666 27.785 1.00 38.55 249 THR B CA 1
ATOM 5410 C C . THR B 1 249 ? 64.864 47.017 27.125 1.00 37.60 249 THR B C 1
ATOM 5411 O O . THR B 1 249 ? 64.843 47.089 25.872 1.00 39.91 249 THR B O 1
ATOM 5415 N N . GLY B 1 250 ? 65.219 48.038 27.917 1.00 35.36 250 GLY B N 1
ATOM 5416 C CA . GLY B 1 250 ? 65.554 49.386 27.397 1.00 34.91 250 GLY B CA 1
ATOM 5417 C C . GLY B 1 250 ? 64.432 49.917 26.514 1.00 33.40 250 GLY B C 1
ATOM 5418 O O . GLY B 1 250 ? 64.705 50.324 25.394 1.00 31.72 250 GLY B O 1
ATOM 5419 N N . GLN B 1 251 ? 63.196 49.843 27.014 1.00 36.77 251 GLN B N 1
ATOM 5420 C CA . GLN B 1 251 ? 61.959 50.255 26.315 1.00 38.65 251 GLN B CA 1
ATOM 5421 C C . GLN B 1 251 ? 62.236 51.569 25.580 1.00 39.10 251 GLN B C 1
ATOM 5422 O O . GLN B 1 251 ? 62.783 52.467 26.189 1.00 39.98 251 GLN B O 1
ATOM 5428 N N . ASN B 1 252 ? 61.889 51.652 24.300 1.00 37.24 252 ASN B N 1
ATOM 5429 C CA . ASN B 1 252 ? 61.934 52.917 23.531 1.00 37.03 252 ASN B CA 1
ATOM 5430 C C . ASN B 1 252 ? 60.539 53.534 23.519 1.00 39.59 252 ASN B C 1
ATOM 5431 O O . ASN B 1 252 ? 59.651 52.982 22.894 1.00 43.61 252 ASN B O 1
ATOM 5436 N N . PRO B 1 253 ? 60.282 54.706 24.148 1.00 39.12 253 PRO B N 1
ATOM 5437 C CA . PRO B 1 253 ? 61.327 55.595 24.668 1.00 40.65 253 PRO B CA 1
ATOM 5438 C C . PRO B 1 253 ? 61.780 55.500 26.126 1.00 36.47 253 PRO B C 1
ATOM 5439 O O . PRO B 1 253 ? 62.778 56.058 26.414 1.00 41.94 253 PRO B O 1
ATOM 5443 N N . THR B 1 254 ? 61.034 54.845 27.011 1.00 38.99 254 THR B N 1
ATOM 5444 C CA . THR B 1 254 ? 61.047 55.135 28.473 1.00 36.75 254 THR B CA 1
ATOM 5445 C C . THR B 1 254 ? 62.329 54.649 29.148 1.00 36.39 254 THR B C 1
ATOM 5446 O O . THR B 1 254 ? 62.592 55.124 30.233 1.00 37.88 254 THR B O 1
ATOM 5450 N N . GLY B 1 255 ? 63.062 53.707 28.553 1.00 41.15 255 GLY B N 1
ATOM 5451 C CA . GLY B 1 255 ? 64.303 53.123 29.108 1.00 35.71 255 GLY B CA 1
ATOM 5452 C C . GLY B 1 255 ? 64.046 52.010 30.114 1.00 39.32 255 GLY B C 1
ATOM 5453 O O . GLY B 1 255 ? 65.027 51.451 30.589 1.00 42.65 255 GLY B O 1
ATOM 5454 N N . PHE B 1 256 ? 62.787 51.660 30.424 1.00 38.21 256 PHE B N 1
ATOM 5455 C CA . PHE B 1 256 ? 62.447 50.614 31.431 1.00 40.62 256 PHE B CA 1
ATOM 5456 C C . PHE B 1 256 ? 62.823 49.215 30.923 1.00 37.33 256 PHE B C 1
ATOM 5457 O O . PHE B 1 256 ? 62.933 48.984 29.703 1.00 37.56 256 PHE B O 1
ATOM 5465 N N . THR B 1 257 ? 63.071 48.316 31.865 1.00 33.84 257 THR B N 1
ATOM 5466 C CA . THR B 1 257 ? 63.460 46.910 31.623 1.00 36.08 257 THR B CA 1
ATOM 5467 C C . THR B 1 257 ? 62.607 46.001 32.501 1.00 36.29 257 THR B C 1
ATOM 5468 O O . THR B 1 257 ? 62.611 46.197 33.744 1.00 41.02 257 THR B O 1
ATOM 5472 N N . GLN B 1 258 ? 61.893 45.066 31.872 1.00 37.02 258 GLN B N 1
ATOM 5473 C CA . GLN B 1 258 ? 61.005 44.110 32.574 1.00 37.87 258 GLN B CA 1
ATOM 5474 C C . GLN B 1 258 ? 61.901 43.101 33.287 1.00 37.26 258 GLN B C 1
ATOM 5475 O O . GLN B 1 258 ? 62.806 42.557 32.622 1.00 35.24 258 GLN B O 1
ATOM 5481 N N . SER B 1 259 ? 61.659 42.896 34.584 1.00 36.48 259 SER B N 1
ATOM 5482 C CA . SER B 1 259 ? 62.274 41.827 35.412 1.00 37.71 259 SER B CA 1
ATOM 5483 C C . SER B 1 259 ? 61.911 40.455 34.836 1.00 37.46 259 SER B C 1
ATOM 5484 O O . SER B 1 259 ? 60.879 40.343 34.116 1.00 37.40 259 SER B O 1
ATOM 5487 N N . LEU B 1 260 ? 62.690 39.432 35.184 1.00 38.67 260 LEU B N 1
ATOM 5488 C CA . LEU B 1 260 ? 62.349 38.031 34.844 1.00 39.74 260 LEU B CA 1
ATOM 5489 C C . LEU B 1 260 ? 60.947 37.715 35.381 1.00 40.74 260 LEU B C 1
ATOM 5490 O O . LEU B 1 260 ? 60.143 37.194 34.608 1.00 38.78 260 LEU B O 1
ATOM 5495 N N . GLU B 1 261 ? 60.621 38.100 36.616 1.00 40.01 261 GLU B N 1
ATOM 5496 C CA . GLU B 1 261 ? 59.334 37.681 37.229 1.00 45.31 261 GLU B CA 1
ATOM 5497 C C . GLU B 1 261 ? 58.166 38.412 36.530 1.00 41.01 261 GLU B C 1
ATOM 5498 O O . GLU B 1 261 ? 57.103 37.785 36.323 1.00 36.36 261 GLU B O 1
ATOM 5504 N N . PHE B 1 262 ? 58.374 39.660 36.109 1.00 38.77 262 PHE B N 1
ATOM 5505 C CA . PHE B 1 262 ? 57.392 40.436 35.304 1.00 38.19 262 PHE B CA 1
ATOM 5506 C C . PHE B 1 262 ? 57.141 39.731 33.958 1.00 36.05 262 PHE B C 1
ATOM 5507 O O . PHE B 1 262 ? 55.989 39.559 33.560 1.00 34.08 262 PHE B O 1
ATOM 5515 N N . ARG B 1 263 ? 58.200 39.287 33.283 1.00 37.27 263 ARG B N 1
ATOM 5516 C CA . ARG B 1 263 ? 58.080 38.563 31.989 1.00 39.19 263 ARG B CA 1
ATOM 5517 C C . ARG B 1 263 ? 57.300 37.253 32.168 1.00 38.39 263 ARG B C 1
ATOM 5518 O O . ARG B 1 263 ? 56.528 36.911 31.258 1.00 37.12 263 ARG B O 1
ATOM 5526 N N . LYS B 1 264 ? 57.469 36.542 33.288 1.00 39.24 264 LYS B N 1
ATOM 5527 C CA . LYS B 1 264 ? 56.732 35.273 33.507 1.00 39.48 264 LYS B CA 1
ATOM 5528 C C . LYS B 1 264 ? 55.249 35.595 33.567 1.00 39.17 264 LYS B C 1
ATOM 5529 O O . LYS B 1 264 ? 54.486 34.821 33.006 1.00 41.20 264 LYS B O 1
ATOM 5535 N N . LYS B 1 265 ? 54.868 36.705 34.206 1.00 37.28 265 LYS B N 1
ATOM 5536 C CA . LYS B 1 265 ? 53.439 37.073 34.347 1.00 42.88 265 LYS B CA 1
ATOM 5537 C C . LYS B 1 265 ? 52.857 37.476 32.985 1.00 37.91 265 LYS B C 1
ATOM 5538 O O . LYS B 1 265 ? 51.730 37.125 32.728 1.00 38.83 265 LYS B O 1
ATOM 5544 N N . ILE B 1 266 ? 53.588 38.240 32.172 1.00 38.82 266 ILE B N 1
ATOM 5545 C CA . ILE B 1 266 ? 53.158 38.648 30.800 1.00 33.44 266 ILE B CA 1
ATOM 5546 C C . ILE B 1 266 ? 52.988 37.380 29.964 1.00 33.02 266 ILE B C 1
ATOM 5547 O O . ILE B 1 266 ? 51.961 37.265 29.305 1.00 34.34 266 ILE B O 1
ATOM 5552 N N . TYR B 1 267 ? 53.945 36.449 30.017 1.00 35.67 267 TYR B N 1
ATOM 5553 C CA . TYR B 1 267 ? 53.898 35.182 29.239 1.00 37.04 267 TYR B CA 1
ATOM 5554 C C . TYR B 1 267 ? 52.657 34.379 29.643 1.00 39.29 267 TYR B C 1
ATOM 5555 O O . TYR B 1 267 ? 51.887 33.914 28.734 1.00 41.44 267 TYR B O 1
ATOM 5564 N N . ASP B 1 268 ? 52.425 34.271 30.953 1.00 34.56 268 ASP B N 1
ATOM 5565 C CA . ASP B 1 268 ? 51.289 33.500 31.518 1.00 38.49 268 ASP B CA 1
ATOM 5566 C C . ASP B 1 268 ? 49.991 34.117 31.011 1.00 33.87 268 ASP B C 1
ATOM 5567 O O . ASP B 1 268 ? 49.075 33.348 30.682 1.00 32.74 268 ASP B O 1
ATOM 5572 N N . LEU B 1 269 ? 49.924 35.445 30.925 1.00 33.90 269 LEU B N 1
ATOM 5573 C CA . LEU B 1 269 ? 48.732 36.146 30.362 1.00 37.49 269 LEU B CA 1
ATOM 5574 C C . LEU B 1 269 ? 48.661 35.899 28.847 1.00 37.01 269 LEU B C 1
ATOM 5575 O O . LEU B 1 269 ? 47.549 35.790 28.320 1.00 34.21 269 LEU B O 1
ATOM 5580 N N . ALA B 1 270 ? 49.803 35.758 28.175 1.00 38.80 270 ALA B N 1
ATOM 5581 C CA . ALA B 1 270 ? 49.851 35.465 26.721 1.00 41.05 270 ALA B CA 1
ATOM 5582 C C . ALA B 1 270 ? 49.235 34.081 26.464 1.00 37.17 270 ALA B C 1
ATOM 5583 O O . ALA B 1 270 ? 48.551 33.943 25.440 1.00 32.95 270 ALA B O 1
ATOM 5585 N N . VAL B 1 271 ? 49.459 33.114 27.370 1.00 38.19 271 VAL B N 1
ATOM 5586 C CA . VAL B 1 271 ? 48.886 31.736 27.283 1.00 34.14 271 VAL B CA 1
ATOM 5587 C C . VAL B 1 271 ? 47.381 31.805 27.583 1.00 38.38 271 VAL B C 1
ATOM 5588 O O . VAL B 1 271 ? 46.580 31.273 26.782 1.00 38.72 271 VAL B O 1
ATOM 5592 N N . LYS B 1 272 ? 46.994 32.488 28.658 1.00 38.34 272 LYS B N 1
ATOM 5593 C CA . LYS B 1 272 ? 45.601 32.498 29.166 1.00 39.03 272 LYS B CA 1
ATOM 5594 C C . LYS B 1 272 ? 44.653 33.189 28.186 1.00 41.69 272 LYS B C 1
ATOM 5595 O O . LYS B 1 272 ? 43.491 32.740 28.076 1.00 45.76 272 LYS B O 1
ATOM 5601 N N . TYR B 1 273 ? 45.101 34.274 27.559 1.00 39.41 273 TYR B N 1
ATOM 5602 C CA . TYR B 1 273 ? 44.310 35.079 26.593 1.00 42.81 273 TYR B CA 1
ATOM 5603 C C . TYR B 1 273 ? 44.758 34.761 25.153 1.00 41.29 273 TYR B C 1
ATOM 5604 O O . TYR B 1 273 ? 44.237 35.383 24.218 1.00 45.45 273 TYR B O 1
ATOM 5613 N N . ASP B 1 274 ? 45.653 33.791 24.990 1.00 36.33 274 ASP B N 1
ATOM 5614 C CA . ASP B 1 274 ? 46.090 33.238 23.684 1.00 40.73 274 ASP B CA 1
ATOM 5615 C C . ASP B 1 274 ? 46.415 34.396 22.738 1.00 38.56 274 ASP B C 1
ATOM 5616 O O . ASP B 1 274 ? 45.715 34.540 21.732 1.00 39.63 274 ASP B O 1
ATOM 5621 N N . PHE B 1 275 ? 47.435 35.193 23.059 1.00 36.14 275 PHE B N 1
ATOM 5622 C CA . PHE B 1 275 ? 48.012 36.175 22.111 1.00 32.70 275 PHE B CA 1
ATOM 5623 C C . PHE B 1 275 ? 49.503 35.872 21.909 1.00 32.27 275 PHE B C 1
ATOM 5624 O O . PHE B 1 275 ? 50.124 35.151 22.729 1.00 32.48 275 PHE B O 1
ATOM 5632 N N . ALA B 1 276 ? 50.029 36.338 20.773 1.00 31.45 276 ALA B N 1
ATOM 5633 C CA . ALA B 1 276 ? 51.458 36.260 20.401 1.00 31.49 276 ALA B CA 1
ATOM 5634 C C . ALA B 1 276 ? 52.222 37.395 21.085 1.00 29.85 276 ALA B C 1
ATOM 5635 O O . ALA B 1 276 ? 51.637 38.466 21.348 1.00 28.07 276 ALA B O 1
ATOM 5637 N N . ILE B 1 277 ? 53.513 37.171 21.294 1.00 30.74 277 ILE B N 1
ATOM 5638 C CA . ILE B 1 277 ? 54.458 38.205 21.775 1.00 32.76 277 ILE B CA 1
ATOM 5639 C C . ILE B 1 277 ? 55.452 38.513 20.647 1.00 30.98 277 ILE B C 1
ATOM 5640 O O . ILE B 1 277 ? 56.183 37.608 20.205 1.00 31.22 277 ILE B O 1
ATOM 5645 N N . ILE B 1 278 ? 55.468 39.764 20.199 1.00 31.76 278 ILE B N 1
ATOM 5646 C CA . ILE B 1 278 ? 56.584 40.321 19.379 1.00 30.75 278 ILE B CA 1
ATOM 5647 C C . ILE B 1 278 ? 57.526 41.022 20.371 1.00 30.00 278 ILE B C 1
ATOM 5648 O O . ILE B 1 278 ? 57.122 42.021 20.998 1.00 28.47 278 ILE B O 1
ATOM 5653 N N . GLU B 1 279 ? 58.722 40.469 20.529 1.00 27.93 279 GLU B N 1
ATOM 5654 C CA . GLU B 1 279 ? 59.793 40.988 21.403 1.00 29.55 279 GLU B CA 1
ATOM 5655 C C . GLU B 1 279 ? 60.793 41.714 20.508 1.00 29.12 279 GLU B C 1
ATOM 5656 O O . GLU B 1 279 ? 61.379 41.071 19.591 1.00 31.62 279 GLU B O 1
ATOM 5662 N N . ASP B 1 280 ? 60.966 43.003 20.738 1.00 30.76 280 ASP B N 1
ATOM 5663 C CA . ASP B 1 280 ? 61.962 43.819 20.008 1.00 33.30 280 ASP B CA 1
ATOM 5664 C C . ASP B 1 280 ? 63.089 44.073 21.008 1.00 33.17 280 ASP B C 1
ATOM 5665 O O . ASP B 1 280 ? 62.764 44.510 22.093 1.00 34.44 280 ASP B O 1
ATOM 5670 N N . ASP B 1 281 ? 64.336 43.747 20.663 1.00 33.63 281 ASP B N 1
ATOM 5671 C CA . ASP B 1 281 ? 65.505 43.914 21.555 1.00 33.39 281 ASP B CA 1
ATOM 5672 C C . ASP B 1 281 ? 66.718 44.388 20.754 1.00 33.94 281 ASP B C 1
ATOM 5673 O O . ASP B 1 281 ? 67.690 43.667 20.599 1.00 32.11 281 ASP B O 1
ATOM 5678 N N . PRO B 1 282 ? 66.728 45.648 20.268 1.00 35.42 282 PRO B N 1
ATOM 5679 C CA . PRO B 1 282 ? 67.898 46.195 19.587 1.00 37.69 282 PRO B CA 1
ATOM 5680 C C . PRO B 1 282 ? 69.137 46.521 20.446 1.00 38.77 282 PRO B C 1
ATOM 5681 O O . PRO B 1 282 ? 70.210 46.537 19.885 1.00 44.41 282 PRO B O 1
ATOM 5685 N N . TYR B 1 283 ? 69.020 46.702 21.758 1.00 40.22 283 TYR B N 1
ATOM 5686 C CA . TYR B 1 283 ? 70.187 47.080 22.618 1.00 46.06 283 TYR B CA 1
ATOM 5687 C C . TYR B 1 283 ? 70.078 46.507 24.040 1.00 42.04 283 TYR B C 1
ATOM 5688 O O . TYR B 1 283 ? 70.736 47.067 24.938 1.00 39.75 283 TYR B O 1
ATOM 5697 N N . GLY B 1 284 ? 69.347 45.401 24.223 1.00 38.40 284 GLY B N 1
ATOM 5698 C CA . GLY B 1 284 ? 69.211 44.704 25.513 1.00 36.15 284 GLY B CA 1
ATOM 5699 C C . GLY B 1 284 ? 70.529 44.092 25.940 1.00 37.12 284 GLY B C 1
ATOM 5700 O O . GLY B 1 284 ? 70.635 43.666 27.101 1.00 37.53 284 GLY B O 1
ATOM 5701 N N . TYR B 1 285 ? 71.498 44.011 25.034 1.00 33.65 285 TYR B N 1
ATOM 5702 C CA . TYR B 1 285 ? 72.848 43.489 25.358 1.00 36.67 285 TYR B CA 1
ATOM 5703 C C . TYR B 1 285 ? 73.645 44.594 26.052 1.00 37.07 285 TYR B C 1
ATOM 5704 O O . TYR B 1 285 ? 74.579 44.262 26.802 1.00 32.35 285 TYR B O 1
ATOM 5713 N N . LEU B 1 286 ? 73.264 45.858 25.844 1.00 38.30 286 LEU B N 1
ATOM 5714 C CA . LEU B 1 286 ? 73.940 47.029 26.476 1.00 36.91 286 LEU B CA 1
ATOM 5715 C C . LEU B 1 286 ? 73.339 47.247 27.866 1.00 38.32 286 LEU B C 1
ATOM 5716 O O . LEU B 1 286 ? 72.548 48.167 28.029 1.00 38.86 286 LEU B O 1
ATOM 5721 N N . THR B 1 287 ? 73.677 46.371 28.818 1.00 38.41 287 THR B N 1
ATOM 5722 C CA . THR B 1 287 ? 73.169 46.400 30.212 1.00 39.67 287 THR B CA 1
ATOM 5723 C C . THR B 1 287 ? 73.965 47.483 30.943 1.00 39.95 287 THR B C 1
ATOM 5724 O O . THR B 1 287 ? 75.175 47.569 30.701 1.00 37.72 287 THR B O 1
ATOM 5728 N N . LEU B 1 288 ? 73.302 48.302 31.762 1.00 42.80 288 LEU B N 1
ATOM 5729 C CA . LEU B 1 288 ? 73.934 49.479 32.414 1.00 42.28 288 LEU B CA 1
ATOM 5730 C C . LEU B 1 288 ? 73.773 49.342 33.919 1.00 40.86 288 LEU B C 1
ATOM 5731 O O . LEU B 1 288 ? 72.641 49.238 34.389 1.00 44.88 288 LEU B O 1
ATOM 5736 N N . PRO B 1 289 ? 74.872 49.336 34.708 1.00 40.52 289 PRO B N 1
ATOM 5737 C CA . PRO B 1 289 ? 74.773 49.352 36.165 1.00 42.98 289 PRO B CA 1
ATOM 5738 C C . PRO B 1 289 ? 74.095 50.643 36.640 1.00 42.19 289 PRO B C 1
ATOM 5739 O O . PRO B 1 289 ? 74.160 51.658 35.913 1.00 38.55 289 PRO B O 1
ATOM 5743 N N . LYS B 1 290 ? 73.433 50.586 37.802 1.00 44.98 290 LYS B N 1
ATOM 5744 C CA . LYS B 1 290 ? 72.668 51.748 38.333 1.00 49.47 290 LYS B CA 1
ATOM 5745 C C . LYS B 1 290 ? 73.635 52.915 38.591 1.00 45.54 290 LYS B C 1
ATOM 5746 O O . LYS B 1 290 ? 74.844 52.694 38.829 1.00 40.59 290 LYS B O 1
ATOM 5752 N N . TYR B 1 291 ? 73.140 54.133 38.439 1.00 41.33 291 TYR B N 1
ATOM 5753 C CA . TYR B 1 291 ? 73.964 55.361 38.497 1.00 44.13 291 TYR B CA 1
ATOM 5754 C C . TYR B 1 291 ? 74.830 55.381 39.764 1.00 47.43 291 TYR B C 1
ATOM 5755 O O . TYR B 1 291 ? 74.321 55.136 40.877 1.00 43.87 291 TYR B O 1
ATOM 5764 N N . GLU B 1 292 ? 76.109 55.706 39.580 1.00 50.77 292 GLU B N 1
ATOM 5765 C CA . GLU B 1 292 ? 76.980 56.233 40.656 1.00 56.06 292 GLU B CA 1
ATOM 5766 C C . GLU B 1 292 ? 77.794 57.420 40.093 1.00 54.05 292 GLU B C 1
ATOM 5767 O O . GLU B 1 292 ? 78.064 57.424 38.880 1.00 47.78 292 GLU B O 1
ATOM 5773 N N . LYS B 1 293 ? 78.108 58.430 40.925 1.00 61.10 293 LYS B N 1
ATOM 5774 C CA . LYS B 1 293 ? 78.927 59.614 40.527 1.00 65.99 293 LYS B CA 1
ATOM 5775 C C . LYS B 1 293 ? 80.066 59.154 39.615 1.00 64.22 293 LYS B C 1
ATOM 5776 O O . LYS B 1 293 ? 80.777 58.216 39.969 1.00 55.74 293 LYS B O 1
ATOM 5782 N N . PRO B 1 294 ? 80.248 59.747 38.406 1.00 63.92 294 PRO B N 1
ATOM 5783 C CA . PRO B 1 294 ? 81.478 59.556 37.632 1.00 72.89 294 PRO B CA 1
ATOM 5784 C C . PRO B 1 294 ? 82.724 60.171 38.314 1.00 87.69 294 PRO B C 1
ATOM 5785 O O . PRO B 1 294 ? 82.580 61.026 39.205 1.00 74.05 294 PRO B O 1
ATOM 5789 N N . ASN B 1 295 ? 83.919 59.732 37.882 1.00 100.56 295 ASN B N 1
ATOM 5790 C CA . ASN B 1 295 ? 85.251 60.215 38.355 1.00 115.26 295 ASN B CA 1
ATOM 5791 C C . ASN B 1 295 ? 85.325 61.749 38.278 1.00 115.65 295 ASN B C 1
ATOM 5792 O O . ASN B 1 295 ? 85.166 62.280 37.154 1.00 112.77 295 ASN B O 1
ATOM 5797 N N . ASP B 1 309 ? 85.828 45.266 33.672 1.00 105.67 309 ASP B N 1
ATOM 5798 C CA . ASP B 1 309 ? 86.446 43.913 33.555 1.00 107.11 309 ASP B CA 1
ATOM 5799 C C . ASP B 1 309 ? 85.389 42.844 33.894 1.00 95.39 309 ASP B C 1
ATOM 5800 O O . ASP B 1 309 ? 85.710 41.892 34.635 1.00 97.14 309 ASP B O 1
ATOM 5805 N N . LEU B 1 310 ? 84.179 42.996 33.339 1.00 77.05 310 LEU B N 1
ATOM 5806 C CA . LEU B 1 310 ? 83.053 42.021 33.393 1.00 63.22 310 LEU B CA 1
ATOM 5807 C C . LEU B 1 310 ? 83.381 40.835 32.465 1.00 58.22 310 LEU B C 1
ATOM 5808 O O . LEU B 1 310 ? 83.731 41.075 31.294 1.00 55.99 310 LEU B O 1
ATOM 5813 N N . GLU B 1 311 ? 83.322 39.597 32.962 1.00 59.49 311 GLU B N 1
ATOM 5814 C CA . GLU B 1 311 ? 83.636 38.367 32.174 1.00 62.50 311 GLU B CA 1
ATOM 5815 C C . GLU B 1 311 ? 82.327 37.869 31.560 1.00 55.21 311 GLU B C 1
ATOM 5816 O O . GLU B 1 311 ? 81.272 38.212 32.103 1.00 51.52 311 GLU B O 1
ATOM 5822 N N . ILE B 1 312 ? 82.390 37.060 30.505 1.00 52.92 312 ILE B N 1
ATOM 5823 C CA . ILE B 1 312 ? 81.197 36.632 29.715 1.00 49.58 312 ILE B CA 1
ATOM 5824 C C . ILE B 1 312 ? 80.211 35.874 30.618 1.00 47.78 312 ILE B C 1
ATOM 5825 O O . ILE B 1 312 ? 79.021 36.221 30.623 1.00 43.02 312 ILE B O 1
ATOM 5830 N N . ASP B 1 313 ? 80.673 34.850 31.327 1.00 49.25 313 ASP B N 1
ATOM 5831 C CA . ASP B 1 313 ? 79.813 33.947 32.146 1.00 50.61 313 ASP B CA 1
ATOM 5832 C C . ASP B 1 313 ? 78.986 34.785 33.122 1.00 44.50 313 ASP B C 1
ATOM 5833 O O . ASP B 1 313 ? 77.759 34.524 33.261 1.00 42.76 313 ASP B O 1
ATOM 5838 N N . ASP B 1 314 ? 79.627 35.767 33.759 1.00 42.95 314 ASP B N 1
ATOM 5839 C CA . ASP B 1 314 ? 79.003 36.601 34.820 1.00 41.35 314 ASP B CA 1
ATOM 5840 C C . ASP B 1 314 ? 77.963 37.501 34.129 1.00 41.90 314 ASP B C 1
ATOM 5841 O O . ASP B 1 314 ? 76.822 37.596 34.644 1.00 37.71 314 ASP B O 1
ATOM 5846 N N . TYR B 1 315 ? 78.329 38.088 32.976 1.00 37.35 315 TYR B N 1
ATOM 5847 C CA . TYR B 1 315 ? 77.424 38.888 32.115 1.00 37.87 315 TYR B CA 1
ATOM 5848 C C . TYR B 1 315 ? 76.172 38.065 31.778 1.00 39.73 315 TYR B C 1
ATOM 5849 O O . TYR B 1 315 ? 75.042 38.476 32.097 1.00 39.40 315 TYR B O 1
ATOM 5858 N N . LEU B 1 316 ? 76.367 36.897 31.171 1.00 43.84 316 LEU B N 1
ATOM 5859 C CA . LEU B 1 316 ? 75.242 36.081 30.652 1.00 43.49 316 LEU B CA 1
ATOM 5860 C C . LEU B 1 316 ? 74.339 35.726 31.822 1.00 44.78 316 LEU B C 1
ATOM 5861 O O . LEU B 1 316 ? 73.110 35.745 31.633 1.00 48.75 316 LEU B O 1
ATOM 5866 N N . LYS B 1 317 ? 74.927 35.433 32.981 1.00 49.17 317 LYS B N 1
ATOM 5867 C CA . LYS B 1 317 ? 74.191 34.804 34.110 1.00 49.24 317 LYS B CA 1
ATOM 5868 C C . LYS B 1 317 ? 73.477 35.885 34.929 1.00 47.86 317 LYS B C 1
ATOM 5869 O O . LYS B 1 317 ? 72.310 35.666 35.278 1.00 46.95 317 LYS B O 1
ATOM 5875 N N . ASN B 1 318 ? 74.142 37.007 35.230 1.00 41.26 318 ASN B N 1
ATOM 5876 C CA . ASN B 1 318 ? 73.651 37.959 36.255 1.00 43.25 318 ASN B CA 1
ATOM 5877 C C . ASN B 1 318 ? 73.254 39.298 35.629 1.00 46.26 318 ASN B C 1
ATOM 5878 O O . ASN B 1 318 ? 72.413 39.960 36.243 1.00 46.79 318 ASN B O 1
ATOM 5883 N N . HIS B 1 319 ? 73.792 39.690 34.468 1.00 44.73 319 HIS B N 1
ATOM 5884 C CA . HIS B 1 319 ? 73.519 41.040 33.900 1.00 49.11 319 HIS B CA 1
ATOM 5885 C C . HIS B 1 319 ? 72.375 40.965 32.882 1.00 46.29 319 HIS B C 1
ATOM 5886 O O . HIS B 1 319 ? 71.385 41.708 33.041 1.00 49.37 319 HIS B O 1
ATOM 5893 N N . LEU B 1 320 ? 72.505 40.078 31.904 1.00 42.15 320 LEU B N 1
ATOM 5894 C CA . LEU B 1 320 ? 71.535 39.898 30.795 1.00 39.80 320 LEU B CA 1
ATOM 5895 C C . LEU B 1 320 ? 70.169 39.512 31.368 1.00 34.30 320 LEU B C 1
ATOM 5896 O O . LEU B 1 320 ? 70.099 38.562 32.095 1.00 40.47 320 LEU B O 1
ATOM 5901 N N . THR B 1 321 ? 69.111 40.251 31.078 1.00 31.94 321 THR B N 1
ATOM 5902 C CA . THR B 1 321 ? 67.751 39.835 31.479 1.00 33.84 321 THR B CA 1
ATOM 5903 C C . THR B 1 321 ? 67.232 38.851 30.440 1.00 35.39 321 THR B C 1
ATOM 5904 O O . THR B 1 321 ? 67.364 39.131 29.257 1.00 35.79 321 THR B O 1
ATOM 5908 N N . PRO B 1 322 ? 66.672 37.676 30.843 1.00 38.97 322 PRO B N 1
ATOM 5909 C CA . PRO B 1 322 ? 66.138 36.698 29.907 1.00 36.65 322 PRO B CA 1
ATOM 5910 C C . PRO B 1 322 ? 65.128 37.244 28.898 1.00 40.23 322 PRO B C 1
ATOM 5911 O O . PRO B 1 322 ? 64.331 38.091 29.268 1.00 38.25 322 PRO B O 1
ATOM 5915 N N . SER B 1 323 ? 65.210 36.712 27.667 1.00 37.35 323 SER B N 1
ATOM 5916 C CA . SER B 1 323 ? 64.253 36.899 26.553 1.00 36.82 323 SER B CA 1
ATOM 5917 C C . SER B 1 323 ? 62.976 36.116 26.858 1.00 39.10 323 SER B C 1
ATOM 5918 O O . SER B 1 323 ? 63.062 35.047 27.500 1.00 35.39 323 SER B O 1
ATOM 5921 N N . TYR B 1 324 ? 61.846 36.613 26.357 1.00 37.44 324 TYR B N 1
ATOM 5922 C CA . TYR B 1 324 ? 60.573 35.855 26.243 1.00 37.27 324 TYR B CA 1
ATOM 5923 C C . TYR B 1 324 ? 60.792 34.495 25.558 1.00 35.05 324 TYR B C 1
ATOM 5924 O O . TYR B 1 324 ? 59.980 33.596 25.812 1.00 38.67 324 TYR B O 1
ATOM 5933 N N . LEU B 1 325 ? 61.818 34.331 24.723 1.00 36.19 325 LEU B N 1
ATOM 5934 C CA . LEU B 1 325 ? 62.142 33.026 24.067 1.00 35.61 325 LEU B CA 1
ATOM 5935 C C . LEU B 1 325 ? 62.397 31.976 25.156 1.00 36.72 325 LEU B C 1
ATOM 5936 O O . LEU B 1 325 ? 62.110 30.777 24.930 1.00 36.17 325 LEU B O 1
ATOM 5941 N N . GLU B 1 326 ? 62.985 32.418 26.268 1.00 34.46 326 GLU B N 1
ATOM 5942 C CA . GLU B 1 326 ? 63.473 31.528 27.345 1.00 36.77 326 GLU B CA 1
ATOM 5943 C C . GLU B 1 326 ? 62.262 30.997 28.120 1.00 34.50 326 GLU B C 1
ATOM 5944 O O . GLU B 1 326 ? 62.430 29.971 28.753 1.00 36.26 326 GLU B O 1
ATOM 5950 N N . LEU B 1 327 ? 61.109 31.663 28.030 1.00 29.36 327 LEU B N 1
ATOM 5951 C CA . LEU B 1 327 ? 59.845 31.248 28.679 1.00 35.03 327 LEU B CA 1
ATOM 5952 C C . LEU B 1 327 ? 58.989 30.425 27.726 1.00 35.97 327 LEU B C 1
ATOM 5953 O O . LEU B 1 327 ? 58.156 29.646 28.208 1.00 41.51 327 LEU B O 1
ATOM 5958 N N . ASP B 1 328 ? 59.159 30.650 26.425 1.00 39.18 328 ASP B N 1
ATOM 5959 C CA . ASP B 1 328 ? 58.291 30.120 25.343 1.00 42.28 328 ASP B CA 1
ATOM 5960 C C . ASP B 1 328 ? 58.545 28.617 25.203 1.00 38.19 328 ASP B C 1
ATOM 5961 O O . ASP B 1 328 ? 59.730 28.209 25.120 1.00 36.35 328 ASP B O 1
ATOM 5966 N N . THR B 1 329 ? 57.470 27.838 25.224 1.00 40.67 329 THR B N 1
ATOM 5967 C CA . THR B 1 329 ? 57.473 26.368 24.993 1.00 46.80 329 THR B CA 1
ATOM 5968 C C . THR B 1 329 ? 56.795 26.011 23.657 1.00 49.17 329 THR B C 1
ATOM 5969 O O . THR B 1 329 ? 57.011 24.872 23.210 1.00 49.99 329 THR B O 1
ATOM 5973 N N . THR B 1 330 ? 56.039 26.931 23.024 1.00 45.87 330 THR B N 1
ATOM 5974 C CA . THR B 1 330 ? 55.129 26.614 21.886 1.00 42.77 330 THR B CA 1
ATOM 5975 C C . THR B 1 330 ? 55.434 27.433 20.628 1.00 43.37 330 THR B C 1
ATOM 5976 O O . THR B 1 330 ? 54.866 27.103 19.594 1.00 38.99 330 THR B O 1
ATOM 5980 N N . GLY B 1 331 ? 56.290 28.452 20.697 1.00 40.39 331 GLY B N 1
ATOM 5981 C CA . GLY B 1 331 ? 56.611 29.297 19.532 1.00 38.73 331 GLY B CA 1
ATOM 5982 C C . GLY B 1 331 ? 55.654 30.470 19.423 1.00 37.97 331 GLY B C 1
ATOM 5983 O O . GLY B 1 331 ? 55.431 30.945 18.308 1.00 33.79 331 GLY B O 1
ATOM 5984 N N . ARG B 1 332 ? 55.114 30.944 20.550 1.00 35.06 332 ARG B N 1
ATOM 5985 C CA . ARG B 1 332 ? 54.145 32.073 20.582 1.00 34.42 332 ARG B CA 1
ATOM 5986 C C . ARG B 1 332 ? 54.925 33.397 20.609 1.00 34.14 332 ARG B C 1
ATOM 5987 O O . ARG B 1 332 ? 54.307 34.467 20.400 1.00 32.10 332 ARG B O 1
ATOM 5995 N N . VAL B 1 333 ? 56.238 33.324 20.844 1.00 33.84 333 VAL B N 1
ATOM 5996 C CA . VAL B 1 333 ? 57.190 34.471 20.821 1.00 31.93 333 VAL B CA 1
ATOM 5997 C C . VAL B 1 333 ? 57.925 34.529 19.482 1.00 35.16 333 VAL B C 1
ATOM 5998 O O . VAL B 1 333 ? 58.490 33.484 19.024 1.00 34.94 333 VAL B O 1
ATOM 6002 N N . LEU B 1 334 ? 58.011 35.736 18.931 1.00 33.06 334 LEU B N 1
ATOM 6003 C CA . LEU B 1 334 ? 58.928 36.054 17.816 1.00 33.48 334 LEU B CA 1
ATOM 6004 C C . LEU B 1 334 ? 59.898 37.120 18.325 1.00 31.41 334 LEU B C 1
ATOM 6005 O O . LEU B 1 334 ? 59.431 38.221 18.681 1.00 30.10 334 LEU B O 1
ATOM 6010 N N . ARG B 1 335 ? 61.190 36.817 18.361 1.00 31.47 335 ARG B N 1
ATOM 6011 C CA . ARG B 1 335 ? 62.216 37.802 18.821 1.00 32.94 335 ARG B CA 1
ATOM 6012 C C . ARG B 1 335 ? 62.805 38.545 17.613 1.00 32.64 335 ARG B C 1
ATOM 6013 O O . ARG B 1 335 ? 63.276 37.875 16.656 1.00 28.89 335 ARG B O 1
ATOM 6021 N N . VAL B 1 336 ? 62.785 39.875 17.655 1.00 31.84 336 VAL B N 1
ATOM 6022 C CA . VAL B 1 336 ? 63.443 40.721 16.620 1.00 33.11 336 VAL B CA 1
ATOM 6023 C C . VAL B 1 336 ? 64.818 41.201 17.101 1.00 32.52 336 VAL B C 1
ATOM 6024 O O . VAL B 1 336 ? 64.895 41.879 18.152 1.00 33.37 336 VAL B O 1
ATOM 6028 N N . GLU B 1 337 ? 65.854 40.905 16.328 1.00 31.51 337 GLU B N 1
ATOM 6029 C CA . GLU B 1 337 ? 67.230 41.411 16.550 1.00 34.67 337 GLU B CA 1
ATOM 6030 C C . GLU B 1 337 ? 67.656 42.293 15.371 1.00 36.36 337 GLU B C 1
ATOM 6031 O O . GLU B 1 337 ? 67.029 42.173 14.293 1.00 35.20 337 GLU B O 1
ATOM 6037 N N . THR B 1 338 ? 68.680 43.135 15.588 1.00 34.80 338 THR B N 1
ATOM 6038 C CA . THR B 1 338 ? 69.335 43.971 14.547 1.00 32.56 338 THR B CA 1
ATOM 6039 C C . THR B 1 338 ? 70.844 44.076 14.835 1.00 30.98 338 THR B C 1
ATOM 6040 O O . THR B 1 338 ? 71.255 43.937 16.022 1.00 27.25 338 THR B O 1
ATOM 6044 N N . PHE B 1 339 ? 71.625 44.379 13.797 1.00 29.17 339 PHE B N 1
ATOM 6045 C CA . PHE B 1 339 ? 73.061 44.727 13.910 1.00 35.38 339 PHE B CA 1
ATOM 6046 C C . PHE B 1 339 ? 73.189 46.246 13.913 1.00 35.36 339 PHE B C 1
ATOM 6047 O O . PHE B 1 339 ? 74.322 46.717 13.926 1.00 38.22 339 PHE B O 1
ATOM 6055 N N . SER B 1 340 ? 72.063 46.966 13.891 1.00 34.82 340 SER B N 1
ATOM 6056 C CA . SER B 1 340 ? 72.044 48.447 13.764 1.00 38.27 340 SER B CA 1
ATOM 6057 C C . SER B 1 340 ? 72.782 49.102 14.934 1.00 37.27 340 SER B C 1
ATOM 6058 O O . SER B 1 340 ? 73.612 49.987 14.730 1.00 34.85 340 SER B O 1
ATOM 6061 N N . LYS B 1 341 ? 72.472 48.682 16.161 1.00 39.95 341 LYS B N 1
ATOM 6062 C CA . LYS B 1 341 ? 72.893 49.439 17.337 1.00 43.66 341 LYS B CA 1
ATOM 6063 C C . LYS B 1 341 ? 74.162 48.807 17.940 1.00 45.77 341 LYS B C 1
ATOM 6064 O O . LYS B 1 341 ? 74.889 49.494 18.657 1.00 57.86 341 LYS B O 1
ATOM 6070 N N . LEU B 1 342 ? 74.510 47.570 17.546 1.00 38.85 342 LEU B N 1
ATOM 6071 C CA . LEU B 1 342 ? 75.707 46.895 18.020 1.00 37.30 342 LEU B CA 1
ATOM 6072 C C . LEU B 1 342 ? 76.829 46.923 16.973 1.00 40.58 342 LEU B C 1
ATOM 6073 O O . LEU B 1 342 ? 77.952 46.625 17.351 1.00 37.98 342 LEU B O 1
ATOM 6078 N N . PHE B 1 343 ? 76.521 47.085 15.677 1.00 38.11 343 PHE B N 1
ATOM 6079 C CA . PHE B 1 343 ? 77.519 47.099 14.581 1.00 36.38 343 PHE B CA 1
ATOM 6080 C C . PHE B 1 343 ? 77.376 48.430 13.833 1.00 40.09 343 PHE B C 1
ATOM 6081 O O . PHE B 1 343 ? 78.237 49.296 14.068 1.00 41.79 343 PHE B O 1
ATOM 6089 N N . ALA B 1 344 ? 76.338 48.617 13.005 1.00 37.98 344 ALA B N 1
ATOM 6090 C CA . ALA B 1 344 ? 76.033 49.933 12.378 1.00 39.50 344 ALA B CA 1
ATOM 6091 C C . ALA B 1 344 ? 74.646 49.956 11.723 1.00 36.43 344 ALA B C 1
ATOM 6092 O O . ALA B 1 344 ? 74.209 48.989 11.112 1.00 39.56 344 ALA B O 1
ATOM 6094 N N . PRO B 1 345 ? 73.882 51.060 11.798 1.00 35.45 345 PRO B N 1
ATOM 6095 C CA . PRO B 1 345 ? 72.575 51.114 11.140 1.00 35.29 345 PRO B CA 1
ATOM 6096 C C . PRO B 1 345 ? 72.621 50.941 9.613 1.00 36.01 345 PRO B C 1
ATOM 6097 O O . PRO B 1 345 ? 71.696 50.348 9.066 1.00 40.58 345 PRO B O 1
ATOM 6101 N N . GLY B 1 346 ? 73.689 51.427 8.983 1.00 32.29 346 GLY B N 1
ATOM 6102 C CA . GLY B 1 346 ? 73.883 51.442 7.522 1.00 32.78 346 GLY B CA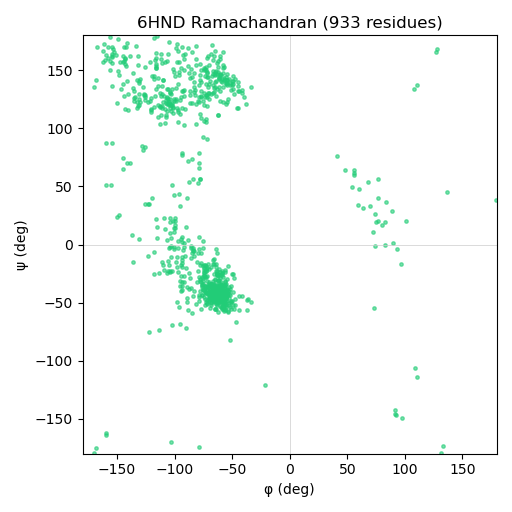 1
ATOM 6103 C C . GLY B 1 346 ? 73.998 50.038 6.942 1.00 34.34 346 GLY B C 1
ATOM 6104 O O . GLY B 1 346 ? 73.909 49.915 5.712 1.00 29.27 346 GLY B O 1
ATOM 6105 N N . LEU B 1 347 ? 74.174 49.008 7.780 1.00 32.86 347 LEU B N 1
ATOM 6106 C CA . LEU B 1 347 ? 74.224 47.616 7.270 1.00 32.55 347 LEU B CA 1
ATOM 6107 C C . LEU B 1 347 ? 72.863 47.301 6.644 1.00 34.07 347 LEU B C 1
ATOM 6108 O O . LEU B 1 347 ? 72.849 46.667 5.543 1.00 31.55 347 LEU B O 1
ATOM 6113 N N . ARG B 1 348 ? 71.780 47.713 7.328 1.00 33.04 348 ARG B N 1
ATOM 6114 C CA . ARG B 1 348 ? 70.396 47.228 7.062 1.00 31.87 348 ARG B CA 1
ATOM 6115 C C . ARG B 1 348 ? 70.414 45.687 7.163 1.00 30.97 348 ARG B C 1
ATOM 6116 O O . ARG B 1 348 ? 70.210 45.014 6.152 1.00 29.60 348 ARG B O 1
ATOM 6124 N N . LEU B 1 349 ? 70.749 45.161 8.333 1.00 30.20 349 LEU B N 1
ATOM 6125 C CA . LEU B 1 349 ? 70.930 43.719 8.604 1.00 32.17 349 LEU B CA 1
ATOM 6126 C C . LEU B 1 349 ? 70.490 43.416 10.027 1.00 32.13 349 LEU B C 1
ATOM 6127 O O . LEU B 1 349 ? 70.797 44.200 10.927 1.00 37.13 349 LEU B O 1
ATOM 6132 N N . GLY B 1 350 ? 69.714 42.347 10.176 1.00 32.38 350 GLY B N 1
ATOM 6133 C CA . GLY B 1 350 ? 69.307 41.823 11.483 1.00 32.06 350 GLY B CA 1
ATOM 6134 C C . GLY B 1 350 ? 68.883 40.383 11.353 1.00 33.28 350 GLY B C 1
ATOM 6135 O O . GLY B 1 350 ? 69.212 39.755 10.315 1.00 32.52 350 GLY B O 1
ATOM 6136 N N . PHE B 1 351 ? 68.148 39.874 12.339 1.00 31.85 351 PHE B N 1
ATOM 6137 C CA . PHE B 1 351 ? 67.499 38.550 12.205 1.00 33.48 351 PHE B CA 1
ATOM 6138 C C . PHE B 1 351 ? 66.285 38.491 13.123 1.00 31.86 351 PHE B C 1
ATOM 6139 O O . PHE B 1 351 ? 66.180 39.277 14.069 1.00 30.26 351 PHE B O 1
ATOM 6147 N N . ILE B 1 352 ? 65.418 37.532 12.845 1.00 30.90 352 ILE B N 1
ATOM 6148 C CA . ILE B 1 352 ? 64.315 37.154 13.754 1.00 32.07 352 ILE B CA 1
ATOM 6149 C C . ILE B 1 352 ? 64.550 35.709 14.205 1.00 33.91 352 ILE B C 1
ATOM 6150 O O . ILE B 1 352 ? 65.280 34.956 13.522 1.00 29.96 352 ILE B O 1
ATOM 6155 N N . VAL B 1 353 ? 63.994 35.390 15.373 1.00 33.65 353 VAL B N 1
ATOM 6156 C CA . VAL B 1 353 ? 63.999 34.042 15.988 1.00 35.72 353 VAL B CA 1
ATOM 6157 C C . VAL B 1 353 ? 62.541 33.746 16.278 1.00 33.85 353 VAL B C 1
ATOM 6158 O O . VAL B 1 353 ? 61.905 34.635 16.858 1.00 37.42 353 VAL B O 1
ATOM 6162 N N . GLY B 1 354 ? 62.062 32.584 15.839 1.00 31.76 354 GLY B N 1
ATOM 6163 C CA . GLY B 1 354 ? 60.676 32.133 16.041 1.00 32.14 354 GLY B CA 1
ATOM 6164 C C . GLY B 1 354 ? 60.500 30.681 15.655 1.00 34.16 354 GLY B C 1
ATOM 6165 O O . GLY B 1 354 ? 61.507 30.032 15.242 1.00 31.94 354 GLY B O 1
ATOM 6166 N N . HIS B 1 355 ? 59.271 30.173 15.796 1.00 35.06 355 HIS B N 1
ATOM 6167 C CA . HIS B 1 355 ? 58.912 28.788 15.403 1.00 37.34 355 HIS B CA 1
ATOM 6168 C C . HIS B 1 355 ? 59.200 28.590 13.907 1.00 36.97 355 HIS B C 1
ATOM 6169 O O . HIS B 1 355 ? 58.901 29.519 13.089 1.00 37.03 355 HIS B O 1
ATOM 6176 N N . LYS B 1 356 ? 59.737 27.420 13.562 1.00 36.64 356 LYS B N 1
ATOM 6177 C CA . LYS B 1 356 ? 59.899 26.919 12.175 1.00 41.57 356 LYS B CA 1
ATOM 6178 C C . LYS B 1 356 ? 58.737 27.401 11.300 1.00 39.75 356 LYS B C 1
ATOM 6179 O O . LYS B 1 356 ? 59.005 27.845 10.168 1.00 37.47 356 LYS B O 1
ATOM 6185 N N . GLU B 1 357 ? 57.498 27.220 11.761 1.00 36.97 357 GLU B N 1
ATOM 6186 C CA . GLU B 1 357 ? 56.303 27.414 10.916 1.00 39.41 357 GLU B CA 1
ATOM 6187 C C . GLU B 1 357 ? 56.106 28.917 10.759 1.00 40.19 357 GLU B C 1
ATOM 6188 O O . GLU B 1 357 ? 55.662 29.322 9.662 1.00 39.74 357 GLU B O 1
ATOM 6194 N N . VAL B 1 358 ? 56.442 29.703 11.790 1.00 34.48 358 VAL B N 1
ATOM 6195 C CA . VAL B 1 358 ? 56.397 31.190 11.706 1.00 35.05 358 VAL B CA 1
ATOM 6196 C C . VAL B 1 358 ? 57.479 31.648 10.713 1.00 33.95 358 VAL B C 1
ATOM 6197 O O . VAL B 1 358 ? 57.137 32.444 9.816 1.00 33.34 358 VAL B O 1
ATOM 6201 N N . ILE B 1 359 ? 58.709 31.136 10.804 1.00 33.96 359 ILE B N 1
ATOM 6202 C CA . ILE B 1 359 ? 59.812 31.493 9.856 1.00 33.61 359 ILE B CA 1
ATOM 6203 C C . ILE B 1 359 ? 59.396 31.162 8.417 1.00 40.02 359 ILE B C 1
ATOM 6204 O O . ILE B 1 359 ? 59.748 31.955 7.512 1.00 39.36 359 ILE B O 1
ATOM 6209 N N . ASP B 1 360 ? 58.708 30.043 8.180 1.00 39.81 360 ASP B N 1
ATOM 6210 C CA . ASP B 1 360 ? 58.375 29.598 6.801 1.00 41.43 360 ASP B CA 1
ATOM 6211 C C . ASP B 1 360 ? 57.423 30.610 6.167 1.00 36.66 360 ASP B C 1
ATOM 6212 O O . ASP B 1 360 ? 57.542 30.872 4.952 1.00 39.00 360 ASP B O 1
ATOM 6217 N N . ALA B 1 361 ? 56.463 31.087 6.946 1.00 33.85 361 ALA B N 1
ATOM 6218 C CA . ALA B 1 361 ? 55.457 32.075 6.514 1.00 34.21 361 ALA B CA 1
ATOM 6219 C C . ALA B 1 361 ? 56.168 33.410 6.269 1.00 32.19 361 ALA B C 1
ATOM 6220 O O . ALA B 1 361 ? 55.881 34.023 5.235 1.00 34.81 361 ALA B O 1
ATOM 6222 N N . VAL B 1 362 ? 57.105 33.812 7.129 1.00 32.48 362 VAL B N 1
ATOM 6223 C CA . VAL B 1 362 ? 57.917 35.051 6.911 1.00 35.47 362 VAL B CA 1
ATOM 6224 C C . VAL B 1 362 ? 58.685 34.918 5.582 1.00 35.72 362 VAL B C 1
ATOM 6225 O O . VAL B 1 362 ? 58.753 35.916 4.782 1.00 36.39 362 VAL B O 1
ATOM 6229 N N . LYS B 1 363 ? 59.234 33.745 5.313 1.00 37.28 363 LYS B N 1
ATOM 6230 C CA . LYS B 1 363 ? 59.984 33.480 4.060 1.00 38.02 363 LYS B CA 1
ATOM 6231 C C . LYS B 1 363 ? 59.093 33.807 2.857 1.00 37.37 363 LYS B C 1
ATOM 6232 O O . LYS B 1 363 ? 59.568 34.539 1.945 1.00 33.55 363 LYS B O 1
ATOM 6238 N N . ASN B 1 364 ? 57.849 33.316 2.845 1.00 35.17 364 ASN B N 1
ATOM 6239 C CA . ASN B 1 364 ? 56.950 33.503 1.680 1.00 32.88 364 ASN B CA 1
ATOM 6240 C C . ASN B 1 364 ? 56.623 34.993 1.552 1.00 37.73 364 ASN B C 1
ATOM 6241 O O . ASN B 1 364 ? 56.486 35.444 0.386 1.00 40.91 364 ASN B O 1
ATOM 6246 N N . TYR B 1 365 ? 56.496 35.740 2.672 1.00 37.73 365 TYR B N 1
ATOM 6247 C CA . TYR B 1 365 ? 56.258 37.218 2.668 1.00 33.00 365 TYR B CA 1
ATOM 6248 C C . TYR B 1 365 ? 57.472 37.940 2.069 1.00 32.65 365 TYR B C 1
ATOM 6249 O O . TYR B 1 365 ? 57.297 38.854 1.250 1.00 33.81 365 TYR B O 1
ATOM 6258 N N . SER B 1 366 ? 58.680 37.561 2.490 1.00 32.12 366 SER B N 1
ATOM 6259 C CA . SER B 1 366 ? 59.937 38.203 2.044 1.00 30.84 366 SER B CA 1
ATOM 6260 C C . SER B 1 366 ? 60.043 38.070 0.525 1.00 31.79 366 SER B C 1
ATOM 6261 O O . SER B 1 366 ? 60.494 39.036 -0.144 1.00 30.93 366 SER B O 1
ATOM 6264 N N . ASP B 1 367 ? 59.626 36.914 0.006 1.00 30.85 367 ASP B N 1
ATOM 6265 C CA . ASP B 1 367 ? 59.653 36.606 -1.438 1.00 32.79 367 ASP B CA 1
ATOM 6266 C C . ASP B 1 367 ? 58.811 37.642 -2.202 1.00 33.12 367 ASP B C 1
ATOM 6267 O O . ASP B 1 367 ? 59.059 37.832 -3.385 1.00 33.86 367 ASP B O 1
ATOM 6272 N N . VAL B 1 368 ? 57.839 38.291 -1.559 1.00 32.66 368 VAL B N 1
ATOM 6273 C CA . VAL B 1 368 ? 57.013 39.336 -2.218 1.00 32.11 368 VAL B CA 1
ATOM 6274 C C . VAL B 1 368 ? 57.671 40.715 -2.087 1.00 33.36 368 VAL B C 1
ATOM 6275 O O . VAL B 1 368 ? 57.930 41.353 -3.146 1.00 36.31 368 VAL B O 1
ATOM 6279 N N . VAL B 1 369 ? 57.948 41.166 -0.861 1.00 30.58 369 VAL B N 1
ATOM 6280 C CA . VAL B 1 369 ? 58.165 42.604 -0.547 1.00 29.80 369 VAL B CA 1
ATOM 6281 C C . VAL B 1 369 ? 59.625 42.927 -0.201 1.00 33.12 369 VAL B C 1
ATOM 6282 O O . VAL B 1 369 ? 59.944 44.135 -0.208 1.00 34.03 369 VAL B O 1
ATOM 6286 N N . ASN B 1 370 ? 60.470 41.950 0.147 1.00 35.08 370 ASN B N 1
ATOM 6287 C CA . ASN B 1 370 ? 61.893 42.215 0.511 1.00 34.25 370 ASN B CA 1
ATOM 6288 C C . ASN B 1 370 ? 62.722 40.956 0.233 1.00 34.12 370 ASN B C 1
ATOM 6289 O O . ASN B 1 370 ? 62.917 40.154 1.175 1.00 33.82 370 ASN B O 1
ATOM 6294 N N . ARG B 1 371 ? 63.211 40.816 -1.002 1.00 35.75 371 ARG B N 1
ATOM 6295 C CA . ARG B 1 371 ? 63.833 39.558 -1.525 1.00 41.21 371 ARG B CA 1
ATOM 6296 C C . ARG B 1 371 ? 65.321 39.468 -1.141 1.00 35.59 371 ARG B C 1
ATOM 6297 O O . ARG B 1 371 ? 66.171 39.321 -2.026 1.00 34.39 371 ARG B O 1
ATOM 6305 N N . GLY B 1 372 ? 65.614 39.549 0.154 1.00 35.87 372 GLY B N 1
ATOM 6306 C CA . GLY B 1 372 ? 66.951 39.249 0.691 1.00 34.73 372 GLY B CA 1
ATOM 6307 C C . GLY B 1 372 ? 67.670 40.477 1.200 1.00 35.39 372 GLY B C 1
ATOM 6308 O O . GLY B 1 372 ? 67.627 41.555 0.526 1.00 34.22 372 GLY B O 1
ATOM 6309 N N . ALA B 1 373 ? 68.314 40.312 2.351 1.00 33.06 373 ALA B N 1
ATOM 6310 C CA . ALA B 1 373 ? 69.386 41.206 2.824 1.00 34.09 373 ALA B CA 1
ATOM 6311 C C . ALA B 1 373 ? 70.542 41.161 1.828 1.00 30.95 373 ALA B C 1
ATOM 6312 O O . ALA B 1 373 ? 70.811 40.086 1.288 1.00 30.13 373 ALA B O 1
ATOM 6314 N N . SER B 1 374 ? 71.181 42.304 1.591 1.00 30.48 374 SER B N 1
ATOM 6315 C CA . SER B 1 374 ? 72.392 42.417 0.730 1.00 32.23 374 SER B CA 1
ATOM 6316 C C . SER B 1 374 ? 73.396 41.304 1.052 1.00 28.98 374 SER B C 1
ATOM 6317 O O . SER B 1 374 ? 73.888 41.266 2.167 1.00 29.49 374 SER B O 1
ATOM 6320 N N . GLY B 1 375 ? 73.687 40.439 0.091 1.00 30.18 375 GLY B N 1
ATOM 6321 C CA . GLY B 1 375 ? 74.686 39.369 0.241 1.00 29.92 375 GLY B CA 1
ATOM 6322 C C . GLY B 1 375 ? 76.057 39.939 0.530 1.00 31.57 375 GLY B C 1
ATOM 6323 O O . GLY B 1 375 ? 76.796 39.319 1.320 1.00 32.68 375 GLY B O 1
ATOM 6324 N N . LEU B 1 376 ? 76.402 41.072 -0.083 1.00 31.35 376 LEU B N 1
ATOM 6325 C CA . LEU B 1 376 ? 77.741 41.703 0.103 1.00 34.62 376 LEU B CA 1
ATOM 6326 C C . LEU B 1 376 ? 77.851 42.074 1.578 1.00 34.15 376 LEU B C 1
ATOM 6327 O O . LEU B 1 376 ? 78.925 41.922 2.140 1.00 38.11 376 LEU B O 1
ATOM 6332 N N . THR B 1 377 ? 76.762 42.542 2.182 1.00 32.78 377 THR B N 1
ATOM 6333 C CA . THR B 1 377 ? 76.759 43.007 3.593 1.00 32.21 377 THR B CA 1
ATOM 6334 C C . THR B 1 377 ? 76.811 41.796 4.516 1.00 33.18 377 THR B C 1
ATOM 6335 O O . THR B 1 377 ? 77.581 41.847 5.487 1.00 33.65 377 THR B O 1
ATOM 6339 N N . GLN B 1 378 ? 75.998 40.776 4.229 1.00 33.83 378 GLN B N 1
ATOM 6340 C CA . GLN B 1 378 ? 76.020 39.483 4.954 1.00 35.27 378 GLN B CA 1
ATOM 6341 C C . GLN B 1 378 ? 77.452 38.947 4.912 1.00 35.71 378 GLN B C 1
ATOM 6342 O O . GLN B 1 378 ? 77.891 38.385 5.912 1.00 35.75 378 GLN B O 1
ATOM 6348 N N . THR B 1 379 ? 78.117 39.079 3.765 1.00 36.81 379 THR B N 1
ATOM 6349 C CA . THR B 1 379 ? 79.492 38.567 3.542 1.00 39.39 379 THR B CA 1
ATOM 6350 C C . THR B 1 379 ? 80.434 39.343 4.466 1.00 36.84 379 THR B C 1
ATOM 6351 O O . THR B 1 379 ? 81.096 38.689 5.266 1.00 35.87 379 THR B O 1
ATOM 6355 N N . ILE B 1 380 ? 80.433 40.681 4.388 1.00 36.46 380 ILE B N 1
ATOM 6356 C CA . ILE B 1 380 ? 81.337 41.535 5.203 1.00 35.90 380 ILE B CA 1
ATOM 6357 C C . ILE B 1 380 ? 81.041 41.285 6.685 1.00 36.93 380 ILE B C 1
ATOM 6358 O O . ILE B 1 380 ? 81.985 41.045 7.445 1.00 35.22 380 ILE B O 1
ATOM 6363 N N . VAL B 1 381 ? 79.780 41.291 7.088 1.00 36.47 381 VAL B N 1
ATOM 6364 C CA . VAL B 1 381 ? 79.425 41.230 8.535 1.00 37.55 381 VAL B CA 1
ATOM 6365 C C . VAL B 1 381 ? 79.779 39.837 9.066 1.00 39.44 381 VAL B C 1
ATOM 6366 O O . VAL B 1 381 ? 80.377 39.755 10.177 1.00 37.75 381 VAL B O 1
ATOM 6370 N N . ASN B 1 382 ? 79.462 38.782 8.318 1.00 39.27 382 ASN B N 1
ATOM 6371 C CA . ASN B 1 382 ? 79.748 37.396 8.769 1.00 39.39 382 ASN B CA 1
ATOM 6372 C C . ASN B 1 382 ? 81.265 37.216 8.936 1.00 42.67 382 ASN B C 1
ATOM 6373 O O . ASN B 1 382 ? 81.705 36.718 9.999 1.00 40.22 382 ASN B O 1
ATOM 6378 N N . ASN B 1 383 ? 82.052 37.605 7.934 1.00 40.39 383 ASN B N 1
ATOM 6379 C CA . ASN B 1 383 ? 83.508 37.318 7.928 1.00 37.53 383 ASN B CA 1
ATOM 6380 C C . ASN B 1 383 ? 84.179 38.150 9.023 1.00 39.39 383 ASN B C 1
ATOM 6381 O O . ASN B 1 383 ? 85.115 37.653 9.651 1.00 42.50 383 ASN B O 1
ATOM 6386 N N . VAL B 1 384 ? 83.700 39.363 9.289 1.00 40.19 384 VAL B N 1
ATOM 6387 C CA . VAL B 1 384 ? 84.304 40.232 10.334 1.00 37.60 384 VAL B CA 1
ATOM 6388 C C . VAL B 1 384 ? 84.070 39.534 11.682 1.00 38.83 384 VAL B C 1
ATOM 6389 O O . VAL B 1 384 ? 85.049 39.429 12.463 1.00 35.46 384 VAL B O 1
ATOM 6393 N N . ILE B 1 385 ? 82.857 39.010 11.917 1.00 39.18 385 ILE B N 1
ATOM 6394 C CA . ILE B 1 385 ? 82.466 38.384 13.219 1.00 38.53 385 ILE B CA 1
ATOM 6395 C C . ILE B 1 385 ? 83.234 37.067 13.393 1.00 42.63 385 ILE B C 1
ATOM 6396 O O . ILE B 1 385 ? 83.817 36.884 14.467 1.00 42.66 385 ILE B O 1
ATOM 6401 N N . GLN B 1 386 ? 83.326 36.240 12.353 1.00 43.92 386 GLN B N 1
ATOM 6402 C CA . GLN B 1 386 ? 83.950 34.893 12.415 1.00 47.43 386 GLN B CA 1
ATOM 6403 C C . GLN B 1 386 ? 85.488 35.021 12.431 1.00 51.77 386 GLN B C 1
ATOM 6404 O O . GLN B 1 386 ? 86.129 34.342 13.253 1.00 49.03 386 GLN B O 1
ATOM 6410 N N . GLU B 1 387 ? 86.094 35.884 11.616 1.00 49.38 387 GLU B N 1
ATOM 6411 C CA . GLU B 1 387 ? 87.577 35.928 11.494 1.00 53.93 387 GLU B CA 1
ATOM 6412 C C . GLU B 1 387 ? 88.222 36.883 12.510 1.00 51.36 387 GLU B C 1
ATOM 6413 O O . GLU B 1 387 ? 89.221 36.501 13.119 1.00 49.96 387 GLU B O 1
ATOM 6419 N N . ASN B 1 388 ? 87.737 38.111 12.623 1.00 51.35 388 ASN B N 1
ATOM 6420 C CA . ASN B 1 388 ? 88.350 39.115 13.522 1.00 46.42 388 ASN B CA 1
ATOM 6421 C C . ASN B 1 388 ? 87.900 38.837 14.955 1.00 48.06 388 ASN B C 1
ATOM 6422 O O . ASN B 1 388 ? 88.772 38.802 15.834 1.00 48.34 388 ASN B O 1
ATOM 6427 N N . PHE B 1 389 ? 86.595 38.653 15.178 1.00 48.81 389 PHE B N 1
ATOM 6428 C CA . PHE B 1 389 ? 86.000 38.516 16.537 1.00 50.89 389 PHE B CA 1
ATOM 6429 C C . PHE B 1 389 ? 85.900 37.042 16.961 1.00 48.08 389 PHE B C 1
ATOM 6430 O O . PHE B 1 389 ? 85.484 36.811 18.097 1.00 47.58 389 PHE B O 1
ATOM 6438 N N . LYS B 1 390 ? 86.245 36.102 16.072 1.00 48.57 390 LYS B N 1
ATOM 6439 C CA . LYS B 1 390 ? 86.361 34.633 16.315 1.00 51.29 390 LYS B CA 1
ATOM 6440 C C . LYS B 1 390 ? 85.021 34.048 16.801 1.00 48.19 390 LYS B C 1
ATOM 6441 O O . LYS B 1 390 ? 85.039 33.051 17.544 1.00 47.26 390 LYS B O 1
ATOM 6447 N N . GLY B 1 391 ? 83.897 34.584 16.324 1.00 45.55 391 GLY B N 1
ATOM 6448 C CA . GLY B 1 391 ? 82.556 34.026 16.565 1.00 41.09 391 GLY B CA 1
ATOM 6449 C C . GLY B 1 391 ? 81.891 34.639 17.787 1.00 42.34 391 GLY B C 1
ATOM 6450 O O . GLY B 1 391 ? 82.119 35.822 18.076 1.00 42.07 391 GLY B O 1
ATOM 6451 N N . VAL B 1 392 ? 81.090 33.845 18.483 1.00 40.78 392 VAL B N 1
ATOM 6452 C CA . VAL B 1 392 ? 80.070 34.320 19.446 1.00 42.37 392 VAL B CA 1
ATOM 6453 C C . VAL B 1 392 ? 80.773 35.030 20.612 1.00 46.85 392 VAL B C 1
ATOM 6454 O O . VAL B 1 392 ? 80.425 36.197 20.917 1.00 43.66 392 VAL B O 1
ATOM 6458 N N . ASP B 1 393 ? 81.711 34.360 21.276 1.00 47.11 393 ASP B N 1
ATOM 6459 C CA . ASP B 1 393 ? 82.259 34.865 22.561 1.00 48.75 393 ASP B CA 1
ATOM 6460 C C . ASP B 1 393 ? 83.031 36.140 22.230 1.00 45.45 393 ASP B C 1
ATOM 6461 O O . ASP B 1 393 ? 82.838 37.153 22.929 1.00 46.99 393 ASP B O 1
ATOM 6466 N N . GLY B 1 394 ? 83.807 36.123 21.153 1.00 40.34 394 GLY B N 1
ATOM 6467 C CA . GLY B 1 394 ? 84.594 37.297 20.735 1.00 40.87 394 GLY B CA 1
ATOM 6468 C C . GLY B 1 394 ? 83.694 38.479 20.422 1.00 41.06 394 GLY B C 1
ATOM 6469 O O . GLY B 1 394 ? 84.073 39.612 20.730 1.00 40.83 394 GLY B O 1
ATOM 6470 N N . TRP B 1 395 ? 82.520 38.218 19.846 1.00 44.60 395 TRP B N 1
ATOM 6471 C CA . TRP B 1 395 ? 81.525 39.256 19.472 1.00 40.67 395 TRP B CA 1
ATOM 6472 C C . TRP B 1 395 ? 80.902 39.792 20.762 1.00 41.45 395 TRP B C 1
ATOM 6473 O O . TRP B 1 395 ? 80.785 41.049 20.892 1.00 41.81 395 TRP B O 1
ATOM 6484 N N . LEU B 1 396 ? 80.596 38.905 21.711 1.00 37.08 396 LEU B N 1
ATOM 6485 C CA . LEU B 1 396 ? 80.166 39.302 23.081 1.00 40.42 396 LEU B CA 1
ATOM 6486 C C . LEU B 1 396 ? 81.224 40.225 23.720 1.00 40.56 396 LEU B C 1
ATOM 6487 O O . LEU B 1 396 ? 80.832 41.218 24.344 1.00 38.06 396 LEU B O 1
ATOM 6492 N N . GLU B 1 397 ? 82.515 39.921 23.571 1.00 39.57 397 GLU B N 1
ATOM 6493 C CA . GLU B 1 397 ? 83.601 40.739 24.149 1.00 40.36 397 GLU B CA 1
ATOM 6494 C C . GLU B 1 397 ? 83.562 42.131 23.503 1.00 39.30 397 GLU B C 1
ATOM 6495 O O . GLU B 1 397 ? 83.767 43.114 24.216 1.00 44.82 397 GLU B O 1
ATOM 6501 N N . TRP B 1 398 ? 83.287 42.234 22.206 1.00 38.38 398 TRP B N 1
ATOM 6502 C CA . TRP B 1 398 ? 83.072 43.550 21.545 1.00 38.44 398 TRP B CA 1
ATOM 6503 C C . TRP B 1 398 ? 81.803 44.248 22.099 1.00 38.35 398 TRP B C 1
ATOM 6504 O O . TRP B 1 398 ? 81.832 45.469 22.329 1.00 37.83 398 TRP B O 1
ATOM 6515 N N . ILE B 1 399 ? 80.728 43.518 22.357 1.00 36.22 399 ILE B N 1
ATOM 6516 C CA . ILE B 1 399 ? 79.486 44.092 22.963 1.00 40.92 399 ILE B CA 1
ATOM 6517 C C . ILE B 1 399 ? 79.809 44.627 24.367 1.00 40.90 399 ILE B C 1
ATOM 6518 O O . ILE B 1 399 ? 79.311 45.697 24.712 1.00 38.76 399 ILE B O 1
ATOM 6523 N N . LEU B 1 400 ? 80.644 43.929 25.146 1.00 42.44 400 LEU B N 1
ATOM 6524 C CA . LEU B 1 400 ? 81.025 44.375 26.511 1.00 42.55 400 LEU B CA 1
ATOM 6525 C C . LEU B 1 400 ? 81.884 45.650 26.452 1.00 45.33 400 LEU B C 1
ATOM 6526 O O . LEU B 1 400 ? 81.663 46.547 27.310 1.00 49.49 400 LEU B O 1
ATOM 6531 N N . LYS B 1 401 ? 82.755 45.813 25.459 1.00 44.85 401 LYS B N 1
ATOM 6532 C CA . LYS B 1 401 ? 83.515 47.086 25.289 1.00 47.12 401 LYS B CA 1
ATOM 6533 C C . LYS B 1 401 ? 82.531 48.232 25.040 1.00 49.72 401 LYS B C 1
ATOM 6534 O O . LYS B 1 401 ? 82.687 49.308 25.670 1.00 50.26 401 LYS B O 1
ATOM 6540 N N . MET B 1 402 ? 81.542 48.002 24.174 1.00 47.37 402 MET B N 1
ATOM 6541 C CA . MET B 1 402 ? 80.504 49.018 23.851 1.00 48.59 402 MET B CA 1
ATOM 6542 C C . MET B 1 402 ? 79.695 49.327 25.112 1.00 42.54 402 MET B C 1
ATOM 6543 O O . MET B 1 402 ? 79.358 50.490 25.314 1.00 41.09 402 MET B O 1
ATOM 6548 N N . ARG B 1 403 ? 79.382 48.299 25.905 1.00 40.78 403 ARG B N 1
ATOM 6549 C CA . ARG B 1 403 ? 78.639 48.422 27.189 1.00 44.13 403 ARG B CA 1
ATOM 6550 C C . ARG B 1 403 ? 79.284 49.493 28.077 1.00 41.80 403 ARG B C 1
ATOM 6551 O O . ARG B 1 403 ? 78.525 50.378 28.606 1.00 40.86 403 ARG B O 1
ATOM 6559 N N . LEU B 1 404 ? 80.616 49.420 28.223 1.00 44.73 404 LEU B N 1
ATOM 6560 C CA . LEU B 1 404 ? 81.429 50.294 29.111 1.00 45.09 404 LEU B CA 1
ATOM 6561 C C . LEU B 1 404 ? 81.280 51.735 28.667 1.00 40.39 404 LEU B C 1
ATOM 6562 O O . LEU B 1 404 ? 81.146 52.585 29.564 1.00 45.21 404 LEU B O 1
ATOM 6567 N N . ASN B 1 405 ? 81.381 51.989 27.361 1.00 39.29 405 ASN B N 1
ATOM 6568 C CA . ASN B 1 405 ? 81.206 53.355 26.785 1.00 41.92 405 ASN B CA 1
ATOM 6569 C C . ASN B 1 405 ? 79.817 53.891 27.163 1.00 41.53 405 ASN B C 1
ATOM 6570 O O . ASN B 1 405 ? 79.718 55.018 27.702 1.00 41.88 405 ASN B O 1
ATOM 6575 N N . TYR B 1 406 ? 78.781 53.113 26.832 1.00 39.73 406 TYR B N 1
ATOM 6576 C CA . TYR B 1 406 ? 77.356 53.449 27.045 1.00 41.36 406 TYR B CA 1
ATOM 6577 C C . TYR B 1 406 ? 77.124 53.687 28.536 1.00 39.48 406 TYR B C 1
ATOM 6578 O O . TYR B 1 406 ? 76.431 54.669 28.873 1.00 37.43 406 TYR B O 1
ATOM 6587 N N . SER B 1 407 ? 77.690 52.822 29.383 1.00 38.81 407 SER B N 1
ATOM 6588 C CA . SER B 1 407 ? 77.585 52.929 30.853 1.00 40.36 407 SER B CA 1
ATOM 6589 C C . SER B 1 407 ? 78.161 54.274 31.287 1.00 41.51 407 SER B C 1
ATOM 6590 O O . SER B 1 407 ? 77.485 54.970 32.066 1.00 40.35 407 SER B O 1
ATOM 6593 N N . TYR B 1 408 ? 79.360 54.620 30.830 1.00 40.39 408 TYR B N 1
ATOM 6594 C CA . TYR B 1 408 ? 80.000 55.902 31.211 1.00 43.30 408 TYR B CA 1
ATOM 6595 C C . TYR B 1 408 ? 79.111 57.040 30.689 1.00 44.53 408 TYR B C 1
ATOM 6596 O O . TYR B 1 408 ? 78.838 57.986 31.475 1.00 42.31 408 TYR B O 1
ATOM 6605 N N . ARG B 1 409 ? 78.659 56.949 29.427 1.00 38.11 409 ARG B N 1
ATOM 6606 C CA . ARG B 1 409 ? 77.874 58.020 28.757 1.00 41.25 409 ARG B CA 1
ATOM 6607 C C . ARG B 1 409 ? 76.590 58.259 29.559 1.00 42.53 409 ARG B C 1
ATOM 6608 O O . ARG B 1 409 ? 76.299 59.437 29.893 1.00 38.42 409 ARG B O 1
ATOM 6616 N N . LYS B 1 410 ? 75.874 57.191 29.919 1.00 40.01 410 LYS B N 1
ATOM 6617 C CA . LYS B 1 410 ? 74.573 57.336 30.626 1.00 43.16 410 LYS B CA 1
ATOM 6618 C C . LYS B 1 410 ? 74.786 58.063 31.962 1.00 42.60 410 LYS B C 1
ATOM 6619 O O . LYS B 1 410 ? 73.990 58.993 32.284 1.00 42.59 410 LYS B O 1
ATOM 6625 N N . ASP B 1 411 ? 75.803 57.663 32.722 1.00 39.93 411 ASP B N 1
ATOM 6626 C CA . ASP B 1 411 ? 76.061 58.233 34.077 1.00 43.38 411 ASP B CA 1
ATOM 6627 C C . ASP B 1 411 ? 76.470 59.713 33.966 1.00 42.42 411 ASP B C 1
ATOM 6628 O O . ASP B 1 411 ? 76.019 60.530 34.805 1.00 41.76 411 ASP B O 1
ATOM 6633 N N . LEU B 1 412 ? 77.297 60.041 32.978 1.00 39.35 412 LEU B N 1
ATOM 6634 C CA . LEU B 1 412 ? 77.731 61.430 32.696 1.00 43.56 412 LEU B CA 1
ATOM 6635 C C . LEU B 1 412 ? 76.489 62.307 32.479 1.00 44.06 412 LEU B C 1
ATOM 6636 O O . LEU B 1 412 ? 76.295 63.282 33.231 1.00 40.51 412 LEU B O 1
ATOM 6641 N N . LEU B 1 413 ? 75.630 61.942 31.527 1.00 44.77 413 LEU B N 1
ATOM 6642 C CA . LEU B 1 413 ? 74.400 62.725 31.233 1.00 42.89 413 LEU B CA 1
ATOM 6643 C C . LEU B 1 413 ? 73.578 62.871 32.517 1.00 40.98 413 LEU B C 1
ATOM 6644 O O . LEU B 1 413 ? 73.061 63.981 32.760 1.00 40.63 413 LEU B O 1
ATOM 6649 N N . LEU B 1 414 ? 73.452 61.789 33.296 1.00 40.42 414 LEU B N 1
ATOM 6650 C CA . LEU B 1 414 ? 72.692 61.802 34.577 1.00 41.40 414 LEU B CA 1
ATOM 6651 C C . LEU B 1 414 ? 73.369 62.759 35.580 1.00 41.64 414 LEU B C 1
ATOM 6652 O O . LEU B 1 414 ? 72.619 63.503 36.236 1.00 40.63 414 LEU B O 1
ATOM 6657 N N . TYR B 1 415 ? 74.707 62.749 35.687 1.00 39.98 415 TYR B N 1
ATOM 6658 C CA . TYR B 1 415 ? 75.484 63.697 36.528 1.00 41.24 415 TYR B CA 1
ATOM 6659 C C . TYR B 1 415 ? 75.156 65.127 36.059 1.00 40.89 415 TYR B C 1
ATOM 6660 O O . TYR B 1 415 ? 74.642 65.937 36.856 1.00 43.41 415 TYR B O 1
ATOM 6669 N N . SER B 1 416 ? 75.342 65.416 34.774 1.00 39.39 416 SER B N 1
ATOM 6670 C CA . SER B 1 416 ? 75.102 66.768 34.200 1.00 42.34 416 SER B CA 1
ATOM 6671 C C . SER B 1 416 ? 73.731 67.279 34.652 1.00 42.45 416 SER B C 1
ATOM 6672 O O . SER B 1 416 ? 73.584 68.496 34.780 1.00 48.42 416 SER B O 1
ATOM 6675 N N . ILE B 1 417 ? 72.775 66.381 34.915 1.00 44.82 417 ILE B N 1
ATOM 6676 C CA . ILE B 1 417 ? 71.367 66.747 35.243 1.00 41.25 417 ILE B CA 1
ATOM 6677 C C . ILE B 1 417 ? 71.271 66.921 36.761 1.00 44.66 417 ILE B C 1
ATOM 6678 O O . ILE B 1 417 ? 70.672 67.941 37.204 1.00 45.10 417 ILE B O 1
ATOM 6683 N N . PHE B 1 418 ? 71.830 65.979 37.527 1.00 40.46 418 PHE B N 1
ATOM 6684 C CA . PHE B 1 418 ? 71.735 65.955 39.012 1.00 44.58 418 PHE B CA 1
ATOM 6685 C C . PHE B 1 418 ? 72.385 67.215 39.619 1.00 42.20 418 PHE B C 1
ATOM 6686 O O . PHE B 1 418 ? 71.888 67.691 40.650 1.00 43.99 418 PHE B O 1
ATOM 6694 N N . GLU B 1 419 ? 73.473 67.697 39.015 1.00 43.86 419 GLU B N 1
ATOM 6695 C CA . GLU B 1 419 ? 74.239 68.914 39.402 1.00 49.52 419 GLU B CA 1
ATOM 6696 C C . GLU B 1 419 ? 73.448 70.193 39.087 1.00 49.93 419 GLU B C 1
ATOM 6697 O O . GLU B 1 419 ? 73.857 71.235 39.578 1.00 57.53 419 GLU B O 1
ATOM 6703 N N . SER B 1 420 ? 72.405 70.125 38.249 1.00 49.13 420 SER B N 1
ATOM 6704 C CA . SER B 1 420 ? 71.603 71.280 37.763 1.00 45.71 420 SER B CA 1
ATOM 6705 C C . SER B 1 420 ? 70.677 71.824 38.860 1.00 43.97 420 SER B C 1
ATOM 6706 O O . SER B 1 420 ? 70.200 71.039 39.709 1.00 43.03 420 SER B O 1
ATOM 6709 N N . GLN B 1 421 ? 70.383 73.120 38.776 1.00 46.32 421 GLN B N 1
ATOM 6710 C CA . GLN B 1 421 ? 69.396 73.867 39.604 1.00 44.93 421 GLN B CA 1
ATOM 6711 C C . GLN B 1 421 ? 67.997 73.283 39.307 1.00 44.59 421 GLN B C 1
ATOM 6712 O O . GLN B 1 421 ? 67.255 73.025 40.263 1.00 44.59 421 GLN B O 1
ATOM 6718 N N . ALA B 1 422 ? 67.665 73.002 38.035 1.00 42.14 422 ALA B N 1
ATOM 6719 C CA . ALA B 1 422 ? 66.354 72.429 37.612 1.00 40.82 422 ALA B CA 1
ATOM 6720 C C . ALA B 1 422 ? 66.060 71.115 38.362 1.00 38.73 422 ALA B C 1
ATOM 6721 O O . ALA B 1 422 ? 64.880 70.905 38.800 1.00 36.09 422 ALA B O 1
ATOM 6723 N N . TYR B 1 423 ? 67.084 70.278 38.549 1.00 34.58 423 TYR B N 1
ATOM 6724 C CA . TYR B 1 423 ? 66.953 69.002 39.291 1.00 40.59 423 TYR B CA 1
ATOM 6725 C C . TYR B 1 423 ? 66.798 69.278 40.789 1.00 43.01 423 TYR B C 1
ATOM 6726 O O . TYR B 1 423 ? 65.882 68.704 41.424 1.00 45.28 423 TYR B O 1
ATOM 6735 N N . LYS B 1 424 ? 67.679 70.103 41.353 1.00 48.12 424 LYS B N 1
ATOM 6736 C CA . LYS B 1 424 ? 67.729 70.358 42.823 1.00 47.18 424 LYS B CA 1
ATOM 6737 C C . LYS B 1 424 ? 66.433 71.049 43.269 1.00 43.82 424 LYS B C 1
ATOM 6738 O O . LYS B 1 424 ? 65.965 70.750 44.373 1.00 46.07 424 LYS B O 1
ATOM 6744 N N . LYS B 1 425 ? 65.811 71.845 42.406 1.00 43.66 425 LYS B N 1
ATOM 6745 C CA . LYS B 1 425 ? 64.518 72.513 42.725 1.00 49.84 425 LYS B CA 1
ATOM 6746 C C . LYS B 1 425 ? 63.342 71.555 42.471 1.00 43.58 425 LYS B C 1
ATOM 6747 O O . LYS B 1 425 ? 62.218 71.903 42.854 1.00 43.38 425 LYS B O 1
ATOM 6753 N N . GLY B 1 426 ? 63.567 70.400 41.844 1.00 42.45 426 GLY B N 1
ATOM 6754 C CA . GLY B 1 426 ? 62.495 69.418 41.558 1.00 44.62 426 GLY B CA 1
ATOM 6755 C C . GLY B 1 426 ? 61.689 69.729 40.297 1.00 40.04 426 GLY B C 1
ATOM 6756 O O . GLY B 1 426 ? 60.621 69.171 40.152 1.00 42.32 426 GLY B O 1
ATOM 6757 N N . TYR B 1 427 ? 62.195 70.549 39.378 1.00 41.71 427 TYR B N 1
ATOM 6758 C CA . TYR B 1 427 ? 61.492 70.868 38.108 1.00 46.10 427 TYR B CA 1
ATOM 6759 C C . TYR B 1 427 ? 61.613 69.672 37.152 1.00 42.92 427 TYR B C 1
ATOM 6760 O O . TYR B 1 427 ? 60.723 69.455 36.308 1.00 41.74 427 TYR B O 1
ATOM 6769 N N . VAL B 1 428 ? 62.715 68.938 37.251 1.00 40.30 428 VAL B N 1
ATOM 6770 C CA . VAL B 1 428 ? 63.003 67.792 36.351 1.00 38.69 428 VAL B CA 1
ATOM 6771 C C . VAL B 1 428 ? 63.419 66.603 37.210 1.00 41.79 428 VAL B C 1
ATOM 6772 O O . VAL B 1 428 ? 63.893 66.803 38.351 1.00 46.58 428 VAL B O 1
ATOM 6776 N N . ASP B 1 429 ? 63.211 65.404 36.679 1.00 43.42 429 ASP B N 1
ATOM 6777 C CA . ASP B 1 429 ? 63.704 64.138 37.274 1.00 42.04 429 ASP B CA 1
ATOM 6778 C C . ASP B 1 429 ? 64.119 63.268 36.103 1.00 45.88 429 ASP B C 1
ATOM 6779 O O . ASP B 1 429 ? 63.812 63.657 34.953 1.00 47.62 429 ASP B O 1
ATOM 6784 N N . VAL B 1 430 ? 64.791 62.163 36.404 1.00 44.86 430 VAL B N 1
ATOM 6785 C CA . VAL B 1 430 ? 65.316 61.199 35.410 1.00 45.08 430 VAL B CA 1
ATOM 6786 C C . VAL B 1 430 ? 65.005 59.804 35.924 1.00 47.96 430 VAL B C 1
ATOM 6787 O O . VAL B 1 430 ? 65.211 59.571 37.128 1.00 51.79 430 VAL B O 1
ATOM 6791 N N . ILE B 1 431 ? 64.502 58.939 35.047 1.00 46.37 431 ILE B N 1
ATOM 6792 C CA . ILE B 1 431 ? 64.556 57.465 35.226 1.00 46.59 431 ILE B CA 1
ATOM 6793 C C . ILE B 1 431 ? 65.977 57.005 34.878 1.00 42.84 431 ILE B C 1
ATOM 6794 O O . ILE B 1 431 ? 66.432 57.343 33.779 1.00 46.68 431 ILE B O 1
ATOM 6799 N N . ASP B 1 432 ? 66.612 56.257 35.782 1.00 36.34 432 ASP B N 1
ATOM 6800 C CA . ASP B 1 432 ? 67.867 55.502 35.556 1.00 38.27 432 ASP B CA 1
ATOM 6801 C C . ASP B 1 432 ? 67.565 54.284 34.676 1.00 38.15 432 ASP B C 1
ATOM 6802 O O . ASP B 1 432 ? 66.967 53.316 35.139 1.00 38.21 432 ASP B O 1
ATOM 6807 N N . PRO B 1 433 ? 67.943 54.291 33.372 1.00 38.28 433 PRO B N 1
ATOM 6808 C CA . PRO B 1 433 ? 67.740 53.131 32.500 1.00 38.97 433 PRO B CA 1
ATOM 6809 C C . PRO B 1 433 ? 68.688 51.980 32.849 1.00 37.51 433 PRO B C 1
ATOM 6810 O O . PRO B 1 433 ? 69.817 52.248 33.201 1.00 34.19 433 PRO B O 1
ATOM 6814 N N . LYS B 1 434 ? 68.198 50.744 32.727 1.00 41.41 434 LYS B N 1
ATOM 6815 C CA . LYS B 1 434 ? 68.940 49.502 33.049 1.00 40.16 434 LYS B CA 1
ATOM 6816 C C . LYS B 1 434 ? 69.606 48.965 31.796 1.00 40.15 434 LYS B C 1
ATOM 6817 O O . LYS B 1 434 ? 70.481 48.080 31.940 1.00 43.10 434 LYS B O 1
ATOM 6823 N N . ALA B 1 435 ? 69.271 49.512 30.623 1.00 40.56 435 ALA B N 1
ATOM 6824 C CA . ALA B 1 435 ? 69.908 49.086 29.356 1.00 40.31 435 ALA B CA 1
ATOM 6825 C C . ALA B 1 435 ? 69.694 50.121 28.267 1.00 37.79 435 ALA B C 1
ATOM 6826 O O . ALA B 1 435 ? 68.746 50.922 28.389 1.00 38.26 435 ALA B O 1
ATOM 6828 N N . GLY B 1 436 ? 70.579 50.101 27.268 1.00 39.87 436 GLY B N 1
ATOM 6829 C CA . GLY B 1 436 ? 70.401 50.777 25.966 1.00 39.26 436 GLY B CA 1
ATOM 6830 C C . GLY B 1 436 ? 70.956 52.193 25.933 1.00 38.76 436 GLY B C 1
ATOM 6831 O O . GLY B 1 436 ? 72.039 52.424 26.523 1.00 34.76 436 GLY B O 1
ATOM 6832 N N . MET B 1 437 ? 70.255 53.092 25.233 1.00 37.60 437 MET B N 1
ATOM 6833 C CA . MET B 1 437 ? 70.785 54.415 24.821 1.00 37.44 437 MET B CA 1
ATOM 6834 C C . MET B 1 437 ? 69.809 55.555 25.162 1.00 37.31 437 MET B C 1
ATOM 6835 O O . MET B 1 437 ? 70.126 56.723 24.785 1.00 36.42 437 MET B O 1
ATOM 6840 N N . PHE B 1 438 ? 68.688 55.282 25.846 1.00 36.93 438 PHE B N 1
ATOM 6841 C CA . PHE B 1 438 ? 67.614 56.292 26.076 1.00 37.24 438 PHE B CA 1
ATOM 6842 C C . PHE B 1 438 ? 67.419 56.579 27.577 1.00 36.37 438 PHE B C 1
ATOM 6843 O O . PHE B 1 438 ? 67.516 55.671 28.417 1.00 34.83 438 PHE B O 1
ATOM 6851 N N . VAL B 1 439 ? 67.159 57.854 27.887 1.00 40.31 439 VAL B N 1
ATOM 6852 C CA . VAL B 1 439 ? 66.785 58.368 29.237 1.00 37.93 439 VAL B CA 1
ATOM 6853 C C . VAL B 1 439 ? 65.420 59.046 29.159 1.00 36.19 439 VAL B C 1
ATOM 6854 O O . VAL B 1 439 ? 65.269 59.972 28.326 1.00 37.64 439 VAL B O 1
ATOM 6858 N N . THR B 1 440 ? 64.476 58.639 30.006 1.00 33.65 440 THR B N 1
ATOM 6859 C CA . THR B 1 440 ? 63.255 59.432 30.290 1.00 36.91 440 THR B CA 1
ATOM 6860 C C . THR B 1 440 ? 63.622 60.619 31.198 1.00 38.21 440 THR B C 1
ATOM 6861 O O . THR B 1 440 ? 64.116 60.422 32.358 1.00 32.45 440 THR B O 1
ATOM 6865 N N . PHE B 1 441 ? 63.356 61.816 30.684 1.00 36.91 441 PHE B N 1
ATOM 6866 C CA . PHE B 1 441 ? 63.602 63.111 31.364 1.00 37.21 441 PHE B CA 1
ATOM 6867 C C . PHE B 1 441 ? 62.236 63.722 31.642 1.00 36.12 441 PHE B C 1
ATOM 6868 O O . PHE B 1 441 ? 61.599 64.228 30.694 1.00 36.73 441 PHE B O 1
ATOM 6876 N N . LYS B 1 442 ? 61.815 63.633 32.897 1.00 36.72 442 LYS B N 1
ATOM 6877 C CA . LYS B 1 442 ? 60.490 64.071 33.381 1.00 39.46 442 LYS B CA 1
ATOM 6878 C C . LYS B 1 442 ? 60.514 65.571 33.660 1.00 39.72 442 LYS B C 1
ATOM 6879 O O . LYS B 1 442 ? 61.524 66.100 34.156 1.00 35.77 442 LYS B O 1
ATOM 6885 N N . ILE B 1 443 ? 59.422 66.224 33.300 1.00 39.09 443 ILE B N 1
ATOM 6886 C CA . ILE B 1 443 ? 59.140 67.652 33.574 1.00 37.51 443 ILE B CA 1
ATOM 6887 C C . ILE B 1 443 ? 57.989 67.683 34.579 1.00 38.14 443 ILE B C 1
ATOM 6888 O O . ILE B 1 443 ? 56.859 67.281 34.178 1.00 36.68 443 ILE B O 1
ATOM 6893 N N . ASN B 1 444 ? 58.271 68.122 35.809 1.00 38.03 444 ASN B N 1
ATOM 6894 C CA . ASN B 1 444 ? 57.295 68.222 36.928 1.00 42.88 444 ASN B CA 1
ATOM 6895 C C . ASN B 1 444 ? 56.451 69.493 36.707 1.00 42.36 444 ASN B C 1
ATOM 6896 O O . ASN B 1 444 ? 56.481 70.424 37.554 1.00 36.01 444 ASN B O 1
ATOM 6901 N N . LEU B 1 445 ? 55.650 69.505 35.639 1.00 39.72 445 LEU B N 1
ATOM 6902 C CA . LEU B 1 445 ? 54.623 70.567 35.450 1.00 43.31 445 LEU B CA 1
ATOM 6903 C C . LEU B 1 445 ? 53.616 70.460 36.591 1.00 41.92 445 LEU B C 1
ATOM 6904 O O . LEU B 1 445 ? 53.334 69.364 37.052 1.00 37.50 445 LEU B O 1
ATOM 6909 N N . PRO B 1 446 ? 53.031 71.579 37.071 1.00 44.51 446 PRO B N 1
ATOM 6910 C CA . PRO B 1 446 ? 51.839 71.506 37.918 1.00 43.26 446 PRO B CA 1
ATOM 6911 C C . PRO B 1 446 ? 50.767 70.605 37.283 1.00 39.17 446 PRO B C 1
ATOM 6912 O O . PRO B 1 446 ? 50.550 70.649 36.087 1.00 40.87 446 PRO B O 1
ATOM 6916 N N . LYS B 1 447 ? 50.094 69.828 38.116 1.00 41.45 447 LYS B N 1
ATOM 6917 C CA . LYS B 1 447 ? 49.080 68.829 37.690 1.00 44.96 447 LYS B CA 1
ATOM 6918 C C . LYS B 1 447 ? 48.029 69.486 36.777 1.00 44.89 447 LYS B C 1
ATOM 6919 O O . LYS B 1 447 ? 47.535 68.804 35.859 1.00 44.65 447 LYS B O 1
ATOM 6925 N N . ASP B 1 448 ? 47.656 70.740 37.044 1.00 48.79 448 ASP B N 1
ATOM 6926 C CA . ASP B 1 448 ? 46.448 71.365 36.435 1.00 49.19 448 ASP B CA 1
ATOM 6927 C C . ASP B 1 448 ? 46.779 72.159 35.161 1.00 51.93 448 ASP B C 1
ATOM 6928 O O . ASP B 1 448 ? 45.836 72.783 34.630 1.00 54.23 448 ASP B O 1
ATOM 6933 N N . VAL B 1 449 ? 48.038 72.184 34.698 1.00 52.29 449 VAL B N 1
ATOM 6934 C CA . VAL B 1 449 ? 48.415 72.878 33.426 1.00 48.35 449 VAL B CA 1
ATOM 6935 C C . VAL B 1 449 ? 48.175 71.891 32.279 1.00 48.73 449 VAL B C 1
ATOM 6936 O O . VAL B 1 449 ? 48.180 70.672 32.530 1.00 53.76 449 VAL B O 1
ATOM 6940 N N . ASP B 1 450 ? 47.861 72.429 31.099 1.00 49.02 450 ASP B N 1
ATOM 6941 C CA . ASP B 1 450 ? 47.730 71.693 29.821 1.00 48.76 450 ASP B CA 1
ATOM 6942 C C . ASP B 1 450 ? 49.107 71.088 29.492 1.00 46.49 450 ASP B C 1
ATOM 6943 O O . ASP B 1 450 ? 50.055 71.860 29.223 1.00 43.94 450 ASP B O 1
ATOM 6948 N N . VAL B 1 451 ? 49.223 69.762 29.557 1.00 43.38 451 VAL B N 1
ATOM 6949 C CA . VAL B 1 451 ? 50.518 69.028 29.382 1.00 48.17 451 VAL B CA 1
ATOM 6950 C C . VAL B 1 451 ? 51.085 69.262 27.972 1.00 43.75 451 VAL B C 1
ATOM 6951 O O . VAL B 1 451 ? 52.245 69.716 27.875 1.00 41.84 451 VAL B O 1
ATOM 6955 N N . LEU B 1 452 ? 50.324 68.909 26.934 1.00 41.83 452 LEU B N 1
ATOM 6956 C CA . LEU B 1 452 ? 50.731 69.069 25.511 1.00 45.81 452 LEU B CA 1
ATOM 6957 C C . LEU B 1 452 ? 51.129 70.524 25.239 1.00 46.46 452 LEU B C 1
ATOM 6958 O O . LEU B 1 452 ? 52.204 70.750 24.657 1.00 45.75 452 LEU B O 1
ATOM 6963 N N . GLN B 1 453 ? 50.303 71.475 25.655 1.00 44.99 453 GLN B N 1
ATOM 6964 C CA . GLN B 1 453 ? 50.537 72.901 25.351 1.00 48.56 453 GLN B CA 1
ATOM 6965 C C . GLN B 1 453 ? 51.862 73.349 25.989 1.00 46.08 453 GLN B C 1
ATOM 6966 O O . GLN B 1 453 ? 52.660 73.985 25.290 1.00 45.07 453 GLN B O 1
ATOM 6972 N N . LYS B 1 454 ? 52.108 73.043 27.267 1.00 44.89 454 LYS B N 1
ATOM 6973 C CA . LYS B 1 454 ? 53.327 73.532 27.979 1.00 43.21 454 LYS B CA 1
ATOM 6974 C C . LYS B 1 454 ? 54.559 72.772 27.491 1.00 41.00 454 LYS B C 1
ATOM 6975 O O . LYS B 1 454 ? 55.669 73.364 27.449 1.00 36.08 454 LYS B O 1
ATOM 6981 N N . MET B 1 455 ? 54.397 71.489 27.185 1.00 38.34 455 MET B N 1
ATOM 6982 C CA . MET B 1 455 ? 55.534 70.669 26.697 1.00 40.23 455 MET B CA 1
ATOM 6983 C C . MET B 1 455 ? 55.972 71.216 25.331 1.00 40.16 455 MET B C 1
ATOM 6984 O O . MET B 1 455 ? 57.185 71.306 25.125 1.00 41.94 455 MET B O 1
ATOM 6989 N N . LYS B 1 456 ? 55.041 71.642 24.467 1.00 42.23 456 LYS B N 1
ATOM 6990 C CA . LYS B 1 456 ? 55.380 72.225 23.127 1.00 47.64 456 LYS B CA 1
ATOM 6991 C C . LYS B 1 456 ? 56.112 73.558 23.315 1.00 42.08 456 LYS B C 1
ATOM 6992 O O . LYS B 1 456 ? 57.113 73.780 22.642 1.00 45.05 456 LYS B O 1
ATOM 6998 N N . LEU B 1 457 ? 55.637 74.387 24.235 1.00 42.67 457 LEU B N 1
ATOM 6999 C CA . LEU B 1 457 ? 56.243 75.698 24.556 1.00 43.06 457 LEU B CA 1
ATOM 7000 C C . LEU B 1 457 ? 57.662 75.465 25.085 1.00 43.98 457 LEU B C 1
ATOM 7001 O O . LEU B 1 457 ? 58.581 76.159 24.620 1.00 41.88 457 LEU B O 1
ATOM 7006 N N . LEU B 1 458 ? 57.838 74.459 25.956 1.00 42.88 458 LEU B N 1
ATOM 7007 C CA . LEU B 1 458 ? 59.153 74.091 26.543 1.00 42.16 458 LEU B CA 1
ATOM 7008 C C . LEU B 1 458 ? 60.073 73.574 25.434 1.00 40.63 458 LEU B C 1
ATOM 7009 O O . LEU B 1 458 ? 61.290 73.877 25.471 1.00 37.48 458 LEU B O 1
ATOM 7014 N N . LEU B 1 459 ? 59.524 72.848 24.455 1.00 39.01 459 LEU B N 1
ATOM 7015 C CA . LEU B 1 459 ? 60.343 72.312 23.337 1.00 40.14 459 LEU B CA 1
ATOM 7016 C C . LEU B 1 459 ? 60.963 73.494 22.573 1.00 41.49 459 LEU B C 1
ATOM 7017 O O . LEU B 1 459 ? 62.197 73.479 22.364 1.00 36.59 459 LEU B O 1
ATOM 7022 N N . TRP B 1 460 ? 60.162 74.504 22.206 1.00 40.85 460 TRP B N 1
ATOM 7023 C CA . TRP B 1 460 ? 60.687 75.726 21.544 1.00 43.71 460 TRP B CA 1
ATOM 7024 C C . TRP B 1 460 ? 61.848 76.300 22.373 1.00 45.21 460 TRP B C 1
ATOM 7025 O O . TRP B 1 460 ? 62.871 76.639 21.772 1.00 49.76 460 TRP B O 1
ATOM 7036 N N . LYS B 1 461 ? 61.711 76.364 23.703 1.00 44.65 461 LYS B N 1
ATOM 7037 C CA . LYS B 1 461 ? 62.760 76.886 24.624 1.00 44.67 461 LYS B CA 1
ATOM 7038 C C . LYS B 1 461 ? 64.070 76.078 24.517 1.00 46.56 461 LYS B C 1
ATOM 7039 O O . LYS B 1 461 ? 65.161 76.691 24.477 1.00 46.52 461 LYS B O 1
ATOM 7045 N N . LEU B 1 462 ? 63.981 74.748 24.517 1.00 45.72 462 LEU B N 1
ATOM 7046 C CA . LEU B 1 462 ? 65.163 73.854 24.381 1.00 49.07 462 LEU B CA 1
ATOM 7047 C C . LEU B 1 462 ? 65.837 74.155 23.037 1.00 47.11 462 LEU B C 1
ATOM 7048 O O . LEU B 1 462 ? 67.076 74.325 23.021 1.00 44.22 462 LEU B O 1
ATOM 7053 N N . ILE B 1 463 ? 65.054 74.221 21.947 1.00 46.86 463 ILE B N 1
ATOM 7054 C CA . ILE B 1 463 ? 65.593 74.501 20.577 1.00 43.27 463 ILE B CA 1
ATOM 7055 C C . ILE B 1 463 ? 66.344 75.839 20.622 1.00 43.21 463 ILE B C 1
ATOM 7056 O O . ILE B 1 463 ? 67.515 75.851 20.203 1.00 45.31 463 ILE B O 1
ATOM 7061 N N . SER B 1 464 ? 65.753 76.883 21.215 1.00 44.48 464 SER B N 1
ATOM 7062 C CA . SER B 1 464 ? 66.398 78.219 21.386 1.00 46.71 464 SER B CA 1
ATOM 7063 C C . SER B 1 464 ? 67.655 78.109 22.258 1.00 46.50 464 SER B C 1
ATOM 7064 O O . SER B 1 464 ? 68.620 78.817 21.942 1.00 48.49 464 SER B O 1
ATOM 7067 N N . TYR B 1 465 ? 67.709 77.189 23.226 1.00 48.10 465 TYR B N 1
ATOM 7068 C CA . TYR B 1 465 ? 68.919 76.963 24.073 1.00 47.02 465 TYR B CA 1
ATOM 7069 C C . TYR B 1 465 ? 69.949 76.025 23.401 1.00 44.22 465 TYR B C 1
ATOM 7070 O O . TYR B 1 465 ? 71.036 75.844 23.980 1.00 46.08 465 TYR B O 1
ATOM 7079 N N . GLY B 1 466 ? 69.631 75.445 22.238 1.00 44.67 466 GLY B N 1
ATOM 7080 C CA . GLY B 1 466 ? 70.574 74.664 21.415 1.00 47.00 466 GLY B CA 1
ATOM 7081 C C . GLY B 1 466 ? 70.701 73.218 21.867 1.00 43.65 466 GLY B C 1
ATOM 7082 O O . GLY B 1 466 ? 71.799 72.643 21.790 1.00 39.69 466 GLY B O 1
ATOM 7083 N N . ILE B 1 467 ? 69.606 72.626 22.307 1.00 45.08 467 ILE B N 1
ATOM 7084 C CA . ILE B 1 467 ? 69.560 71.181 22.682 1.00 46.80 467 ILE B CA 1
ATOM 7085 C C . ILE B 1 467 ? 68.315 70.567 22.022 1.00 43.34 467 ILE B C 1
ATOM 7086 O O . ILE B 1 467 ? 67.168 71.035 22.296 1.00 38.88 467 ILE B O 1
ATOM 7091 N N . LEU B 1 468 ? 68.538 69.596 21.135 1.00 40.60 468 LEU B N 1
ATOM 7092 C CA . LEU B 1 468 ? 67.446 68.866 20.446 1.00 44.23 468 LEU B CA 1
ATOM 7093 C C . LEU B 1 468 ? 67.086 67.598 21.240 1.00 45.76 468 LEU B C 1
ATOM 7094 O O . LEU B 1 468 ? 68.007 66.837 21.620 1.00 42.72 468 LEU B O 1
ATOM 7099 N N . VAL B 1 469 ? 65.786 67.382 21.472 1.00 43.06 469 VAL B N 1
ATOM 7100 C CA . VAL B 1 469 ? 65.231 66.181 22.158 1.00 41.12 469 VAL B CA 1
ATOM 7101 C C . VAL B 1 469 ? 63.936 65.775 21.455 1.00 42.50 469 VAL B C 1
ATOM 7102 O O . VAL B 1 469 ? 63.505 66.487 20.551 1.00 38.78 469 VAL B O 1
ATOM 7106 N N . VAL B 1 470 ? 63.369 64.629 21.855 1.00 42.75 470 VAL B N 1
ATOM 7107 C CA . VAL B 1 470 ? 62.089 64.084 21.333 1.00 37.02 470 VAL B CA 1
ATOM 7108 C C . VAL B 1 470 ? 61.081 64.183 22.461 1.00 37.22 470 VAL B C 1
ATOM 7109 O O . VAL B 1 470 ? 61.303 63.589 23.502 1.00 43.28 470 VAL B O 1
ATOM 7113 N N . PRO B 1 471 ? 59.968 64.933 22.297 1.00 37.86 471 PRO B N 1
ATOM 7114 C CA . PRO B 1 471 ? 58.881 64.919 23.270 1.00 38.99 471 PRO B CA 1
ATOM 7115 C C . PRO B 1 471 ? 58.124 63.582 23.221 1.00 39.30 471 PRO B C 1
ATOM 7116 O O . PRO B 1 471 ? 57.980 63.009 22.145 1.00 37.55 471 PRO B O 1
ATOM 7120 N N . GLY B 1 472 ? 57.673 63.113 24.381 1.00 42.42 472 GLY B N 1
ATOM 7121 C CA . GLY B 1 472 ? 56.965 61.830 24.531 1.00 39.95 472 GLY B CA 1
ATOM 7122 C C . GLY B 1 472 ? 55.672 61.797 23.739 1.00 37.53 472 GLY B C 1
ATOM 7123 O O . GLY B 1 472 ? 55.305 60.708 23.267 1.00 35.64 472 GLY B O 1
ATOM 7124 N N . TYR B 1 473 ? 55.015 62.946 23.554 1.00 38.26 473 TYR B N 1
ATOM 7125 C CA . TYR B 1 473 ? 53.735 63.035 22.809 1.00 38.96 473 TYR B CA 1
ATOM 7126 C C . TYR B 1 473 ? 53.961 62.626 21.341 1.00 35.56 473 TYR B C 1
ATOM 7127 O O . TYR B 1 473 ? 53.008 62.138 20.731 1.00 44.48 473 TYR B O 1
ATOM 7136 N N . ASN B 1 474 ? 55.180 62.715 20.810 1.00 34.83 474 ASN B N 1
ATOM 7137 C CA . ASN B 1 474 ? 55.480 62.246 19.431 1.00 34.88 474 ASN B CA 1
ATOM 7138 C C . ASN B 1 474 ? 55.602 60.714 19.374 1.00 38.91 474 ASN B C 1
ATOM 7139 O O . ASN B 1 474 ? 55.709 60.175 18.244 1.00 41.67 474 ASN B O 1
ATOM 7144 N N . MET B 1 475 ? 55.594 59.993 20.495 1.00 34.27 475 MET B N 1
ATOM 7145 C CA . MET B 1 475 ? 55.905 58.539 20.432 1.00 38.56 475 MET B CA 1
ATOM 7146 C C . MET B 1 475 ? 54.759 57.712 21.009 1.00 35.88 475 MET B C 1
ATOM 7147 O O . MET B 1 475 ? 55.022 56.627 21.548 1.00 38.29 475 MET B O 1
ATOM 7152 N N . THR B 1 476 ? 53.537 58.186 20.794 1.00 31.54 476 THR B N 1
ATOM 7153 C CA . THR B 1 476 ? 52.301 57.641 21.386 1.00 35.26 476 THR B CA 1
ATOM 7154 C C . THR B 1 476 ? 51.590 56.775 20.360 1.00 34.42 476 THR B C 1
ATOM 7155 O O . THR B 1 476 ? 51.684 57.085 19.173 1.00 35.04 476 THR B O 1
ATOM 7159 N N . VAL B 1 477 ? 50.897 55.738 20.830 1.00 35.27 477 VAL B N 1
ATOM 7160 C CA . VAL B 1 477 ? 49.878 55.009 20.032 1.00 36.41 477 VAL B CA 1
ATOM 7161 C C . VAL B 1 477 ? 48.666 55.930 19.860 1.00 39.58 477 VAL B C 1
ATOM 7162 O O . VAL B 1 477 ? 48.195 56.074 18.729 1.00 42.36 477 VAL B O 1
ATOM 7166 N N . ASP B 1 478 ? 48.242 56.579 20.945 1.00 40.18 478 ASP B N 1
ATOM 7167 C CA . ASP B 1 478 ? 47.049 57.458 20.995 1.00 42.60 478 ASP B CA 1
ATOM 7168 C C . ASP B 1 478 ? 47.364 58.628 21.931 1.00 41.56 478 ASP B C 1
ATOM 7169 O O . ASP B 1 478 ? 47.555 58.410 23.144 1.00 35.49 478 ASP B O 1
ATOM 7174 N N . LEU B 1 479 ? 47.366 59.830 21.375 1.00 46.53 479 LEU B N 1
ATOM 7175 C CA . LEU B 1 479 ? 47.779 61.067 22.060 1.00 51.36 479 LEU B CA 1
ATOM 7176 C C . LEU B 1 479 ? 46.804 61.374 23.200 1.00 48.34 479 LEU B C 1
ATOM 7177 O O . LEU B 1 479 ? 47.292 61.620 24.304 1.00 47.95 479 LEU B O 1
ATOM 7182 N N . GLU B 1 480 ? 45.489 61.340 22.956 1.00 46.43 480 GLU B N 1
ATOM 7183 C CA . GLU B 1 480 ? 44.472 61.658 23.997 1.00 46.49 480 GLU B CA 1
ATOM 7184 C C . GLU B 1 480 ? 44.675 60.695 25.166 1.00 44.61 480 GLU B C 1
ATOM 7185 O O . GLU B 1 480 ? 44.723 61.133 26.336 1.00 43.32 480 GLU B O 1
ATOM 7191 N N . PHE B 1 481 ? 44.838 59.416 24.860 1.00 38.39 481 PHE B N 1
ATOM 7192 C CA . PHE B 1 481 ? 44.990 58.380 25.902 1.00 38.11 481 PHE B CA 1
ATOM 7193 C C . PHE B 1 481 ? 46.165 58.709 26.827 1.00 38.23 481 PHE B C 1
ATOM 7194 O O . PHE B 1 481 ? 45.994 58.561 28.038 1.00 38.50 481 PHE B O 1
ATOM 7202 N N . SER B 1 482 ? 47.312 59.100 26.262 1.00 34.52 482 SER B N 1
ATOM 7203 C CA . SER B 1 482 ? 48.618 59.183 26.959 1.00 35.82 482 SER B CA 1
ATOM 7204 C C . SER B 1 482 ? 48.992 60.621 27.375 1.00 37.34 482 SER B C 1
ATOM 7205 O O . SER B 1 482 ? 50.027 60.798 28.008 1.00 44.23 482 SER B O 1
ATOM 7208 N N . LYS B 1 483 ? 48.167 61.600 27.047 1.00 38.94 483 LYS B N 1
ATOM 7209 C CA . LYS B 1 483 ? 48.321 63.055 27.332 1.00 47.08 483 LYS B CA 1
ATOM 7210 C C . LYS B 1 483 ? 48.957 63.266 28.709 1.00 42.64 483 LYS B C 1
ATOM 7211 O O . LYS B 1 483 ? 49.988 63.978 28.799 1.00 39.93 483 LYS B O 1
ATOM 7217 N N . ASP B 1 484 ? 48.328 62.711 29.748 1.00 38.02 484 ASP B N 1
ATOM 7218 C CA . ASP B 1 484 ? 48.678 63.005 31.166 1.00 41.54 484 ASP B CA 1
ATOM 7219 C C . ASP B 1 484 ? 50.056 62.448 31.535 1.00 37.20 484 ASP B C 1
ATOM 7220 O O . ASP B 1 484 ? 50.579 62.929 32.512 1.00 38.45 484 ASP B O 1
ATOM 7225 N N . ARG B 1 485 ? 50.618 61.489 30.791 1.00 33.28 485 ARG B N 1
ATOM 7226 C CA . ARG B 1 485 ? 51.961 60.914 31.071 1.00 31.95 485 ARG B CA 1
ATOM 7227 C C . ARG B 1 485 ? 52.979 61.375 30.024 1.00 33.30 485 ARG B C 1
ATOM 7228 O O . ARG B 1 485 ? 54.117 60.833 30.003 1.00 35.34 485 ARG B O 1
ATOM 7236 N N . SER B 1 486 ? 52.621 62.380 29.223 1.00 35.49 486 SER B N 1
ATOM 7237 C CA . SER B 1 486 ? 53.416 62.870 28.067 1.00 37.30 486 SER B CA 1
ATOM 7238 C C . SER B 1 486 ? 54.399 63.939 28.527 1.00 35.97 486 SER B C 1
ATOM 7239 O O . SER B 1 486 ? 55.115 64.477 27.652 1.00 37.89 486 SER B O 1
ATOM 7242 N N . ASN B 1 487 ? 54.455 64.199 29.839 1.00 34.82 487 ASN B N 1
ATOM 7243 C CA . ASN B 1 487 ? 55.314 65.267 30.432 1.00 35.44 487 ASN B CA 1
ATOM 7244 C C . ASN B 1 487 ? 56.774 64.799 30.510 1.00 31.95 487 ASN B C 1
ATOM 7245 O O . ASN B 1 487 ? 57.369 64.833 31.593 1.00 30.62 487 ASN B O 1
ATOM 7250 N N . PHE B 1 488 ? 57.373 64.399 29.394 1.00 31.88 488 PHE B N 1
ATOM 7251 C CA . PHE B 1 488 ? 58.795 63.981 29.411 1.00 33.96 488 PHE B CA 1
ATOM 7252 C C . PHE B 1 488 ? 59.411 64.190 28.039 1.00 33.81 488 PHE B C 1
ATOM 7253 O O . PHE B 1 488 ? 58.684 64.168 27.054 1.00 39.61 488 PHE B O 1
ATOM 7261 N N . PHE B 1 489 ? 60.726 64.336 28.020 1.00 34.08 489 PHE B N 1
ATOM 7262 C CA . PHE B 1 489 ? 61.553 64.238 26.800 1.00 34.92 489 PHE B CA 1
ATOM 7263 C C . PHE B 1 489 ? 62.375 62.955 26.876 1.00 34.98 489 PHE B C 1
ATOM 7264 O O . PHE B 1 489 ? 62.817 62.590 27.967 1.00 34.95 489 PHE B O 1
ATOM 7272 N N . ARG B 1 490 ? 62.536 62.283 25.733 1.00 37.46 490 ARG B N 1
ATOM 7273 C CA . ARG B 1 490 ? 63.479 61.154 25.587 1.00 35.39 490 ARG B CA 1
ATOM 7274 C C . ARG B 1 490 ? 64.822 61.762 25.232 1.00 35.30 490 ARG B C 1
ATOM 7275 O O . ARG B 1 490 ? 64.868 62.567 24.268 1.00 32.44 490 ARG B O 1
ATOM 7283 N N . LEU B 1 491 ? 65.864 61.317 25.922 1.00 36.86 491 LEU B N 1
ATOM 7284 C CA . LEU B 1 491 ? 67.259 61.763 25.685 1.00 38.90 491 LEU B CA 1
ATOM 7285 C C . LEU B 1 491 ? 68.042 60.573 25.171 1.00 38.30 491 LEU B C 1
ATOM 7286 O O . LEU B 1 491 ? 67.822 59.479 25.710 1.00 38.43 491 LEU B O 1
ATOM 7291 N N . CYS B 1 492 ? 68.872 60.787 24.151 1.00 37.39 492 CYS B N 1
ATOM 7292 C CA . CYS B 1 492 ? 69.801 59.772 23.627 1.00 41.32 492 CYS B CA 1
ATOM 7293 C C . CYS B 1 492 ? 71.247 60.280 23.698 1.00 39.55 492 CYS B C 1
ATOM 7294 O O . CYS B 1 492 ? 71.524 61.341 23.105 1.00 42.09 492 CYS B O 1
ATOM 7297 N N . TYR B 1 493 ? 72.111 59.517 24.375 1.00 38.97 493 TYR B N 1
ATOM 7298 C CA . TYR B 1 493 ? 73.554 59.814 24.623 1.00 42.17 493 TYR B CA 1
ATOM 7299 C C . TYR B 1 493 ? 74.429 58.946 23.704 1.00 41.11 493 TYR B C 1
ATOM 7300 O O . TYR B 1 493 ? 75.618 58.740 23.985 1.00 43.35 493 TYR B O 1
ATOM 7309 N N . ALA B 1 494 ? 73.848 58.422 22.623 1.00 43.42 494 ALA B N 1
ATOM 7310 C CA . ALA B 1 494 ? 74.554 57.550 21.661 1.00 44.70 494 ALA B CA 1
ATOM 7311 C C . ALA B 1 494 ? 75.251 58.410 20.605 1.00 40.26 494 ALA B C 1
ATOM 7312 O O . ALA B 1 494 ? 76.273 57.957 20.085 1.00 41.73 494 ALA B O 1
ATOM 7314 N N . LEU B 1 495 ? 74.729 59.600 20.304 1.00 41.08 495 LEU B N 1
ATOM 7315 C CA . LEU B 1 495 ? 75.149 60.382 19.111 1.00 46.40 495 LEU B CA 1
ATOM 7316 C C . LEU B 1 495 ? 76.395 61.222 19.446 1.00 46.31 495 LEU B C 1
ATOM 7317 O O . LEU B 1 495 ? 77.268 61.367 18.580 1.00 49.04 495 LEU B O 1
ATOM 7322 N N . ALA B 1 496 ? 76.486 61.763 20.653 1.00 44.67 496 ALA B N 1
ATOM 7323 C CA . ALA B 1 496 ? 77.539 62.731 21.032 1.00 47.25 496 ALA B CA 1
ATOM 7324 C C . ALA B 1 496 ? 78.915 62.198 20.619 1.00 45.16 496 ALA B C 1
ATOM 7325 O O . ALA B 1 496 ? 79.104 60.998 20.743 1.00 46.24 496 ALA B O 1
ATOM 7327 N N . ASN B 1 497 ? 79.832 63.077 20.206 1.00 45.50 497 ASN B N 1
ATOM 7328 C CA . ASN B 1 497 ? 81.237 62.765 19.790 1.00 49.25 497 ASN B CA 1
ATOM 7329 C C . ASN B 1 497 ? 82.147 62.563 21.012 1.00 44.37 497 ASN B C 1
ATOM 7330 O O . ASN B 1 497 ? 83.130 61.822 20.889 1.00 49.48 497 ASN B O 1
ATOM 7335 N N . ASN B 1 498 ? 81.832 63.191 22.145 1.00 42.46 498 ASN B N 1
ATOM 7336 C CA . ASN B 1 498 ? 82.731 63.239 23.329 1.00 45.06 498 ASN B CA 1
ATOM 7337 C C . ASN B 1 498 ? 81.953 63.638 24.595 1.00 46.60 498 ASN B C 1
ATOM 7338 O O . ASN B 1 498 ? 80.797 64.136 24.501 1.00 51.47 498 ASN B O 1
ATOM 7343 N N . ASP B 1 499 ? 82.605 63.442 25.737 1.00 48.17 499 ASP B N 1
ATOM 7344 C CA . ASP B 1 499 ? 82.130 63.776 27.102 1.00 49.93 499 ASP B CA 1
ATOM 7345 C C . ASP B 1 499 ? 81.746 65.256 27.180 1.00 49.30 499 ASP B C 1
ATOM 7346 O O . ASP B 1 499 ? 80.759 65.569 27.871 1.00 51.06 499 ASP B O 1
ATOM 7351 N N . GLU B 1 500 ? 82.507 66.137 26.529 1.00 47.41 500 GLU B N 1
ATOM 7352 C CA . GLU B 1 500 ? 82.248 67.604 26.559 1.00 53.77 500 GLU B CA 1
ATOM 7353 C C . GLU B 1 500 ? 80.841 67.872 25.993 1.00 47.61 500 GLU B C 1
ATOM 7354 O O . GLU B 1 500 ? 80.079 68.667 26.603 1.00 42.72 500 GLU B O 1
ATOM 7360 N N . GLU B 1 501 ? 80.471 67.207 24.893 1.00 47.41 501 GLU B N 1
ATOM 7361 C CA . GLU B 1 501 ? 79.137 67.405 24.263 1.00 42.46 501 GLU B CA 1
ATOM 7362 C C . GLU B 1 501 ? 78.051 66.874 25.192 1.00 41.66 501 GLU B C 1
ATOM 7363 O O . GLU B 1 501 ? 76.973 67.478 25.225 1.00 41.84 501 GLU B O 1
ATOM 7369 N N . ILE B 1 502 ? 78.327 65.802 25.938 1.00 39.55 502 ILE B N 1
ATOM 7370 C CA . ILE B 1 502 ? 77.307 65.208 26.851 1.00 43.23 502 ILE B CA 1
ATOM 7371 C C . ILE B 1 502 ? 77.074 66.160 28.022 1.00 45.78 502 ILE B C 1
ATOM 7372 O O . ILE B 1 502 ? 75.888 66.442 28.315 1.00 45.66 502 ILE B O 1
ATOM 7377 N N . LEU B 1 503 ? 78.152 66.664 28.640 1.00 45.78 503 LEU B N 1
ATOM 7378 C CA . LEU B 1 503 ? 78.022 67.582 29.805 1.00 44.32 503 LEU B CA 1
ATOM 7379 C C . LEU B 1 503 ? 77.275 68.823 29.327 1.00 39.87 503 LEU B C 1
ATOM 7380 O O . LEU B 1 503 ? 76.363 69.237 30.025 1.00 44.10 503 LEU B O 1
ATOM 7385 N N . GLU B 1 504 ? 77.610 69.327 28.139 1.00 40.03 504 GLU B N 1
ATOM 7386 C CA . GLU B 1 504 ? 77.085 70.610 27.615 1.00 40.62 504 GLU B CA 1
ATOM 7387 C C . GLU B 1 504 ? 75.623 70.408 27.212 1.00 40.32 504 GLU B C 1
ATOM 7388 O O . GLU B 1 504 ? 74.848 71.342 27.409 1.00 37.24 504 GLU B O 1
ATOM 7394 N N . SER B 1 505 ? 75.277 69.228 26.672 1.00 42.02 505 SER B N 1
ATOM 7395 C CA . SER B 1 505 ? 73.892 68.847 26.301 1.00 37.62 505 SER B CA 1
ATOM 7396 C C . SER B 1 505 ? 73.018 68.927 27.558 1.00 37.97 505 SER B C 1
ATOM 7397 O O . SER B 1 505 ? 71.960 69.582 27.531 1.00 38.01 505 SER B O 1
ATOM 7400 N N . GLY B 1 506 ? 73.461 68.301 28.637 1.00 36.03 506 GLY B N 1
ATOM 7401 C CA . GLY B 1 506 ? 72.680 68.234 29.886 1.00 40.65 506 GLY B CA 1
ATOM 7402 C C . GLY B 1 506 ? 72.534 69.598 30.519 1.00 40.46 506 GLY B C 1
ATOM 7403 O O . GLY B 1 506 ? 71.440 69.883 31.051 1.00 39.53 506 GLY B O 1
ATOM 7404 N N . LYS B 1 507 ? 73.579 70.431 30.415 1.00 42.91 507 LYS B N 1
ATOM 7405 C CA . LYS B 1 507 ? 73.551 71.841 30.882 1.00 42.91 507 LYS B CA 1
ATOM 7406 C C . LYS B 1 507 ? 72.531 72.671 30.069 1.00 42.57 507 LYS B C 1
ATOM 7407 O O . LYS B 1 507 ? 71.689 73.344 30.661 1.00 43.43 507 LYS B O 1
ATOM 7413 N N . ARG B 1 508 ? 72.573 72.641 28.745 1.00 38.53 508 ARG B N 1
ATOM 7414 C CA . ARG B 1 508 ? 71.599 73.407 27.932 1.00 41.99 508 ARG B CA 1
ATOM 7415 C C . ARG B 1 508 ? 70.167 72.926 28.243 1.00 40.79 508 ARG B C 1
ATOM 7416 O O . ARG B 1 508 ? 69.243 73.768 28.318 1.00 42.43 508 ARG B O 1
ATOM 7424 N N . LEU B 1 509 ? 69.979 71.616 28.409 1.00 41.18 509 LEU B N 1
ATOM 7425 C CA . LEU B 1 509 ? 68.661 70.988 28.683 1.00 39.31 509 LEU B CA 1
ATOM 7426 C C . LEU B 1 509 ? 68.076 71.635 29.929 1.00 36.75 509 LEU B C 1
ATOM 7427 O O . LEU B 1 509 ? 66.968 72.184 29.880 1.00 38.14 509 LEU B O 1
ATOM 7432 N N . THR B 1 510 ? 68.858 71.591 30.995 1.00 39.47 510 THR B N 1
ATOM 7433 C CA . THR B 1 510 ? 68.452 71.953 32.367 1.00 41.85 510 THR B CA 1
ATOM 7434 C C . THR B 1 510 ? 68.376 73.477 32.524 1.00 43.67 510 THR B C 1
ATOM 7435 O O . THR B 1 510 ? 67.464 73.913 33.258 1.00 48.79 510 THR B O 1
ATOM 7439 N N . ASP B 1 511 ? 69.279 74.239 31.886 1.00 42.17 511 ASP B N 1
ATOM 7440 C CA . ASP B 1 511 ? 69.238 75.727 31.824 1.00 39.69 511 ASP B CA 1
ATOM 7441 C C . ASP B 1 511 ? 67.911 76.157 31.181 1.00 41.07 511 ASP B C 1
ATOM 7442 O O . ASP B 1 511 ? 67.218 77.042 31.719 1.00 44.85 511 ASP B O 1
ATOM 7447 N N . ALA B 1 512 ? 67.561 75.557 30.049 1.00 41.80 512 ALA B N 1
ATOM 7448 C CA . ALA B 1 512 ? 66.307 75.866 29.326 1.00 42.58 512 ALA B CA 1
ATOM 7449 C C . ALA B 1 512 ? 65.081 75.561 30.207 1.00 42.67 512 ALA B C 1
ATOM 7450 O O . ALA B 1 512 ? 64.153 76.376 30.215 1.00 38.05 512 ALA B O 1
ATOM 7452 N N . VAL B 1 513 ? 65.062 74.429 30.931 1.00 43.67 513 VAL B N 1
ATOM 7453 C CA . VAL B 1 513 ? 63.896 74.052 31.784 1.00 40.32 513 VAL B CA 1
ATOM 7454 C C . VAL B 1 513 ? 63.819 75.038 32.948 1.00 40.67 513 VAL B C 1
ATOM 7455 O O . VAL B 1 513 ? 62.696 75.524 33.246 1.00 37.23 513 VAL B O 1
ATOM 7459 N N . TYR B 1 514 ? 64.962 75.318 33.576 1.00 43.95 514 TYR B N 1
ATOM 7460 C CA . TYR B 1 514 ? 65.097 76.300 34.679 1.00 45.39 514 TYR B CA 1
ATOM 7461 C C . TYR B 1 514 ? 64.492 77.646 34.267 1.00 43.84 514 TYR B C 1
ATOM 7462 O O . TYR B 1 514 ? 63.642 78.163 35.012 1.00 41.36 514 TYR B O 1
ATOM 7471 N N . GLU B 1 515 ? 64.913 78.200 33.127 1.00 42.50 515 GLU B N 1
ATOM 7472 C CA . GLU B 1 515 ? 64.398 79.512 32.671 1.00 44.78 515 GLU B CA 1
ATOM 7473 C C . GLU B 1 515 ? 62.897 79.377 32.465 1.00 43.12 515 GLU B C 1
ATOM 7474 O O . GLU B 1 515 ? 62.158 80.287 32.871 1.00 48.76 515 GLU B O 1
ATOM 7480 N N . PHE B 1 516 ? 62.449 78.274 31.879 1.00 41.68 516 PHE B N 1
ATOM 7481 C CA . PHE B 1 516 ? 61.025 78.107 31.488 1.00 43.10 516 PHE B CA 1
ATOM 7482 C C . PHE B 1 516 ? 60.171 78.152 32.758 1.00 43.07 516 PHE B C 1
ATOM 7483 O O . PHE B 1 516 ? 59.142 78.879 32.764 1.00 44.11 516 PHE B O 1
ATOM 7491 N N . PHE B 1 517 ? 60.605 77.447 33.808 1.00 42.69 517 PHE B N 1
ATOM 7492 C CA . PHE B 1 517 ? 59.944 77.418 35.143 1.00 45.21 517 PHE B CA 1
ATOM 7493 C C . PHE B 1 517 ? 60.018 78.798 35.828 1.00 45.65 517 PHE B C 1
ATOM 7494 O O . PHE B 1 517 ? 58.964 79.281 36.319 1.00 48.30 517 PHE B O 1
ATOM 7502 N N . SER B 1 518 ? 61.190 79.441 35.824 1.00 45.48 518 SER B N 1
ATOM 7503 C CA . SER B 1 518 ? 61.414 80.810 36.371 1.00 51.20 518 SER B CA 1
ATOM 7504 C C . SER B 1 518 ? 60.459 81.809 35.691 1.00 52.92 518 SER B C 1
ATOM 7505 O O . SER B 1 518 ? 59.949 82.704 36.393 1.00 49.41 518 SER B O 1
ATOM 7508 N N . ASN B 1 519 ? 60.200 81.629 34.389 1.00 47.92 519 ASN B N 1
ATOM 7509 C CA . ASN B 1 519 ? 59.301 82.485 33.573 1.00 47.59 519 ASN B CA 1
ATOM 7510 C C . ASN B 1 519 ? 57.817 82.203 33.865 1.00 46.84 519 ASN B C 1
ATOM 7511 O O . ASN B 1 519 ? 56.983 82.847 33.203 1.00 54.53 519 ASN B O 1
ATOM 7516 N N . GLY B 1 520 ? 57.486 81.319 34.813 1.00 46.73 520 GLY B N 1
ATOM 7517 C CA . GLY B 1 520 ? 56.099 80.905 35.101 1.00 47.94 520 GLY B CA 1
ATOM 7518 C C . GLY B 1 520 ? 55.528 79.961 34.041 1.00 49.99 520 GLY B C 1
ATOM 7519 O O . GLY B 1 520 ? 54.279 79.923 33.910 1.00 47.86 520 GLY B O 1
ATOM 7520 N N . LEU B 1 521 ? 56.394 79.203 33.347 1.00 50.10 521 LEU B N 1
ATOM 7521 C CA . LEU B 1 521 ? 56.044 78.178 32.311 1.00 50.64 521 LEU B CA 1
ATOM 7522 C C . LEU B 1 521 ? 55.672 78.905 31.016 1.00 49.13 521 LEU B C 1
ATOM 7523 O O . LEU B 1 521 ? 54.546 78.692 30.495 1.00 44.93 521 LEU B O 1
ATOM 7528 N N . GLU B 1 522 ? 56.610 79.730 30.537 1.00 44.32 522 GLU B N 1
ATOM 7529 C CA . GLU B 1 522 ? 56.440 80.682 29.422 1.00 46.09 522 GLU B CA 1
ATOM 7530 C C . GLU B 1 522 ? 57.790 80.782 28.740 1.00 49.26 522 GLU B C 1
ATOM 7531 O O . GLU B 1 522 ? 58.784 80.649 29.461 1.00 45.71 522 GLU B O 1
ATOM 7537 N N . PHE B 1 523 ? 57.810 80.967 27.412 1.00 54.21 523 PHE B N 1
ATOM 7538 C CA . PHE B 1 523 ? 59.065 81.147 26.635 1.00 58.54 523 PHE B CA 1
ATOM 7539 C C . PHE B 1 523 ? 59.709 82.484 27.041 1.00 61.51 523 PHE B C 1
ATOM 7540 O O . PHE B 1 523 ? 60.939 82.506 27.279 1.00 54.12 523 PHE B O 1
ATOM 7548 N N . HIS B 1 524 ? 58.876 83.535 27.123 1.00 69.31 524 HIS B N 1
ATOM 7549 C CA . HIS B 1 524 ? 59.204 84.926 27.546 1.00 76.47 524 HIS B CA 1
ATOM 7550 C C . HIS B 1 524 ? 60.344 85.468 26.659 1.00 75.81 524 HIS B C 1
ATOM 7551 O O . HIS B 1 524 ? 60.222 85.695 25.426 1.00 67.84 524 HIS B O 1
#

Solvent-accessible surface area: 35827 Å² total; per-residue (Å²): 135,51,1,71,105,3,22,0,169,82,1,69,59,40,105,86,139,126,179,65,26,108,130,44,167,79,64,156,147,63,36,24,0,5,110,18,42,1,8,49,4,1,2,0,2,22,8,0,35,0,15,1,2,73,109,7,42,38,171,140,182,129,72,36,76,3,110,1,40,38,110,31,139,66,116,110,34,7,3,2,14,135,0,0,24,81,53,56,22,47,5,16,72,25,0,14,77,7,0,64,48,6,0,85,94,11,5,130,3,89,27,138,64,36,43,1,2,4,1,10,1,15,11,8,0,0,3,6,0,0,6,0,0,0,24,125,28,27,0,0,0,0,2,0,0,0,50,36,29,0,40,55,1,2,105,61,4,27,12,109,31,4,10,2,70,4,43,29,86,97,121,4,40,2,3,38,39,105,68,2,44,50,15,7,110,45,2,106,169,83,58,98,141,36,67,113,7,36,0,0,0,0,1,3,10,2,3,9,0,1,0,4,9,1,52,69,124,14,3,108,99,0,16,94,20,0,77,154,58,59,0,0,0,0,3,5,10,10,2,3,1,0,11,10,66,171,44,135,124,30,181,164,36,118,24,100,62,0,32,162,94,69,15,31,34,2,0,0,54,25,0,77,29,0,18,0,0,2,0,4,6,7,4,23,5,3,0,0,4,1,32,0,0,3,0,0,0,8,104,72,0,9,80,8,0,59,14,6,0,8,8,5,4,66,11,5,6,4,0,1,6,0,0,0,1,5,0,1,29,73,38,28,150,6,24,60,19,3,0,64,2,0,10,86,1,12,97,42,0,12,91,10,0,15,9,0,1,68,14,0,37,91,16,98,0,76,125,113,39,46,2,41,10,3,42,2,102,1,0,0,3,0,0,0,39,0,69,22,64,210,137,38,77,23,28,97,22,0,70,40,0,10,19,10,0,26,26,63,0,0,44,12,30,7,0,20,96,16,20,30,67,76,117,72,0,72,104,60,0,35,2,0,15,0,0,0,0,42,8,79,62,57,125,40,0,70,58,2,0,112,40,0,4,56,0,0,84,48,0,31,70,28,54,17,82,15,163,124,61,0,74,108,3,23,0,171,79,1,68,58,42,107,80,155,89,125,72,185,59,30,112,118,42,141,73,71,145,167,59,38,27,1,9,113,14,48,2,9,46,5,2,2,0,1,12,11,0,34,0,14,0,1,59,112,7,52,38,184,111,243,116,122,67,29,80,1,94,1,43,34,110,30,142,62,117,117,26,6,4,2,14,137,0,0,24,84,51,59,22,59,6,18,73,22,0,13,75,6,0,66,48,4,0,87,92,12,5,121,0,86,27,131,68,36,40,1,2,4,1,11,0,16,11,10,0,0,2,5,0,0,7,0,0,0,28,121,45,29,0,0,0,0,1,0,0,0,47,42,31,0,39,47,1,2,106,60,3,27,12,106,20,0,8,2,73,3,42,30,86,93,120,3,38,2,3,38,41,103,66,2,42,46,15,9,107,44,6,125,170,83,50,98,144,46,69,123,9,38,0,0,0,0,2,2,10,2,2,14,0,0,1,7,9,2,45,73,118,12,3,105,92,0,18,93,21,0,80,147,60,60,0,0,0,0,3,6,8,9,2,4,1,0,10,11,67,176,47,135,137,24,194,168,35,119,19,102,64,0,31,172,103,71,12,32,33,1,0,0,52,30,0,67,35,0,17,1,0,2,0,4,4,6,4,24,6,3,0,0,4,0,34,1,0,3,0,0,0,7,92,79,1,6,86,8,0,40,16,6,0,10,8,4,4,60,11,7,5,3,0,0,5,0,0,0,1,4,0,0,27,75,40,22,169,9,25,58,21,2,0,74,3,0,12,87,1,12,102,44,0,13,96,11,0,17,8,0,0,65,14,0,48,89,15,102,1,72,143,118,37,43,2,44,7,3,43,3,106,2,0,1,5,0,0,0,35,0,68,21,62,210,135,34,81,19,25,104,26,0,66,39,0,35,43,12,0,44,24,63,0,0,43,14,30,4,0,19,93,12,19,28,64,70,124,70,0,60,102,56,0,38,1,0,19,0,0,0,0,42,8,83,60,51,121,41,0,70,61,2,0,113,37,0,3,53,0,0,64,42,0,30,70,32,53,17,80,14,164

Nearest PDB structures (foldseek):
  6hnd-assembly1_A  TM=1.002E+00  e=2.058E-94  Candida albicans SC5314
  6hnd-assembly1_B  TM=1.001E+00  e=2.063E-90  Candida albicans SC5314
  6hnv-assembly1_B  TM=9.985E-01  e=4.615E-89  Candida albicans
  6hnb-assembly1_B  TM=8.655E-01  e=1.360E-40  Candida albicans WO-1
  4je5-assembly1_A  TM=8.629E-01  e=3.400E-39  Saccharomyces cerevisiae S288C

InterPro domains:
  IPR004839 Aminotransferase, class I/classII, large domain [PF00155] (129-496)
  IPR015421 Pyridoxal phosphate-dependent transferase, major domain [G3DSA:3.40.640.10] (3-520)
  IPR015424 Pyridoxal phosphate-dependent transferase [SSF53383] (35-513)
  IPR050859 Class-I pyridoxal-phosphate-dependent aminotransferase-like [PTHR42790] (2-519)

Secondary structure (DSSP, 8-state):
--SGGGS-HHHHH-----PPPTT----SS-EES-S----GGG-SEEEEEEEE-SSTT----PPPEEEE-S----TT---HHHHTS---TT--HHHHHHHHHHHHHHH--SSS-EEEEEESSHHHHHHHHHHHH--TT-EEEEESB--THHHHHHHHTTPEEEEEPBP-STT--SB-HHHHHHHHHTHHHH-TTSPPP-EEEE--SS-TTT-----HHHHHHHHHHHHHHT-EEEEE-SSTTSB-PPP-------HHHIIIIISPPPGGGT-SSS-EEEEEESTTTT-GGG--EEEEEEHHHHHHHHHHHHHH---S-HHHHHHHHHIIIIIS-SHHHHHHHHHHHHHHHHHHHHHHHHHHHTSHHHHTTSEEE---SBSSEEEEEE---TTS-HHHHHHHHHHHHHHTTEE-EEGGGGBS-HHHHGGG--EEEEE-SS-SSHHHHHHHHHHHHHHHHHHHHTTSS--/---GGGS-HHHHHSPP---SPPPTT----SS-EE--S----GGG-SEE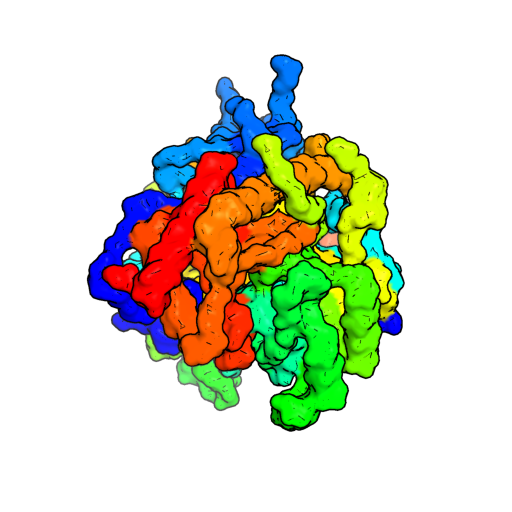EEEEEE-SSTT-----PPPEEEEES----TTS--HHHHTS---TT--HHHHHHHHHHHHHHH--SSS-EEEEEESSHHHHHHHHHHHH--TT-EEEEESB--THHHHHHHHTTPEEEEEPBP-STT--SB-HHHHHHHHHTHHHH-TTSPPP-EEEE--SS-TTT-----HHHHHHHHHHHHHTT-EEEEE-SSTTSB-PPP-------HHHIIIIISPPPGGGT-SSS-EEEEEESTTTT-GGG--EEEEEEHHHHHHHHHHHHHH---S-HHHHHHHHHIIIIIS-SHHHHHHHHHHHHHHHHHHHHHHHHHHHTSHHHHTTSEEE---SBSSEEEEEE---TTS-HHHHHHHHHHHHHHHTEE-EEGGGGBS-HHHHGGG--EEEEE-SS-SSHHHHHHHHHHHHHHHHHHHHTTS---

Radius of gyration: 29.83 Å; Cα contacts (8 Å, |Δi|>4): 2072; chains: 2; bounding box: 70×82×82 Å

Organism: Candida albicans (strain SC5314 / ATCC MYA-2876) (NCBI:txid237561)

B-factor: mean 44.0, std 12.56, range [26.01, 118.58]